Protein AF-A0AAV8UY46-F1 (afdb_monomer)

Sequence (1009 aa):
MSGIRAEFTVKCSTKFGENVGIIGSDRALGRWKTNGVVKLNTNESAYPSWSCQVEIQGEGEVEYKYVILKGNRIKKWELEGRKNNRTILIERTEAGGSVVRDDGEFNKLPSDLVHQPAAVSEERTNGNVSVGDDRQQVARFSPSEGSFLSHLQKESSTSRSWRKRLSYIRALLSDPNCAAQNAFDPKSLNDLAIVVVYLTFVSSGQIACEEDGSHYRPNHHANEARKIEEALSQISNDQNAYLIRKIYPLLPSYRSEFTASVPLTRIRDIAHRNDIPHELKQEIKHTLQNKLHRSAGPEDLVTTENLLNRITAPGAQYSGGFVSEFQIFYRELREFFNATDLDENLKELMQKEEPRKSSFAVLKEFLDLKSAGVKAIVQLEALLNLRREISYAMNDLEPGEVMQRVRLVDIQLEKFSFVLLAGINNTNLKWATTLHAMSLALEGIKLSGVQSVEAGSILSELKLVSESDPLRAKASAERCVRFCDDFTKQTAELFEESVKVVGGAFNVEQRAVSVFIEAEVRSTVVFQFSRLASWTMRNVRTLLGQPPWDVLFPGTATGSLLFAQSISEIPERELQQPRVVVLDRAEGDEDIPQAIKGIVLGHELPHLSHLGVRARQAKVVFINSEDATVFKDFKKGWVSNAENLVKLVVSLGVDSLSMEDAADTRAKEDSDTRDKVVIDIPDPVAKRALVVATTDVSKESAGTKASSAGILEAAAKENQDFEVPRGVVVPFSSFQRAALAGGPELDYFGILQGFDELSLAEKETRAEAVAATILYKFPLNQDIVRKIQGNFGKETLLMVRSSANCEDLEEMSGAGLYDSFANVPVSDRGAIAEAVRKVWSSLWTKRAALSRSQYKVPHEKVVMAVLVQEMLEAELSFIMFSNNPINGATNEVYIEMAVGMGETLASAEVRGSPYRLVYNTDTDRAEVLALASFSYSLEPGGGNLGLEKKAVDYSTVKMTTSSDWREEMTRRLARIAKFLEAHYGKPQDIEGVVVGETIYLVQSRAMVK

Solvent-accessible surface area (backbone atoms only — not comparable to full-atom values): 54528 Å² total; per-residue (Å²): 131,88,56,38,41,37,35,45,31,37,34,53,88,73,58,95,74,46,46,48,27,36,32,13,62,42,76,72,26,25,52,68,39,81,89,33,55,40,69,40,47,68,48,90,89,48,58,49,37,32,35,42,76,47,61,40,83,75,71,49,79,38,42,28,44,49,31,38,25,50,81,88,42,80,73,42,74,40,53,85,64,82,92,56,54,48,74,47,76,40,72,87,47,100,84,72,44,67,48,79,43,80,46,53,42,75,72,46,64,59,90,80,66,80,90,80,84,82,86,80,92,75,81,93,77,91,78,90,83,84,91,80,86,91,70,93,75,72,82,81,60,73,64,59,89,78,38,40,64,36,44,52,48,56,46,45,75,75,33,41,20,45,52,48,44,45,45,47,54,29,30,70,61,68,39,96,77,34,93,43,51,94,47,52,51,83,75,38,64,58,53,49,38,35,52,43,49,49,46,48,33,38,58,71,50,54,40,73,63,42,80,74,88,52,79,43,44,54,21,60,40,8,53,35,32,51,52,34,52,54,38,50,64,77,57,54,43,76,87,39,35,42,61,55,61,64,43,61,67,68,35,43,36,45,41,71,69,32,51,34,99,75,41,80,57,59,51,56,59,62,44,65,55,85,81,58,58,70,68,60,34,50,46,45,35,61,72,43,41,53,34,38,47,28,45,45,45,60,63,53,56,58,53,49,49,55,51,49,54,59,59,67,35,92,88,48,90,63,50,69,70,58,54,51,52,50,52,50,44,51,49,56,50,28,47,42,52,53,64,64,54,62,72,60,54,52,52,48,30,66,73,69,52,48,93,41,74,81,48,46,64,44,49,50,49,34,52,53,42,58,73,68,65,56,61,44,67,63,47,46,51,37,46,50,53,37,46,50,50,48,55,61,47,56,78,76,50,64,93,49,54,66,44,50,52,54,52,51,47,47,55,42,50,50,57,48,45,37,55,30,41,49,54,47,73,75,48,94,69,56,67,63,57,46,48,48,52,50,34,53,46,36,50,54,41,30,75,53,32,49,59,37,65,51,35,44,23,53,37,55,29,44,75,72,53,48,82,91,37,52,54,55,43,28,20,53,19,48,33,44,33,48,53,37,51,52,51,50,50,53,51,42,65,49,40,53,59,36,38,54,51,52,27,48,64,60,68,34,58,64,66,61,50,72,44,43,60,62,49,58,50,65,73,34,53,57,48,46,42,33,55,52,22,52,49,48,27,52,53,35,33,57,73,70,72,49,46,51,40,48,69,52,27,67,42,75,20,62,18,31,29,42,79,42,59,31,73,90,72,57,58,72,82,68,54,78,45,50,20,28,37,40,26,60,47,69,62,23,60,63,80,83,59,86,28,51,28,24,42,42,33,35,44,60,67,43,60,77,10,27,35,34,47,46,29,50,74,71,67,23,24,28,37,25,16,75,29,60,65,60,38,50,52,52,51,64,73,44,59,89,47,58,66,38,46,30,35,40,47,43,63,85,83,34,78,65,86,48,69,44,83,43,75,92,67,78,68,73,78,78,66,85,77,74,66,72,50,88,71,77,64,64,79,86,62,97,81,68,74,54,58,42,52,26,73,78,43,42,48,77,47,22,5,50,59,33,19,34,45,16,53,49,49,55,52,36,75,79,36,88,83,39,45,51,63,61,50,35,28,33,27,31,64,46,46,54,48,22,60,68,69,40,50,88,87,40,49,58,69,66,69,43,58,68,48,85,78,47,55,72,72,54,39,42,59,48,26,48,54,50,19,51,41,39,54,75,58,44,55,77,60,66,66,42,50,52,52,55,42,75,73,52,56,66,88,38,32,26,30,40,30,53,12,31,71,72,41,64,43,99,89,42,78,40,65,63,47,50,45,63,42,44,45,32,44,45,72,38,63,64,51,48,50,48,47,56,29,48,34,55,16,23,61,25,34,60,69,30,46,51,50,31,56,77,58,41,41,58,72,85,50,66,49,46,11,37,30,39,26,54,48,74,82,30,61,28,14,35,42,34,26,33,34,21,82,77,83,66,41,74,54,23,25,32,36,40,32,42,51,18,36,51,61,42,47,37,33,36,81,48,65,35,40,41,24,31,37,39,32,33,68,87,76,76,42,69,45,79,81,39,45,54,20,46,52,48,21,30,41,74,37,96,88,47,78,29,68,36,83,42,66,48,46,55,62,75,34,55,73,71,70,30,70,67,60,37,44,52,50,48,51,54,53,40,53,51,35,52,51,49,21,61,74,71,72,44,53,30,38,35,34,30,34,30,47,92,91,46,38,32,44,74,44,60,45,73,58,82,130

Secondary structure (DSSP, 8-state):
-PPEEEEEEEE----TTEEEEEEESSGGGTTT-TT-PEEPB--TTTTTEEEEEEEE-SSEEEEEEEEEEETTEEEEESSSSGGG-EEEEE---TTT-EEEEEEEETT--GGG----PPPPP---------------------PPTTSHHHHHHHHHHH--SHHHHHHHHHHHHH-TT-TTTTT--TT-HHHHHHHHHHHHHHHTTSS-----S----HHHHHHHHHHHHHHHHHH--TTTHHHHHHHGGGSPP--HHHHSSS--THHHHHHH-SSS-HHHHHHIIIIIIHHHTT---THHHHHHHHHHHHHSSTT----HHHHHHHHHHHHHHHHHTT---HHHHHHHHHHHT-S-GGGHHHHHHHHHHHHHT--HHHHHHHHHHHHHHHHHHHTTPPTTHHHHHHHHHHHHHHHHHHHHHHHHHTS---HHHHHHHHHHHHHHHHHTTSSHHHHHHHHHHHTT--TT-HHHHHHHHHHHHHHHHHHHHHHHHHHHHHHHHHHHHTT--HHHHHHHHHHHHHTSHHHHHHHHHHHHHHHHHHHTT--SEEEEE-EEEEEEEEEES-STTS-GGGGGS-EEEEES---SS----TTEEEEEESS---TTSHHHHHHHHTT-EEEEES-HHHHHHHHHHHGGGTTSEEEEEE-TT-SS-EEEEPP----------PPPP--PPPP--TTS-SSEEGGG--HHHHHHHHHHHHHHHHHHTT-TT-B---EEEE-HHHHHHHHHHT-TT--HHHHHTTGGGS-HHHHHHHHHHHHHIIIIISPPPHHHHHHHHTTS-TT-EEEEEEEETTTTBTTB--TTTS--EEEEETT-HHHHHHHHHHHHHHTTSHHHHHHHHHTT--GGG--EEEEEEEPP--SEEEEEESS-TTT--TTEEEEEEEES-THHHHSSSS-S--EEEEEETTTTEEEEEE----SEEEEE-SSSSSEEEEE--TTS-HHHH-HHHHHHHHHHHHHHHHHHHHHHTS-EEEEEEEETTEEEEEEEEEPP-

Radius of gyration: 35.54 Å; Cα contacts (8 Å, |Δi|>4): 1821; chains: 1; bounding box: 102×83×89 Å

Mean predicted aligned error: 13.57 Å

pLDDT: mean 86.22, std 14.12, range [21.58, 98.44]

Organism: NCBI:txid101924

Structure (mmCIF, N/CA/C/O backbone):
data_AF-A0AAV8UY46-F1
#
_entry.id   AF-A0AAV8UY46-F1
#
loop_
_atom_site.group_PDB
_atom_site.id
_atom_site.type_symbol
_atom_site.label_atom_id
_atom_site.label_alt_id
_atom_site.label_comp_id
_atom_site.label_asym_id
_atom_site.label_entity_id
_atom_site.label_seq_id
_atom_site.pdbx_PDB_ins_code
_atom_site.Cartn_x
_atom_site.Cartn_y
_atom_site.Cartn_z
_atom_site.occupancy
_atom_site.B_iso_or_equiv
_atom_site.auth_seq_id
_atom_site.auth_comp_id
_atom_site.auth_asym_id
_atom_site.auth_atom_id
_atom_site.pdbx_PDB_model_num
ATOM 1 N N . MET A 1 1 ? 40.846 -35.707 25.100 1.00 49.88 1 MET A N 1
ATOM 2 C CA . MET A 1 1 ? 40.142 -36.045 23.845 1.00 49.88 1 MET A CA 1
ATOM 3 C C . MET A 1 1 ? 41.177 -36.011 22.732 1.00 49.88 1 MET A C 1
ATOM 5 O O . MET A 1 1 ? 41.890 -35.020 22.666 1.00 49.88 1 MET A O 1
ATOM 9 N N . SER A 1 2 ? 41.332 -37.081 21.948 1.00 58.94 2 SER A N 1
ATOM 10 C CA . SER A 1 2 ? 42.198 -37.081 20.757 1.00 58.94 2 SER A CA 1
ATOM 11 C C . SER A 1 2 ? 41.636 -36.108 19.718 1.00 58.94 2 SER A C 1
ATOM 13 O O . SER A 1 2 ? 40.417 -36.104 19.510 1.00 58.94 2 SER A O 1
ATOM 15 N N . GLY A 1 3 ? 42.482 -35.249 19.145 1.00 65.56 3 GLY A N 1
ATOM 16 C CA . GLY A 1 3 ? 42.068 -34.300 18.117 1.00 65.56 3 GLY A CA 1
ATOM 17 C C . GLY A 1 3 ? 41.941 -34.972 16.748 1.00 65.56 3 GLY A C 1
ATOM 18 O O . GLY A 1 3 ? 42.462 -36.066 16.523 1.00 65.56 3 GLY A O 1
ATOM 19 N N . ILE A 1 4 ? 41.189 -34.335 15.854 1.00 79.31 4 ILE A N 1
ATOM 20 C CA . ILE A 1 4 ? 40.928 -34.819 14.494 1.00 79.31 4 ILE A CA 1
ATOM 21 C C . ILE A 1 4 ? 41.932 -34.136 13.564 1.00 79.31 4 ILE A C 1
ATOM 23 O O . ILE A 1 4 ? 42.072 -32.911 13.593 1.00 79.31 4 ILE A O 1
ATOM 27 N N . ARG A 1 5 ? 42.666 -34.910 12.755 1.00 82.00 5 ARG A N 1
ATOM 28 C CA . ARG A 1 5 ? 43.624 -34.336 11.796 1.00 82.00 5 ARG A CA 1
ATOM 29 C C . ARG A 1 5 ? 42.871 -33.795 10.585 1.00 82.00 5 ARG A C 1
ATOM 31 O O . ARG A 1 5 ? 42.108 -34.527 9.967 1.00 82.00 5 ARG A O 1
ATOM 38 N N . ALA A 1 6 ? 43.114 -32.541 10.235 1.00 86.12 6 ALA A N 1
ATOM 39 C CA . ALA A 1 6 ? 42.595 -31.901 9.038 1.00 86.12 6 ALA A CA 1
ATOM 40 C C . ALA A 1 6 ? 43.759 -31.464 8.138 1.00 86.12 6 ALA A C 1
ATOM 42 O O . ALA A 1 6 ? 44.659 -30.747 8.583 1.00 86.12 6 ALA A O 1
ATOM 43 N N . GLU A 1 7 ? 43.746 -31.902 6.882 1.00 88.75 7 GLU A N 1
ATOM 44 C CA . GLU A 1 7 ? 44.684 -31.490 5.842 1.00 88.75 7 GLU A CA 1
ATOM 45 C C . GLU A 1 7 ? 44.004 -30.517 4.884 1.00 88.75 7 GLU A C 1
ATOM 47 O O . GLU A 1 7 ? 42.981 -30.834 4.281 1.00 88.75 7 GLU A O 1
ATOM 52 N N . PHE A 1 8 ? 44.596 -29.338 4.737 1.00 90.88 8 PHE A N 1
ATOM 53 C CA . PHE A 1 8 ? 44.108 -28.256 3.892 1.00 90.88 8 PHE A CA 1
ATOM 54 C C . PHE A 1 8 ? 45.043 -28.084 2.705 1.00 90.88 8 PHE A C 1
ATOM 56 O O . PHE A 1 8 ? 46.243 -27.916 2.923 1.00 90.88 8 PHE A O 1
ATOM 63 N N . THR A 1 9 ? 44.507 -28.056 1.484 1.00 89.19 9 THR A N 1
ATOM 64 C CA . THR A 1 9 ? 45.278 -27.828 0.251 1.00 89.19 9 THR A CA 1
ATOM 65 C C . THR A 1 9 ? 44.657 -26.718 -0.594 1.00 89.19 9 THR A C 1
ATOM 67 O O . THR A 1 9 ? 43.458 -26.739 -0.822 1.00 89.19 9 THR A O 1
ATOM 70 N N . VAL A 1 10 ? 45.451 -25.762 -1.089 1.00 92.56 10 VAL A N 1
ATOM 71 C CA . VAL A 1 10 ? 44.982 -24.668 -1.961 1.00 92.56 10 VAL A CA 1
ATOM 72 C C . VAL A 1 10 ? 46.012 -24.313 -3.034 1.00 92.56 10 VAL A C 1
ATOM 74 O O . VAL A 1 10 ? 47.215 -24.257 -2.774 1.00 92.56 10 VAL A O 1
ATOM 77 N N . LYS A 1 11 ? 45.551 -24.001 -4.246 1.00 90.56 11 LYS A N 1
ATOM 78 C CA . LYS A 1 11 ? 46.377 -23.481 -5.342 1.00 90.56 11 LYS A CA 1
ATOM 79 C C . LYS A 1 11 ? 46.453 -21.956 -5.278 1.00 90.56 11 LYS A C 1
ATOM 81 O O . LYS A 1 11 ? 45.442 -21.259 -5.355 1.00 90.56 11 LYS A O 1
ATOM 86 N N . CYS A 1 12 ? 47.663 -21.419 -5.149 1.00 92.38 12 CYS A N 1
ATOM 87 C CA . CYS A 1 12 ? 47.917 -19.984 -5.058 1.00 92.38 12 CYS A CA 1
ATOM 88 C C . CYS A 1 12 ? 49.286 -19.631 -5.654 1.00 92.38 12 CYS A C 1
ATOM 90 O O . CYS A 1 12 ? 50.321 -20.109 -5.186 1.00 92.38 12 CYS A O 1
ATOM 92 N N . SER A 1 13 ? 49.315 -18.757 -6.662 1.00 91.81 13 SER A N 1
ATOM 93 C CA . SER A 1 13 ? 50.573 -18.201 -7.172 1.00 91.81 13 SER A CA 1
ATOM 94 C C . SER A 1 13 ? 51.051 -17.038 -6.297 1.00 91.81 13 SER A C 1
ATOM 96 O O . SER A 1 13 ? 50.298 -16.095 -6.049 1.00 91.81 13 SER A O 1
ATOM 98 N N . THR A 1 14 ? 52.311 -17.070 -5.862 1.00 90.94 14 THR A N 1
ATOM 99 C CA . THR A 1 14 ? 52.913 -16.063 -4.969 1.00 90.94 14 THR A CA 1
ATOM 100 C C . THR A 1 14 ? 54.124 -15.379 -5.615 1.00 90.94 14 THR A C 1
ATOM 102 O O . THR A 1 14 ? 54.693 -15.872 -6.590 1.00 90.94 14 THR A O 1
ATOM 105 N N . LYS A 1 15 ? 54.525 -14.200 -5.110 1.00 89.56 15 LYS A N 1
ATOM 106 C CA . LYS A 1 15 ? 55.782 -13.535 -5.516 1.00 89.56 15 LYS A CA 1
ATOM 107 C C . LYS A 1 15 ? 56.946 -13.973 -4.620 1.00 89.56 15 LYS A C 1
ATOM 109 O O . LYS A 1 15 ? 56.742 -14.401 -3.489 1.00 89.56 15 LYS A O 1
ATOM 114 N N . PHE A 1 16 ? 58.186 -13.802 -5.088 1.00 79.81 16 PHE A N 1
ATOM 115 C CA . PHE A 1 16 ? 59.384 -14.134 -4.305 1.00 79.81 16 PHE A CA 1
ATOM 116 C C . PHE A 1 16 ? 59.367 -13.465 -2.913 1.00 79.81 16 PHE A C 1
ATOM 118 O O . PHE A 1 16 ? 59.203 -12.246 -2.796 1.00 79.81 16 PHE A O 1
ATOM 125 N N . GLY A 1 17 ? 59.519 -14.271 -1.856 1.00 81.94 17 GLY A N 1
ATOM 126 C CA . GLY A 1 17 ? 59.442 -13.837 -0.453 1.00 81.94 17 GLY A CA 1
ATOM 127 C C . GLY A 1 17 ? 58.032 -13.821 0.164 1.00 81.94 17 GLY A C 1
ATOM 128 O O . GLY A 1 17 ? 57.885 -13.398 1.315 1.00 81.94 17 GLY A O 1
ATOM 129 N N . GLU A 1 18 ? 57.005 -14.261 -0.567 1.00 93.19 18 GLU A N 1
ATOM 130 C CA . GLU A 1 18 ? 55.643 -14.457 -0.059 1.00 93.19 18 GLU A CA 1
ATOM 131 C C . GLU A 1 18 ? 55.359 -15.933 0.254 1.00 93.19 18 GLU A C 1
ATOM 133 O O . GLU A 1 18 ? 55.867 -16.829 -0.414 1.00 93.19 18 GLU A O 1
ATOM 138 N N . ASN A 1 19 ? 54.526 -16.177 1.266 1.00 92.00 19 ASN A N 1
ATOM 139 C CA . ASN A 1 19 ? 54.045 -17.506 1.659 1.00 92.00 19 ASN A CA 1
ATOM 140 C C . ASN A 1 19 ? 52.520 -17.503 1.789 1.00 92.00 19 ASN A C 1
ATOM 142 O O . ASN A 1 19 ? 51.924 -16.443 1.973 1.00 92.00 19 ASN A O 1
ATOM 146 N N . VAL A 1 20 ? 51.896 -18.677 1.756 1.00 94.94 20 VAL A N 1
ATOM 147 C CA . VAL A 1 20 ? 50.458 -18.834 2.017 1.00 94.94 20 VAL A CA 1
ATOM 148 C C . VAL A 1 20 ? 50.244 -19.291 3.459 1.00 94.94 20 VAL A C 1
ATOM 150 O O . VAL A 1 20 ? 51.037 -20.057 4.005 1.00 94.94 20 VAL A O 1
ATOM 153 N N . GLY A 1 21 ? 49.196 -18.790 4.103 1.00 94.25 21 GLY A N 1
ATOM 154 C CA . GLY A 1 21 ? 48.773 -19.209 5.435 1.00 94.25 21 GLY A CA 1
ATOM 155 C C . GLY A 1 21 ? 47.264 -19.414 5.518 1.00 94.25 21 GLY A C 1
ATOM 156 O O . GLY A 1 21 ? 46.531 -18.931 4.660 1.00 94.25 21 GLY A O 1
ATOM 157 N N . ILE A 1 22 ? 46.810 -20.108 6.556 1.00 93.75 22 ILE A N 1
ATOM 158 C CA . ILE A 1 22 ? 45.403 -20.340 6.894 1.00 93.75 22 ILE A CA 1
ATOM 159 C C . ILE A 1 22 ? 45.111 -19.788 8.294 1.00 93.75 22 ILE A C 1
ATOM 161 O O . ILE A 1 22 ? 45.949 -19.855 9.198 1.00 93.75 22 ILE A O 1
ATOM 165 N N . ILE A 1 23 ? 43.929 -19.202 8.460 1.00 93.38 23 ILE A N 1
ATOM 166 C CA . ILE A 1 23 ? 43.439 -18.643 9.722 1.00 93.38 23 ILE A CA 1
ATOM 167 C C . ILE A 1 23 ? 41.931 -18.876 9.837 1.00 93.38 23 ILE A C 1
ATOM 169 O O . ILE A 1 23 ? 41.230 -18.783 8.834 1.00 93.38 23 ILE A O 1
ATOM 173 N N . GLY A 1 24 ? 41.421 -19.174 11.030 1.00 92.50 24 GLY A N 1
ATOM 174 C CA . GLY A 1 24 ? 40.022 -19.571 11.201 1.00 92.50 24 GLY A CA 1
ATOM 175 C C . GLY A 1 24 ? 39.490 -19.477 12.625 1.00 92.50 24 GLY A C 1
ATOM 176 O O . GLY A 1 24 ? 40.172 -18.976 13.521 1.00 92.50 24 GLY A O 1
ATOM 177 N N . SER A 1 25 ? 38.251 -19.933 12.817 1.00 89.25 25 SER A N 1
ATOM 178 C CA . SER A 1 25 ? 37.496 -19.863 14.072 1.00 89.25 25 SER A CA 1
ATOM 179 C C . SER A 1 25 ? 38.035 -20.809 15.146 1.00 89.25 25 SER A C 1
ATOM 181 O O . SER A 1 25 ? 37.964 -20.478 16.332 1.00 89.25 25 SER A O 1
ATOM 183 N N . ASP A 1 26 ? 38.632 -21.937 14.750 1.00 89.88 26 ASP A N 1
ATOM 184 C CA . ASP A 1 26 ? 39.192 -22.915 15.682 1.00 89.88 26 ASP A CA 1
ATOM 185 C C . ASP A 1 26 ? 40.506 -22.444 16.340 1.00 89.88 26 ASP A C 1
ATOM 187 O O . ASP A 1 26 ? 41.260 -21.617 15.811 1.00 89.88 26 ASP A O 1
ATOM 191 N N . ARG A 1 27 ? 40.812 -22.995 17.524 1.00 84.50 27 ARG A N 1
ATOM 192 C CA . ARG A 1 27 ? 42.058 -22.719 18.253 1.00 84.50 27 ARG A CA 1
ATOM 193 C C . ARG A 1 27 ? 43.305 -23.106 17.455 1.00 84.50 27 ARG A C 1
ATOM 195 O O . ARG A 1 27 ? 44.275 -22.350 17.502 1.00 84.50 27 ARG A O 1
ATOM 202 N N . ALA A 1 28 ? 43.288 -24.230 16.740 1.00 85.88 28 ALA A N 1
ATOM 203 C CA . ALA A 1 28 ? 44.407 -24.679 15.913 1.00 85.88 28 ALA A CA 1
ATOM 204 C C . ALA A 1 28 ? 44.643 -23.765 14.699 1.00 85.88 28 ALA A C 1
ATOM 206 O O . ALA A 1 28 ? 45.757 -23.702 14.191 1.00 85.88 28 ALA A O 1
ATOM 207 N N . LEU A 1 29 ? 43.621 -23.003 14.292 1.00 89.62 29 LEU A N 1
ATOM 208 C CA . LEU A 1 29 ? 43.667 -22.020 13.205 1.00 89.62 29 LEU A CA 1
ATOM 209 C C . LEU A 1 29 ? 43.753 -20.564 13.710 1.00 89.62 29 LEU A C 1
ATOM 211 O O . LEU A 1 29 ? 43.546 -19.620 12.948 1.00 89.62 29 LEU A O 1
ATOM 215 N N . GLY A 1 30 ? 44.054 -20.359 14.996 1.00 86.44 30 GLY A N 1
ATOM 216 C CA . GLY A 1 30 ? 44.391 -19.046 15.549 1.00 86.44 30 GLY A CA 1
ATOM 217 C C . GLY A 1 30 ? 43.220 -18.161 15.998 1.00 86.44 30 GLY A C 1
ATOM 218 O O . GLY A 1 30 ? 43.476 -17.027 16.411 1.00 86.44 30 GLY A O 1
ATOM 219 N N . ARG A 1 31 ? 41.961 -18.633 15.977 1.00 89.56 31 ARG A N 1
ATOM 220 C CA . ARG A 1 31 ? 40.747 -17.872 16.375 1.00 89.56 31 ARG A CA 1
ATOM 221 C C . ARG A 1 31 ? 40.658 -16.477 15.746 1.00 89.56 31 ARG A C 1
ATOM 223 O O . ARG A 1 31 ? 40.442 -15.486 16.447 1.00 89.56 31 ARG A O 1
ATOM 230 N N . TRP A 1 32 ? 40.911 -16.386 14.444 1.00 89.25 32 TRP A N 1
ATOM 231 C CA . TRP A 1 32 ? 40.939 -15.131 13.682 1.00 89.25 32 TRP A CA 1
ATOM 232 C C . TRP A 1 32 ? 41.956 -14.078 14.170 1.00 89.25 32 TRP A C 1
ATOM 234 O O . TRP A 1 32 ? 41.916 -12.928 13.728 1.00 89.25 32 TRP A O 1
ATOM 244 N N . LYS A 1 33 ? 42.921 -14.445 15.029 1.00 84.69 33 LYS A N 1
ATOM 245 C CA . LYS A 1 33 ? 44.012 -13.551 15.449 1.00 84.69 33 LYS A CA 1
ATOM 246 C C . LYS A 1 33 ? 45.150 -13.574 14.433 1.00 84.69 33 LYS A C 1
ATOM 248 O O . LYS A 1 33 ? 45.710 -14.623 14.133 1.00 84.69 33 LYS A O 1
ATOM 253 N N . THR A 1 34 ? 45.561 -12.405 13.946 1.00 82.88 34 THR A N 1
ATOM 254 C CA . THR A 1 34 ? 46.552 -12.262 12.860 1.00 82.88 34 THR A CA 1
ATOM 255 C C . THR A 1 34 ? 47.952 -12.798 13.183 1.00 82.88 34 THR A C 1
ATOM 257 O O . THR A 1 34 ? 48.751 -12.994 12.273 1.00 82.88 34 THR A O 1
ATOM 260 N N . ASN A 1 35 ? 48.271 -13.030 14.459 1.00 80.12 35 ASN A N 1
ATOM 261 C CA . ASN A 1 35 ? 49.509 -13.675 14.911 1.00 80.12 35 ASN A CA 1
ATOM 262 C C . ASN A 1 35 ? 49.388 -15.205 15.072 1.00 80.12 35 ASN A C 1
ATOM 264 O O . ASN A 1 35 ? 50.388 -15.852 15.362 1.00 80.12 35 ASN A O 1
ATOM 268 N N . GLY A 1 36 ? 48.192 -15.769 14.884 1.00 81.44 36 GLY A N 1
ATOM 269 C CA . GLY A 1 36 ? 47.894 -17.201 14.949 1.00 81.44 36 GLY A CA 1
ATOM 270 C C . GLY A 1 36 ? 47.748 -17.874 13.580 1.00 81.44 36 GLY A C 1
ATOM 271 O O . GLY A 1 36 ? 47.175 -18.954 13.511 1.00 81.44 36 GLY A O 1
ATOM 272 N N . VAL A 1 37 ? 48.221 -17.240 12.498 1.00 91.06 37 VAL A N 1
ATOM 273 C CA . VAL A 1 37 ? 48.171 -17.808 11.140 1.00 91.06 37 VAL A CA 1
ATOM 274 C C . VAL A 1 37 ? 49.065 -19.043 11.054 1.00 91.06 37 VAL A C 1
ATOM 276 O O . VAL A 1 37 ? 50.263 -18.970 11.342 1.00 91.06 37 VAL A O 1
ATOM 279 N N . VAL A 1 38 ? 48.507 -20.151 10.578 1.00 93.19 38 VAL A N 1
ATOM 280 C CA . VAL A 1 38 ? 49.260 -21.375 10.291 1.00 93.19 38 VAL A CA 1
ATOM 281 C C . VAL A 1 38 ? 49.830 -21.269 8.880 1.00 93.19 38 VAL A C 1
ATOM 283 O O . VAL A 1 38 ? 49.093 -21.027 7.928 1.00 93.19 38 VAL A O 1
ATOM 286 N N . LYS A 1 39 ? 51.151 -21.396 8.723 1.00 92.56 39 LYS A N 1
ATOM 287 C CA . LYS A 1 39 ? 51.803 -21.328 7.405 1.00 92.56 39 LYS A CA 1
ATOM 288 C C . LYS A 1 39 ? 51.633 -22.647 6.657 1.00 92.56 39 LYS A C 1
ATOM 290 O O . LYS A 1 39 ? 51.823 -23.709 7.244 1.00 92.56 39 LYS A O 1
ATOM 295 N N . LEU A 1 40 ? 51.317 -22.559 5.370 1.00 93.94 40 LEU A N 1
ATOM 296 C CA . LEU A 1 40 ? 51.279 -23.706 4.473 1.00 93.94 40 LEU A CA 1
ATOM 297 C C . LEU A 1 40 ? 52.663 -23.955 3.871 1.00 93.94 40 LEU A C 1
ATOM 299 O O . LEU A 1 40 ? 53.474 -23.038 3.730 1.00 93.94 40 LEU A O 1
ATOM 303 N N . ASN A 1 41 ? 52.902 -25.204 3.487 1.00 91.38 41 ASN A N 1
ATOM 304 C CA . ASN A 1 41 ? 54.124 -25.660 2.847 1.00 91.38 41 ASN A CA 1
ATOM 305 C C . ASN A 1 41 ? 53.889 -25.892 1.349 1.00 91.38 41 ASN A C 1
ATOM 307 O O . ASN A 1 41 ? 52.810 -26.305 0.932 1.00 91.38 41 ASN A O 1
ATOM 311 N N . THR A 1 42 ? 54.920 -25.651 0.546 1.00 92.06 42 THR A N 1
ATOM 312 C CA . THR A 1 42 ? 54.988 -26.029 -0.871 1.00 92.06 42 THR A CA 1
ATOM 313 C C . THR A 1 42 ? 56.442 -26.353 -1.227 1.00 92.06 42 THR A C 1
ATOM 315 O O . THR A 1 42 ? 57.354 -26.070 -0.447 1.00 92.06 42 THR A O 1
ATOM 318 N N . ASN A 1 43 ? 56.676 -26.953 -2.390 1.00 87.38 43 ASN A N 1
ATOM 319 C CA . ASN A 1 43 ? 58.009 -27.207 -2.934 1.00 87.38 43 ASN A CA 1
ATOM 320 C C . ASN A 1 43 ? 57.996 -27.029 -4.463 1.00 87.38 43 ASN A C 1
ATOM 322 O O . ASN A 1 43 ? 56.945 -26.788 -5.054 1.00 87.38 43 ASN A O 1
ATOM 326 N N . GLU A 1 44 ? 59.162 -27.128 -5.104 1.00 78.69 44 GLU A N 1
ATOM 327 C CA . GLU A 1 44 ? 59.315 -26.854 -6.540 1.00 78.69 44 GLU A CA 1
ATOM 328 C C . GLU A 1 44 ? 58.445 -27.757 -7.432 1.00 78.69 44 GLU A C 1
ATOM 330 O O . GLU A 1 44 ? 57.940 -27.291 -8.449 1.00 78.69 44 GLU A O 1
ATOM 335 N N . SER A 1 45 ? 58.203 -29.013 -7.036 1.00 77.25 45 SER A N 1
ATOM 336 C CA . SER A 1 45 ? 57.350 -29.940 -7.790 1.00 77.25 45 SER A CA 1
ATOM 337 C C . SER A 1 45 ? 55.855 -29.816 -7.472 1.00 77.25 45 SER A C 1
ATOM 339 O O . SER A 1 45 ? 55.034 -30.259 -8.273 1.00 77.25 45 SER A O 1
ATOM 341 N N . ALA A 1 46 ? 55.486 -29.221 -6.334 1.00 82.50 46 ALA A N 1
ATOM 342 C CA . ALA A 1 46 ? 54.099 -29.037 -5.905 1.00 82.50 46 ALA A CA 1
ATOM 343 C C . ALA A 1 46 ? 53.535 -27.641 -6.219 1.00 82.50 46 ALA A C 1
ATOM 345 O O . ALA A 1 46 ? 52.316 -27.479 -6.263 1.00 82.50 46 ALA A O 1
ATOM 346 N N . TYR A 1 47 ? 54.380 -26.629 -6.441 1.00 84.75 47 TYR A N 1
ATOM 347 C CA . TYR A 1 47 ? 53.940 -25.264 -6.740 1.00 84.75 47 TYR A CA 1
ATOM 348 C C . TYR A 1 47 ? 53.106 -25.212 -8.042 1.00 84.75 47 TYR A C 1
ATOM 350 O O . TYR A 1 47 ? 53.528 -25.780 -9.051 1.00 84.75 47 TYR A O 1
ATOM 358 N N . PRO A 1 48 ? 51.940 -24.524 -8.074 1.00 89.06 48 PRO A N 1
ATOM 359 C CA . PRO A 1 48 ? 51.435 -23.539 -7.109 1.00 89.06 48 PRO A CA 1
ATOM 360 C C . PRO A 1 48 ? 50.518 -24.095 -6.003 1.00 89.06 48 PRO A C 1
ATOM 362 O O . PRO A 1 48 ? 49.745 -23.331 -5.429 1.00 89.06 48 PRO A O 1
ATOM 365 N N . SER A 1 49 ? 50.554 -25.394 -5.707 1.00 90.50 49 SER A N 1
ATOM 366 C CA . SER A 1 49 ? 49.771 -26.007 -4.628 1.00 90.50 49 SER A CA 1
ATOM 367 C C . SER A 1 49 ? 50.461 -25.867 -3.270 1.00 90.50 49 SER A C 1
ATOM 369 O O . SER A 1 49 ? 51.662 -26.110 -3.143 1.00 90.50 49 SER A O 1
ATOM 371 N N . TRP A 1 50 ? 49.701 -25.488 -2.249 1.00 93.69 50 TRP A N 1
ATOM 372 C CA . TRP A 1 50 ? 50.151 -25.298 -0.873 1.00 93.69 50 TRP A CA 1
ATOM 373 C C . TRP A 1 50 ? 49.315 -26.165 0.052 1.00 93.69 50 TRP A C 1
ATOM 375 O O . TRP A 1 50 ? 48.098 -26.205 -0.116 1.00 93.69 50 TRP A O 1
ATOM 385 N N . SER A 1 51 ? 49.924 -26.783 1.064 1.00 91.81 51 SER A N 1
ATOM 386 C CA . SER A 1 51 ? 49.172 -27.561 2.049 1.00 91.81 51 SER A CA 1
ATOM 387 C C . SER A 1 51 ? 49.682 -27.449 3.483 1.00 91.81 51 SER A C 1
ATOM 389 O O . SER A 1 51 ? 50.837 -27.104 3.747 1.00 91.81 51 SER A O 1
ATOM 391 N N . CYS A 1 52 ? 48.802 -27.724 4.443 1.00 91.69 52 CYS A N 1
ATOM 392 C CA . CYS A 1 52 ? 49.165 -27.914 5.844 1.00 91.69 52 CYS A CA 1
ATOM 393 C C . CYS A 1 52 ? 48.251 -28.935 6.517 1.00 91.69 52 CYS A C 1
ATOM 395 O O . CYS A 1 52 ? 47.083 -29.062 6.157 1.00 91.69 52 CYS A O 1
ATOM 397 N N . GLN A 1 53 ? 48.769 -29.587 7.554 1.00 89.88 53 GLN A N 1
ATOM 398 C CA . GLN A 1 53 ? 47.991 -30.441 8.445 1.00 89.88 53 GLN A CA 1
ATOM 399 C C . GLN A 1 53 ? 47.881 -29.785 9.822 1.00 89.88 53 GLN A C 1
ATOM 401 O O . GLN A 1 53 ? 48.881 -29.321 10.374 1.00 89.88 53 GLN A O 1
ATOM 406 N N . VAL A 1 54 ? 46.672 -29.751 10.375 1.00 89.44 54 VAL A N 1
ATOM 407 C CA . VAL A 1 54 ? 46.379 -29.234 11.719 1.00 89.44 54 VAL A CA 1
ATOM 408 C C . VAL A 1 54 ? 45.493 -30.211 12.479 1.00 89.44 54 VAL A C 1
ATOM 410 O O . VAL A 1 54 ? 44.745 -30.980 11.884 1.00 89.44 54 VAL A O 1
ATOM 413 N N . GLU A 1 55 ? 45.576 -30.195 13.804 1.00 87.50 55 GLU A N 1
ATOM 414 C CA . GLU A 1 55 ? 44.769 -31.059 14.665 1.00 87.50 55 GLU A CA 1
ATOM 415 C C . GLU A 1 55 ? 43.676 -30.221 15.344 1.00 87.50 55 GLU A C 1
ATOM 417 O O . GLU A 1 55 ? 43.966 -29.408 16.224 1.00 87.50 55 GLU A O 1
ATOM 422 N N . ILE A 1 56 ? 42.429 -30.385 14.898 1.00 85.31 56 ILE A N 1
ATOM 423 C CA . ILE A 1 56 ? 41.265 -29.629 15.377 1.00 85.31 56 ILE A CA 1
ATOM 424 C C . ILE A 1 56 ? 40.648 -30.359 16.575 1.00 85.31 56 ILE A C 1
ATOM 426 O O . ILE A 1 56 ? 40.482 -31.583 16.567 1.00 85.31 56 ILE A O 1
ATOM 430 N N . GLN A 1 57 ? 40.328 -29.610 17.634 1.00 74.12 57 GLN A N 1
ATOM 431 C CA . GLN A 1 57 ? 39.739 -30.157 18.858 1.00 74.12 57 GLN A CA 1
ATOM 432 C C . GLN A 1 57 ? 38.237 -29.868 18.916 1.00 74.12 57 GLN A C 1
ATOM 434 O O . GLN A 1 57 ? 37.843 -28.743 19.201 1.00 74.12 57 GLN A O 1
ATOM 439 N N . GLY A 1 58 ? 37.415 -30.901 18.723 1.00 69.62 58 GLY A N 1
ATOM 440 C CA . GLY A 1 58 ? 35.952 -30.811 18.786 1.00 69.62 58 GLY A CA 1
ATOM 441 C C . GLY A 1 58 ? 35.283 -31.263 17.489 1.00 69.62 58 GLY A C 1
ATOM 442 O O . GLY A 1 58 ? 35.959 -31.490 16.489 1.00 69.62 58 GLY A O 1
ATOM 443 N N . GLU A 1 59 ? 33.964 -31.415 17.542 1.00 72.00 59 GLU A N 1
ATOM 444 C CA . GLU A 1 59 ? 33.098 -31.690 16.390 1.00 72.00 59 GLU A CA 1
ATOM 445 C C . GLU A 1 59 ? 32.271 -30.435 16.083 1.00 72.00 59 GLU A C 1
ATOM 447 O O . GLU A 1 59 ? 31.969 -29.658 16.993 1.00 72.00 59 GLU A O 1
ATOM 452 N N . GLY A 1 60 ? 31.926 -30.224 14.813 1.00 75.50 60 GLY A N 1
ATOM 453 C CA . GLY A 1 60 ? 31.142 -29.073 14.359 1.00 75.50 60 GLY A CA 1
ATOM 454 C C . GLY A 1 60 ? 31.773 -28.312 13.194 1.00 75.50 60 GLY A C 1
ATOM 455 O O . GLY A 1 60 ? 32.804 -28.703 12.644 1.00 75.50 60 GLY A O 1
ATOM 456 N N . GLU A 1 61 ? 31.113 -27.231 12.784 1.00 83.69 61 GLU A N 1
ATOM 457 C CA . GLU A 1 61 ? 31.533 -26.414 11.647 1.00 83.69 61 GLU A CA 1
ATOM 458 C C . GLU A 1 61 ? 32.652 -25.435 12.039 1.00 83.69 61 GLU A C 1
ATOM 460 O O . GLU A 1 61 ? 32.536 -24.655 12.987 1.00 83.69 61 GLU A O 1
ATOM 465 N N . VAL A 1 62 ? 33.757 -25.473 11.295 1.00 86.19 62 VAL A N 1
ATOM 466 C CA . VAL A 1 62 ? 34.915 -24.591 11.463 1.00 86.19 62 VAL A CA 1
ATOM 467 C C . VAL A 1 62 ? 35.023 -23.671 10.256 1.00 86.19 62 VAL A C 1
ATOM 469 O O . VAL A 1 62 ? 35.169 -24.124 9.122 1.00 86.19 62 VAL A O 1
ATOM 472 N N . GLU A 1 63 ? 35.008 -22.364 10.503 1.00 91.12 63 GLU A N 1
ATOM 473 C CA . GLU A 1 63 ? 35.203 -21.349 9.474 1.00 91.12 63 GLU A CA 1
ATOM 474 C C . GLU A 1 63 ? 36.682 -20.967 9.349 1.00 91.12 63 GLU A C 1
ATOM 476 O O . GLU A 1 63 ? 37.378 -20.828 10.355 1.00 91.12 63 GLU A O 1
ATOM 481 N N . TYR A 1 64 ? 37.174 -20.726 8.137 1.00 91.69 64 TYR A N 1
ATOM 482 C CA . TYR A 1 64 ? 38.559 -20.326 7.888 1.00 91.69 64 TYR A CA 1
ATOM 483 C C . TYR A 1 64 ? 38.735 -19.569 6.566 1.00 91.69 64 TYR A C 1
ATOM 485 O O . TYR A 1 64 ? 37.830 -19.488 5.736 1.00 91.69 64 TYR A O 1
ATOM 493 N N . LYS A 1 65 ? 39.919 -18.981 6.377 1.00 93.00 65 LYS A N 1
ATOM 494 C CA . LYS A 1 65 ? 40.361 -18.313 5.146 1.00 93.00 65 LYS A CA 1
ATOM 495 C C . LYS A 1 65 ? 41.843 -18.519 4.893 1.00 93.00 65 LYS A C 1
ATOM 497 O O . LYS A 1 65 ? 42.633 -18.604 5.839 1.00 93.00 65 LYS A O 1
ATOM 502 N N . TYR A 1 66 ? 42.225 -18.475 3.620 1.00 94.62 66 TYR A N 1
ATOM 503 C CA . TYR A 1 66 ? 43.625 -18.349 3.244 1.00 94.62 66 TYR A CA 1
ATOM 504 C C . TYR A 1 66 ? 44.088 -16.890 3.218 1.00 94.62 66 TYR A C 1
ATOM 506 O O . TYR A 1 66 ? 43.329 -15.947 2.986 1.00 94.62 66 TYR A O 1
ATOM 514 N N . VAL A 1 67 ? 45.380 -16.690 3.450 1.00 93.62 67 VAL A N 1
ATOM 515 C CA . VAL A 1 67 ? 46.039 -15.384 3.429 1.00 93.62 67 VAL A CA 1
ATOM 516 C C . VAL A 1 67 ? 47.403 -15.485 2.751 1.00 93.62 67 VAL A C 1
ATOM 518 O O . VAL A 1 67 ? 48.090 -16.496 2.865 1.00 93.62 67 VAL A O 1
ATOM 521 N N . ILE A 1 68 ? 47.833 -14.414 2.083 1.00 94.50 68 ILE A N 1
ATOM 522 C CA . ILE A 1 68 ? 49.211 -14.271 1.599 1.00 94.50 68 ILE A CA 1
ATOM 523 C C . ILE A 1 68 ? 50.006 -13.483 2.637 1.00 94.50 68 ILE A C 1
ATOM 525 O O . ILE A 1 68 ? 49.639 -12.368 3.019 1.00 94.50 68 ILE A O 1
ATOM 529 N N . LEU A 1 69 ? 51.121 -14.057 3.070 1.00 91.19 69 LEU A N 1
ATOM 530 C CA . LEU A 1 69 ? 52.054 -13.519 4.048 1.00 91.19 69 LEU A CA 1
ATOM 531 C C . LEU A 1 69 ? 53.307 -12.984 3.351 1.00 91.19 69 LEU A C 1
ATOM 533 O O . LEU A 1 69 ? 53.841 -13.627 2.453 1.00 91.19 69 LEU A O 1
ATOM 537 N N . LYS A 1 70 ? 53.841 -11.854 3.824 1.00 89.19 70 LYS A N 1
ATOM 538 C CA . LYS A 1 70 ? 55.209 -11.407 3.510 1.00 89.19 70 LYS A CA 1
ATOM 539 C C . LYS A 1 70 ? 55.975 -11.277 4.827 1.00 89.19 70 LYS A C 1
ATOM 541 O O . LYS A 1 70 ? 55.649 -10.430 5.661 1.00 89.19 70 LYS A O 1
ATOM 546 N N . GLY A 1 71 ? 56.939 -12.167 5.062 1.00 83.69 71 GLY A N 1
ATOM 547 C CA . GLY A 1 71 ? 57.515 -12.372 6.398 1.00 83.69 71 GLY A CA 1
ATOM 548 C C . GLY A 1 71 ? 56.492 -12.978 7.373 1.00 83.69 71 GLY A C 1
ATOM 549 O O . GLY A 1 71 ? 56.001 -14.081 7.139 1.00 83.69 71 GLY A O 1
ATOM 550 N N . ASN A 1 72 ? 56.163 -12.255 8.452 1.00 78.56 72 ASN A N 1
ATOM 551 C CA . ASN A 1 72 ? 55.145 -12.641 9.449 1.00 78.56 72 ASN A CA 1
ATOM 552 C C . ASN A 1 72 ? 53.897 -11.730 9.438 1.00 78.56 72 ASN A C 1
ATOM 554 O O . ASN A 1 72 ? 53.106 -11.766 10.376 1.00 78.56 72 ASN A O 1
ATOM 558 N N . ARG A 1 73 ? 53.715 -10.884 8.411 1.00 83.75 73 ARG A N 1
ATOM 559 C CA . ARG A 1 73 ? 52.542 -9.999 8.283 1.00 83.75 73 ARG A CA 1
ATOM 560 C C . ARG A 1 73 ? 51.623 -10.468 7.158 1.00 83.75 73 ARG A C 1
ATOM 562 O O . ARG A 1 73 ? 52.106 -10.822 6.081 1.00 83.75 73 ARG A O 1
ATOM 569 N N . ILE A 1 74 ? 50.312 -10.415 7.401 1.00 90.19 74 ILE A N 1
ATOM 570 C CA . ILE A 1 74 ? 49.287 -10.655 6.379 1.00 90.19 74 ILE A CA 1
ATOM 571 C C . ILE A 1 74 ? 49.307 -9.493 5.391 1.00 90.19 74 ILE A C 1
ATOM 573 O O . ILE A 1 74 ? 49.089 -8.343 5.764 1.00 90.19 74 ILE A O 1
ATOM 577 N N . LYS A 1 75 ? 49.598 -9.807 4.131 1.00 88.94 75 LYS A N 1
ATOM 578 C CA . LYS A 1 75 ? 49.615 -8.855 3.022 1.00 88.94 75 LYS A CA 1
ATOM 579 C C . LYS A 1 75 ? 48.262 -8.795 2.317 1.00 88.94 75 LYS A C 1
ATOM 581 O O . LYS A 1 75 ? 47.847 -7.721 1.899 1.00 88.94 75 LYS A O 1
ATOM 586 N N . LYS A 1 76 ? 47.606 -9.946 2.145 1.00 89.62 76 LYS A N 1
ATOM 587 C CA . LYS A 1 76 ? 46.333 -10.064 1.427 1.00 89.62 76 LYS A CA 1
ATOM 588 C C . LYS A 1 76 ? 45.484 -11.174 2.034 1.00 89.62 76 LYS A C 1
ATOM 590 O O . LYS A 1 76 ? 46.004 -12.256 2.296 1.00 89.62 76 LYS A O 1
ATOM 595 N N . TRP A 1 77 ? 44.198 -10.901 2.214 1.00 90.38 77 TRP A N 1
ATOM 596 C 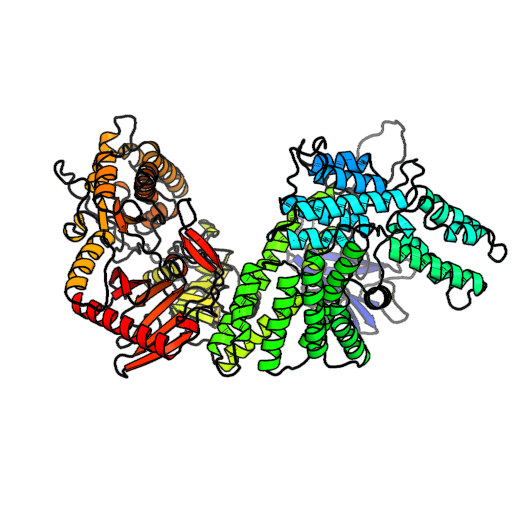CA . TRP A 1 77 ? 43.196 -11.901 2.569 1.00 90.38 77 TRP A CA 1
ATOM 597 C C . TRP A 1 77 ? 42.580 -12.511 1.316 1.00 90.38 77 TRP A C 1
ATOM 599 O O . TRP A 1 77 ? 42.466 -11.846 0.285 1.00 90.38 77 TRP A O 1
ATOM 609 N N . GLU A 1 78 ? 42.186 -13.772 1.411 1.00 84.94 78 GLU A N 1
ATOM 610 C CA . GLU A 1 78 ? 41.266 -14.375 0.461 1.00 84.94 78 GLU A CA 1
ATOM 611 C C . GLU A 1 78 ? 39.851 -13.816 0.666 1.00 84.94 78 GLU A C 1
ATOM 613 O O . GLU A 1 78 ? 39.349 -13.898 1.785 1.00 84.94 78 GLU A O 1
ATOM 618 N N . LEU A 1 79 ? 39.240 -13.287 -0.408 1.00 75.56 79 LEU A N 1
ATOM 619 C CA . LEU A 1 79 ? 37.881 -12.715 -0.503 1.00 75.56 79 LEU A CA 1
ATOM 620 C C . LEU A 1 79 ? 37.511 -11.707 0.612 1.00 75.56 79 LEU A C 1
ATOM 622 O O . LEU A 1 79 ? 37.587 -11.980 1.806 1.00 75.56 79 LEU A O 1
ATOM 626 N N . GLU A 1 80 ? 37.041 -10.508 0.272 1.00 68.81 80 GLU A N 1
ATOM 627 C CA . GLU A 1 80 ? 36.698 -9.512 1.304 1.00 68.81 80 GLU A CA 1
ATOM 628 C C . GLU A 1 80 ? 35.381 -9.846 2.041 1.00 68.81 80 GLU A C 1
ATOM 630 O O . GLU A 1 80 ? 34.440 -10.375 1.455 1.00 68.81 80 GLU A O 1
ATOM 635 N N . GLY A 1 81 ? 35.310 -9.542 3.346 1.00 60.22 81 GLY A N 1
ATOM 636 C CA . GLY A 1 81 ? 34.100 -9.693 4.177 1.00 60.22 81 GLY A CA 1
ATOM 637 C C . GLY A 1 81 ? 33.887 -11.073 4.832 1.00 60.22 81 GLY A C 1
ATOM 638 O O . GLY A 1 81 ? 34.384 -12.091 4.357 1.00 60.22 81 GLY A O 1
ATOM 639 N N . ARG A 1 82 ? 33.142 -11.113 5.954 1.00 55.75 82 ARG A N 1
ATOM 640 C CA . ARG A 1 82 ? 32.885 -12.338 6.757 1.00 55.75 82 ARG A CA 1
ATOM 641 C C . ARG A 1 82 ? 31.952 -13.357 6.085 1.00 55.75 82 ARG A C 1
ATOM 643 O O . ARG A 1 82 ? 32.049 -14.533 6.387 1.00 55.75 82 ARG A O 1
ATOM 650 N N . LYS A 1 83 ? 31.097 -12.931 5.146 1.00 59.47 83 LYS A N 1
ATOM 651 C CA . LYS A 1 83 ? 30.173 -13.818 4.404 1.00 59.47 83 LYS A CA 1
ATOM 652 C C . LYS A 1 83 ? 30.868 -14.774 3.419 1.00 59.47 83 LYS A C 1
ATOM 654 O O . LYS A 1 83 ? 30.210 -15.637 2.864 1.00 59.47 83 LYS A O 1
ATOM 659 N N . ASN A 1 84 ? 32.175 -14.607 3.209 1.00 75.06 84 ASN A N 1
ATOM 660 C CA . ASN A 1 84 ? 32.984 -15.383 2.265 1.00 75.06 84 ASN A CA 1
ATOM 661 C C . ASN A 1 84 ? 34.019 -16.267 2.985 1.00 75.06 84 ASN A C 1
ATOM 663 O O . ASN A 1 84 ? 35.103 -16.511 2.456 1.00 75.06 84 ASN A O 1
ATOM 667 N N . ASN A 1 85 ? 33.756 -16.645 4.240 1.00 84.12 85 ASN A N 1
ATOM 668 C CA . ASN A 1 85 ? 34.590 -17.607 4.954 1.00 84.12 85 ASN A CA 1
ATOM 669 C C . ASN A 1 85 ? 34.368 -19.004 4.352 1.00 84.12 85 ASN A C 1
ATOM 671 O O . ASN A 1 85 ? 33.244 -19.369 4.020 1.00 84.12 85 ASN A O 1
ATOM 675 N N . ARG A 1 86 ? 35.438 -19.788 4.208 1.00 88.56 86 ARG A N 1
ATOM 676 C CA . ARG A 1 86 ? 35.326 -21.216 3.885 1.00 88.56 86 ARG A CA 1
ATOM 677 C C . ARG A 1 86 ? 34.866 -21.947 5.140 1.00 88.56 86 ARG A C 1
ATOM 679 O O . ARG A 1 86 ? 35.305 -21.580 6.228 1.00 88.56 86 ARG A O 1
ATOM 686 N N . THR A 1 87 ? 34.038 -22.977 5.005 1.00 85.19 87 THR A N 1
ATOM 687 C CA . THR A 1 87 ? 33.578 -23.768 6.154 1.00 85.19 87 THR A CA 1
ATOM 688 C C . THR A 1 87 ? 33.862 -25.248 5.963 1.00 85.19 87 THR A C 1
ATOM 690 O O . THR A 1 87 ? 33.701 -25.780 4.863 1.00 85.19 87 THR A O 1
ATOM 693 N N . ILE A 1 88 ? 34.334 -25.916 7.017 1.00 84.19 88 ILE A N 1
ATOM 694 C CA . ILE A 1 88 ? 34.553 -27.364 7.063 1.00 84.19 88 ILE A CA 1
ATOM 695 C C . ILE A 1 88 ? 33.821 -27.963 8.253 1.00 84.19 88 ILE A C 1
ATOM 697 O O . ILE A 1 88 ? 33.992 -27.511 9.381 1.00 84.19 88 ILE A O 1
ATOM 701 N N . LEU A 1 89 ? 33.012 -28.985 7.993 1.00 80.25 89 LEU A N 1
ATOM 702 C CA . LEU A 1 89 ? 32.367 -29.764 9.037 1.00 80.25 89 LEU A CA 1
ATOM 703 C C . LEU A 1 89 ? 33.343 -30.835 9.529 1.00 80.25 89 LEU A C 1
ATOM 705 O O . LEU A 1 89 ? 33.864 -31.620 8.736 1.00 80.25 89 LEU A O 1
ATOM 709 N N . ILE A 1 90 ? 33.623 -30.833 10.830 1.00 81.44 90 ILE A N 1
ATOM 710 C CA . ILE A 1 90 ? 34.496 -31.805 11.482 1.00 81.44 90 ILE A CA 1
ATOM 711 C C . ILE A 1 90 ? 33.619 -32.809 12.229 1.00 81.44 90 ILE A C 1
ATOM 713 O O . ILE A 1 90 ? 33.003 -32.467 13.237 1.00 81.44 90 ILE A O 1
ATOM 717 N N . GLU A 1 91 ? 33.580 -34.048 11.738 1.00 70.81 91 GLU A N 1
ATOM 718 C CA . GLU A 1 91 ? 32.830 -35.160 12.334 1.00 70.81 91 GLU A CA 1
ATOM 719 C C . GLU A 1 91 ? 33.781 -36.285 12.750 1.00 70.81 91 GLU A C 1
ATOM 721 O O . GLU A 1 91 ? 34.784 -36.565 12.083 1.00 70.81 91 GLU A O 1
ATOM 726 N N . ARG A 1 92 ? 33.479 -36.956 13.863 1.00 64.12 92 ARG A N 1
ATOM 727 C CA . ARG A 1 92 ? 34.326 -38.021 14.398 1.00 64.12 92 ARG A CA 1
ATOM 728 C C . ARG A 1 92 ? 33.839 -39.376 13.900 1.00 64.12 92 ARG A C 1
ATOM 730 O O . ARG A 1 92 ? 32.825 -39.892 14.352 1.00 64.12 92 ARG A O 1
ATOM 737 N N . THR A 1 93 ? 34.586 -39.973 12.979 1.00 58.59 93 THR A N 1
ATOM 738 C CA . THR A 1 93 ? 34.312 -41.332 12.493 1.00 58.59 93 THR A CA 1
ATOM 739 C C . THR A 1 93 ? 34.984 -42.384 13.385 1.00 58.59 93 THR A C 1
ATOM 741 O O . THR A 1 93 ? 36.049 -42.137 13.960 1.00 58.59 93 THR A O 1
ATOM 744 N N . GLU A 1 94 ? 34.386 -43.579 13.496 1.00 51.31 94 GLU A N 1
ATOM 745 C CA . GLU A 1 94 ? 34.827 -44.677 14.387 1.00 51.31 94 GLU A CA 1
ATOM 746 C C . GLU A 1 94 ? 36.280 -45.155 14.147 1.00 51.31 94 GLU A C 1
ATOM 748 O O . GLU A 1 94 ? 36.863 -45.823 14.998 1.00 51.31 94 GLU A O 1
ATOM 753 N N . ALA A 1 95 ? 36.905 -44.767 13.027 1.00 52.41 95 ALA A N 1
ATOM 754 C CA . ALA A 1 95 ? 38.251 -45.174 12.615 1.00 52.41 95 ALA A CA 1
ATOM 755 C C . ALA A 1 95 ? 39.379 -44.153 12.913 1.00 52.41 95 ALA A C 1
ATOM 757 O O . ALA A 1 95 ? 40.492 -44.321 12.420 1.00 52.41 95 ALA A O 1
ATOM 758 N N . GLY A 1 96 ? 39.138 -43.101 13.709 1.00 57.81 96 GLY A N 1
ATOM 759 C CA . GLY A 1 96 ? 40.161 -42.079 13.996 1.00 57.81 96 GLY A CA 1
ATOM 760 C C . GLY A 1 96 ? 40.401 -41.142 12.806 1.00 57.81 96 GLY A C 1
ATOM 761 O O . GLY A 1 96 ? 41.520 -41.033 12.305 1.00 57.81 96 GLY A O 1
ATOM 762 N N . GLY A 1 97 ? 39.322 -40.502 12.346 1.00 57.41 97 GLY A N 1
ATOM 763 C CA . GLY A 1 97 ? 39.246 -39.766 11.083 1.00 57.41 97 GLY A CA 1
ATOM 764 C C . GLY A 1 97 ? 40.336 -38.711 10.852 1.00 57.41 97 GLY A C 1
ATOM 765 O O . GLY A 1 97 ? 40.652 -37.899 11.722 1.00 57.41 97 GLY A O 1
ATOM 766 N N . SER A 1 98 ? 40.878 -38.715 9.633 1.00 61.81 98 SER A N 1
ATOM 767 C CA . SER A 1 98 ? 41.609 -37.598 9.035 1.00 61.81 98 SER A CA 1
ATOM 768 C C . SER A 1 98 ? 40.719 -36.997 7.950 1.00 61.81 98 SER A C 1
ATOM 770 O O . SER A 1 98 ? 40.255 -37.732 7.081 1.00 61.81 98 SER A O 1
ATOM 772 N N . VAL A 1 99 ? 40.482 -35.688 7.982 1.00 71.38 99 VAL A N 1
ATOM 773 C CA . VAL A 1 99 ? 39.725 -34.972 6.948 1.00 71.38 99 VAL A CA 1
ATOM 774 C C . VAL A 1 99 ? 40.723 -34.349 5.980 1.00 71.38 99 VAL A C 1
ATOM 776 O O . VAL A 1 99 ? 41.500 -33.487 6.376 1.00 71.38 99 VAL A O 1
ATOM 779 N N . VAL A 1 100 ? 40.739 -34.789 4.723 1.00 69.88 100 VAL A N 1
ATOM 780 C CA . VAL A 1 100 ? 41.579 -34.190 3.673 1.00 69.88 100 VAL A CA 1
ATOM 781 C C . VAL A 1 100 ? 40.692 -33.339 2.779 1.00 69.88 100 VAL A C 1
ATOM 783 O O . VAL A 1 100 ? 39.690 -33.831 2.262 1.00 69.88 100 VAL A O 1
ATOM 786 N N . ARG A 1 101 ? 41.052 -32.068 2.598 1.00 69.06 101 ARG A N 1
ATOM 787 C CA . ARG A 1 101 ? 40.284 -31.110 1.807 1.00 69.06 101 ARG A CA 1
ATOM 788 C C . ARG A 1 101 ? 41.165 -30.415 0.772 1.00 69.06 101 ARG A C 1
ATOM 790 O O . ARG A 1 101 ? 42.119 -29.719 1.120 1.00 69.06 101 ARG A O 1
ATOM 797 N N . ASP A 1 102 ? 40.818 -30.604 -0.500 1.00 73.62 102 ASP A N 1
ATOM 798 C CA . ASP A 1 102 ? 41.293 -29.762 -1.600 1.00 73.62 102 ASP A CA 1
ATOM 799 C C . ASP A 1 102 ? 40.323 -28.588 -1.751 1.00 73.62 102 ASP A C 1
ATOM 801 O O . ASP A 1 102 ? 39.165 -28.746 -2.131 1.00 73.62 102 ASP A O 1
ATOM 805 N N . ASP A 1 103 ? 40.795 -27.407 -1.382 1.00 77.75 103 ASP A N 1
ATOM 806 C CA . ASP A 1 103 ? 40.031 -26.170 -1.359 1.00 77.75 103 ASP A CA 1
ATOM 807 C C . ASP A 1 103 ? 40.097 -25.403 -2.693 1.00 77.75 103 ASP A C 1
ATOM 809 O O . ASP A 1 103 ? 39.570 -24.291 -2.798 1.00 77.75 103 ASP A O 1
ATOM 813 N N . GLY A 1 104 ? 40.706 -25.981 -3.734 1.00 82.31 104 GLY A N 1
ATOM 814 C CA . GLY A 1 104 ? 40.725 -25.400 -5.072 1.00 82.31 104 GLY A CA 1
ATOM 815 C C . GLY A 1 104 ? 41.685 -24.215 -5.181 1.00 82.31 104 GLY A C 1
ATOM 816 O O . GLY A 1 104 ? 42.869 -24.337 -4.873 1.00 82.31 104 GLY A O 1
ATOM 817 N N . GLU A 1 105 ? 41.217 -23.065 -5.671 1.00 84.12 105 GLU A N 1
ATOM 818 C CA . GLU A 1 105 ? 42.060 -21.884 -5.920 1.00 84.12 105 GLU A CA 1
ATOM 819 C C . GLU A 1 105 ? 41.837 -20.760 -4.899 1.00 84.12 105 GLU A C 1
ATOM 821 O O . GLU A 1 105 ? 40.718 -20.488 -4.463 1.00 84.12 105 GLU A O 1
ATOM 826 N N . PHE A 1 106 ? 42.911 -20.036 -4.577 1.00 83.38 106 PHE A N 1
ATOM 827 C CA . PHE A 1 106 ? 42.864 -18.837 -3.739 1.00 83.38 106 PHE A CA 1
ATOM 828 C C . PHE A 1 106 ? 41.954 -17.752 -4.362 1.00 83.38 106 PHE A C 1
ATOM 830 O O . PHE A 1 106 ? 42.238 -17.243 -5.447 1.00 83.38 106 PHE A O 1
ATOM 837 N N . ASN A 1 107 ? 40.921 -17.324 -3.630 1.00 82.81 107 ASN A N 1
ATOM 838 C CA . ASN A 1 107 ? 39.778 -16.479 -4.037 1.00 82.81 107 ASN A CA 1
ATOM 839 C C . ASN A 1 107 ? 38.645 -17.173 -4.813 1.00 82.81 107 ASN A C 1
ATOM 841 O O . ASN A 1 107 ? 37.882 -16.483 -5.487 1.00 82.81 107 ASN A O 1
ATOM 845 N N . LYS A 1 108 ? 38.494 -18.496 -4.711 1.00 77.81 108 LYS A N 1
ATOM 846 C CA . LYS A 1 108 ? 37.313 -19.219 -5.218 1.00 77.81 108 LYS A CA 1
ATOM 847 C C . LYS A 1 108 ? 36.789 -20.177 -4.154 1.00 77.81 108 LYS A C 1
ATOM 849 O O . LYS A 1 108 ? 37.565 -20.989 -3.654 1.00 77.81 108 LYS A O 1
ATOM 854 N N . LEU A 1 109 ? 35.515 -20.076 -3.771 1.00 71.00 109 LEU A N 1
ATOM 855 C CA . LEU A 1 109 ? 34.960 -20.942 -2.726 1.00 71.00 109 LEU A CA 1
ATOM 856 C C . LEU A 1 109 ? 34.682 -22.348 -3.296 1.00 71.00 109 LEU A C 1
ATOM 858 O O . LEU A 1 109 ? 34.360 -22.470 -4.473 1.00 71.00 109 LEU A O 1
ATOM 862 N N . PRO A 1 110 ? 34.764 -23.429 -2.497 1.00 54.28 110 PRO A N 1
ATOM 863 C CA . PRO A 1 110 ? 34.529 -24.792 -2.989 1.00 54.28 110 PRO A CA 1
ATOM 864 C C . PRO A 1 110 ? 33.084 -25.042 -3.454 1.00 54.28 110 PRO A C 1
ATOM 866 O O . PRO A 1 110 ? 32.850 -25.957 -4.234 1.00 54.28 110 PRO A O 1
ATOM 869 N N . SER A 1 111 ? 32.123 -24.202 -3.043 1.00 49.41 111 SER A N 1
ATOM 870 C CA . SER A 1 111 ? 30.758 -24.177 -3.595 1.00 49.41 111 SER A CA 1
ATOM 871 C C . SER A 1 111 ? 30.715 -23.840 -5.093 1.00 49.41 111 SER A C 1
ATOM 873 O O . SER A 1 111 ? 29.709 -24.109 -5.740 1.00 49.41 111 SER A O 1
ATOM 875 N N . ASP A 1 112 ? 31.812 -23.310 -5.646 1.00 40.16 112 ASP A N 1
ATOM 876 C CA . ASP A 1 112 ? 31.993 -23.017 -7.072 1.00 40.16 112 ASP A CA 1
ATOM 877 C C . ASP A 1 112 ? 32.654 -24.194 -7.839 1.00 40.16 112 ASP A C 1
ATOM 879 O O . ASP A 1 112 ? 32.932 -24.080 -9.033 1.00 40.16 112 ASP A O 1
ATOM 883 N N . LEU A 1 113 ? 32.933 -25.326 -7.168 1.00 37.72 113 LEU A N 1
ATOM 884 C CA . LEU A 1 113 ? 33.635 -26.505 -7.701 1.00 37.72 113 LEU A CA 1
ATOM 885 C C . LEU A 1 113 ? 32.991 -27.829 -7.231 1.00 37.72 113 LEU A C 1
ATOM 887 O O . LEU A 1 113 ? 33.632 -28.616 -6.542 1.00 37.72 113 LEU A O 1
ATOM 891 N N . VAL A 1 114 ? 31.749 -28.142 -7.620 1.00 30.25 114 VAL A N 1
ATOM 892 C CA . VAL A 1 114 ? 31.233 -29.523 -7.489 1.00 30.25 114 VAL A CA 1
ATOM 893 C C . VAL A 1 114 ? 30.427 -29.935 -8.720 1.00 30.25 114 VAL A C 1
ATOM 895 O O . VAL A 1 114 ? 29.292 -29.517 -8.895 1.00 30.25 114 VAL A O 1
ATOM 898 N N . HIS A 1 115 ? 31.031 -30.787 -9.555 1.00 25.25 115 HIS A N 1
ATOM 899 C CA . HIS A 1 115 ? 30.441 -32.055 -10.007 1.00 25.25 115 HIS A CA 1
ATOM 900 C C . HIS A 1 115 ? 31.500 -32.899 -10.743 1.00 25.25 115 HIS A C 1
ATOM 902 O O . HIS A 1 115 ? 31.712 -32.754 -11.942 1.00 25.25 115 HIS A O 1
ATOM 908 N N . GLN A 1 116 ? 32.136 -33.828 -10.027 1.00 21.58 116 GLN A N 1
ATOM 909 C CA . GLN A 1 116 ? 32.584 -35.102 -10.599 1.00 21.58 116 GLN A CA 1
ATOM 910 C C . GLN A 1 116 ? 32.134 -36.222 -9.646 1.00 21.58 116 GLN A C 1
ATOM 912 O O . GLN A 1 116 ? 32.501 -36.178 -8.471 1.00 21.58 116 GLN A O 1
ATOM 917 N N . PRO A 1 117 ? 31.312 -37.192 -10.090 1.00 27.12 117 PRO A N 1
ATOM 918 C CA . PRO A 1 117 ? 30.919 -38.324 -9.260 1.00 27.12 117 PRO A CA 1
ATOM 919 C C . PRO A 1 117 ? 32.065 -39.335 -9.136 1.00 27.12 117 PRO A C 1
ATOM 921 O O . PRO A 1 117 ? 32.719 -39.677 -10.121 1.00 27.12 117 PRO A O 1
ATOM 924 N N . ALA A 1 118 ? 32.279 -39.841 -7.920 1.00 24.75 118 ALA A N 1
ATOM 925 C CA . ALA A 1 118 ? 33.172 -40.961 -7.653 1.00 24.75 118 ALA A CA 1
ATOM 926 C C . ALA A 1 118 ? 32.614 -42.265 -8.255 1.00 24.75 118 ALA A C 1
ATOM 928 O O . ALA A 1 118 ? 31.420 -42.549 -8.172 1.00 24.75 118 ALA A O 1
ATOM 929 N N . ALA A 1 119 ? 33.510 -43.041 -8.864 1.00 22.69 119 ALA A N 1
ATOM 930 C CA . ALA A 1 119 ? 33.232 -44.288 -9.559 1.00 22.69 119 ALA A CA 1
ATOM 931 C C . ALA A 1 119 ? 32.666 -45.378 -8.631 1.00 22.69 119 ALA A C 1
ATOM 933 O O . ALA A 1 119 ? 33.281 -45.734 -7.625 1.00 22.69 119 ALA A O 1
ATOM 934 N N . VAL A 1 120 ? 31.534 -45.958 -9.035 1.00 24.72 120 VAL A N 1
ATOM 935 C CA . VAL A 1 120 ? 31.063 -47.268 -8.573 1.00 24.72 120 VAL A CA 1
ATOM 936 C C . VAL A 1 120 ? 31.601 -48.314 -9.545 1.00 24.72 120 VAL A C 1
ATOM 938 O O . VAL A 1 120 ? 31.526 -48.159 -10.762 1.00 24.72 120 VAL A O 1
ATOM 941 N N . SER A 1 121 ? 32.202 -49.356 -8.987 1.00 23.88 121 SER A N 1
ATOM 942 C CA . SER A 1 121 ? 32.712 -50.528 -9.685 1.00 23.88 121 SER A CA 1
ATOM 943 C C . SER A 1 121 ? 31.577 -51.348 -10.297 1.00 23.88 121 SER A C 1
ATOM 945 O O . SER A 1 121 ? 30.814 -51.945 -9.544 1.00 23.88 121 SER A O 1
ATOM 947 N N . GLU A 1 122 ? 31.525 -51.467 -11.622 1.00 23.20 122 GLU A N 1
ATOM 948 C CA . GLU A 1 122 ? 30.800 -52.554 -12.286 1.00 23.20 122 GLU A CA 1
ATOM 949 C C . GLU A 1 122 ? 31.574 -53.101 -13.488 1.00 23.20 122 GLU A C 1
ATOM 951 O O . GLU A 1 122 ? 32.370 -52.428 -14.146 1.00 23.20 122 GLU A O 1
ATOM 956 N N . GLU A 1 123 ? 31.388 -54.400 -13.672 1.00 21.94 123 GLU A N 1
ATOM 957 C CA . GLU A 1 123 ? 32.141 -55.292 -14.528 1.00 21.94 123 GLU A CA 1
ATOM 958 C C . GLU A 1 123 ? 31.994 -54.986 -16.023 1.00 21.94 123 GLU A C 1
ATOM 960 O O . GLU A 1 123 ? 30.989 -54.494 -16.530 1.00 21.94 123 GLU A O 1
ATOM 965 N N . ARG A 1 124 ? 33.054 -55.349 -16.746 1.00 23.42 124 ARG A N 1
ATOM 966 C CA . ARG A 1 124 ? 33.198 -55.271 -18.199 1.00 23.42 124 ARG A CA 1
ATOM 967 C C . ARG A 1 124 ? 32.024 -55.919 -18.940 1.00 23.42 124 ARG A C 1
ATOM 969 O O . ARG A 1 124 ? 31.900 -57.136 -18.890 1.00 23.42 124 ARG A O 1
ATOM 976 N N . THR A 1 125 ? 31.354 -55.168 -19.814 1.00 22.94 125 THR A N 1
ATOM 977 C CA . THR A 1 125 ? 30.974 -55.666 -21.150 1.00 22.94 125 THR A CA 1
ATOM 978 C C . THR A 1 125 ? 31.020 -54.541 -22.195 1.00 22.94 125 THR A C 1
ATOM 980 O O . THR A 1 125 ? 30.645 -53.403 -21.944 1.00 22.94 125 THR A O 1
ATOM 983 N N . ASN A 1 126 ? 31.590 -54.868 -23.356 1.00 24.23 126 ASN A N 1
ATOM 984 C CA . ASN A 1 126 ? 31.922 -53.972 -24.466 1.00 24.23 126 ASN A CA 1
ATOM 985 C C . ASN A 1 126 ? 30.691 -53.457 -25.233 1.00 24.23 126 ASN A C 1
ATOM 987 O O . ASN A 1 126 ? 29.813 -54.247 -25.568 1.00 24.23 126 ASN A O 1
ATOM 991 N N . GLY A 1 127 ? 30.736 -52.200 -25.690 1.00 23.50 127 GLY A N 1
ATOM 992 C CA . GLY A 1 127 ? 29.901 -51.721 -26.798 1.00 23.50 127 GLY A CA 1
ATOM 993 C C . GLY A 1 127 ? 29.954 -50.204 -27.005 1.00 23.50 127 GLY A C 1
ATOM 994 O O . GLY A 1 127 ? 29.424 -49.460 -26.196 1.00 23.50 127 GLY A O 1
ATOM 995 N N . ASN A 1 128 ? 30.604 -49.765 -28.088 1.00 25.62 128 ASN A N 1
ATOM 996 C CA . ASN A 1 128 ? 30.737 -48.382 -28.581 1.00 25.62 128 ASN A CA 1
ATOM 997 C C . ASN A 1 128 ? 29.456 -47.522 -28.496 1.00 25.62 128 ASN A C 1
ATOM 999 O O . ASN A 1 128 ? 28.387 -48.045 -28.793 1.00 25.62 128 ASN A O 1
ATOM 1003 N N . VAL A 1 129 ? 29.601 -46.194 -28.297 1.00 24.62 129 VAL A N 1
ATOM 1004 C CA . VAL A 1 129 ? 29.153 -45.120 -29.233 1.00 24.62 129 VAL A CA 1
ATOM 1005 C C . VAL A 1 129 ? 29.365 -43.691 -28.657 1.00 24.62 129 VAL A C 1
ATOM 1007 O O . VAL A 1 129 ? 28.993 -43.400 -27.530 1.00 24.62 129 VAL A O 1
ATOM 1010 N N . SER A 1 130 ? 29.980 -42.841 -29.498 1.00 24.02 130 SER A N 1
ATOM 1011 C CA . SER A 1 130 ? 30.024 -41.359 -29.615 1.00 24.02 130 SER A CA 1
ATOM 1012 C C . SER A 1 130 ? 30.129 -40.413 -28.399 1.00 24.02 130 SER A C 1
ATOM 1014 O O . SER A 1 130 ? 29.271 -40.366 -27.528 1.00 24.02 130 SER A O 1
ATOM 1016 N N . VAL A 1 131 ? 31.127 -39.527 -28.500 1.00 28.44 131 VAL A N 1
ATOM 1017 C CA . VAL A 1 131 ? 31.442 -38.347 -27.674 1.00 28.44 131 VAL A CA 1
ATOM 1018 C C . VAL A 1 131 ? 30.364 -37.251 -27.784 1.00 28.44 131 VAL A C 1
ATOM 1020 O O . VAL A 1 131 ? 29.966 -36.907 -28.897 1.00 28.44 131 VAL A O 1
ATOM 1023 N N . GLY A 1 132 ? 29.948 -36.674 -26.648 1.00 25.67 132 GLY A N 1
ATOM 1024 C CA . GLY A 1 132 ? 29.031 -35.531 -26.538 1.00 25.67 132 GLY A CA 1
ATOM 1025 C C . GLY A 1 132 ? 29.474 -34.527 -25.458 1.00 25.67 132 GLY A C 1
ATOM 1026 O O . GLY A 1 132 ? 30.103 -34.907 -24.480 1.00 25.67 132 GLY A O 1
ATOM 1027 N N . ASP A 1 133 ? 29.174 -33.256 -25.721 1.00 27.25 133 ASP A N 1
ATOM 1028 C CA . ASP A 1 133 ? 29.631 -31.988 -25.127 1.00 27.25 133 ASP A CA 1
ATOM 1029 C C . ASP A 1 133 ? 28.973 -31.677 -23.753 1.00 27.25 133 ASP A C 1
ATOM 1031 O O . ASP A 1 133 ? 27.747 -31.582 -23.670 1.00 27.25 133 ASP A O 1
ATOM 1035 N N . ASP A 1 134 ? 29.758 -31.502 -22.678 1.00 27.06 134 ASP A N 1
ATOM 1036 C CA . ASP A 1 134 ? 29.265 -31.241 -21.308 1.00 27.06 134 ASP A CA 1
ATOM 1037 C C . ASP A 1 134 ? 29.125 -29.729 -21.017 1.00 27.06 134 ASP A C 1
ATOM 1039 O O . ASP A 1 134 ? 30.035 -29.064 -20.516 1.00 27.06 134 ASP A O 1
ATOM 1043 N N . ARG A 1 135 ? 27.934 -29.177 -21.285 1.00 30.30 135 ARG A N 1
ATOM 1044 C CA . ARG A 1 135 ? 27.421 -27.951 -20.641 1.00 30.30 135 ARG A CA 1
ATOM 1045 C C . ARG A 1 135 ? 26.498 -28.363 -19.490 1.00 30.30 135 ARG A C 1
ATOM 1047 O O . ARG A 1 135 ? 25.502 -29.041 -19.731 1.00 30.30 135 ARG A O 1
ATOM 1054 N N . GLN A 1 136 ? 26.801 -27.941 -18.259 1.00 33.22 136 GLN A N 1
ATOM 1055 C CA . GLN A 1 136 ? 25.953 -28.176 -17.081 1.00 33.22 136 GLN A CA 1
ATOM 1056 C C . GLN A 1 136 ? 24.527 -27.642 -17.323 1.00 33.22 136 GLN A C 1
ATOM 1058 O O . GLN A 1 136 ? 24.323 -26.440 -17.488 1.00 33.22 136 GLN A O 1
ATOM 1063 N N . GLN A 1 137 ? 23.550 -28.555 -17.384 1.00 30.78 137 GLN A N 1
ATOM 1064 C CA . GLN A 1 137 ? 22.132 -28.257 -17.597 1.00 30.78 137 GLN A CA 1
ATOM 1065 C C . GLN A 1 137 ? 21.466 -27.810 -16.291 1.00 30.78 137 GLN A C 1
ATOM 1067 O O . GLN A 1 137 ? 21.536 -28.495 -15.273 1.00 30.78 137 GLN A O 1
ATOM 1072 N N . VAL A 1 138 ? 20.761 -26.681 -16.367 1.00 33.78 138 VAL A N 1
ATOM 1073 C CA . VAL A 1 138 ? 19.736 -26.248 -15.408 1.00 33.78 138 VAL A CA 1
ATOM 1074 C C . VAL A 1 138 ? 18.690 -27.364 -15.266 1.00 33.78 138 VAL A C 1
ATOM 1076 O O . VAL A 1 138 ? 18.350 -28.012 -16.260 1.00 33.78 138 VAL A O 1
ATOM 1079 N N . ALA A 1 139 ? 18.152 -27.593 -14.061 1.00 35.44 139 ALA A N 1
ATOM 1080 C CA . ALA A 1 139 ? 16.966 -28.433 -13.892 1.00 35.44 139 ALA A CA 1
ATOM 1081 C C . ALA A 1 139 ? 15.885 -27.952 -14.876 1.00 35.44 139 ALA A C 1
ATOM 1083 O O . ALA A 1 139 ? 15.462 -26.798 -14.814 1.00 35.44 139 ALA A O 1
ATOM 1084 N N . ARG A 1 140 ? 15.506 -28.800 -15.843 1.00 41.06 140 ARG A N 1
ATOM 1085 C CA . ARG A 1 140 ? 14.609 -28.414 -16.939 1.00 41.06 140 ARG A CA 1
ATOM 1086 C C . ARG A 1 140 ? 13.239 -28.044 -16.379 1.00 41.06 140 ARG A C 1
ATOM 1088 O O . ARG A 1 140 ? 12.411 -28.919 -16.137 1.00 41.06 140 ARG A O 1
ATOM 1095 N N . PHE A 1 141 ? 12.995 -26.750 -16.208 1.00 49.25 141 PHE A N 1
ATOM 1096 C CA . PHE A 1 141 ? 11.650 -26.230 -16.024 1.00 49.25 141 PHE A CA 1
ATOM 1097 C C . PHE A 1 141 ? 10.855 -26.553 -17.294 1.00 49.25 141 PHE A C 1
ATOM 1099 O O . PHE A 1 141 ? 11.198 -26.085 -18.380 1.00 49.25 141 PHE A O 1
ATOM 1106 N N . SER A 1 142 ? 9.842 -27.409 -17.167 1.00 53.09 142 SER A N 1
ATOM 1107 C CA . SER A 1 142 ? 8.912 -27.714 -18.254 1.00 53.09 142 SER A CA 1
ATOM 1108 C C . SER A 1 142 ? 7.626 -26.938 -17.972 1.00 53.09 142 SER A C 1
ATOM 1110 O O . SER A 1 142 ? 6.970 -27.243 -16.974 1.00 53.09 142 SER A O 1
ATOM 1112 N N . PRO A 1 143 ? 7.285 -25.907 -18.766 1.00 58.25 143 PRO A N 1
ATOM 1113 C CA . PRO A 1 143 ? 6.054 -25.151 -18.560 1.00 58.25 143 PRO A CA 1
ATOM 1114 C C . PRO A 1 143 ? 4.833 -26.071 -18.681 1.00 58.25 143 PRO A C 1
ATOM 1116 O O . PRO A 1 143 ? 4.869 -27.058 -19.419 1.00 58.25 143 PRO A O 1
ATOM 1119 N N . SER A 1 144 ? 3.745 -25.750 -17.975 1.00 62.38 144 SER A N 1
ATOM 1120 C CA . SER A 1 144 ? 2.484 -26.487 -18.107 1.00 62.38 144 SER A CA 1
ATOM 1121 C C . SER A 1 144 ? 2.013 -26.469 -19.565 1.00 62.38 144 SER A C 1
ATOM 1123 O O . SER A 1 144 ? 2.075 -25.429 -20.234 1.00 62.38 144 SER A O 1
ATOM 1125 N N . GLU A 1 145 ? 1.580 -27.623 -20.081 1.00 56.62 145 GLU A N 1
ATOM 1126 C CA . GLU A 1 145 ? 1.101 -27.742 -21.462 1.00 56.62 145 GLU A CA 1
ATOM 1127 C C . GLU A 1 145 ? -0.061 -26.768 -21.712 1.00 56.62 145 GLU A C 1
ATOM 1129 O O . GLU A 1 145 ? -1.043 -26.756 -20.974 1.00 56.62 145 GLU A O 1
ATOM 1134 N N . GLY A 1 146 ? 0.062 -25.930 -22.748 1.00 60.19 146 GLY A N 1
ATOM 1135 C CA . GLY A 1 146 ? -0.953 -24.936 -23.117 1.00 60.19 146 GLY A CA 1
ATOM 1136 C C . GLY A 1 146 ? -0.807 -23.567 -22.441 1.00 60.19 146 GLY A C 1
ATOM 1137 O O . GLY A 1 146 ? -1.560 -22.656 -22.769 1.00 60.19 146 GLY A O 1
ATOM 1138 N N . SER A 1 147 ? 0.169 -23.376 -21.547 1.00 73.94 147 SER A N 1
ATOM 1139 C CA . SER A 1 147 ? 0.495 -22.048 -20.997 1.00 73.94 147 SER A CA 1
ATOM 1140 C C . SER A 1 147 ? 1.144 -21.129 -22.038 1.00 73.94 147 SER A C 1
ATOM 1142 O O . SER A 1 147 ? 1.829 -21.607 -22.950 1.00 73.94 147 SER A O 1
ATOM 1144 N N . PHE A 1 148 ? 1.021 -19.806 -21.866 1.00 80.75 148 PHE A N 1
ATOM 1145 C CA . PHE A 1 148 ? 1.689 -18.807 -22.714 1.00 80.75 148 PHE A CA 1
ATOM 1146 C C . PHE A 1 148 ? 3.189 -19.095 -22.887 1.00 80.75 148 PHE A C 1
ATOM 1148 O O . PHE A 1 148 ? 3.720 -19.046 -23.998 1.00 80.75 148 PHE A O 1
ATOM 1155 N N . LEU A 1 149 ? 3.861 -19.495 -21.808 1.00 74.06 149 LEU A N 1
ATOM 1156 C CA . LEU A 1 149 ? 5.288 -19.813 -21.798 1.00 74.06 149 LEU A CA 1
ATOM 1157 C C . LEU A 1 149 ? 5.628 -21.060 -22.621 1.00 74.06 149 LEU A C 1
ATOM 1159 O O . LEU A 1 149 ? 6.633 -21.061 -23.332 1.00 74.06 149 LEU A O 1
ATOM 1163 N N . SER A 1 150 ? 4.772 -22.087 -22.604 1.00 73.94 150 SER A N 1
ATOM 1164 C CA . SER A 1 150 ? 4.944 -23.261 -23.471 1.00 73.94 150 SER A CA 1
ATOM 1165 C C . SER A 1 150 ? 4.852 -22.886 -24.957 1.00 73.94 150 SER A C 1
ATOM 1167 O O . SER A 1 150 ? 5.663 -23.343 -25.769 1.00 73.94 150 SER A O 1
ATOM 1169 N N . HIS A 1 151 ? 3.936 -21.978 -25.310 1.00 80.25 151 HIS A N 1
ATOM 1170 C CA . HIS A 1 151 ? 3.825 -21.442 -26.664 1.00 80.25 151 HIS A CA 1
ATOM 1171 C C . HIS A 1 151 ? 5.036 -20.575 -27.039 1.00 80.25 151 HIS A C 1
ATOM 1173 O O . HIS A 1 151 ? 5.595 -20.759 -28.119 1.00 80.25 151 HIS A O 1
ATOM 1179 N N . LEU A 1 152 ? 5.493 -19.692 -26.143 1.00 80.88 152 LEU A N 1
ATOM 1180 C CA . LEU A 1 152 ? 6.671 -18.842 -26.351 1.00 80.88 152 LEU A CA 1
ATOM 1181 C C . LEU A 1 152 ? 7.951 -19.668 -26.556 1.00 80.88 152 LEU A C 1
ATOM 1183 O O . LEU A 1 152 ? 8.752 -19.336 -27.431 1.00 80.88 152 LEU A O 1
ATOM 1187 N N . GLN A 1 153 ? 8.134 -20.758 -25.804 1.00 76.31 153 GLN A N 1
ATOM 1188 C CA . GLN A 1 153 ? 9.283 -21.657 -25.937 1.00 76.31 153 GLN A CA 1
ATOM 1189 C C . GLN A 1 153 ? 9.219 -22.468 -27.236 1.00 76.31 153 GLN A C 1
ATOM 1191 O O . GLN A 1 153 ? 10.200 -22.519 -27.985 1.00 76.31 153 GLN A O 1
ATOM 1196 N N . LYS A 1 154 ? 8.057 -23.069 -27.536 1.00 77.88 154 LYS A N 1
ATOM 1197 C CA . LYS A 1 154 ? 7.833 -23.822 -28.777 1.00 77.88 154 LYS A CA 1
ATOM 1198 C C . LYS A 1 154 ? 8.099 -22.941 -29.988 1.00 77.88 154 LYS A C 1
ATOM 1200 O O . LYS A 1 154 ? 8.893 -23.318 -30.849 1.00 77.88 154 LYS A O 1
ATOM 1205 N N . GLU A 1 155 ? 7.514 -21.750 -30.014 1.00 75.19 155 GLU A N 1
ATOM 1206 C CA . GLU A 1 155 ? 7.705 -20.820 -31.114 1.00 75.19 155 GLU A CA 1
ATOM 1207 C C . GLU A 1 155 ? 9.168 -20.392 -31.215 1.00 75.19 155 GLU A C 1
ATOM 1209 O O . GLU A 1 155 ? 9.773 -20.554 -32.269 1.00 75.19 155 GLU A O 1
ATOM 1214 N N . SER A 1 156 ? 9.797 -19.951 -30.126 1.00 69.88 156 SER A N 1
ATOM 1215 C CA . SER A 1 156 ? 11.189 -19.478 -30.151 1.00 69.88 156 SER A CA 1
ATOM 1216 C C . SER A 1 156 ? 12.217 -20.558 -30.514 1.00 69.88 156 SER A C 1
ATOM 1218 O O . SER A 1 156 ? 13.276 -20.234 -31.053 1.00 69.88 156 SER A O 1
ATOM 1220 N N . SER A 1 157 ? 11.910 -21.843 -30.293 1.00 69.31 157 SER A N 1
ATOM 1221 C CA . SER A 1 157 ? 12.738 -22.962 -30.771 1.00 69.31 157 SER A CA 1
ATOM 1222 C C . SER A 1 157 ? 12.728 -23.101 -32.305 1.00 69.31 157 SER A C 1
ATOM 1224 O O . SER A 1 157 ? 13.732 -23.507 -32.903 1.00 69.31 157 SER A O 1
ATOM 1226 N N . THR A 1 158 ? 11.619 -22.701 -32.940 1.00 69.81 158 THR A N 1
ATOM 1227 C CA . THR A 1 158 ? 11.402 -22.700 -34.400 1.00 69.81 158 THR A CA 1
ATOM 1228 C C . THR A 1 158 ? 11.709 -21.347 -35.061 1.00 69.81 158 THR A C 1
ATOM 1230 O O . THR A 1 158 ? 12.102 -21.279 -36.229 1.00 69.81 158 THR A O 1
ATOM 1233 N N . SER A 1 159 ? 11.596 -20.264 -34.294 1.00 69.00 159 SER A N 1
ATOM 1234 C CA . SER A 1 159 ? 11.717 -18.863 -34.694 1.00 69.00 159 SER A CA 1
ATOM 1235 C C . SER A 1 159 ? 12.976 -18.251 -34.074 1.00 69.00 159 SER A C 1
ATOM 1237 O O . SER A 1 159 ? 12.922 -17.454 -33.138 1.00 69.00 159 SER A O 1
ATOM 1239 N N . ARG A 1 160 ? 14.141 -18.656 -34.598 1.00 79.50 160 ARG A N 1
ATOM 1240 C CA . ARG A 1 160 ? 15.453 -18.295 -34.031 1.00 79.50 160 ARG A CA 1
ATOM 1241 C C . ARG A 1 160 ? 15.996 -16.929 -34.466 1.00 79.50 160 ARG A C 1
ATOM 1243 O O . ARG A 1 160 ? 16.857 -16.391 -33.777 1.00 79.50 160 ARG A O 1
ATOM 1250 N N . SER A 1 161 ? 15.486 -16.355 -35.558 1.00 87.94 161 SER A N 1
ATOM 1251 C CA . SER A 1 161 ? 15.878 -15.016 -36.020 1.00 87.94 161 SER A CA 1
ATOM 1252 C C . SER A 1 161 ? 15.174 -13.913 -35.240 1.00 87.94 161 SER A C 1
ATOM 1254 O O . SER A 1 161 ? 14.016 -14.056 -34.834 1.00 87.94 161 SER A O 1
ATOM 1256 N N . TRP A 1 162 ? 15.840 -12.766 -35.089 1.00 90.06 162 TRP A N 1
ATOM 1257 C CA . TRP A 1 162 ? 15.273 -11.618 -34.381 1.00 90.06 162 TRP A CA 1
ATOM 1258 C C . TRP A 1 162 ? 13.948 -11.152 -35.003 1.00 90.06 162 TRP A C 1
ATOM 1260 O O . TRP A 1 162 ? 12.962 -10.957 -34.293 1.00 90.06 162 TRP A O 1
ATOM 1270 N N . ARG A 1 163 ? 13.868 -11.091 -36.340 1.00 90.06 163 ARG A N 1
ATOM 1271 C CA . ARG A 1 163 ? 12.629 -10.780 -37.072 1.00 90.06 163 ARG A CA 1
ATOM 1272 C C . ARG A 1 163 ? 11.466 -11.690 -36.689 1.00 90.06 163 ARG A C 1
ATOM 1274 O O . ARG A 1 163 ? 10.360 -11.197 -36.490 1.00 90.06 163 ARG A O 1
ATOM 1281 N N . LYS A 1 164 ? 11.670 -13.014 -36.653 1.00 88.50 164 LYS A N 1
ATOM 1282 C CA . LYS A 1 164 ? 10.583 -13.954 -36.341 1.00 88.50 164 LYS A CA 1
ATOM 1283 C C . LYS A 1 164 ? 10.126 -13.806 -34.895 1.00 88.50 164 LYS A C 1
ATOM 1285 O O . LYS A 1 164 ? 8.928 -13.846 -34.645 1.00 88.50 164 LYS A O 1
ATOM 1290 N N . ARG A 1 165 ? 11.055 -13.541 -33.973 1.00 90.12 165 ARG A N 1
ATOM 1291 C CA . ARG A 1 165 ? 10.727 -13.227 -32.576 1.00 90.12 165 ARG A CA 1
ATOM 1292 C C . ARG A 1 165 ? 9.870 -11.966 -32.470 1.00 90.12 165 ARG A C 1
ATOM 1294 O O . ARG A 1 165 ? 8.824 -12.014 -31.837 1.00 90.12 165 ARG A O 1
ATOM 1301 N N . LEU A 1 166 ? 10.244 -10.882 -33.155 1.00 92.06 166 LEU A N 1
ATOM 1302 C CA . LEU A 1 166 ? 9.420 -9.667 -33.232 1.00 92.06 166 LEU A CA 1
ATOM 1303 C C . LEU A 1 166 ? 8.051 -9.950 -33.871 1.00 92.06 166 LEU A C 1
ATOM 1305 O O . LEU A 1 166 ? 7.024 -9.544 -33.338 1.00 92.06 166 LEU A O 1
ATOM 1309 N N . SER A 1 167 ? 8.014 -10.712 -34.965 1.00 91.12 167 SER A N 1
ATOM 1310 C CA . SER A 1 167 ? 6.763 -11.102 -35.625 1.00 91.12 167 SER A CA 1
ATOM 1311 C C . SER A 1 167 ? 5.845 -11.920 -34.719 1.00 91.12 167 SER A C 1
ATOM 1313 O O . SER A 1 167 ? 4.627 -11.807 -34.843 1.00 91.12 167 SER A O 1
ATOM 1315 N N . TYR A 1 168 ? 6.403 -12.746 -33.833 1.00 90.44 168 TYR A N 1
ATOM 1316 C CA . TYR A 1 168 ? 5.626 -13.478 -32.841 1.00 90.44 168 TYR A CA 1
ATOM 1317 C C . TYR A 1 168 ? 5.058 -12.541 -31.775 1.00 90.44 168 TYR A C 1
ATOM 1319 O O . TYR A 1 168 ? 3.860 -12.591 -31.520 1.00 90.44 168 TYR A O 1
ATOM 1327 N N . ILE A 1 169 ? 5.866 -11.619 -31.234 1.00 92.12 169 ILE A N 1
ATOM 1328 C CA . ILE A 1 169 ? 5.372 -10.586 -30.307 1.00 92.12 169 ILE A CA 1
ATOM 1329 C C . ILE A 1 169 ? 4.253 -9.759 -30.950 1.00 92.12 169 ILE A C 1
ATOM 1331 O O . ILE A 1 169 ? 3.205 -9.560 -30.342 1.00 92.12 169 ILE A O 1
ATOM 1335 N N . ARG A 1 170 ? 4.411 -9.346 -32.212 1.00 93.00 170 ARG A N 1
ATOM 1336 C CA . ARG A 1 170 ? 3.339 -8.677 -32.959 1.00 93.00 170 ARG A CA 1
ATOM 1337 C C . ARG A 1 170 ? 2.081 -9.545 -33.032 1.00 93.00 170 ARG A C 1
ATOM 1339 O O . ARG A 1 170 ? 0.987 -9.036 -32.800 1.00 93.00 170 ARG A O 1
ATOM 1346 N N . ALA A 1 171 ? 2.216 -10.821 -33.395 1.00 90.12 171 ALA A N 1
ATOM 1347 C CA . ALA A 1 171 ? 1.080 -11.731 -33.516 1.00 90.12 171 ALA A CA 1
ATOM 1348 C C . ALA A 1 171 ? 0.351 -11.912 -32.175 1.00 90.12 171 ALA A C 1
ATOM 1350 O O . ALA A 1 171 ? -0.869 -11.825 -32.151 1.00 90.12 171 ALA A O 1
ATOM 1351 N N . LEU A 1 172 ? 1.073 -12.049 -31.058 1.00 89.06 172 LEU A N 1
ATOM 1352 C CA . LEU A 1 172 ? 0.484 -12.098 -29.713 1.00 89.06 172 LEU A CA 1
ATOM 1353 C C . LEU A 1 172 ? -0.380 -10.874 -29.396 1.00 89.06 172 LEU A C 1
ATOM 1355 O O . LEU A 1 172 ? -1.455 -11.008 -28.824 1.00 89.06 172 LEU A O 1
ATOM 1359 N N . LEU A 1 173 ? 0.086 -9.684 -29.777 1.00 89.25 173 LEU A N 1
ATOM 1360 C CA . LEU A 1 173 ? -0.582 -8.427 -29.442 1.00 89.25 173 LEU A CA 1
ATOM 1361 C C . LEU A 1 173 ? -1.741 -8.072 -30.383 1.00 89.25 173 LEU A C 1
ATOM 1363 O O . LEU A 1 173 ? -2.593 -7.272 -30.009 1.00 89.25 173 LEU A O 1
ATOM 1367 N N . SER A 1 174 ? -1.750 -8.590 -31.616 1.00 86.69 174 SER A N 1
ATOM 1368 C CA . SER A 1 174 ? -2.623 -8.062 -32.679 1.00 86.69 174 SER A CA 1
ATOM 1369 C C . SER A 1 174 ? -3.303 -9.093 -33.576 1.00 86.69 174 SER A C 1
ATOM 1371 O O . SER A 1 174 ? -4.196 -8.707 -34.326 1.00 86.69 174 SER A O 1
ATOM 1373 N N . ASP A 1 175 ? -2.907 -10.369 -33.554 1.00 84.00 175 ASP A N 1
ATOM 1374 C CA . ASP A 1 175 ? -3.460 -11.399 -34.441 1.00 84.00 175 ASP A CA 1
ATOM 1375 C C . ASP A 1 175 ? -4.478 -12.283 -33.700 1.00 84.00 175 ASP A C 1
ATOM 1377 O O . ASP A 1 175 ? -4.055 -13.074 -32.858 1.00 84.00 175 ASP A O 1
ATOM 1381 N N . PRO A 1 176 ? -5.785 -12.213 -34.048 1.00 75.75 176 PRO A N 1
ATOM 1382 C CA . PRO A 1 176 ? -6.854 -13.041 -33.483 1.00 75.75 176 PRO A CA 1
ATOM 1383 C C . PRO A 1 176 ? -6.726 -14.557 -33.706 1.00 75.75 176 PRO A C 1
ATOM 1385 O O . PRO A 1 176 ? -7.536 -15.323 -33.187 1.00 75.75 176 PRO A O 1
ATOM 1388 N N . ASN A 1 177 ? -5.754 -14.994 -34.508 1.00 76.38 177 ASN A N 1
ATOM 1389 C CA . ASN A 1 177 ? -5.497 -16.405 -34.783 1.00 76.38 177 ASN A CA 1
ATOM 1390 C C . ASN A 1 177 ? -4.162 -16.884 -34.202 1.00 76.38 177 ASN A C 1
ATOM 1392 O O . ASN A 1 177 ? -3.684 -17.963 -34.564 1.00 76.38 177 ASN A O 1
ATOM 1396 N N . CYS A 1 178 ? -3.523 -16.094 -33.334 1.00 79.38 178 CYS A N 1
ATOM 1397 C CA . CYS A 1 178 ? -2.260 -16.488 -32.732 1.00 79.38 178 CYS A CA 1
ATOM 1398 C C . CYS A 1 178 ? -2.454 -17.753 -31.881 1.00 79.38 178 CYS A C 1
ATOM 1400 O O . CYS A 1 178 ? -3.368 -17.834 -31.063 1.00 79.38 178 CYS A O 1
ATOM 1402 N N . ALA A 1 179 ? -1.578 -18.753 -32.027 1.00 70.00 179 ALA A N 1
ATOM 1403 C CA . ALA A 1 179 ? -1.739 -20.042 -31.342 1.00 70.00 179 ALA A CA 1
ATOM 1404 C C . ALA A 1 179 ? -1.773 -19.931 -29.804 1.00 70.00 179 ALA A C 1
ATOM 1406 O O . ALA A 1 179 ? -2.288 -20.828 -29.144 1.00 70.00 179 ALA A O 1
ATOM 1407 N N . ALA A 1 180 ? -1.231 -18.843 -29.250 1.00 75.81 180 ALA A N 1
ATOM 1408 C CA . ALA A 1 180 ? -1.190 -18.556 -27.820 1.00 75.81 180 ALA A CA 1
ATOM 1409 C C . ALA A 1 180 ? -2.320 -17.626 -27.335 1.00 75.81 180 ALA A C 1
ATOM 1411 O O . ALA A 1 180 ? -2.322 -17.242 -26.172 1.00 75.81 180 ALA A O 1
ATOM 1412 N N . GLN A 1 181 ? -3.274 -17.249 -28.192 1.00 71.62 181 GLN A N 1
ATOM 1413 C CA . GLN A 1 181 ? -4.299 -16.243 -27.881 1.00 71.62 181 GLN A CA 1
ATOM 1414 C C . GLN A 1 181 ? -5.136 -16.558 -26.644 1.00 71.62 181 GLN A C 1
ATOM 1416 O O . GLN A 1 181 ? -5.444 -15.672 -25.861 1.00 71.62 181 GLN A O 1
ATOM 1421 N N . ASN A 1 182 ? -5.493 -17.827 -26.454 1.00 75.25 182 ASN A N 1
ATOM 1422 C CA . ASN A 1 182 ? -6.296 -18.246 -25.305 1.00 75.25 182 ASN A CA 1
ATOM 1423 C C . ASN A 1 182 ? -5.486 -18.298 -23.999 1.00 75.25 182 ASN A C 1
ATOM 1425 O O . ASN A 1 182 ? -6.063 -18.518 -22.940 1.00 75.25 182 ASN A O 1
ATOM 1429 N N . ALA A 1 183 ? -4.163 -18.142 -24.084 1.00 79.56 183 ALA A N 1
ATOM 1430 C CA . ALA A 1 183 ? -3.237 -18.239 -22.965 1.00 79.56 183 ALA A CA 1
ATOM 1431 C C . ALA A 1 183 ? -2.537 -16.908 -22.636 1.00 79.56 183 ALA A C 1
ATOM 1433 O O . ALA A 1 183 ? -1.844 -16.860 -21.628 1.00 79.56 183 ALA A O 1
ATOM 1434 N N . PHE A 1 184 ? -2.695 -15.870 -23.468 1.00 86.00 184 PHE A N 1
ATOM 1435 C CA . PHE A 1 184 ? -2.071 -14.553 -23.319 1.00 86.00 184 PHE A CA 1
ATOM 1436 C C . PHE A 1 184 ? -3.144 -13.463 -23.257 1.00 86.00 184 PHE A C 1
ATOM 1438 O O . PHE A 1 184 ? -3.923 -13.303 -24.198 1.00 86.00 184 PHE A O 1
ATOM 1445 N N . ASP A 1 185 ? -3.148 -12.681 -22.182 1.00 88.19 185 ASP A N 1
ATOM 1446 C CA . ASP A 1 185 ? -3.947 -11.468 -22.061 1.00 88.19 185 ASP A CA 1
ATOM 1447 C C . ASP A 1 185 ? -3.053 -10.228 -22.263 1.00 88.19 185 ASP A C 1
ATOM 1449 O O . ASP A 1 185 ? -2.224 -9.915 -21.405 1.00 88.19 185 ASP A O 1
ATOM 1453 N N . PRO A 1 186 ? -3.232 -9.450 -23.350 1.00 84.69 186 PRO A N 1
ATOM 1454 C CA . PRO A 1 186 ? -2.429 -8.254 -23.605 1.00 84.69 186 PRO A CA 1
ATOM 1455 C C . PRO A 1 186 ? -2.581 -7.163 -22.533 1.00 84.69 186 PRO A C 1
ATOM 1457 O O . PRO A 1 186 ? -1.755 -6.253 -22.473 1.00 84.69 186 PRO A O 1
ATOM 1460 N N . LYS A 1 187 ? -3.622 -7.208 -21.694 1.00 86.75 187 LYS A N 1
ATOM 1461 C CA . LYS A 1 187 ? -3.806 -6.259 -20.586 1.00 86.75 187 LYS A CA 1
ATOM 1462 C C . LYS A 1 187 ? -3.235 -6.767 -19.261 1.00 86.75 187 LYS A C 1
ATOM 1464 O O . LYS A 1 187 ? -3.085 -5.960 -18.344 1.00 86.75 187 LYS A O 1
ATOM 1469 N N . SER A 1 188 ? -2.876 -8.047 -19.170 1.00 90.38 188 SER A N 1
ATOM 1470 C CA . SER A 1 188 ? -2.298 -8.656 -17.972 1.00 90.38 188 SER A CA 1
ATOM 1471 C C . SER A 1 188 ? -0.878 -8.152 -17.719 1.00 90.38 188 SER A C 1
ATOM 1473 O O . SER A 1 188 ? -0.012 -8.184 -18.597 1.00 90.38 188 SER A O 1
ATOM 1475 N N . LEU A 1 189 ? -0.612 -7.714 -16.484 1.00 91.44 189 LEU A N 1
ATOM 1476 C CA . LEU A 1 189 ? 0.726 -7.283 -16.073 1.00 91.44 189 LEU A CA 1
ATOM 1477 C C . LEU A 1 189 ? 1.732 -8.437 -16.136 1.00 91.44 189 LEU A C 1
ATOM 1479 O O . LEU A 1 189 ? 2.852 -8.227 -16.596 1.00 91.44 189 LEU A O 1
ATOM 1483 N N . ASN A 1 190 ? 1.332 -9.645 -15.728 1.00 90.38 190 ASN A N 1
ATOM 1484 C CA . ASN A 1 190 ? 2.207 -10.820 -15.711 1.00 90.38 190 ASN A CA 1
ATOM 1485 C C . ASN A 1 190 ? 2.653 -11.206 -17.127 1.00 90.38 190 ASN A C 1
ATOM 1487 O O . ASN A 1 190 ? 3.837 -11.435 -17.375 1.00 90.38 190 ASN A O 1
ATOM 1491 N N . ASP A 1 191 ? 1.727 -11.198 -18.085 1.00 90.62 191 ASP A N 1
ATOM 1492 C CA . ASP A 1 191 ? 2.035 -11.547 -19.472 1.00 90.62 191 ASP A CA 1
ATOM 1493 C C . ASP A 1 191 ? 2.918 -10.487 -20.143 1.00 90.62 191 ASP A C 1
ATOM 1495 O O . ASP A 1 191 ? 3.880 -10.815 -20.846 1.00 90.62 191 ASP A O 1
ATOM 1499 N N . LEU A 1 192 ? 2.661 -9.204 -19.871 1.00 92.88 192 LEU A N 1
ATOM 1500 C CA . LEU A 1 192 ? 3.532 -8.116 -20.317 1.00 92.88 192 LEU A CA 1
ATOM 1501 C C . LEU A 1 192 ? 4.919 -8.182 -19.660 1.00 92.88 192 LEU A C 1
ATOM 1503 O O . LEU A 1 192 ? 5.917 -7.913 -20.331 1.00 92.88 192 LEU A O 1
ATOM 1507 N N . ALA A 1 193 ? 5.017 -8.579 -18.388 1.00 93.81 193 ALA A N 1
ATOM 1508 C CA . ALA A 1 193 ? 6.294 -8.771 -17.703 1.00 93.81 193 ALA A CA 1
ATOM 1509 C C . ALA A 1 193 ? 7.124 -9.883 -18.361 1.00 93.81 193 ALA A C 1
ATOM 1511 O O . ALA A 1 193 ? 8.318 -9.688 -18.600 1.00 93.81 193 ALA A O 1
ATOM 1512 N N . ILE A 1 194 ? 6.499 -10.997 -18.760 1.00 92.38 194 ILE A N 1
ATOM 1513 C CA . ILE A 1 194 ? 7.155 -12.054 -19.546 1.00 92.38 194 ILE A CA 1
ATOM 1514 C C . ILE A 1 194 ? 7.702 -11.494 -20.866 1.00 92.38 194 ILE A C 1
ATOM 1516 O O . ILE A 1 194 ? 8.855 -11.765 -21.213 1.00 92.38 194 ILE A O 1
ATOM 1520 N N . VAL A 1 195 ? 6.920 -10.682 -21.590 1.00 93.81 195 VAL A N 1
ATOM 1521 C CA . VAL A 1 195 ? 7.367 -10.044 -22.843 1.00 93.81 195 VAL A CA 1
ATOM 1522 C C . VAL A 1 195 ? 8.564 -9.118 -22.599 1.00 93.81 195 VAL A C 1
ATOM 1524 O O . VAL A 1 195 ? 9.541 -9.182 -23.349 1.00 93.81 195 VAL A O 1
ATOM 1527 N N . VAL A 1 196 ? 8.529 -8.301 -21.540 1.00 95.56 196 VAL A N 1
ATOM 1528 C CA . VAL A 1 196 ? 9.637 -7.412 -21.149 1.00 95.56 196 VAL A CA 1
ATOM 1529 C C . VAL A 1 196 ? 10.902 -8.214 -20.848 1.00 95.56 196 VAL A C 1
ATOM 1531 O O . VAL A 1 196 ? 11.954 -7.909 -21.412 1.00 95.56 196 VAL A O 1
ATOM 1534 N N . VAL A 1 197 ? 10.817 -9.258 -20.017 1.00 95.38 197 VAL A N 1
ATOM 1535 C CA . VAL A 1 197 ? 11.966 -10.110 -19.663 1.00 95.38 197 VAL A CA 1
ATOM 1536 C C . VAL A 1 197 ? 12.541 -10.767 -20.914 1.00 95.38 197 VAL A C 1
ATOM 1538 O O . VAL A 1 197 ? 13.748 -10.706 -21.155 1.00 95.38 197 VAL A O 1
ATOM 1541 N N . TYR A 1 198 ? 11.675 -11.353 -21.742 1.00 94.12 198 TYR A N 1
ATOM 1542 C CA . TYR A 1 198 ? 12.074 -12.034 -22.966 1.00 94.12 198 TYR A CA 1
ATOM 1543 C C . TYR A 1 198 ? 12.816 -11.095 -23.922 1.00 94.12 198 TYR A C 1
ATOM 1545 O O . TYR A 1 198 ? 13.944 -11.386 -24.322 1.00 94.12 198 TYR A O 1
ATOM 1553 N N . LEU A 1 199 ? 12.233 -9.936 -24.245 1.00 94.19 199 LEU A N 1
ATOM 1554 C CA . LEU A 1 199 ? 12.869 -8.953 -25.122 1.00 94.19 199 LEU A CA 1
ATOM 1555 C C . LEU A 1 199 ? 14.151 -8.373 -24.512 1.00 94.19 199 LEU A C 1
ATOM 1557 O O . LEU A 1 199 ? 15.104 -8.122 -25.247 1.00 94.19 199 LEU A O 1
ATOM 1561 N N . THR A 1 200 ? 14.225 -8.223 -23.187 1.00 94.56 200 THR A N 1
ATOM 1562 C CA . THR A 1 200 ? 15.443 -7.767 -22.496 1.00 94.56 200 THR A CA 1
ATOM 1563 C C . THR A 1 200 ? 16.575 -8.782 -22.635 1.00 94.56 200 THR A C 1
ATOM 1565 O O . THR A 1 200 ? 17.710 -8.413 -22.949 1.00 94.56 200 THR A O 1
ATOM 1568 N N . PHE A 1 201 ? 16.291 -10.076 -22.474 1.00 93.38 201 PHE A N 1
ATOM 1569 C CA . PHE A 1 201 ? 17.296 -11.119 -22.676 1.00 93.38 201 PHE A CA 1
ATOM 1570 C C . PHE A 1 201 ? 17.696 -11.292 -24.146 1.00 93.38 201 PHE A C 1
ATOM 1572 O O . PHE A 1 201 ? 18.866 -11.550 -24.429 1.00 93.38 201 PHE A O 1
ATOM 1579 N N . VAL A 1 202 ? 16.778 -11.082 -25.093 1.00 90.94 202 VAL A N 1
ATOM 1580 C CA . VAL A 1 202 ? 17.121 -11.018 -26.524 1.00 90.94 202 VAL A CA 1
ATOM 1581 C C . VAL A 1 202 ? 18.032 -9.818 -26.811 1.00 90.94 202 VAL A C 1
ATOM 1583 O O . VAL A 1 202 ? 19.083 -9.978 -27.426 1.00 90.94 202 VAL A O 1
ATOM 1586 N N . SER A 1 203 ? 17.674 -8.625 -26.329 1.00 89.12 203 SER A N 1
ATOM 1587 C CA . SER A 1 203 ? 18.435 -7.388 -26.546 1.00 89.12 203 SER A CA 1
ATOM 1588 C C . SER A 1 203 ? 19.828 -7.414 -25.914 1.00 89.12 203 SER A C 1
ATOM 1590 O O . SER A 1 203 ? 20.752 -6.836 -26.477 1.00 89.12 203 SER A O 1
ATOM 1592 N N . SER A 1 204 ? 19.987 -8.059 -24.757 1.00 88.62 204 SER A N 1
ATOM 1593 C CA . SER A 1 204 ? 21.274 -8.177 -24.054 1.00 88.62 204 SER A CA 1
ATOM 1594 C C . SER A 1 204 ? 22.150 -9.330 -24.561 1.00 88.62 204 SER A C 1
ATOM 1596 O O . SER A 1 204 ? 23.245 -9.538 -24.042 1.00 88.62 204 SER A O 1
ATOM 1598 N N . GLY A 1 205 ? 21.683 -10.092 -25.557 1.00 87.88 205 GLY A N 1
ATOM 1599 C CA . GLY A 1 205 ? 22.402 -11.239 -26.117 1.00 87.88 205 GLY A CA 1
ATOM 1600 C C . GLY A 1 205 ? 22.381 -12.498 -25.243 1.00 87.88 205 GLY A C 1
ATOM 1601 O O . GLY A 1 205 ? 22.999 -13.495 -25.608 1.00 87.88 205 GLY A O 1
ATOM 1602 N N . GLN A 1 206 ? 21.652 -12.486 -24.122 1.00 89.00 206 GLN A N 1
ATOM 1603 C CA . GLN A 1 206 ? 21.442 -13.658 -23.265 1.00 89.00 206 GLN A CA 1
ATOM 1604 C C . GLN A 1 206 ? 20.624 -14.749 -23.974 1.00 89.00 206 GLN A C 1
ATOM 1606 O O . GLN A 1 206 ? 20.840 -15.936 -23.744 1.00 89.00 206 GLN A O 1
ATOM 1611 N N . ILE A 1 207 ? 19.722 -14.353 -24.879 1.00 89.06 207 ILE A N 1
ATOM 1612 C CA . ILE A 1 207 ? 19.044 -15.253 -25.817 1.00 89.06 207 ILE A CA 1
ATOM 1613 C C . ILE A 1 207 ? 19.543 -14.936 -27.228 1.00 89.06 207 ILE A C 1
ATOM 1615 O O . ILE A 1 207 ? 19.070 -14.001 -27.877 1.00 89.06 207 ILE A O 1
ATOM 1619 N N . ALA A 1 208 ? 20.468 -15.755 -27.728 1.00 84.19 208 ALA A N 1
ATOM 1620 C CA . ALA A 1 208 ? 21.076 -15.575 -29.045 1.00 84.19 208 ALA A CA 1
ATOM 1621 C C . ALA A 1 208 ? 20.035 -15.559 -30.178 1.00 84.19 208 ALA A C 1
ATOM 1623 O O . ALA A 1 208 ? 19.070 -16.329 -30.151 1.00 84.19 208 ALA A O 1
ATOM 1624 N N . CYS A 1 209 ? 20.239 -14.695 -31.173 1.00 85.50 209 CYS A N 1
ATOM 1625 C CA . CYS A 1 209 ? 19.508 -14.718 -32.437 1.00 85.50 209 CYS A CA 1
ATOM 1626 C C . CYS A 1 209 ? 20.336 -15.469 -33.495 1.00 85.50 209 CYS A C 1
ATOM 1628 O O . CYS A 1 209 ? 21.539 -15.254 -33.616 1.00 85.50 209 CYS A O 1
ATOM 1630 N N . GLU A 1 210 ? 19.701 -16.359 -34.260 1.00 81.44 210 GLU A N 1
ATOM 1631 C CA . GLU A 1 210 ? 20.353 -17.149 -35.316 1.00 81.44 210 GLU A CA 1
ATOM 1632 C C . GLU A 1 210 ? 19.790 -16.806 -36.704 1.00 81.44 210 GLU A C 1
ATOM 1634 O O . GLU A 1 210 ? 18.651 -16.348 -36.837 1.00 81.44 210 GLU A O 1
ATOM 1639 N N . GLU A 1 211 ? 20.569 -17.067 -37.760 1.00 74.00 211 GLU A N 1
ATOM 1640 C CA . GLU A 1 211 ? 20.069 -16.989 -39.137 1.00 74.00 211 GLU A CA 1
ATOM 1641 C C . GLU A 1 211 ? 18.983 -18.057 -39.362 1.00 74.00 211 GLU A C 1
ATOM 1643 O O . GLU A 1 211 ? 19.177 -19.233 -39.064 1.00 74.00 211 GLU A O 1
ATOM 1648 N N . ASP A 1 212 ? 17.838 -17.671 -39.930 1.00 69.19 212 ASP A N 1
ATOM 1649 C CA . ASP A 1 212 ? 16.710 -18.582 -40.189 1.00 69.19 212 ASP A CA 1
ATOM 1650 C C . ASP A 1 212 ? 16.629 -19.053 -41.655 1.00 69.19 212 ASP A C 1
ATOM 1652 O O . ASP A 1 212 ? 15.585 -19.540 -42.093 1.00 69.19 212 ASP A O 1
ATOM 1656 N N . GLY A 1 213 ? 17.714 -18.880 -42.420 1.00 68.06 213 GLY A N 1
ATOM 1657 C CA . GLY A 1 213 ? 17.806 -19.221 -43.846 1.00 68.06 213 GLY A CA 1
ATOM 1658 C C . GLY A 1 213 ? 17.064 -18.267 -44.789 1.00 68.06 213 GLY A C 1
ATOM 1659 O O . GLY A 1 213 ? 17.141 -18.426 -46.007 1.00 68.06 213 GLY A O 1
ATOM 1660 N N . SER A 1 214 ? 16.368 -17.263 -44.255 1.00 71.50 214 SER A N 1
ATOM 1661 C CA . SER A 1 214 ? 15.633 -16.274 -45.041 1.00 71.50 214 SER A CA 1
ATOM 1662 C C . SER A 1 214 ? 16.524 -15.081 -45.410 1.00 71.50 214 SER A C 1
ATOM 1664 O O . SER A 1 214 ? 17.391 -14.674 -44.642 1.00 71.50 214 SER A O 1
ATOM 1666 N N . HIS A 1 215 ? 16.284 -14.459 -46.566 1.00 75.44 215 HIS A N 1
ATOM 1667 C CA . HIS A 1 215 ? 16.977 -13.235 -46.990 1.00 75.44 215 HIS A CA 1
ATOM 1668 C C . HIS A 1 215 ? 16.154 -11.979 -46.658 1.00 75.44 215 HIS A C 1
ATOM 1670 O O . HIS A 1 215 ? 15.671 -11.298 -47.564 1.00 75.44 215 HIS A O 1
ATOM 1676 N N . TYR A 1 216 ? 15.959 -11.681 -45.367 1.00 83.50 216 TYR A N 1
ATOM 1677 C CA . TYR A 1 216 ? 15.203 -10.499 -44.940 1.00 83.50 216 TYR A CA 1
ATOM 1678 C C . TYR A 1 216 ? 16.121 -9.360 -44.504 1.00 83.50 216 TYR A C 1
ATOM 1680 O O . TYR A 1 216 ? 16.848 -9.440 -43.518 1.00 83.50 216 TYR A O 1
ATOM 1688 N N . ARG A 1 217 ? 16.023 -8.246 -45.227 1.00 86.50 217 ARG A N 1
ATOM 1689 C CA . ARG A 1 217 ? 16.735 -7.012 -44.897 1.00 86.50 217 ARG A CA 1
ATOM 1690 C C . ARG A 1 217 ? 16.175 -6.350 -43.617 1.00 86.50 217 ARG A C 1
ATOM 1692 O O . ARG A 1 217 ? 15.046 -6.645 -43.202 1.00 86.50 217 ARG A O 1
ATOM 1699 N N . PRO A 1 218 ? 16.930 -5.419 -43.000 1.00 89.56 218 PRO A N 1
ATOM 1700 C CA . PRO A 1 218 ? 16.528 -4.692 -41.789 1.00 89.56 218 PRO A CA 1
ATOM 1701 C C . PRO A 1 218 ? 15.141 -4.025 -41.848 1.00 89.56 218 PRO A C 1
ATOM 1703 O O . PRO A 1 218 ? 14.459 -3.942 -40.830 1.00 89.56 218 PRO A O 1
ATOM 1706 N N . ASN A 1 219 ? 14.651 -3.662 -43.036 1.00 91.38 219 ASN A N 1
ATOM 1707 C CA . ASN A 1 219 ? 13.325 -3.069 -43.229 1.00 91.38 219 ASN A CA 1
ATOM 1708 C C . ASN A 1 219 ? 12.164 -3.953 -42.779 1.00 91.38 219 ASN A C 1
ATOM 1710 O O . ASN A 1 219 ? 11.117 -3.442 -42.386 1.00 91.38 219 ASN A O 1
ATOM 1714 N N . HIS A 1 220 ? 12.327 -5.273 -42.792 1.00 91.44 220 HIS A N 1
ATOM 1715 C CA . HIS A 1 220 ? 11.313 -6.163 -42.236 1.00 91.44 220 HIS A CA 1
ATOM 1716 C C . HIS A 1 220 ? 11.238 -6.053 -40.710 1.00 91.44 220 HIS A C 1
ATOM 1718 O O . HIS A 1 220 ? 10.142 -6.065 -40.165 1.00 91.44 220 HIS A O 1
ATOM 1724 N N . HIS A 1 221 ? 12.373 -5.887 -40.029 1.00 92.94 221 HIS A N 1
ATOM 1725 C CA . HIS A 1 221 ? 12.421 -5.718 -38.574 1.00 92.94 221 HIS A CA 1
ATOM 1726 C C . HIS A 1 221 ? 11.802 -4.378 -38.168 1.00 92.94 221 HIS A C 1
ATOM 1728 O O . HIS A 1 221 ? 10.947 -4.343 -37.290 1.00 92.94 221 HIS A O 1
ATOM 1734 N N . ALA A 1 222 ? 12.161 -3.304 -38.880 1.00 93.81 222 ALA A N 1
ATOM 1735 C CA . ALA A 1 222 ? 11.558 -1.982 -38.725 1.00 93.81 222 ALA A CA 1
ATOM 1736 C C . ALA A 1 222 ? 10.025 -2.027 -38.885 1.00 93.81 222 ALA A C 1
ATOM 1738 O O . ALA A 1 222 ? 9.282 -1.503 -38.059 1.00 93.81 222 ALA A O 1
ATOM 1739 N N . ASN A 1 223 ? 9.521 -2.712 -39.915 1.00 93.38 223 ASN A N 1
ATOM 1740 C CA . ASN A 1 223 ? 8.078 -2.840 -40.122 1.00 93.38 223 ASN A CA 1
ATOM 1741 C C . ASN A 1 223 ? 7.373 -3.673 -39.040 1.00 93.38 223 ASN A C 1
ATOM 1743 O O . ASN A 1 223 ? 6.225 -3.374 -38.718 1.00 93.38 223 ASN A O 1
ATOM 1747 N N . GLU A 1 224 ? 8.017 -4.703 -38.484 1.00 94.31 224 GLU A N 1
ATOM 1748 C CA . GLU A 1 224 ? 7.450 -5.437 -37.347 1.00 94.31 224 GLU A CA 1
ATOM 1749 C C . GLU A 1 224 ? 7.438 -4.575 -36.078 1.00 94.31 224 GLU A C 1
ATOM 1751 O O . GLU A 1 224 ? 6.415 -4.533 -35.402 1.00 94.31 224 GLU A O 1
ATOM 1756 N N . ALA A 1 225 ? 8.500 -3.809 -35.809 1.00 95.31 225 ALA A N 1
ATOM 1757 C CA . ALA A 1 225 ? 8.548 -2.862 -34.694 1.00 95.31 225 ALA A CA 1
ATOM 1758 C C . ALA A 1 225 ? 7.423 -1.826 -34.750 1.00 95.31 225 ALA A C 1
ATOM 1760 O O . ALA A 1 225 ? 6.728 -1.632 -33.756 1.00 95.31 225 ALA A O 1
ATOM 1761 N N . ARG A 1 226 ? 7.185 -1.232 -35.928 1.00 95.31 226 ARG A N 1
ATOM 1762 C CA . ARG A 1 226 ? 6.089 -0.277 -36.142 1.00 95.31 226 ARG A CA 1
ATOM 1763 C C . ARG A 1 226 ? 4.730 -0.868 -35.755 1.00 95.31 226 ARG A C 1
ATOM 1765 O O . ARG A 1 226 ? 3.972 -0.243 -35.025 1.00 95.31 226 ARG A O 1
ATOM 1772 N N . LYS A 1 227 ? 4.442 -2.096 -36.198 1.00 94.88 227 LYS A N 1
ATOM 1773 C CA . LYS A 1 227 ? 3.172 -2.781 -35.901 1.00 94.88 227 LYS A CA 1
ATOM 1774 C C . LYS A 1 227 ? 3.046 -3.183 -34.428 1.00 94.88 227 LYS A C 1
ATOM 1776 O O . LYS A 1 227 ? 1.945 -3.160 -33.890 1.00 94.88 227 LYS A O 1
ATOM 1781 N N . ILE A 1 228 ? 4.148 -3.578 -33.782 1.00 95.44 228 ILE A N 1
ATOM 1782 C CA . ILE A 1 228 ? 4.165 -3.851 -32.335 1.00 95.44 228 ILE A CA 1
ATOM 1783 C C . ILE A 1 228 ? 3.811 -2.573 -31.577 1.00 95.44 228 ILE A C 1
ATOM 1785 O O . ILE A 1 228 ? 2.946 -2.599 -30.712 1.00 95.44 228 ILE A O 1
ATOM 1789 N N . GLU A 1 229 ? 4.444 -1.454 -31.922 1.00 94.19 229 GLU A N 1
ATOM 1790 C CA . GLU A 1 229 ? 4.208 -0.161 -31.281 1.00 94.19 229 GLU A CA 1
ATOM 1791 C C . GLU A 1 229 ? 2.765 0.336 -31.475 1.00 94.19 229 GLU A C 1
ATOM 1793 O O . GLU A 1 229 ? 2.138 0.788 -30.515 1.00 94.19 229 GLU A O 1
ATOM 1798 N N . GLU A 1 230 ? 2.203 0.169 -32.676 1.00 92.06 230 GLU A N 1
ATOM 1799 C CA . GLU A 1 230 ? 0.781 0.408 -32.948 1.00 92.06 230 GLU A CA 1
ATOM 1800 C C . GLU A 1 230 ? -0.111 -0.450 -32.033 1.00 92.06 230 GLU A C 1
ATOM 1802 O O . GLU A 1 230 ? -1.003 0.086 -31.379 1.00 92.06 230 GLU A O 1
ATOM 1807 N N . ALA A 1 231 ? 0.159 -1.753 -31.901 1.00 93.00 231 ALA A N 1
ATOM 1808 C CA . ALA A 1 231 ? -0.626 -2.640 -31.039 1.00 93.00 231 ALA A CA 1
ATOM 1809 C C . ALA A 1 231 ? -0.511 -2.281 -29.544 1.00 93.00 231 ALA A C 1
ATOM 1811 O O . ALA A 1 231 ? -1.522 -2.224 -28.846 1.00 93.00 231 ALA A O 1
ATOM 1812 N N . LEU A 1 232 ? 0.699 -1.971 -29.063 1.00 93.75 232 LEU A N 1
ATOM 1813 C CA . LEU A 1 232 ? 0.948 -1.544 -27.681 1.00 93.75 232 LEU A CA 1
ATOM 1814 C C . LEU A 1 232 ? 0.177 -0.264 -27.329 1.00 93.75 232 LEU A C 1
ATOM 1816 O O . LEU A 1 232 ? -0.363 -0.152 -26.229 1.00 93.75 232 LEU A O 1
ATOM 1820 N N . SER A 1 233 ? 0.075 0.682 -28.268 1.00 89.44 233 SER A N 1
ATOM 1821 C CA . SER A 1 233 ? -0.672 1.927 -28.051 1.00 89.44 233 SER A CA 1
ATOM 1822 C C . SER A 1 233 ? -2.168 1.699 -27.798 1.00 89.44 233 SER A C 1
ATOM 1824 O O . SER A 1 233 ? -2.768 2.434 -27.021 1.00 89.44 233 SER A O 1
ATOM 1826 N N . GLN A 1 234 ? -2.760 0.656 -28.393 1.00 89.75 234 GLN A N 1
ATOM 1827 C CA . GLN A 1 234 ? -4.192 0.351 -28.270 1.00 89.75 234 GLN A CA 1
ATOM 1828 C C . GLN A 1 234 ? -4.559 -0.339 -26.949 1.00 89.75 234 GLN A C 1
ATOM 1830 O O . GLN A 1 234 ? -5.719 -0.321 -26.540 1.00 89.75 234 GLN A O 1
ATOM 1835 N N . ILE A 1 235 ? -3.589 -0.973 -26.285 1.00 91.00 235 ILE A N 1
ATOM 1836 C CA . ILE A 1 235 ? -3.802 -1.738 -25.044 1.00 91.00 235 ILE A CA 1
ATOM 1837 C C . ILE A 1 235 ? -3.298 -1.007 -23.792 1.00 91.00 235 ILE A C 1
ATOM 1839 O O . ILE A 1 235 ? -3.581 -1.440 -22.670 1.00 91.00 235 ILE A O 1
ATOM 1843 N N . SER A 1 236 ? -2.551 0.085 -23.982 1.00 89.69 236 SER A N 1
ATOM 1844 C CA . SER A 1 236 ? -1.978 0.888 -22.906 1.00 89.69 236 SER A CA 1
ATOM 1845 C C . SER A 1 236 ? -3.061 1.560 -22.064 1.00 89.69 236 SER A C 1
ATOM 1847 O O . SER A 1 236 ? -3.993 2.164 -22.585 1.00 89.69 236 SER A O 1
ATOM 1849 N N . ASN A 1 237 ? -2.913 1.478 -20.746 1.00 88.50 237 ASN A N 1
ATOM 1850 C CA . ASN A 1 237 ? -3.772 2.103 -19.744 1.00 88.50 237 ASN A CA 1
ATOM 1851 C C . ASN A 1 237 ? -2.959 2.426 -18.476 1.00 88.50 237 ASN A C 1
ATOM 1853 O O . ASN A 1 237 ? -1.785 2.070 -18.380 1.00 88.50 237 ASN A O 1
ATOM 1857 N N . ASP A 1 238 ? -3.585 3.069 -17.490 1.00 82.31 238 ASP A N 1
ATOM 1858 C CA . ASP A 1 238 ? -2.911 3.528 -16.266 1.00 82.31 238 ASP A CA 1
ATOM 1859 C C . ASP A 1 238 ? -2.243 2.409 -15.448 1.00 82.31 238 ASP A C 1
ATOM 1861 O O . ASP A 1 238 ? -1.299 2.677 -14.707 1.00 82.31 238 ASP A O 1
ATOM 1865 N N . GLN A 1 239 ? -2.691 1.157 -15.583 1.00 84.62 239 GLN A N 1
ATOM 1866 C CA . GLN A 1 239 ? -2.130 0.027 -14.839 1.00 84.62 239 GLN A CA 1
ATOM 1867 C C . GLN A 1 239 ? -0.884 -0.553 -15.516 1.00 84.62 239 GLN A C 1
ATOM 1869 O O . GLN A 1 239 ? 0.045 -0.965 -14.827 1.00 84.62 239 GLN A O 1
ATOM 1874 N N . ASN A 1 240 ? -0.844 -0.593 -16.853 1.00 90.31 240 ASN A N 1
ATOM 1875 C CA . ASN A 1 240 ? 0.205 -1.293 -17.607 1.00 90.31 240 ASN A CA 1
ATOM 1876 C C . ASN A 1 240 ? 1.171 -0.374 -18.378 1.00 90.31 240 ASN A C 1
ATOM 1878 O O . ASN A 1 240 ? 2.186 -0.854 -18.894 1.00 90.31 240 ASN A O 1
ATOM 1882 N N . ALA A 1 241 ? 0.909 0.938 -18.431 1.00 89.25 241 ALA A N 1
ATOM 1883 C CA . ALA A 1 241 ? 1.703 1.896 -19.202 1.00 89.25 241 ALA A CA 1
ATOM 1884 C C . ALA A 1 241 ? 3.200 1.859 -18.853 1.00 89.25 241 ALA A C 1
ATOM 1886 O O . ALA A 1 241 ? 4.043 1.903 -19.752 1.00 89.25 241 ALA A O 1
ATOM 1887 N N . TYR A 1 242 ? 3.553 1.721 -17.569 1.00 89.88 242 TYR A N 1
ATOM 1888 C CA . TYR A 1 242 ? 4.954 1.682 -17.136 1.00 89.88 242 TYR A CA 1
ATOM 1889 C C . TYR A 1 242 ? 5.709 0.431 -17.634 1.00 89.88 242 TYR A C 1
ATOM 1891 O O . TYR A 1 242 ? 6.911 0.509 -17.890 1.00 89.88 242 TYR A O 1
ATOM 1899 N N . LEU A 1 243 ? 5.026 -0.711 -17.815 1.00 92.50 243 LEU A N 1
ATOM 1900 C CA . LEU A 1 243 ? 5.616 -1.925 -18.398 1.00 92.50 243 LEU A CA 1
ATOM 1901 C C . LEU A 1 243 ? 5.761 -1.791 -19.906 1.00 92.50 243 LEU A C 1
ATOM 1903 O O . LEU A 1 243 ? 6.830 -2.061 -20.448 1.00 92.50 243 LEU A O 1
ATOM 1907 N N . ILE A 1 244 ? 4.714 -1.313 -20.581 1.00 94.25 244 ILE A N 1
ATOM 1908 C CA . ILE A 1 244 ? 4.739 -1.064 -22.027 1.00 94.25 244 ILE A CA 1
ATOM 1909 C C . ILE A 1 244 ? 5.878 -0.101 -22.380 1.00 94.25 244 ILE A C 1
ATOM 1911 O O . ILE A 1 244 ? 6.609 -0.312 -23.348 1.00 94.25 244 ILE A O 1
ATOM 1915 N N . ARG A 1 245 ? 6.107 0.910 -21.537 1.00 93.38 245 ARG A N 1
ATOM 1916 C CA . ARG A 1 245 ? 7.209 1.862 -21.677 1.00 93.38 245 ARG A CA 1
ATOM 1917 C C . ARG A 1 245 ? 8.595 1.202 -21.700 1.00 93.38 245 ARG A C 1
ATOM 1919 O O . ARG A 1 245 ? 9.491 1.722 -22.365 1.00 93.38 245 ARG A O 1
ATOM 1926 N N . LYS A 1 246 ? 8.774 0.054 -21.035 1.00 93.75 246 LYS A N 1
ATOM 1927 C CA . LYS A 1 246 ? 10.022 -0.733 -21.061 1.00 93.75 246 LYS A CA 1
ATOM 1928 C C . LYS A 1 246 ? 10.218 -1.498 -22.372 1.00 93.75 246 LYS A C 1
ATOM 1930 O O . LYS A 1 246 ? 11.350 -1.848 -22.687 1.00 93.75 246 LYS A O 1
ATOM 1935 N N . ILE A 1 247 ? 9.155 -1.732 -23.145 1.00 95.88 247 ILE A N 1
ATOM 1936 C CA . ILE A 1 247 ? 9.220 -2.466 -24.416 1.00 95.88 247 ILE A CA 1
ATOM 1937 C C . ILE A 1 247 ? 9.767 -1.580 -25.542 1.00 95.88 247 ILE A C 1
ATOM 1939 O O . ILE A 1 247 ? 10.582 -2.052 -26.330 1.00 95.88 247 ILE A O 1
ATOM 1943 N N . TYR A 1 248 ? 9.380 -0.300 -25.615 1.00 95.00 248 TYR A N 1
ATOM 1944 C CA . TYR A 1 248 ? 9.750 0.571 -26.746 1.00 95.00 248 TYR A CA 1
ATOM 1945 C C . TYR A 1 248 ? 11.257 0.644 -27.044 1.00 95.00 248 TYR A C 1
ATOM 1947 O O . TYR A 1 248 ? 11.623 0.514 -28.212 1.00 95.00 248 TYR A O 1
ATOM 1955 N N . PRO A 1 249 ? 12.158 0.788 -26.049 1.00 94.06 249 PRO A N 1
ATOM 1956 C CA . PRO A 1 249 ? 13.597 0.838 -26.310 1.00 94.06 249 PRO A CA 1
ATOM 1957 C C . PRO A 1 249 ? 14.191 -0.486 -26.812 1.00 94.06 249 PRO A C 1
ATOM 1959 O O . PRO A 1 249 ? 15.326 -0.492 -27.271 1.00 94.06 249 PRO A O 1
ATOM 1962 N N . LEU A 1 250 ? 13.458 -1.600 -26.696 1.00 94.75 250 LEU A N 1
ATOM 1963 C CA . LEU A 1 250 ? 13.895 -2.937 -27.114 1.00 94.75 250 LEU A CA 1
ATOM 1964 C C . LEU A 1 250 ? 13.533 -3.240 -28.580 1.00 94.75 250 LEU A C 1
ATOM 1966 O O . LEU A 1 250 ? 13.908 -4.288 -29.111 1.00 94.75 250 LEU A O 1
ATOM 1970 N N . LEU A 1 251 ? 12.784 -2.347 -29.234 1.00 95.25 251 LEU A N 1
ATOM 1971 C CA . LEU A 1 251 ? 12.377 -2.464 -30.632 1.00 95.25 251 LEU A CA 1
ATOM 1972 C C . LEU A 1 251 ? 13.347 -1.697 -31.549 1.00 95.25 251 LEU A C 1
ATOM 1974 O O . LEU A 1 251 ? 13.863 -0.656 -31.141 1.00 95.25 251 LEU A O 1
ATOM 1978 N N . PRO A 1 252 ? 13.578 -2.152 -32.797 1.00 94.81 252 PRO A N 1
ATOM 1979 C CA . PRO A 1 252 ? 14.346 -1.384 -33.770 1.00 94.81 252 PRO A CA 1
ATOM 1980 C C . PRO A 1 252 ? 13.643 -0.091 -34.182 1.00 94.81 252 PRO A C 1
ATOM 1982 O O . PRO A 1 252 ? 12.416 0.048 -34.131 1.00 94.81 252 PRO A O 1
ATOM 1985 N N . SER A 1 253 ? 14.441 0.843 -34.680 1.00 94.88 253 SER A N 1
ATOM 1986 C CA . SER A 1 253 ? 13.954 2.046 -35.323 1.00 94.88 253 SER A CA 1
ATOM 1987 C C . SER A 1 253 ? 13.226 1.716 -36.620 1.00 94.88 253 SER A C 1
ATOM 1989 O O . SER A 1 253 ? 13.665 0.880 -37.417 1.00 94.88 253 SER A O 1
ATOM 1991 N N . TYR A 1 254 ? 12.129 2.426 -36.860 1.00 94.81 254 TYR A N 1
ATOM 1992 C CA . TYR A 1 254 ? 11.390 2.358 -38.115 1.00 94.81 254 TYR A CA 1
ATOM 1993 C C . TYR A 1 254 ? 11.372 3.687 -38.867 1.00 94.81 254 TYR A C 1
ATOM 1995 O O . TYR A 1 254 ? 10.422 3.989 -39.592 1.00 94.81 254 TYR A O 1
ATOM 2003 N N . ARG A 1 255 ? 12.469 4.450 -38.758 1.00 91.88 255 ARG A N 1
ATOM 2004 C CA . ARG A 1 255 ? 12.732 5.601 -39.632 1.00 91.88 255 ARG A CA 1
ATOM 2005 C C . ARG A 1 255 ? 12.528 5.240 -41.103 1.00 91.88 255 ARG A C 1
ATOM 2007 O O . ARG A 1 255 ? 12.769 4.104 -41.527 1.00 91.88 255 ARG A O 1
ATOM 2014 N N . SER A 1 256 ? 12.115 6.221 -41.897 1.00 89.88 256 SER A N 1
ATOM 2015 C CA . SER A 1 256 ? 11.936 6.085 -43.352 1.00 89.88 256 SER A CA 1
ATOM 2016 C C . SER A 1 256 ? 13.153 5.452 -44.054 1.00 89.88 256 SER A C 1
ATOM 2018 O O . SER A 1 256 ? 13.005 4.602 -44.931 1.00 89.88 256 SER A O 1
ATOM 2020 N N . GLU A 1 257 ? 14.362 5.771 -43.593 1.00 90.81 257 GLU A N 1
ATOM 2021 C CA . GLU A 1 257 ? 15.634 5.210 -44.070 1.00 90.81 257 GLU A CA 1
ATOM 2022 C C . GLU A 1 257 ? 15.773 3.700 -43.809 1.00 90.81 257 GLU A C 1
ATOM 2024 O O . GLU A 1 257 ? 16.322 2.970 -44.637 1.00 90.81 257 GLU A O 1
ATOM 2029 N N . PHE A 1 258 ? 15.239 3.207 -42.687 1.00 93.31 258 PHE A N 1
ATOM 2030 C CA . PHE A 1 258 ? 15.277 1.790 -42.322 1.00 93.31 258 PHE A CA 1
ATOM 2031 C C . PHE A 1 258 ? 14.100 1.000 -42.879 1.00 93.31 258 PHE A C 1
ATOM 2033 O O . PHE A 1 258 ? 14.229 -0.204 -43.060 1.00 93.31 258 PHE A O 1
ATOM 2040 N N . THR A 1 259 ? 12.978 1.649 -43.192 1.00 91.62 259 THR A N 1
ATOM 2041 C CA . THR A 1 259 ? 11.812 1.010 -43.831 1.00 91.62 259 THR A CA 1
ATOM 2042 C C . THR A 1 259 ? 11.921 0.940 -45.358 1.00 91.62 259 THR A C 1
ATOM 2044 O O . THR A 1 259 ? 11.160 0.199 -45.989 1.00 91.62 259 THR A O 1
ATOM 2047 N N . ALA A 1 260 ? 12.898 1.636 -45.952 1.00 89.62 260 ALA A N 1
ATOM 2048 C CA . ALA A 1 260 ? 13.238 1.550 -47.370 1.00 89.62 260 ALA A CA 1
ATOM 2049 C C . ALA A 1 260 ? 13.564 0.111 -47.818 1.00 89.62 260 ALA A C 1
ATOM 2051 O O . ALA A 1 260 ? 13.953 -0.744 -47.027 1.00 89.62 260 ALA A O 1
ATOM 2052 N N . SER A 1 261 ? 13.452 -0.178 -49.118 1.00 84.31 261 SER A N 1
ATOM 2053 C CA . SER A 1 261 ? 13.678 -1.533 -49.654 1.00 84.31 261 SER A CA 1
ATOM 2054 C C . SER A 1 261 ? 15.121 -2.035 -49.499 1.00 84.31 261 SER A C 1
ATOM 2056 O O . SER A 1 261 ? 15.357 -3.245 -49.470 1.00 84.31 261 SER A O 1
ATOM 2058 N N . VAL A 1 262 ? 16.094 -1.123 -49.397 1.00 83.38 262 VAL A N 1
ATOM 2059 C CA . VAL A 1 262 ? 17.524 -1.437 -49.284 1.00 83.38 262 VAL A CA 1
ATOM 2060 C C . VAL A 1 262 ? 18.178 -0.553 -48.205 1.00 83.38 262 VAL A C 1
ATOM 2062 O O . VAL A 1 262 ? 18.867 0.404 -48.548 1.00 83.38 262 VAL A O 1
ATOM 2065 N N . PRO A 1 263 ? 17.974 -0.840 -46.907 1.00 83.75 263 PRO A N 1
ATOM 2066 C CA . PRO A 1 263 ? 18.582 -0.073 -45.819 1.00 83.75 263 PRO A CA 1
ATOM 2067 C C . PRO A 1 263 ? 20.022 -0.537 -45.537 1.00 83.75 263 PRO A C 1
ATOM 2069 O O . PRO A 1 263 ? 20.418 -1.632 -45.953 1.00 83.75 263 PRO A O 1
ATOM 2072 N N . LEU A 1 264 ? 20.790 0.280 -44.803 1.00 85.88 264 LEU A N 1
ATOM 2073 C CA . LEU A 1 264 ? 22.160 -0.014 -44.342 1.00 85.88 264 LEU A CA 1
ATOM 2074 C C . LEU A 1 264 ? 23.133 -0.436 -45.466 1.00 85.88 264 LEU A C 1
ATOM 2076 O O . LEU A 1 264 ? 23.953 -1.336 -45.297 1.00 85.88 264 LEU A O 1
ATOM 2080 N N . THR A 1 265 ? 23.082 0.204 -46.640 1.00 86.56 265 THR A N 1
ATOM 2081 C CA . THR A 1 265 ? 23.932 -0.174 -47.788 1.00 86.56 265 THR A CA 1
ATOM 2082 C C . THR A 1 265 ? 25.413 0.136 -47.602 1.00 86.56 265 THR A C 1
ATOM 2084 O O . THR A 1 265 ? 26.236 -0.470 -48.288 1.00 86.56 265 THR A O 1
ATOM 2087 N N . ARG A 1 266 ? 25.777 1.032 -46.677 1.00 89.94 266 ARG A N 1
ATOM 2088 C CA . ARG A 1 266 ? 27.162 1.484 -46.479 1.00 89.94 266 ARG A CA 1
ATOM 2089 C C . ARG A 1 266 ? 28.122 0.341 -46.159 1.00 89.94 266 ARG A C 1
ATOM 2091 O O . ARG A 1 266 ? 29.238 0.318 -46.670 1.00 89.94 266 ARG A O 1
ATOM 2098 N N . ILE A 1 267 ? 27.677 -0.661 -45.398 1.00 89.62 267 ILE A N 1
ATOM 2099 C CA . ILE A 1 267 ? 28.508 -1.827 -45.060 1.00 89.62 267 ILE A CA 1
ATOM 2100 C C . ILE A 1 267 ? 28.932 -2.626 -46.293 1.00 89.62 267 ILE A C 1
ATOM 2102 O O . ILE A 1 267 ? 30.037 -3.165 -46.336 1.00 89.62 267 ILE A O 1
ATOM 2106 N N . ARG A 1 268 ? 28.092 -2.656 -47.337 1.00 87.12 268 ARG A N 1
ATOM 2107 C CA . ARG A 1 268 ? 28.458 -3.247 -48.625 1.00 87.12 268 ARG A CA 1
ATOM 2108 C C . ARG A 1 268 ? 29.610 -2.468 -49.238 1.00 87.12 268 ARG A C 1
ATOM 2110 O O . ARG A 1 268 ? 30.575 -3.083 -49.673 1.00 87.12 268 ARG A O 1
ATOM 2117 N N . ASP A 1 269 ? 29.525 -1.148 -49.278 1.00 89.31 269 ASP A N 1
ATOM 2118 C CA . ASP A 1 269 ? 30.525 -0.322 -49.952 1.00 89.31 269 ASP A CA 1
ATOM 2119 C C . ASP A 1 269 ? 31.866 -0.367 -49.193 1.00 89.31 269 ASP A C 1
ATOM 2121 O O . ASP A 1 269 ? 32.920 -0.548 -49.807 1.00 89.31 269 ASP A O 1
ATOM 2125 N N . ILE A 1 270 ? 31.822 -0.370 -47.853 1.00 88.88 270 ILE A N 1
ATOM 2126 C CA . ILE A 1 270 ? 32.974 -0.623 -46.970 1.00 88.88 270 ILE A CA 1
ATOM 2127 C C . ILE A 1 270 ? 33.628 -1.975 -47.286 1.00 88.88 270 ILE A C 1
ATOM 2129 O O . ILE A 1 270 ? 34.841 -2.047 -47.485 1.00 88.88 270 ILE A O 1
ATOM 2133 N N . ALA A 1 271 ? 32.836 -3.044 -47.394 1.00 87.69 271 ALA A N 1
ATOM 2134 C CA . ALA A 1 271 ? 33.330 -4.388 -47.681 1.00 87.69 271 ALA A CA 1
ATOM 2135 C C . ALA A 1 271 ? 33.902 -4.559 -49.100 1.00 87.69 271 ALA A C 1
ATOM 2137 O O . ALA A 1 271 ? 34.509 -5.590 -49.383 1.00 87.69 271 ALA A O 1
ATOM 2138 N N . HIS A 1 272 ? 33.735 -3.586 -50.007 1.00 87.25 272 HIS A N 1
ATOM 2139 C CA . HIS A 1 272 ? 34.311 -3.617 -51.359 1.00 87.25 272 HIS A CA 1
ATOM 2140 C C . HIS A 1 272 ? 35.553 -2.738 -51.520 1.00 87.25 272 HIS A C 1
ATOM 2142 O O . HIS A 1 272 ? 36.203 -2.817 -52.564 1.00 87.25 272 HIS A O 1
ATOM 2148 N N . ARG A 1 273 ? 35.942 -1.984 -50.488 1.00 89.25 273 ARG A N 1
ATOM 2149 C CA . ARG A 1 273 ? 37.123 -1.117 -50.507 1.00 89.25 273 ARG A CA 1
ATOM 2150 C C . ARG A 1 273 ? 38.418 -1.868 -50.847 1.00 89.25 273 ARG A C 1
ATOM 2152 O O . ARG A 1 273 ? 38.567 -3.063 -50.568 1.00 89.25 273 ARG A O 1
ATOM 2159 N N . ASN A 1 274 ? 39.348 -1.154 -51.481 1.00 86.56 274 ASN A N 1
ATOM 2160 C CA . ASN A 1 274 ? 40.652 -1.681 -51.908 1.00 86.56 274 ASN A CA 1
ATOM 2161 C C . ASN A 1 274 ? 41.793 -1.297 -50.951 1.00 86.56 274 ASN A C 1
ATOM 2163 O O . ASN A 1 274 ? 42.886 -1.836 -51.069 1.00 86.56 274 ASN A O 1
ATOM 2167 N N . ASP A 1 275 ? 41.544 -0.379 -50.015 1.00 86.75 275 ASP A N 1
ATOM 2168 C CA . ASP A 1 275 ? 42.512 0.173 -49.062 1.00 86.75 275 ASP A CA 1
ATOM 2169 C C . ASP A 1 275 ? 42.482 -0.516 -47.683 1.00 86.75 275 ASP A C 1
ATOM 2171 O O . ASP A 1 275 ? 43.005 0.028 -46.713 1.00 86.75 275 ASP A O 1
ATOM 2175 N N . ILE A 1 276 ? 41.884 -1.712 -47.590 1.00 89.44 276 ILE A N 1
ATOM 2176 C CA . ILE A 1 276 ? 41.843 -2.539 -46.372 1.00 89.44 276 ILE A CA 1
ATOM 2177 C C . ILE A 1 276 ? 42.417 -3.946 -46.626 1.00 89.44 276 ILE A C 1
ATOM 2179 O O . ILE A 1 276 ? 42.251 -4.471 -47.733 1.00 89.44 276 ILE A O 1
ATOM 2183 N N . PRO A 1 277 ? 43.066 -4.587 -45.629 1.00 89.00 277 PRO A N 1
ATOM 2184 C CA . PRO A 1 277 ? 43.596 -5.946 -45.763 1.00 89.00 277 PRO A CA 1
ATOM 2185 C C . PRO A 1 277 ? 42.530 -6.962 -46.188 1.00 89.00 277 PRO A C 1
ATOM 2187 O O . PRO A 1 277 ? 41.374 -6.876 -45.770 1.00 89.00 277 PRO A O 1
ATOM 2190 N N . HIS A 1 278 ? 42.928 -7.964 -46.981 1.00 87.44 278 HIS A N 1
ATOM 2191 C CA . HIS A 1 278 ? 42.002 -8.981 -47.493 1.00 87.44 278 HIS A CA 1
ATOM 2192 C C . HIS A 1 278 ? 41.282 -9.742 -46.371 1.00 87.44 278 HIS A C 1
ATOM 2194 O O . HIS A 1 278 ? 40.085 -9.986 -46.475 1.00 87.44 278 HIS A O 1
ATOM 2200 N N . GLU A 1 279 ? 41.984 -10.069 -45.285 1.00 88.00 279 GLU A N 1
ATOM 2201 C CA . GLU A 1 279 ? 41.409 -10.771 -44.131 1.00 88.00 279 GLU A CA 1
ATOM 2202 C C . GLU A 1 279 ? 40.291 -9.957 -43.468 1.00 88.00 279 GLU A C 1
ATOM 2204 O O . GLU A 1 279 ? 39.178 -10.455 -43.314 1.00 88.00 279 GLU A O 1
ATOM 2209 N N . LEU A 1 280 ? 40.541 -8.672 -43.188 1.00 89.50 280 LEU A N 1
ATOM 2210 C CA . LEU A 1 280 ? 39.541 -7.758 -42.630 1.00 89.50 280 LEU A CA 1
ATOM 2211 C C . LEU A 1 280 ? 38.341 -7.585 -43.572 1.00 89.50 280 LEU A C 1
ATOM 2213 O O . LEU A 1 280 ? 37.197 -7.529 -43.129 1.00 89.50 280 LEU A O 1
ATOM 2217 N N . LYS A 1 281 ? 38.594 -7.527 -44.885 1.00 90.19 281 LYS A N 1
ATOM 2218 C CA . LYS A 1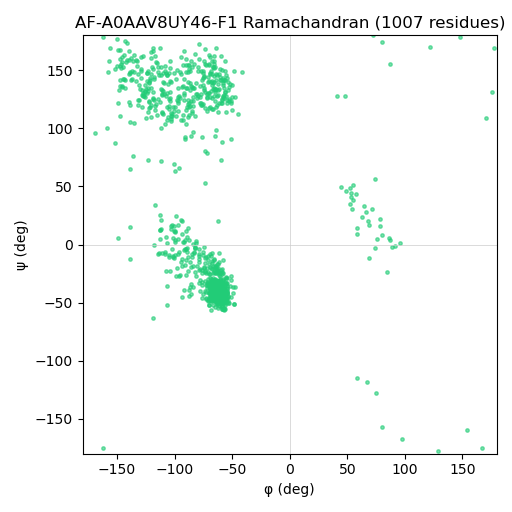 281 ? 37.547 -7.450 -45.910 1.00 90.19 281 LYS A CA 1
ATOM 2219 C C . LYS A 1 281 ? 36.627 -8.673 -45.870 1.00 90.19 281 LYS A C 1
ATOM 2221 O O . LYS A 1 281 ? 35.408 -8.518 -45.938 1.00 90.19 281 LYS A O 1
ATOM 2226 N N . GLN A 1 282 ? 37.194 -9.875 -45.749 1.00 89.56 282 GLN A N 1
ATOM 2227 C CA . GLN A 1 282 ? 36.408 -11.105 -45.624 1.00 89.56 282 GLN A CA 1
ATOM 2228 C C . GLN A 1 282 ? 35.659 -11.161 -44.295 1.00 89.56 282 GLN A C 1
ATOM 2230 O O . GLN A 1 282 ? 34.482 -11.512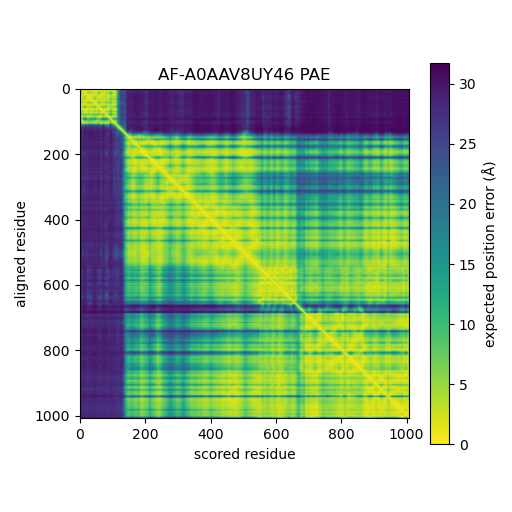 -44.287 1.00 89.56 282 GLN A O 1
ATOM 2235 N N . GLU A 1 283 ? 36.292 -10.758 -43.194 1.00 90.94 283 GLU A N 1
ATOM 2236 C CA . GLU A 1 283 ? 35.642 -10.684 -41.887 1.00 90.94 283 GLU A CA 1
ATOM 2237 C C . GLU A 1 283 ? 34.415 -9.768 -41.940 1.00 90.94 283 GLU A C 1
ATOM 2239 O O . GLU A 1 283 ? 33.311 -10.255 -41.732 1.00 90.94 283 GLU A O 1
ATOM 2244 N N . ILE A 1 284 ? 34.557 -8.502 -42.357 1.00 90.25 284 ILE A N 1
ATOM 2245 C CA . ILE A 1 284 ? 33.434 -7.551 -42.488 1.00 90.25 284 ILE A CA 1
ATOM 2246 C C . ILE A 1 284 ? 32.323 -8.120 -43.383 1.00 90.25 284 ILE A C 1
ATOM 2248 O O . ILE A 1 284 ? 31.133 -7.996 -43.076 1.00 90.25 284 ILE A O 1
ATOM 2252 N N . LYS A 1 285 ? 32.691 -8.767 -44.494 1.00 87.62 285 LYS A N 1
ATOM 2253 C CA . LYS A 1 285 ? 31.723 -9.368 -45.412 1.00 87.62 285 LYS A CA 1
ATOM 2254 C C . LYS A 1 285 ? 30.927 -10.497 -44.751 1.00 87.62 285 LYS A C 1
ATOM 2256 O O . LYS A 1 285 ? 29.712 -10.573 -44.934 1.00 87.62 285 LYS A O 1
ATOM 2261 N N . HIS A 1 286 ? 31.593 -11.385 -44.018 1.00 86.06 286 HIS A N 1
ATOM 2262 C CA . HIS A 1 286 ? 30.984 -12.594 -43.468 1.00 86.06 286 HIS A CA 1
ATOM 2263 C C . HIS A 1 286 ? 30.317 -12.384 -42.106 1.00 86.06 286 HIS A C 1
ATOM 2265 O O . HIS A 1 286 ? 29.262 -12.969 -41.883 1.00 86.06 286 HIS A O 1
ATOM 2271 N N . THR A 1 287 ? 30.878 -11.545 -41.234 1.00 86.12 287 THR A N 1
ATOM 2272 C CA . THR A 1 287 ? 30.371 -11.327 -39.871 1.00 86.12 287 THR A CA 1
ATOM 2273 C C . THR A 1 287 ? 29.345 -10.202 -39.778 1.00 86.12 287 THR A C 1
ATOM 2275 O O . THR A 1 287 ? 28.491 -10.258 -38.901 1.00 86.12 287 THR A O 1
ATOM 2278 N N . LEU A 1 288 ? 29.381 -9.216 -40.687 1.00 87.12 288 LEU A N 1
ATOM 2279 C CA . LEU A 1 288 ? 28.458 -8.075 -40.679 1.00 87.12 288 LEU A CA 1
ATOM 2280 C C . LEU A 1 288 ? 27.600 -7.998 -41.942 1.00 87.12 288 LEU A C 1
ATOM 2282 O O . LEU A 1 288 ? 26.383 -8.129 -41.864 1.00 87.12 288 LEU A O 1
ATOM 2286 N N . GLN A 1 289 ? 28.201 -7.802 -43.122 1.00 87.56 289 GLN A N 1
ATOM 2287 C CA . GLN A 1 289 ? 27.439 -7.492 -44.342 1.00 87.56 289 GLN A CA 1
ATOM 2288 C C . GLN A 1 289 ? 26.431 -8.596 -44.700 1.00 87.56 289 GLN A C 1
ATOM 2290 O O . GLN A 1 289 ? 25.255 -8.316 -44.937 1.00 87.56 289 GLN A O 1
ATOM 2295 N N . ASN A 1 290 ? 26.891 -9.847 -44.802 1.00 85.00 290 ASN A N 1
ATOM 2296 C CA . ASN A 1 290 ? 26.028 -10.967 -45.177 1.00 85.00 290 ASN A CA 1
ATOM 2297 C C . ASN A 1 290 ? 24.967 -11.225 -44.110 1.00 85.00 290 ASN A C 1
ATOM 2299 O O . ASN A 1 290 ? 23.822 -11.497 -44.464 1.00 85.00 290 ASN A O 1
ATOM 2303 N N . LYS A 1 291 ? 25.349 -11.098 -42.838 1.00 84.50 291 LYS A N 1
ATOM 2304 C CA . LYS A 1 291 ? 24.476 -11.336 -41.696 1.00 84.50 291 LYS A CA 1
ATOM 2305 C C . LYS A 1 291 ? 23.356 -10.297 -41.618 1.00 84.50 291 LYS A C 1
ATOM 2307 O O . LYS A 1 291 ? 22.192 -10.669 -41.698 1.00 84.50 291 LYS A O 1
ATOM 2312 N N . LEU A 1 292 ? 23.678 -9.002 -41.647 1.00 85.56 292 LEU A N 1
ATOM 2313 C CA . LEU A 1 292 ? 22.694 -7.908 -41.634 1.00 85.56 292 LEU A CA 1
ATOM 2314 C C . LEU A 1 292 ? 21.700 -7.975 -42.802 1.00 85.56 292 LEU A C 1
ATOM 2316 O O . LEU A 1 292 ? 20.532 -7.629 -42.647 1.00 85.56 292 LEU A O 1
ATOM 2320 N N . HIS A 1 293 ? 22.138 -8.433 -43.979 1.00 79.69 293 HIS A N 1
ATOM 2321 C CA . HIS A 1 293 ? 21.263 -8.606 -45.144 1.00 79.69 293 HIS A CA 1
ATOM 2322 C C . HIS A 1 293 ? 20.395 -9.878 -45.109 1.00 79.69 293 HIS A C 1
ATOM 2324 O O . HIS A 1 293 ? 19.524 -10.031 -45.970 1.00 79.69 293 HIS A O 1
ATOM 2330 N N . ARG A 1 294 ? 20.639 -10.793 -44.166 1.00 78.25 294 ARG A N 1
ATOM 2331 C CA . ARG A 1 294 ? 19.874 -12.035 -43.979 1.00 78.25 294 ARG A CA 1
ATOM 2332 C C . ARG A 1 294 ? 18.975 -11.960 -42.750 1.00 78.25 294 ARG A C 1
ATOM 2334 O O . ARG A 1 294 ? 17.779 -12.211 -42.850 1.00 78.25 294 ARG A O 1
ATOM 2341 N N . SER A 1 295 ? 19.564 -11.606 -41.613 1.00 82.19 295 SER A N 1
ATOM 2342 C CA . SER A 1 295 ? 18.912 -11.457 -40.320 1.00 82.19 295 SER A CA 1
ATOM 2343 C C . SER A 1 295 ? 19.771 -10.556 -39.434 1.00 82.19 295 SER A C 1
ATOM 2345 O O . SER A 1 295 ? 20.748 -11.021 -38.852 1.00 82.19 295 SER A O 1
ATOM 2347 N N . ALA A 1 296 ? 19.393 -9.283 -39.319 1.00 86.06 296 ALA A N 1
ATOM 2348 C CA . ALA A 1 296 ? 19.988 -8.398 -38.326 1.00 86.06 296 ALA A CA 1
ATOM 2349 C C . ALA A 1 296 ? 19.633 -8.879 -36.909 1.00 86.06 296 ALA A C 1
ATOM 2351 O O . ALA A 1 296 ? 18.530 -9.379 -36.682 1.00 86.06 296 ALA A O 1
ATOM 2352 N N . GLY A 1 297 ? 20.548 -8.713 -35.962 1.00 87.12 297 GLY A N 1
ATOM 2353 C CA . GLY A 1 297 ? 20.334 -9.038 -34.554 1.00 87.12 297 GLY A CA 1
ATOM 2354 C C . GLY A 1 297 ? 21.099 -8.088 -33.631 1.00 87.12 297 GLY A C 1
ATOM 2355 O O . GLY A 1 297 ? 22.101 -7.510 -34.058 1.00 87.12 297 GLY A O 1
ATOM 2356 N N . PRO A 1 298 ? 20.658 -7.899 -32.372 1.00 85.19 298 PRO A N 1
ATOM 2357 C CA . PRO A 1 298 ? 21.322 -7.007 -31.413 1.00 85.19 298 PRO A CA 1
ATOM 2358 C C . PRO A 1 298 ? 22.833 -7.256 -31.263 1.00 85.19 298 PRO A C 1
ATOM 2360 O O . PRO A 1 298 ? 23.611 -6.324 -31.060 1.00 85.19 298 PRO A O 1
ATOM 2363 N N . GLU A 1 299 ? 23.283 -8.500 -31.437 1.00 87.19 299 GLU A N 1
ATOM 2364 C CA . GLU A 1 299 ? 24.697 -8.878 -31.401 1.00 87.19 299 GLU A CA 1
ATOM 2365 C C . GLU A 1 299 ? 25.559 -8.249 -32.521 1.00 87.19 299 GLU A C 1
ATOM 2367 O O . GLU A 1 299 ? 26.788 -8.176 -32.402 1.00 87.19 299 GLU A O 1
ATOM 2372 N N . ASP A 1 300 ? 24.943 -7.755 -33.601 1.00 89.50 300 ASP A N 1
ATOM 2373 C CA . ASP A 1 300 ? 25.644 -7.070 -34.693 1.00 89.50 300 ASP A CA 1
ATOM 2374 C C . ASP A 1 300 ? 26.189 -5.709 -34.243 1.00 89.50 300 ASP A C 1
ATOM 2376 O O . ASP A 1 300 ? 27.230 -5.263 -34.737 1.00 89.50 300 ASP A O 1
ATOM 2380 N N . LEU A 1 301 ? 25.533 -5.068 -33.268 1.00 90.00 301 LEU A N 1
ATOM 2381 C CA . LEU A 1 301 ? 26.000 -3.815 -32.681 1.00 90.00 301 LEU A CA 1
ATOM 2382 C C . LEU A 1 301 ? 27.316 -4.029 -31.923 1.00 90.00 301 LEU A C 1
ATOM 2384 O O . LEU A 1 301 ? 28.294 -3.329 -32.180 1.00 90.00 301 LEU A O 1
ATOM 2388 N N . VAL A 1 302 ? 27.366 -5.066 -31.081 1.00 88.75 302 VAL A N 1
ATOM 2389 C CA . VAL A 1 302 ? 28.565 -5.467 -30.322 1.00 88.75 302 VAL A CA 1
ATOM 2390 C C . VAL A 1 302 ? 29.694 -5.883 -31.267 1.00 88.75 302 VAL A C 1
ATOM 2392 O O . VAL A 1 302 ? 30.851 -5.501 -31.089 1.00 88.75 302 VAL A O 1
ATOM 2395 N N . THR A 1 303 ? 29.364 -6.642 -32.315 1.00 90.12 303 THR A N 1
ATOM 2396 C CA . THR A 1 303 ? 30.336 -7.064 -33.335 1.00 90.12 303 THR A CA 1
ATOM 2397 C C . THR A 1 303 ? 30.943 -5.856 -34.053 1.00 90.12 303 THR A C 1
ATOM 2399 O O . THR A 1 303 ? 32.161 -5.780 -34.229 1.00 90.12 303 THR A O 1
ATOM 2402 N N . THR A 1 304 ? 30.111 -4.881 -34.426 1.00 92.88 304 THR A N 1
ATOM 2403 C CA . THR A 1 304 ? 30.555 -3.654 -35.101 1.00 92.88 304 THR A CA 1
ATOM 2404 C C . THR A 1 304 ? 31.390 -2.769 -34.178 1.00 92.88 304 THR A C 1
ATOM 2406 O O . THR A 1 304 ? 32.418 -2.251 -34.608 1.00 92.88 304 THR A O 1
ATOM 2409 N N . GLU A 1 305 ? 31.010 -2.636 -32.906 1.00 92.88 305 GLU A N 1
ATOM 2410 C CA . GLU A 1 305 ? 31.763 -1.866 -31.911 1.00 92.88 305 GLU A CA 1
ATOM 2411 C C . GLU A 1 305 ? 33.161 -2.452 -31.666 1.00 92.88 305 GLU A C 1
ATOM 2413 O O . GLU A 1 305 ? 34.158 -1.728 -31.697 1.00 92.88 305 GLU A O 1
ATOM 2418 N N . ASN A 1 306 ? 33.266 -3.774 -31.508 1.00 93.25 306 ASN A N 1
ATOM 2419 C CA . ASN A 1 306 ? 34.552 -4.459 -31.355 1.00 93.25 306 ASN A CA 1
ATOM 2420 C C . ASN A 1 306 ? 35.467 -4.245 -32.568 1.00 93.25 306 ASN A C 1
ATOM 2422 O O . ASN A 1 306 ? 36.668 -3.998 -32.417 1.00 93.25 306 ASN A O 1
ATOM 2426 N N . LEU A 1 307 ? 34.898 -4.300 -33.776 1.00 92.50 307 LEU A N 1
ATOM 2427 C CA . LEU A 1 307 ? 35.627 -4.009 -35.008 1.00 92.50 307 LEU A CA 1
ATOM 2428 C C . LEU A 1 307 ? 36.080 -2.551 -35.065 1.00 92.50 307 LEU A C 1
ATOM 2430 O O . LEU A 1 307 ? 37.240 -2.307 -35.399 1.00 92.50 307 LEU A O 1
ATOM 2434 N N . LEU A 1 308 ? 35.213 -1.604 -34.694 1.00 93.50 308 LEU A N 1
ATOM 2435 C CA . LEU A 1 308 ? 35.544 -0.182 -34.644 1.00 93.50 308 LEU A CA 1
ATOM 2436 C C . LEU A 1 308 ? 36.710 0.069 -33.678 1.00 93.50 308 LEU A C 1
ATOM 2438 O O . LEU A 1 308 ? 37.718 0.640 -34.084 1.00 93.50 308 LEU A O 1
ATOM 2442 N N . ASN A 1 309 ? 36.626 -0.453 -32.452 1.00 92.88 309 ASN A N 1
ATOM 2443 C CA . ASN A 1 309 ? 37.683 -0.342 -31.445 1.00 92.88 309 ASN A CA 1
ATOM 2444 C C . ASN A 1 309 ? 39.024 -0.893 -31.947 1.00 92.88 309 ASN A C 1
ATOM 2446 O O . ASN A 1 309 ? 40.075 -0.300 -31.700 1.00 92.88 309 ASN A O 1
ATOM 2450 N N . ARG A 1 310 ? 38.997 -2.004 -32.694 1.00 92.44 310 ARG A N 1
ATOM 2451 C CA . ARG A 1 310 ? 40.197 -2.616 -33.278 1.00 92.44 310 ARG A CA 1
ATOM 2452 C C . ARG A 1 310 ? 40.814 -1.756 -34.382 1.00 92.44 310 ARG A C 1
ATOM 2454 O O . ARG A 1 310 ? 42.037 -1.658 -34.451 1.00 92.44 310 ARG A O 1
ATOM 2461 N N . ILE A 1 311 ? 40.002 -1.136 -35.240 1.00 91.19 311 ILE A N 1
ATOM 2462 C CA . ILE A 1 311 ? 40.505 -0.288 -36.336 1.00 91.19 311 ILE A CA 1
ATOM 2463 C C . ILE A 1 311 ? 40.896 1.123 -35.875 1.00 91.19 311 ILE A C 1
ATOM 2465 O O . ILE A 1 311 ? 41.663 1.788 -36.567 1.00 91.19 311 ILE A O 1
ATOM 2469 N N . THR A 1 312 ? 40.419 1.570 -34.709 1.00 91.19 312 THR A N 1
ATOM 2470 C CA . THR A 1 312 ? 40.795 2.853 -34.088 1.00 91.19 312 THR A CA 1
ATOM 2471 C C . THR A 1 312 ? 41.842 2.716 -32.980 1.00 91.19 312 THR A C 1
ATOM 2473 O O . THR A 1 312 ? 42.185 3.712 -32.342 1.00 91.19 312 THR A O 1
ATOM 2476 N N . ALA A 1 313 ? 42.344 1.507 -32.713 1.00 90.94 313 ALA A N 1
ATOM 2477 C CA . ALA A 1 313 ? 43.322 1.268 -31.656 1.00 90.94 313 ALA A CA 1
ATOM 2478 C C . ALA A 1 313 ? 44.636 2.045 -31.901 1.00 90.94 313 ALA A C 1
ATOM 2480 O O . ALA A 1 313 ? 45.061 2.192 -33.053 1.00 90.94 313 ALA A O 1
ATOM 2481 N N . PRO A 1 314 ? 45.332 2.514 -30.845 1.00 84.38 314 PRO A N 1
ATOM 2482 C CA . PRO A 1 314 ? 46.627 3.174 -30.995 1.00 84.38 314 PRO A CA 1
ATOM 2483 C C . PRO A 1 314 ? 47.624 2.295 -31.768 1.00 84.38 314 PRO A C 1
ATOM 2485 O O . PRO A 1 314 ? 47.910 1.172 -31.362 1.00 84.38 314 PRO A O 1
ATOM 2488 N N . GLY A 1 315 ? 48.154 2.804 -32.885 1.00 80.69 315 GLY A N 1
ATOM 2489 C CA . GLY A 1 315 ? 49.078 2.069 -33.761 1.00 80.69 315 GLY A CA 1
ATOM 2490 C C . GLY A 1 315 ? 48.418 1.288 -34.906 1.00 80.69 315 GLY A C 1
ATOM 2491 O O . GLY A 1 315 ? 49.133 0.710 -35.723 1.00 80.69 315 GLY A O 1
ATOM 2492 N N . ALA A 1 316 ? 47.087 1.296 -35.015 1.00 85.06 316 ALA A N 1
ATOM 2493 C CA . ALA A 1 316 ? 46.382 0.734 -36.162 1.00 85.06 316 ALA A CA 1
ATOM 2494 C C . ALA A 1 316 ? 46.656 1.561 -37.436 1.00 85.06 316 ALA A C 1
ATOM 2496 O O . ALA A 1 316 ? 46.459 2.776 -37.461 1.00 85.06 316 ALA A O 1
ATOM 2497 N N . GLN A 1 317 ? 47.121 0.910 -38.507 1.00 84.75 317 GLN A N 1
ATOM 2498 C CA . GLN A 1 317 ? 47.496 1.558 -39.772 1.00 84.75 317 GLN A CA 1
ATOM 2499 C C . GLN A 1 317 ? 46.380 1.436 -40.824 1.00 84.75 317 GLN A C 1
ATOM 2501 O O . GLN A 1 317 ? 46.563 0.806 -41.863 1.00 84.75 317 GLN A O 1
ATOM 2506 N N . TYR A 1 318 ? 45.211 2.023 -40.553 1.00 89.44 318 TYR A N 1
ATOM 2507 C CA . TYR A 1 318 ? 44.092 2.070 -41.504 1.00 89.44 318 TYR A CA 1
ATOM 2508 C C . TYR A 1 318 ? 43.888 3.477 -42.078 1.00 89.44 318 TYR A C 1
ATOM 2510 O O . TYR A 1 318 ? 44.241 4.475 -41.451 1.00 89.44 318 TYR A O 1
ATOM 2518 N N . SER A 1 319 ? 43.314 3.576 -43.283 1.00 88.88 319 SER A N 1
ATOM 2519 C CA . SER A 1 319 ? 43.072 4.876 -43.917 1.00 88.88 319 SER A CA 1
ATOM 2520 C C . SER A 1 319 ? 42.010 5.678 -43.152 1.00 88.88 319 SER A C 1
ATOM 2522 O O . SER A 1 319 ? 40.986 5.138 -42.725 1.00 88.88 319 SER A O 1
ATOM 2524 N N . GLY A 1 320 ? 42.212 6.995 -43.023 1.00 87.19 320 GLY A N 1
ATOM 2525 C CA . GLY A 1 320 ? 41.236 7.872 -42.360 1.00 87.19 320 GLY A CA 1
ATOM 2526 C C . GLY A 1 320 ? 39.856 7.844 -43.029 1.00 87.19 320 GLY A C 1
ATOM 2527 O O . GLY A 1 320 ? 38.837 7.908 -42.348 1.00 87.19 320 GLY A O 1
ATOM 2528 N N . GLY A 1 321 ? 39.812 7.662 -44.355 1.00 88.12 321 GLY A N 1
ATOM 2529 C CA . GLY A 1 321 ? 38.562 7.526 -45.104 1.00 88.12 321 GLY A CA 1
ATOM 2530 C C . GLY A 1 321 ? 37.807 6.223 -44.817 1.00 88.12 321 GLY A C 1
ATOM 2531 O O . GLY A 1 321 ? 36.583 6.239 -44.778 1.00 88.12 321 GLY A O 1
ATOM 2532 N N . PHE A 1 322 ? 38.500 5.100 -44.597 1.00 92.12 322 PHE A N 1
ATOM 2533 C CA . PHE A 1 322 ? 37.853 3.853 -44.172 1.00 92.12 322 PHE A CA 1
ATOM 2534 C C . PHE A 1 322 ? 37.310 3.969 -42.747 1.00 92.12 322 PHE A C 1
ATOM 2536 O O . PHE A 1 322 ? 36.150 3.636 -42.514 1.00 92.12 322 PHE A O 1
ATOM 2543 N N . VAL A 1 323 ? 38.122 4.482 -41.816 1.00 91.50 323 VAL A N 1
ATOM 2544 C CA . VAL A 1 323 ? 37.716 4.649 -40.412 1.00 91.50 323 VAL A CA 1
ATOM 2545 C C . VAL A 1 323 ? 36.497 5.568 -40.306 1.00 91.50 323 VAL A C 1
ATOM 2547 O O . VAL A 1 323 ? 35.545 5.230 -39.609 1.00 91.50 323 VAL A O 1
ATOM 2550 N N . SER A 1 324 ? 36.482 6.684 -41.041 1.00 91.81 324 SER A N 1
ATOM 2551 C CA . SER A 1 324 ? 35.347 7.613 -41.055 1.00 91.81 324 SER A CA 1
ATOM 2552 C C . SER A 1 324 ? 34.064 6.970 -41.593 1.00 91.81 324 SER A C 1
ATOM 2554 O O . SER A 1 324 ? 33.019 7.093 -40.959 1.00 91.81 324 SER A O 1
ATOM 2556 N N . GLU A 1 325 ? 34.127 6.237 -42.708 1.00 92.94 325 GLU A N 1
ATOM 2557 C CA . GLU A 1 325 ? 32.962 5.517 -43.245 1.00 92.94 325 GLU A CA 1
ATOM 2558 C C . GLU A 1 325 ? 32.451 4.442 -42.274 1.00 92.94 325 GLU A C 1
ATOM 2560 O O . GLU A 1 325 ? 31.242 4.288 -42.101 1.00 92.94 325 GLU A O 1
ATOM 2565 N N . PHE A 1 326 ? 33.356 3.729 -41.596 1.00 94.00 326 PHE A N 1
ATOM 2566 C CA . PHE A 1 326 ? 32.989 2.721 -40.601 1.00 94.00 326 PHE A CA 1
ATOM 2567 C C . PHE A 1 326 ? 32.346 3.344 -39.352 1.00 94.00 326 PHE A C 1
ATOM 2569 O O . PHE A 1 326 ? 31.393 2.788 -38.814 1.00 94.00 326 PHE A O 1
ATOM 2576 N N . GLN A 1 327 ? 32.805 4.523 -38.919 1.00 94.12 327 GLN A N 1
ATOM 2577 C CA . GLN A 1 327 ? 32.171 5.290 -37.839 1.00 94.12 327 GLN A CA 1
ATOM 2578 C C . GLN A 1 327 ? 30.755 5.748 -38.208 1.00 94.12 327 GLN A C 1
ATOM 2580 O O . GLN A 1 327 ? 29.859 5.681 -37.367 1.00 94.12 327 GLN A O 1
ATOM 2585 N N . ILE A 1 328 ? 30.534 6.189 -39.454 1.00 92.88 328 ILE A N 1
ATOM 2586 C CA . ILE A 1 328 ? 29.192 6.550 -39.938 1.00 92.88 328 ILE A CA 1
ATOM 2587 C C . ILE A 1 328 ? 28.298 5.309 -39.968 1.00 92.88 328 ILE A C 1
ATOM 2589 O O . ILE A 1 328 ? 27.184 5.359 -39.458 1.00 92.88 328 ILE A O 1
ATOM 2593 N N . PHE A 1 329 ? 28.795 4.181 -40.482 1.00 94.00 329 PHE A N 1
ATOM 2594 C CA . PHE A 1 329 ? 28.049 2.922 -40.468 1.00 94.00 329 PHE A CA 1
ATOM 2595 C C . PHE A 1 329 ? 27.685 2.478 -39.041 1.00 94.00 329 PHE A C 1
ATOM 2597 O O . PHE A 1 329 ? 26.549 2.086 -38.789 1.00 94.00 329 PHE A O 1
ATOM 2604 N N . TYR A 1 330 ? 28.616 2.577 -38.089 1.00 94.25 330 TYR A N 1
ATOM 2605 C CA . TYR A 1 330 ? 28.329 2.268 -36.688 1.00 94.25 330 TYR A CA 1
ATOM 2606 C C . TYR A 1 330 ? 27.233 3.178 -36.115 1.00 94.25 330 TYR A C 1
ATOM 2608 O O . TYR A 1 330 ? 26.359 2.697 -35.398 1.00 94.25 330 TYR A O 1
ATOM 2616 N N . ARG A 1 331 ? 27.222 4.470 -36.475 1.00 91.88 331 ARG A N 1
ATOM 2617 C CA . ARG A 1 331 ? 26.141 5.395 -36.100 1.00 91.88 331 ARG A CA 1
ATOM 2618 C C . ARG A 1 331 ? 24.797 4.991 -36.711 1.00 91.88 331 ARG A C 1
ATOM 2620 O O . ARG A 1 331 ? 23.824 4.903 -35.974 1.00 91.88 331 ARG A O 1
ATOM 2627 N N . GLU A 1 332 ? 24.754 4.672 -38.006 1.00 92.94 332 GLU A N 1
ATOM 2628 C CA . GLU A 1 332 ? 23.544 4.168 -38.683 1.00 92.94 332 GLU A CA 1
ATOM 2629 C C . GLU A 1 332 ? 23.012 2.893 -38.000 1.00 92.94 332 GLU A C 1
ATOM 2631 O O . GLU A 1 332 ? 21.805 2.722 -37.830 1.00 92.94 332 GLU A O 1
ATOM 2636 N N . LEU A 1 333 ? 23.910 2.006 -37.558 1.00 93.56 333 LEU A N 1
ATOM 2637 C CA . LEU A 1 333 ? 23.541 0.789 -36.841 1.00 93.56 333 LEU A CA 1
ATOM 2638 C C . LEU A 1 333 ? 23.010 1.087 -35.430 1.00 93.56 333 LEU A C 1
ATOM 2640 O O . LEU A 1 333 ? 22.001 0.509 -35.028 1.00 93.56 333 LEU A O 1
ATOM 2644 N N . ARG A 1 334 ? 23.637 2.014 -34.691 1.00 94.00 334 ARG A N 1
ATOM 2645 C CA . ARG A 1 334 ? 23.119 2.500 -33.399 1.00 94.00 334 ARG A CA 1
ATOM 2646 C C . ARG A 1 334 ? 21.723 3.097 -33.553 1.00 94.00 334 ARG A C 1
ATOM 2648 O O . ARG A 1 334 ? 20.854 2.793 -32.743 1.00 94.00 334 ARG A O 1
ATOM 2655 N N . GLU A 1 335 ? 21.495 3.897 -34.591 1.00 92.31 335 GLU A N 1
ATOM 2656 C CA . GLU A 1 335 ? 20.175 4.446 -34.911 1.00 92.31 335 GLU A CA 1
ATOM 2657 C C . GLU A 1 335 ? 19.156 3.340 -35.187 1.00 92.31 335 GLU A C 1
ATOM 2659 O O . GLU A 1 335 ? 18.066 3.364 -34.620 1.00 92.31 335 GLU A O 1
ATOM 2664 N N . PHE A 1 336 ? 19.516 2.325 -35.978 1.00 93.75 336 PHE A N 1
ATOM 2665 C CA . PHE A 1 336 ? 18.629 1.196 -36.261 1.00 93.75 336 PHE A CA 1
ATOM 2666 C C . PHE A 1 336 ? 18.223 0.418 -34.999 1.00 93.75 336 PHE A C 1
ATOM 2668 O O . PHE A 1 336 ? 17.074 -0.001 -34.890 1.00 93.75 336 PHE A O 1
ATOM 2675 N N . PHE A 1 337 ? 19.118 0.257 -34.022 1.00 92.56 337 PHE A N 1
ATOM 2676 C CA . PHE A 1 337 ? 18.815 -0.405 -32.745 1.00 92.56 337 PHE A CA 1
ATOM 2677 C C . PHE A 1 337 ? 18.300 0.547 -31.651 1.00 92.56 337 PHE A C 1
ATOM 2679 O O . PHE A 1 337 ? 18.229 0.142 -30.494 1.00 92.56 337 PHE A O 1
ATOM 2686 N N . ASN A 1 338 ? 17.952 1.802 -31.978 1.00 92.50 338 ASN A N 1
ATOM 2687 C CA . ASN A 1 338 ? 17.532 2.821 -31.003 1.00 92.50 338 ASN A CA 1
ATOM 2688 C C . ASN A 1 338 ? 18.545 3.039 -29.850 1.00 92.50 338 ASN A C 1
ATOM 2690 O O . ASN A 1 338 ? 18.186 3.408 -28.731 1.00 92.50 338 ASN A O 1
ATOM 2694 N N . ALA A 1 339 ? 19.835 2.846 -30.136 1.00 89.88 339 ALA A N 1
ATOM 2695 C CA . ALA A 1 339 ? 20.954 2.945 -29.200 1.00 89.88 339 ALA A CA 1
ATOM 2696 C C . ALA A 1 339 ? 21.692 4.301 -29.275 1.00 89.88 339 ALA A C 1
ATOM 2698 O O . ALA A 1 339 ? 22.881 4.379 -28.952 1.00 89.88 339 ALA A O 1
ATOM 2699 N N . THR A 1 340 ? 21.023 5.361 -29.742 1.00 89.62 340 THR A N 1
ATOM 2700 C CA . THR A 1 340 ? 21.552 6.737 -29.796 1.00 89.62 340 THR A CA 1
ATOM 2701 C C . THR A 1 340 ? 21.465 7.445 -28.448 1.00 89.62 340 THR A C 1
ATOM 2703 O O . THR A 1 340 ? 20.591 7.154 -27.629 1.00 89.62 340 THR A O 1
ATOM 2706 N N . ASP A 1 341 ? 22.363 8.403 -28.221 1.00 89.69 341 ASP A N 1
ATOM 2707 C CA . ASP A 1 341 ? 22.431 9.146 -26.962 1.00 89.69 341 ASP A CA 1
ATOM 2708 C C . ASP A 1 341 ? 21.425 10.309 -26.916 1.00 89.69 341 ASP A C 1
ATOM 2710 O O . ASP A 1 341 ? 21.041 10.878 -27.941 1.00 89.69 341 ASP A O 1
ATOM 2714 N N . LEU A 1 342 ? 21.043 10.719 -25.700 1.00 92.81 342 LEU A N 1
ATOM 2715 C CA . LEU A 1 342 ? 20.057 11.783 -25.464 1.00 92.81 342 LEU A CA 1
ATOM 2716 C C . LEU A 1 342 ? 20.402 13.098 -26.180 1.00 92.81 342 LEU A C 1
ATOM 2718 O O . LEU A 1 342 ? 19.522 13.743 -26.743 1.00 92.81 342 LEU A O 1
ATOM 2722 N N . ASP A 1 343 ? 21.674 13.500 -26.176 1.00 91.44 343 ASP A N 1
ATOM 2723 C CA . ASP A 1 343 ? 22.110 14.751 -26.809 1.00 91.44 343 ASP A CA 1
ATOM 2724 C C . ASP A 1 343 ? 21.951 14.745 -28.328 1.00 91.44 343 ASP A C 1
ATOM 2726 O O . ASP A 1 343 ? 21.661 15.785 -28.920 1.00 91.44 343 ASP A O 1
ATOM 2730 N N . GLU A 1 344 ? 22.148 13.591 -28.963 1.00 90.75 344 GLU A N 1
ATOM 2731 C CA . GLU A 1 344 ? 21.973 13.443 -30.407 1.00 90.75 344 GLU A CA 1
ATOM 2732 C C . GLU A 1 344 ? 20.489 13.543 -30.760 1.00 90.75 344 GLU A C 1
ATOM 2734 O O . GLU A 1 344 ? 20.114 14.348 -31.614 1.00 90.75 344 GLU A O 1
ATOM 2739 N N . ASN A 1 345 ? 19.633 12.824 -30.028 1.00 92.25 345 ASN A N 1
ATOM 2740 C CA . ASN A 1 345 ? 18.194 12.831 -30.275 1.00 92.25 345 ASN A CA 1
ATOM 2741 C C . ASN A 1 345 ? 17.545 14.197 -29.981 1.00 92.25 345 ASN A C 1
ATOM 2743 O O . ASN A 1 345 ? 16.677 14.637 -30.732 1.00 92.25 345 ASN A O 1
ATOM 2747 N N . LEU A 1 346 ? 17.979 14.915 -28.935 1.00 93.12 346 LEU A N 1
ATOM 2748 C CA . LEU A 1 346 ? 17.482 16.268 -28.646 1.00 93.12 346 LEU A CA 1
ATOM 2749 C C . LEU A 1 346 ? 17.866 17.268 -29.741 1.00 93.12 346 LEU A C 1
ATOM 2751 O O . LEU A 1 346 ? 17.031 18.065 -30.166 1.00 93.12 346 LEU A O 1
ATOM 2755 N N . LYS A 1 347 ? 19.113 17.217 -30.230 1.00 90.94 347 LYS A N 1
ATOM 2756 C CA . LYS A 1 347 ? 19.552 18.051 -31.360 1.00 90.94 347 LYS A CA 1
ATOM 2757 C C . LYS A 1 347 ? 18.779 17.719 -32.630 1.00 90.94 347 LYS A C 1
ATOM 2759 O O . LYS A 1 347 ? 18.462 18.628 -33.390 1.00 90.94 347 LYS A O 1
ATOM 2764 N N . GLU A 1 348 ? 18.462 16.448 -32.853 1.00 90.94 348 GLU A N 1
ATOM 2765 C CA . GLU A 1 348 ? 17.647 16.033 -33.991 1.00 90.94 348 GLU A CA 1
ATOM 2766 C C . GLU A 1 348 ? 16.217 16.588 -33.904 1.00 90.94 348 GLU A C 1
ATOM 2768 O O . GLU A 1 348 ? 15.741 17.166 -34.881 1.00 90.94 348 GLU A O 1
ATOM 2773 N N . LEU A 1 349 ? 15.561 16.511 -32.738 1.00 92.12 349 LEU A N 1
ATOM 2774 C CA . LEU A 1 349 ? 14.240 17.122 -32.529 1.00 92.12 349 LEU A CA 1
ATOM 2775 C C . LEU A 1 349 ? 14.260 18.637 -32.791 1.00 92.12 349 LEU A C 1
ATOM 2777 O O . LEU A 1 349 ? 13.368 19.158 -33.463 1.00 92.12 349 LEU A O 1
ATOM 2781 N N . MET A 1 350 ? 15.313 19.337 -32.346 1.00 90.00 350 MET A N 1
ATOM 2782 C CA . MET A 1 350 ? 15.501 20.758 -32.670 1.00 90.00 350 MET A CA 1
ATOM 2783 C C . MET A 1 350 ? 15.658 21.016 -34.167 1.00 90.00 350 MET A C 1
ATOM 2785 O O . MET A 1 350 ? 15.159 22.012 -34.673 1.00 90.00 350 MET A O 1
ATOM 2789 N N . GLN A 1 351 ? 16.392 20.168 -34.884 1.00 90.44 351 GLN A N 1
ATOM 2790 C CA . GLN A 1 351 ? 16.612 20.364 -36.317 1.00 90.44 351 GLN A CA 1
ATOM 2791 C C . GLN A 1 351 ? 15.339 20.110 -37.128 1.00 90.44 351 GLN A C 1
ATOM 2793 O O . GLN A 1 351 ? 15.119 20.782 -38.133 1.00 90.44 351 GLN A O 1
ATOM 2798 N N . LYS A 1 352 ? 14.514 19.149 -36.697 1.00 88.69 352 LYS A N 1
ATOM 2799 C CA . LYS A 1 352 ? 13.313 18.705 -37.421 1.00 88.69 352 LYS A CA 1
ATOM 2800 C C . LYS A 1 352 ? 12.031 19.459 -37.067 1.00 88.69 352 LYS A C 1
ATOM 2802 O O . LYS A 1 352 ? 11.005 19.223 -37.689 1.00 88.69 352 LYS A O 1
ATOM 2807 N N . GLU A 1 353 ? 12.069 20.376 -36.107 1.00 87.00 353 GLU A N 1
ATOM 2808 C CA . GLU A 1 353 ? 10.863 21.074 -35.641 1.00 87.00 353 GLU A CA 1
ATOM 2809 C C . GLU A 1 353 ? 9.823 20.190 -34.918 1.00 87.00 353 GLU A C 1
ATOM 2811 O O . GLU A 1 353 ? 8.639 20.522 -34.864 1.00 87.00 353 GLU A O 1
ATOM 2816 N N . GLU A 1 354 ? 10.287 19.104 -34.282 1.00 87.56 354 GLU A N 1
ATOM 2817 C CA . GLU A 1 354 ? 9.475 18.068 -33.616 1.00 87.56 354 GLU A CA 1
ATOM 2818 C C . GLU A 1 354 ? 9.491 18.189 -32.065 1.00 87.56 354 GLU A C 1
ATOM 2820 O O . GLU A 1 354 ? 10.484 18.641 -31.493 1.00 87.56 354 GLU A O 1
ATOM 2825 N N . PRO A 1 355 ? 8.433 17.757 -31.340 1.00 84.31 355 PRO A N 1
ATOM 2826 C CA . PRO A 1 355 ? 7.130 17.345 -31.868 1.00 84.31 355 PRO A CA 1
ATOM 2827 C C . PRO A 1 355 ? 6.281 18.537 -32.342 1.00 84.31 355 PRO A C 1
ATOM 2829 O O . PRO A 1 355 ? 5.397 18.362 -33.175 1.00 84.31 355 PRO A O 1
ATOM 2832 N N . ARG A 1 356 ? 6.536 19.747 -31.820 1.00 86.00 356 ARG A N 1
ATOM 2833 C CA . ARG A 1 356 ? 5.843 20.997 -32.172 1.00 86.00 356 ARG A CA 1
ATOM 2834 C C . ARG A 1 356 ? 6.765 22.198 -32.011 1.00 86.00 356 ARG A C 1
ATOM 2836 O O . ARG A 1 356 ? 7.609 22.223 -31.119 1.00 86.00 356 ARG A O 1
ATOM 2843 N N . LYS A 1 357 ? 6.495 23.267 -32.766 1.00 80.81 357 LYS A N 1
ATOM 2844 C CA . LYS A 1 357 ? 7.200 24.558 -32.649 1.00 80.81 357 LYS A CA 1
ATOM 2845 C C . LYS A 1 357 ? 7.150 25.171 -31.248 1.00 80.81 357 LYS A C 1
ATOM 2847 O O . LYS A 1 357 ? 8.101 25.831 -30.852 1.00 80.81 357 LYS A O 1
ATOM 2852 N N . SER A 1 358 ? 6.072 24.968 -30.491 1.00 78.75 358 SER A N 1
ATOM 2853 C CA . SER A 1 358 ? 5.943 25.500 -29.126 1.00 78.75 358 SER A CA 1
ATOM 2854 C C . SER A 1 358 ? 6.942 24.876 -28.146 1.00 78.75 358 SER A C 1
ATOM 2856 O O . SER A 1 358 ? 7.423 25.563 -27.250 1.00 78.75 358 SER A O 1
ATOM 2858 N N . SER A 1 359 ? 7.326 23.613 -28.354 1.00 84.12 359 SER A N 1
ATOM 2859 C CA . SER A 1 359 ? 8.260 22.888 -27.483 1.00 84.12 359 SER A CA 1
ATOM 2860 C C . SER A 1 359 ? 9.718 23.347 -27.645 1.00 84.12 359 SER A C 1
ATOM 2862 O O . SER A 1 359 ? 10.566 23.018 -26.817 1.00 84.12 359 SER A O 1
ATOM 2864 N N . PHE A 1 360 ? 10.025 24.145 -28.677 1.00 86.62 360 PHE A N 1
ATOM 2865 C CA . PHE A 1 360 ? 11.383 24.599 -29.006 1.00 86.62 360 PHE A CA 1
ATOM 2866 C C . PHE A 1 360 ? 12.045 25.406 -27.911 1.00 86.62 360 PHE A C 1
ATOM 2868 O O . PHE A 1 360 ? 13.221 25.197 -27.619 1.00 86.62 360 PHE A O 1
ATOM 2875 N N . ALA A 1 361 ? 11.305 26.361 -27.350 1.00 87.62 361 ALA A N 1
ATOM 2876 C CA . ALA A 1 361 ? 11.840 27.244 -26.328 1.00 87.62 361 ALA A CA 1
ATOM 2877 C C . ALA A 1 361 ? 12.293 26.428 -25.111 1.00 87.62 361 ALA A C 1
ATOM 2879 O O . ALA A 1 361 ? 13.412 26.609 -24.643 1.00 87.62 361 ALA A O 1
ATOM 2880 N N . VAL A 1 362 ? 11.466 25.465 -24.695 1.00 91.25 362 VAL A N 1
ATOM 2881 C CA . VAL A 1 362 ? 11.717 24.586 -23.546 1.00 91.25 362 VAL A CA 1
ATOM 2882 C C . VAL A 1 362 ? 12.863 23.610 -23.823 1.00 91.25 362 VAL A C 1
ATOM 2884 O O . VAL A 1 362 ? 13.731 23.408 -22.977 1.00 91.25 362 VAL A O 1
ATOM 2887 N N . LEU A 1 363 ? 12.915 23.033 -25.027 1.00 92.75 363 LEU A N 1
ATOM 2888 C CA . LEU A 1 363 ? 13.998 22.132 -25.425 1.00 92.75 363 LEU A CA 1
ATOM 2889 C C . LEU A 1 363 ? 15.343 22.875 -25.461 1.00 92.75 363 LEU A C 1
ATOM 2891 O O . LEU A 1 363 ? 16.333 22.406 -24.896 1.00 92.75 363 LEU A O 1
ATOM 2895 N N . LYS A 1 364 ? 15.367 24.064 -26.075 1.00 91.06 364 LYS A N 1
ATOM 2896 C CA . LYS A 1 364 ? 16.554 24.920 -26.125 1.00 91.06 364 LYS A CA 1
ATOM 2897 C C . LYS A 1 364 ? 17.006 25.329 -24.724 1.00 91.06 364 LYS A C 1
ATOM 2899 O O . LYS A 1 364 ? 18.184 25.195 -24.418 1.00 91.06 364 LYS A O 1
ATOM 2904 N N . GLU A 1 365 ? 16.080 25.771 -23.877 1.00 92.69 365 GLU A N 1
ATOM 2905 C CA . GLU A 1 365 ? 16.361 26.128 -22.485 1.00 92.69 365 GLU A CA 1
ATOM 2906 C C . GLU A 1 365 ? 17.030 24.969 -21.734 1.00 92.69 365 GLU A C 1
ATOM 2908 O O . GLU A 1 365 ? 18.075 25.159 -21.112 1.00 92.69 365 GLU A O 1
ATOM 2913 N N . PHE A 1 366 ? 16.488 23.752 -21.844 1.00 94.38 366 PHE A N 1
ATOM 2914 C CA . PHE A 1 366 ? 17.086 22.574 -21.218 1.00 94.38 366 PHE A CA 1
ATOM 2915 C C . PHE A 1 366 ? 18.516 22.306 -21.717 1.00 94.38 366 PHE A C 1
ATOM 2917 O O . PHE A 1 366 ? 19.414 22.066 -20.906 1.00 94.38 366 PHE A O 1
ATOM 2924 N N . LEU A 1 367 ? 18.760 22.376 -23.029 1.00 92.94 367 LEU A N 1
ATOM 2925 C CA . LEU A 1 367 ? 20.096 22.169 -23.601 1.00 92.94 367 LEU A CA 1
ATOM 2926 C C . LEU A 1 367 ? 21.098 23.252 -23.187 1.00 92.94 367 LEU A C 1
ATOM 2928 O O . LEU A 1 367 ? 22.255 22.928 -22.898 1.00 92.94 367 LEU A O 1
ATOM 2932 N N . ASP A 1 368 ? 20.665 24.512 -23.129 1.00 93.00 368 ASP A N 1
ATOM 2933 C CA . ASP A 1 368 ? 21.490 25.638 -22.691 1.00 93.00 368 ASP A CA 1
ATOM 2934 C C . ASP A 1 368 ? 21.888 25.457 -21.212 1.00 93.00 368 ASP A C 1
ATOM 2936 O O . ASP A 1 368 ? 23.070 25.554 -20.867 1.00 93.00 368 ASP A O 1
ATOM 2940 N N . LEU A 1 369 ? 20.936 25.090 -20.344 1.00 93.12 369 LEU A N 1
ATOM 2941 C CA . LEU A 1 369 ? 21.189 24.820 -18.922 1.00 93.12 369 LEU A CA 1
ATOM 2942 C C . LEU A 1 369 ? 22.093 23.600 -18.708 1.00 93.12 369 LEU A C 1
ATOM 2944 O O . LEU A 1 369 ? 23.014 23.652 -17.885 1.00 93.12 369 LEU A O 1
ATOM 2948 N N . LYS A 1 370 ? 21.864 22.517 -19.461 1.00 91.75 370 LYS A N 1
ATOM 2949 C CA . LYS A 1 370 ? 22.705 21.315 -19.427 1.00 91.75 370 LYS A CA 1
ATOM 2950 C C . LYS A 1 370 ? 24.146 21.642 -19.829 1.00 91.75 370 LYS A C 1
ATOM 2952 O O . LYS A 1 370 ? 25.080 21.220 -19.150 1.00 91.75 370 LYS A O 1
ATOM 2957 N N . SER A 1 371 ? 24.328 22.438 -20.883 1.00 91.44 371 SER A N 1
ATOM 2958 C CA . SER A 1 371 ? 25.650 22.848 -21.382 1.00 91.44 371 SER A CA 1
ATOM 2959 C C . SER A 1 371 ? 26.368 23.806 -20.428 1.00 91.44 371 SER A C 1
ATOM 2961 O O . SER A 1 371 ? 27.586 23.737 -20.285 1.00 91.44 371 SER A O 1
ATOM 2963 N N . ALA A 1 372 ? 25.621 24.675 -19.743 1.00 92.00 372 ALA A N 1
ATOM 2964 C CA . ALA A 1 372 ? 26.157 25.604 -18.752 1.00 92.00 372 ALA A CA 1
ATOM 2965 C C . ALA A 1 372 ? 26.586 24.926 -17.435 1.00 92.00 372 ALA A C 1
ATOM 2967 O O . ALA A 1 372 ? 27.224 25.569 -16.602 1.00 92.00 372 ALA A O 1
ATOM 2968 N N . GLY A 1 373 ? 26.242 23.648 -17.223 1.00 86.12 373 GLY A N 1
ATOM 2969 C CA . GLY A 1 373 ? 26.622 22.910 -16.016 1.00 86.12 373 GLY A CA 1
ATOM 2970 C C . GLY A 1 373 ? 25.998 23.478 -14.738 1.00 86.12 373 GLY A C 1
ATOM 2971 O O . GLY A 1 373 ? 26.627 23.458 -13.679 1.00 86.12 373 GLY A O 1
ATOM 2972 N N . VAL A 1 374 ? 24.775 24.015 -14.824 1.00 92.75 374 VAL A N 1
ATOM 2973 C CA . VAL A 1 374 ? 24.060 24.563 -13.657 1.00 92.75 374 VAL A CA 1
ATOM 2974 C C . VAL A 1 374 ? 23.742 23.469 -12.628 1.00 92.75 374 VAL A C 1
ATOM 2976 O O . VAL A 1 374 ? 23.878 22.275 -12.897 1.00 92.75 374 VAL A O 1
ATOM 2979 N N . LYS A 1 375 ? 23.295 23.853 -11.427 1.00 91.94 375 LYS A N 1
ATOM 2980 C CA . LYS A 1 375 ? 22.952 22.896 -10.359 1.00 91.94 375 LYS A CA 1
ATOM 2981 C C . LYS A 1 375 ? 21.955 21.838 -10.849 1.00 91.94 375 LYS A C 1
ATOM 2983 O O . LYS A 1 375 ? 20.986 22.171 -11.526 1.00 91.94 375 LYS A O 1
ATOM 2988 N N . ALA A 1 376 ? 22.151 20.587 -10.427 1.00 94.00 376 ALA A N 1
ATOM 2989 C CA . ALA A 1 376 ? 21.350 19.443 -10.871 1.00 94.00 376 ALA A CA 1
ATOM 2990 C C . ALA A 1 376 ? 19.834 19.629 -10.676 1.00 94.00 376 ALA A C 1
ATOM 2992 O O . ALA A 1 376 ? 19.062 19.217 -11.532 1.00 94.00 376 ALA A O 1
ATOM 2993 N N . ILE A 1 377 ? 19.407 20.301 -9.600 1.00 94.25 377 ILE A N 1
ATOM 2994 C CA . ILE A 1 377 ? 17.985 20.585 -9.353 1.00 94.25 377 ILE A CA 1
ATOM 2995 C C . ILE A 1 377 ? 17.369 21.523 -10.403 1.00 94.25 377 ILE A C 1
ATOM 2997 O O . ILE A 1 377 ? 16.269 21.264 -10.870 1.00 94.25 377 ILE A O 1
ATOM 3001 N N . VAL A 1 378 ? 18.112 22.538 -10.858 1.00 94.81 378 VAL A N 1
ATOM 3002 C CA . VAL A 1 378 ? 17.662 23.468 -11.909 1.00 94.81 378 VAL A CA 1
ATOM 3003 C C . VAL A 1 378 ? 17.565 22.739 -13.250 1.00 94.81 378 VAL A C 1
ATOM 3005 O O . VAL A 1 378 ? 16.617 22.933 -14.004 1.00 94.81 378 VAL A O 1
ATOM 3008 N N . GLN A 1 379 ? 18.519 21.846 -13.536 1.00 95.69 379 GLN A N 1
ATOM 3009 C CA . GLN A 1 379 ? 18.439 20.992 -14.725 1.00 95.69 379 GLN A CA 1
ATOM 3010 C C . GLN A 1 379 ? 17.247 20.032 -14.653 1.00 95.69 379 GLN A C 1
ATOM 3012 O O . GLN A 1 379 ? 16.614 19.784 -15.674 1.00 95.69 379 GLN A O 1
ATOM 3017 N N . LEU A 1 380 ? 16.935 19.498 -13.467 1.00 96.81 380 LEU A N 1
ATOM 3018 C CA . LEU A 1 380 ? 15.814 18.580 -13.266 1.00 96.81 380 LEU A CA 1
ATOM 3019 C C . LEU A 1 380 ? 14.470 19.282 -13.492 1.00 96.81 380 LEU A C 1
ATOM 3021 O O . LEU A 1 380 ? 13.593 18.709 -14.130 1.00 96.81 380 LEU A O 1
ATOM 3025 N N . GLU A 1 381 ? 14.320 20.524 -13.032 1.00 96.81 381 GLU A N 1
ATOM 3026 C CA . GLU A 1 381 ? 13.140 21.352 -13.317 1.00 96.81 381 GLU A CA 1
ATOM 3027 C C . GLU A 1 381 ? 12.942 21.556 -14.822 1.00 96.81 381 GLU A C 1
ATOM 3029 O O . GLU A 1 381 ? 11.876 21.248 -15.354 1.00 96.81 381 GLU A O 1
ATOM 3034 N N . ALA A 1 382 ? 13.983 22.016 -15.525 1.00 96.38 382 ALA A N 1
ATOM 3035 C CA . ALA A 1 382 ? 13.927 22.222 -16.971 1.00 96.38 382 ALA A CA 1
ATOM 3036 C C . ALA A 1 382 ? 13.662 20.912 -17.734 1.00 96.38 382 ALA A C 1
ATOM 3038 O O . ALA A 1 382 ? 12.904 20.891 -18.703 1.00 96.38 382 ALA A O 1
ATOM 3039 N N . LEU A 1 383 ? 14.231 19.800 -17.263 1.00 96.88 383 LEU A N 1
ATOM 3040 C CA . LEU A 1 383 ? 13.978 18.470 -17.805 1.00 96.88 383 LEU A CA 1
ATOM 3041 C C . LEU A 1 383 ? 12.513 18.066 -17.666 1.00 96.88 383 LEU A C 1
ATOM 3043 O O . LEU A 1 383 ? 11.927 17.563 -18.620 1.00 96.88 383 LEU A O 1
ATOM 3047 N N . LEU A 1 384 ? 11.912 18.262 -16.492 1.00 97.12 384 LEU A N 1
ATOM 3048 C CA . LEU A 1 384 ? 10.516 17.896 -16.255 1.00 97.12 384 LEU A CA 1
ATOM 3049 C C . LEU A 1 384 ? 9.558 18.821 -17.006 1.00 97.12 384 LEU A C 1
ATOM 3051 O O . LEU A 1 384 ? 8.560 18.339 -17.536 1.00 97.12 384 LEU A O 1
ATOM 3055 N N . ASN A 1 385 ? 9.899 20.105 -17.157 1.00 95.69 385 ASN A N 1
ATOM 3056 C CA . ASN A 1 385 ? 9.201 21.006 -18.077 1.00 95.69 385 ASN A CA 1
ATOM 3057 C C . ASN A 1 385 ? 9.189 20.431 -19.497 1.00 95.69 385 ASN A C 1
ATOM 3059 O O . ASN A 1 385 ? 8.127 20.326 -20.107 1.00 95.69 385 ASN A O 1
ATOM 3063 N N . LEU A 1 386 ? 10.348 19.993 -19.996 1.00 95.56 386 LEU A N 1
ATOM 3064 C CA . LEU A 1 386 ? 10.459 19.380 -21.317 1.00 95.56 386 LEU A CA 1
ATOM 3065 C C . LEU A 1 386 ? 9.658 18.073 -21.420 1.00 95.56 386 LEU A C 1
ATOM 3067 O O . LEU A 1 386 ? 8.945 17.878 -22.401 1.00 95.56 386 LEU A O 1
ATOM 3071 N N . ARG A 1 387 ? 9.719 17.197 -20.409 1.00 95.94 387 ARG A N 1
ATOM 3072 C CA . ARG A 1 387 ? 8.931 15.951 -20.383 1.00 95.94 387 ARG A CA 1
ATOM 3073 C C . ARG A 1 387 ? 7.423 16.215 -20.379 1.00 95.94 387 ARG A C 1
ATOM 3075 O O . ARG A 1 387 ? 6.695 15.505 -21.065 1.00 95.94 387 ARG A O 1
ATOM 3082 N N . ARG A 1 388 ? 6.942 17.242 -19.665 1.00 94.75 388 ARG A N 1
ATOM 3083 C CA . ARG A 1 388 ? 5.528 17.660 -19.710 1.00 94.75 388 ARG A CA 1
ATOM 3084 C C . ARG A 1 388 ? 5.115 18.089 -21.113 1.00 94.75 388 ARG A C 1
ATOM 3086 O O . ARG A 1 388 ? 4.123 17.582 -21.625 1.00 94.75 388 ARG A O 1
ATOM 3093 N N . GLU A 1 389 ? 5.893 18.965 -21.744 1.00 93.25 389 GLU A N 1
ATOM 3094 C CA . GLU A 1 389 ? 5.628 19.417 -23.116 1.00 93.25 389 GLU A CA 1
ATOM 3095 C C . GLU A 1 389 ? 5.629 18.256 -24.115 1.00 93.25 389 GLU A C 1
ATOM 3097 O O . GLU A 1 389 ? 4.757 18.183 -24.980 1.00 93.25 389 GLU A O 1
ATOM 3102 N N . ILE A 1 390 ? 6.570 17.318 -23.973 1.00 93.19 390 ILE A N 1
ATOM 3103 C CA . ILE A 1 390 ? 6.609 16.102 -24.788 1.00 93.19 390 ILE A CA 1
ATOM 3104 C C . ILE A 1 390 ? 5.361 15.248 -24.545 1.00 93.19 390 ILE A C 1
ATOM 3106 O O . ILE A 1 390 ? 4.729 14.831 -25.511 1.00 93.19 390 ILE A O 1
ATOM 3110 N N . SER A 1 391 ? 4.978 15.021 -23.288 1.00 91.31 391 SER A N 1
ATOM 3111 C CA . SER A 1 391 ? 3.778 14.257 -22.929 1.00 91.31 391 SER A CA 1
ATOM 3112 C C . SER A 1 391 ? 2.512 14.854 -23.545 1.00 91.31 391 SER A C 1
ATOM 3114 O O . SER A 1 391 ? 1.750 14.142 -24.198 1.00 91.31 391 SER A O 1
ATOM 3116 N N . TYR A 1 392 ? 2.334 16.176 -23.453 1.00 90.06 392 TYR A N 1
ATOM 3117 C CA . TYR A 1 392 ? 1.218 16.859 -24.108 1.00 90.06 392 TYR A CA 1
ATOM 3118 C C . TYR A 1 392 ? 1.262 16.723 -25.627 1.00 90.06 392 TYR A C 1
ATOM 3120 O O . TYR A 1 392 ? 0.237 16.451 -26.244 1.00 90.06 392 TYR A O 1
ATOM 3128 N N . ALA A 1 393 ? 2.435 16.890 -26.237 1.00 90.00 393 ALA A N 1
ATOM 3129 C CA . ALA A 1 393 ? 2.567 16.779 -27.680 1.00 90.00 393 ALA A CA 1
ATOM 3130 C C . ALA A 1 393 ? 2.311 15.350 -28.186 1.00 90.00 393 ALA A C 1
ATOM 3132 O O . ALA A 1 393 ? 1.740 15.196 -29.261 1.00 90.00 393 ALA A O 1
ATOM 3133 N N . MET A 1 394 ? 2.683 14.318 -27.418 1.00 89.56 394 MET A N 1
ATOM 3134 C CA . MET A 1 394 ? 2.466 12.912 -27.779 1.00 89.56 394 MET A CA 1
ATOM 3135 C C . MET A 1 394 ? 0.989 12.550 -27.953 1.00 89.56 394 MET A C 1
ATOM 3137 O O . MET A 1 394 ? 0.698 11.694 -28.784 1.00 89.56 394 MET A O 1
ATOM 3141 N N . ASN A 1 395 ? 0.071 13.205 -27.233 1.00 86.56 395 ASN A N 1
ATOM 3142 C CA . ASN A 1 395 ? -1.374 12.961 -27.362 1.00 86.56 395 ASN A CA 1
ATOM 3143 C C . ASN A 1 395 ? -1.929 13.317 -28.748 1.00 86.56 395 ASN A C 1
ATOM 3145 O O . ASN A 1 395 ? -2.990 12.834 -29.126 1.00 86.56 395 ASN A O 1
ATOM 3149 N N . ASP A 1 396 ? -1.210 14.155 -29.492 1.00 86.06 396 ASP A N 1
ATOM 3150 C CA . ASP A 1 396 ? -1.645 14.690 -30.777 1.00 86.06 396 ASP A CA 1
ATOM 3151 C C . ASP A 1 396 ? -0.798 14.181 -31.957 1.00 86.06 396 ASP A C 1
ATOM 3153 O O . ASP A 1 396 ? -0.942 14.661 -33.084 1.00 86.06 396 ASP A O 1
ATOM 3157 N N . LEU A 1 397 ? 0.141 13.266 -31.703 1.00 88.88 397 LEU A N 1
ATOM 3158 C CA . LEU A 1 397 ? 0.951 12.647 -32.747 1.00 88.88 397 LEU A CA 1
ATOM 3159 C C . LEU A 1 397 ? 0.248 11.402 -33.288 1.00 88.88 397 LEU A C 1
ATOM 3161 O O . LEU A 1 397 ? -0.262 10.582 -32.530 1.00 88.88 397 LEU A O 1
ATOM 3165 N N . GLU A 1 398 ? 0.308 11.218 -34.603 1.00 86.38 398 GLU A N 1
ATOM 3166 C CA . GLU A 1 398 ? -0.079 9.954 -35.228 1.00 86.38 398 GLU A CA 1
ATOM 3167 C C . GLU A 1 398 ? 1.007 8.884 -35.008 1.00 86.38 398 GLU A C 1
ATOM 3169 O O . GLU A 1 398 ? 2.202 9.219 -34.963 1.00 86.38 398 GLU A O 1
ATOM 3174 N N . PRO A 1 399 ? 0.636 7.592 -34.918 1.00 85.69 399 PRO A N 1
ATOM 3175 C CA . PRO A 1 399 ? 1.600 6.497 -34.902 1.00 85.69 399 PRO A CA 1
ATOM 3176 C C . PRO A 1 399 ? 2.562 6.591 -36.095 1.00 85.69 399 PRO A C 1
ATOM 3178 O O . PRO A 1 399 ? 2.152 6.640 -37.255 1.00 85.69 399 PRO A O 1
ATOM 3181 N N . GLY A 1 400 ? 3.865 6.639 -35.820 1.00 89.25 400 GLY A N 1
ATOM 3182 C CA . GLY A 1 400 ? 4.859 6.892 -36.861 1.00 89.25 400 GLY A CA 1
ATOM 3183 C C . GLY A 1 400 ? 6.246 7.222 -36.322 1.00 89.25 400 GLY A C 1
ATOM 3184 O O . GLY A 1 400 ? 6.507 7.107 -35.124 1.00 89.25 400 GLY A O 1
ATOM 3185 N N . GLU A 1 401 ? 7.166 7.563 -37.233 1.00 91.25 401 GLU A N 1
ATOM 3186 C CA . GLU A 1 401 ? 8.587 7.807 -36.923 1.00 91.25 401 GLU A CA 1
ATOM 3187 C C . GLU A 1 401 ? 8.757 8.917 -35.875 1.00 91.25 401 GLU A C 1
ATOM 3189 O O . GLU A 1 401 ? 9.559 8.786 -34.951 1.00 91.25 401 GLU A O 1
ATOM 3194 N N . VAL A 1 402 ? 7.970 9.993 -35.994 1.00 92.06 402 VAL A N 1
ATOM 3195 C CA . VAL A 1 402 ? 8.005 11.136 -35.069 1.00 92.06 402 VAL A CA 1
ATOM 3196 C C . VAL A 1 402 ? 7.598 10.704 -33.662 1.00 92.06 402 VAL A C 1
ATOM 3198 O O . VAL A 1 402 ? 8.308 11.002 -32.703 1.00 92.06 402 VAL A O 1
ATOM 3201 N N . MET A 1 403 ? 6.501 9.947 -33.534 1.00 92.25 403 MET A N 1
ATOM 3202 C CA . MET A 1 403 ? 6.056 9.413 -32.245 1.00 92.25 403 MET A CA 1
ATOM 3203 C C . MET A 1 403 ? 7.131 8.519 -31.613 1.00 92.25 403 MET A C 1
ATOM 3205 O O . MET A 1 403 ? 7.424 8.702 -30.431 1.00 92.25 403 MET A O 1
ATOM 3209 N N . GLN A 1 404 ? 7.774 7.635 -32.391 1.00 93.31 404 GLN A N 1
ATOM 3210 C CA . GLN A 1 404 ? 8.868 6.790 -31.892 1.00 93.31 404 GLN A CA 1
ATOM 3211 C C . GLN A 1 404 ? 10.008 7.641 -31.326 1.00 93.31 404 GLN A C 1
ATOM 3213 O O . GLN A 1 404 ? 10.451 7.432 -30.197 1.00 93.31 404 GLN A O 1
ATOM 3218 N N . ARG A 1 405 ? 10.474 8.630 -32.102 1.00 92.38 405 ARG A N 1
ATOM 3219 C CA . ARG A 1 405 ? 11.609 9.484 -31.728 1.00 92.38 405 ARG A CA 1
ATOM 3220 C C . ARG A 1 405 ? 11.317 10.256 -30.445 1.00 92.38 405 ARG A C 1
ATOM 3222 O O . ARG A 1 405 ? 12.110 10.226 -29.509 1.00 92.38 405 ARG A O 1
ATOM 3229 N N . VAL A 1 406 ? 10.160 10.910 -30.390 1.00 94.25 406 VAL A N 1
ATOM 3230 C CA . VAL A 1 406 ? 9.721 11.736 -29.257 1.00 94.25 406 VAL A CA 1
ATOM 3231 C C . VAL A 1 406 ? 9.564 10.892 -27.989 1.00 94.25 406 VAL A C 1
ATOM 3233 O O . VAL A 1 406 ? 10.035 11.279 -26.920 1.00 94.25 406 VAL A O 1
ATOM 3236 N N . ARG A 1 407 ? 8.980 9.697 -28.113 1.00 93.75 407 ARG A N 1
ATOM 3237 C CA . ARG A 1 407 ? 8.809 8.744 -27.012 1.00 93.75 407 ARG A CA 1
ATOM 3238 C C . ARG A 1 407 ? 10.141 8.231 -26.470 1.00 93.75 407 ARG A C 1
ATOM 3240 O O . ARG A 1 407 ? 10.336 8.193 -25.256 1.00 93.75 407 ARG A O 1
ATOM 3247 N N . LEU A 1 408 ? 11.071 7.862 -27.350 1.00 94.94 408 LEU A N 1
ATOM 3248 C CA . LEU A 1 408 ? 12.408 7.425 -26.944 1.00 94.94 408 LEU A CA 1
ATOM 3249 C C . LEU A 1 408 ? 13.190 8.557 -26.271 1.00 94.94 408 LEU A C 1
ATOM 3251 O O . LEU A 1 408 ? 13.874 8.302 -25.281 1.00 94.94 408 LEU A O 1
ATOM 3255 N N . VAL A 1 409 ? 13.041 9.803 -26.736 1.00 95.81 409 VAL A N 1
ATOM 3256 C CA . VAL A 1 409 ? 13.606 10.976 -26.052 1.00 95.81 409 VAL A CA 1
ATOM 3257 C C . VAL A 1 409 ? 13.032 11.124 -24.649 1.00 95.81 409 VAL A C 1
ATOM 3259 O O . VAL A 1 409 ? 13.806 11.299 -23.714 1.00 95.81 409 VAL A O 1
ATOM 3262 N N . ASP A 1 410 ? 11.718 10.995 -24.457 1.00 95.94 410 ASP A N 1
ATOM 3263 C CA . ASP A 1 410 ? 11.126 11.048 -23.115 1.00 95.94 410 ASP A CA 1
ATOM 3264 C C . ASP A 1 410 ? 11.658 9.935 -22.188 1.00 95.94 410 ASP A C 1
ATOM 3266 O O . ASP A 1 410 ? 11.975 10.192 -21.024 1.00 95.94 410 ASP A O 1
ATOM 3270 N N . ILE A 1 411 ? 11.844 8.713 -22.701 1.00 95.44 411 ILE A N 1
ATOM 3271 C CA . ILE A 1 411 ? 12.465 7.600 -21.954 1.00 95.44 411 ILE A CA 1
ATOM 3272 C C . ILE A 1 411 ? 13.927 7.907 -21.601 1.00 95.44 411 ILE A C 1
ATOM 3274 O O . ILE A 1 411 ? 14.397 7.596 -20.505 1.00 95.44 411 ILE A O 1
ATOM 3278 N N . GLN A 1 412 ? 14.673 8.538 -22.501 1.00 96.00 412 GLN A N 1
ATOM 3279 C CA . GLN A 1 412 ? 16.052 8.941 -22.236 1.00 96.00 412 GLN A CA 1
ATOM 3280 C C . GLN A 1 412 ? 16.139 10.121 -21.254 1.00 96.00 412 GLN A C 1
ATOM 3282 O O . GLN A 1 412 ? 17.045 10.145 -20.418 1.00 96.00 412 GLN A O 1
ATOM 3287 N N . LEU A 1 413 ? 15.192 11.064 -21.294 1.00 96.75 413 LEU A N 1
ATOM 3288 C CA . LEU A 1 413 ? 15.073 12.144 -20.311 1.00 96.75 413 LEU A CA 1
ATOM 3289 C C . LEU A 1 413 ? 14.789 11.582 -18.916 1.00 96.75 413 LEU A C 1
ATOM 3291 O O . LEU A 1 413 ? 15.401 12.017 -17.945 1.00 96.75 413 LEU A O 1
ATOM 3295 N N . GLU A 1 414 ? 13.935 10.567 -18.799 1.00 95.75 414 GLU A N 1
ATOM 3296 C CA . GLU A 1 414 ? 13.744 9.840 -17.542 1.00 95.75 414 GLU A CA 1
ATOM 3297 C C . GLU A 1 414 ? 15.055 9.219 -17.031 1.00 95.75 414 GLU A C 1
ATOM 3299 O O . GLU A 1 414 ? 15.431 9.439 -15.877 1.00 95.75 414 GLU A O 1
ATOM 3304 N N . LYS A 1 415 ? 15.813 8.521 -17.885 1.00 95.12 415 LYS A N 1
ATOM 3305 C CA . LYS A 1 415 ? 17.133 7.979 -17.507 1.00 95.12 415 LYS A CA 1
ATOM 3306 C C . LYS A 1 415 ? 18.111 9.077 -17.078 1.00 95.12 415 LYS A C 1
ATOM 3308 O O . LYS A 1 415 ? 18.900 8.877 -16.159 1.00 95.12 415 LYS A O 1
ATOM 3313 N N . PHE A 1 416 ? 18.062 10.253 -17.699 1.00 96.19 416 PHE A N 1
ATOM 3314 C CA . PHE A 1 416 ? 18.898 11.379 -17.285 1.00 96.19 416 PHE A CA 1
ATOM 3315 C C . PHE A 1 416 ? 18.414 12.015 -15.970 1.00 96.19 416 PHE A C 1
ATOM 3317 O O . PHE A 1 416 ? 19.237 12.430 -15.154 1.00 96.19 416 PHE A O 1
ATOM 3324 N N . SER A 1 417 ? 17.107 12.004 -15.691 1.00 97.00 417 SER A N 1
ATOM 3325 C CA . SER A 1 417 ? 16.559 12.447 -14.402 1.00 97.00 417 SER A CA 1
ATOM 3326 C C . SER A 1 417 ? 17.095 11.615 -13.229 1.00 97.00 417 SER A C 1
ATOM 3328 O O . SER A 1 417 ? 17.429 12.180 -12.188 1.00 97.00 417 SER A O 1
ATOM 3330 N N . PHE A 1 418 ? 17.307 10.306 -13.423 1.00 96.25 418 PHE A N 1
ATOM 3331 C CA . PHE A 1 418 ? 17.995 9.446 -12.454 1.00 96.25 418 PHE A CA 1
ATOM 3332 C C . PHE A 1 418 ? 19.406 9.960 -12.134 1.00 96.25 418 PHE A C 1
ATOM 3334 O O . PHE A 1 418 ? 19.787 10.030 -10.966 1.00 96.25 418 PHE A O 1
ATOM 3341 N N . VAL A 1 419 ? 20.175 10.362 -13.153 1.00 95.56 419 VAL A N 1
ATOM 3342 C CA . VAL A 1 419 ? 21.537 10.899 -12.978 1.00 95.56 419 VAL A CA 1
ATOM 3343 C C . VAL A 1 419 ? 21.509 12.212 -12.194 1.00 95.56 419 VAL A C 1
ATOM 3345 O O . VAL A 1 419 ? 22.299 12.395 -11.266 1.00 95.56 419 VAL A O 1
ATOM 3348 N N . LEU A 1 420 ? 20.575 13.109 -12.518 1.00 96.25 420 LEU A N 1
ATOM 3349 C CA . LEU A 1 420 ? 20.414 14.380 -11.808 1.00 96.25 420 LEU A CA 1
ATOM 3350 C C . LEU A 1 420 ? 20.024 14.163 -10.341 1.00 96.25 420 LEU A C 1
ATOM 3352 O O . LEU A 1 420 ? 20.626 14.769 -9.456 1.00 96.25 420 LEU A O 1
ATOM 3356 N N . LEU A 1 421 ? 19.083 13.257 -10.067 1.00 96.25 421 LEU A N 1
ATOM 3357 C CA . LEU A 1 421 ? 18.666 12.908 -8.707 1.00 96.25 421 LEU A CA 1
ATOM 3358 C C . LEU A 1 421 ? 19.775 12.222 -7.909 1.00 96.25 421 LEU A C 1
ATOM 3360 O O . LEU A 1 421 ? 19.942 12.512 -6.726 1.00 96.25 421 LEU A O 1
ATOM 3364 N N . ALA A 1 422 ? 20.584 11.370 -8.543 1.00 94.94 422 ALA A N 1
ATOM 3365 C CA . ALA A 1 422 ? 21.780 10.814 -7.916 1.00 94.94 422 ALA A CA 1
ATOM 3366 C C . ALA A 1 422 ? 22.769 11.924 -7.520 1.00 94.94 422 ALA A C 1
ATOM 3368 O O . ALA A 1 422 ? 23.323 11.892 -6.421 1.00 94.94 422 ALA A O 1
ATOM 3369 N N . GLY A 1 423 ? 22.946 12.932 -8.382 1.00 93.44 423 GLY A N 1
ATOM 3370 C CA . GLY A 1 423 ? 23.722 14.134 -8.079 1.00 93.44 423 GLY A CA 1
ATOM 3371 C C . GLY A 1 423 ? 23.153 14.917 -6.895 1.00 93.44 423 GLY A C 1
ATOM 3372 O O . GLY A 1 423 ? 23.901 15.273 -5.989 1.00 93.44 423 GLY A O 1
ATOM 3373 N N . ILE A 1 424 ? 21.834 15.122 -6.859 1.00 94.25 424 ILE A N 1
ATOM 3374 C CA . ILE A 1 424 ? 21.132 15.808 -5.764 1.00 94.25 424 ILE A CA 1
ATOM 3375 C C . ILE A 1 424 ? 21.311 15.063 -4.432 1.00 94.25 424 ILE A C 1
ATOM 3377 O O . ILE A 1 424 ? 21.696 15.677 -3.440 1.00 94.25 424 ILE A O 1
ATOM 3381 N N . ASN A 1 425 ? 21.126 13.741 -4.421 1.00 90.62 425 ASN A N 1
ATOM 3382 C CA . ASN A 1 425 ? 21.314 12.881 -3.245 1.00 90.62 425 ASN A CA 1
ATOM 3383 C C . ASN A 1 425 ? 22.727 12.953 -2.641 1.00 90.62 425 ASN A C 1
ATOM 3385 O O . ASN A 1 425 ? 22.915 12.642 -1.467 1.00 90.62 425 ASN A O 1
ATOM 3389 N N . ASN A 1 426 ? 23.729 13.328 -3.437 1.00 88.56 426 ASN A N 1
ATOM 3390 C CA . ASN A 1 426 ? 25.116 13.456 -2.990 1.00 88.56 426 ASN A CA 1
ATOM 3391 C C . ASN A 1 426 ? 25.454 14.876 -2.496 1.00 88.56 426 ASN A C 1
ATOM 3393 O O . ASN A 1 426 ? 26.605 15.155 -2.162 1.00 88.56 426 ASN A O 1
ATOM 3397 N N . THR A 1 427 ? 24.470 15.778 -2.451 1.00 86.19 427 THR A N 1
ATOM 3398 C CA . THR A 1 427 ? 24.621 17.141 -1.930 1.00 86.19 427 THR A CA 1
ATOM 3399 C C . THR A 1 427 ? 23.925 17.293 -0.585 1.00 86.19 427 THR A C 1
ATOM 3401 O O . THR A 1 427 ? 22.897 16.674 -0.330 1.00 86.19 427 THR A O 1
ATOM 3404 N N . ASN A 1 428 ? 24.470 18.147 0.283 1.00 80.06 428 ASN A N 1
ATOM 3405 C CA . ASN A 1 428 ? 23.805 18.500 1.533 1.00 80.06 428 ASN A CA 1
ATOM 3406 C C . ASN A 1 428 ? 22.801 19.630 1.259 1.00 80.06 428 ASN A C 1
ATOM 3408 O O . ASN A 1 428 ? 23.189 20.796 1.133 1.00 80.06 428 ASN A O 1
ATOM 3412 N N . LEU A 1 429 ? 21.531 19.273 1.071 1.00 79.06 429 LEU A N 1
ATOM 3413 C CA . LEU A 1 429 ? 20.472 20.218 0.736 1.00 79.06 429 LEU A CA 1
ATOM 3414 C C . LEU A 1 429 ? 19.826 20.830 1.980 1.00 79.06 429 LEU A C 1
ATOM 3416 O O . LEU A 1 429 ? 19.727 20.214 3.037 1.00 79.06 429 LEU A O 1
ATOM 3420 N N . LYS A 1 430 ? 19.322 22.058 1.819 1.00 85.00 430 LYS A N 1
ATOM 3421 C CA . LYS A 1 430 ? 18.366 22.637 2.768 1.00 85.00 430 LYS A CA 1
ATOM 3422 C C . LYS A 1 430 ? 17.028 21.904 2.673 1.00 85.00 430 LYS A C 1
ATOM 3424 O O . LYS A 1 430 ? 16.727 21.271 1.658 1.00 85.00 430 LYS A O 1
ATOM 3429 N N . TRP A 1 431 ? 16.204 22.054 3.701 1.00 83.31 431 TRP A N 1
ATOM 3430 C CA . TRP A 1 431 ? 14.911 21.388 3.797 1.00 83.31 431 TRP A CA 1
ATOM 3431 C C . TRP A 1 431 ? 13.984 21.680 2.618 1.00 83.31 431 TRP A C 1
ATOM 3433 O O . TRP A 1 431 ? 13.580 20.758 1.913 1.00 83.31 431 TRP A O 1
ATOM 3443 N N . ALA A 1 432 ? 13.728 22.956 2.327 1.00 84.88 432 ALA A N 1
ATOM 3444 C CA . ALA A 1 432 ? 12.876 23.392 1.225 1.00 84.88 432 ALA A CA 1
ATOM 3445 C C . ALA A 1 432 ? 13.390 22.875 -0.119 1.00 84.88 432 ALA A C 1
ATOM 3447 O O . ALA A 1 432 ? 12.613 22.455 -0.968 1.00 84.88 432 ALA A O 1
ATOM 3448 N N . THR A 1 433 ? 14.713 22.848 -0.305 1.00 88.94 433 THR A N 1
ATOM 3449 C CA . THR A 1 433 ? 15.319 22.304 -1.525 1.00 88.94 433 THR A CA 1
ATOM 3450 C C . THR A 1 433 ? 15.124 20.792 -1.630 1.00 88.94 433 THR A C 1
ATOM 3452 O O . THR A 1 433 ? 14.954 20.282 -2.733 1.00 88.94 433 THR A O 1
ATOM 3455 N N . THR A 1 434 ? 15.110 20.077 -0.504 1.00 90.88 434 THR A N 1
ATOM 3456 C CA . THR A 1 434 ? 14.864 18.630 -0.475 1.00 90.88 434 THR A CA 1
ATOM 3457 C C . THR A 1 434 ? 13.400 18.306 -0.761 1.00 90.88 434 THR A C 1
ATOM 3459 O O . THR A 1 434 ? 13.133 17.464 -1.612 1.00 90.88 434 THR A O 1
ATOM 3462 N N . LEU A 1 435 ? 12.453 19.010 -0.130 1.00 91.94 435 LEU A N 1
ATOM 3463 C CA . LEU A 1 435 ? 11.017 18.866 -0.416 1.00 91.94 435 LEU A CA 1
ATOM 3464 C C . LEU A 1 435 ? 10.693 19.185 -1.881 1.00 91.94 435 LEU A C 1
ATOM 3466 O O . LEU A 1 435 ? 9.917 18.482 -2.532 1.00 91.94 435 LEU A O 1
ATOM 3470 N N . HIS A 1 436 ? 11.339 20.215 -2.428 1.00 93.38 436 HIS A N 1
ATOM 3471 C CA . HIS A 1 436 ? 11.215 20.558 -3.839 1.00 93.38 436 HIS A CA 1
ATOM 3472 C C . HIS A 1 436 ? 11.787 19.463 -4.746 1.00 93.38 436 HIS A C 1
ATOM 3474 O O . HIS A 1 436 ? 11.111 19.007 -5.663 1.00 93.38 436 HIS A O 1
ATOM 3480 N N . ALA A 1 437 ? 12.986 18.950 -4.448 1.00 94.88 437 ALA A N 1
ATOM 3481 C CA . ALA A 1 437 ? 13.569 17.827 -5.185 1.00 94.88 437 ALA A CA 1
ATOM 3482 C C . ALA A 1 437 ? 12.693 16.562 -5.122 1.00 94.88 437 ALA A C 1
ATOM 3484 O O . ALA A 1 437 ? 12.556 15.868 -6.128 1.00 94.88 437 ALA A O 1
ATOM 3485 N N . MET A 1 438 ? 12.069 16.282 -3.973 1.00 95.69 438 MET A N 1
ATOM 3486 C CA . MET A 1 438 ? 11.093 15.200 -3.815 1.00 95.69 438 MET A CA 1
ATOM 3487 C C . MET A 1 438 ? 9.863 15.411 -4.704 1.00 95.69 438 MET A C 1
ATOM 3489 O O . MET A 1 438 ? 9.450 14.481 -5.392 1.00 95.69 438 MET A O 1
ATOM 3493 N N . SER A 1 439 ? 9.324 16.632 -4.748 1.00 96.56 439 SER A N 1
ATOM 3494 C CA . SER A 1 439 ? 8.190 16.982 -5.614 1.00 96.56 439 SER A CA 1
ATOM 3495 C C . SER A 1 439 ? 8.525 16.771 -7.094 1.00 96.56 439 SER A C 1
ATOM 3497 O O . SER A 1 439 ? 7.753 16.155 -7.825 1.00 96.56 439 SER A O 1
ATOM 3499 N N . LEU A 1 440 ? 9.706 17.219 -7.533 1.00 97.19 440 LEU A N 1
ATOM 3500 C CA . LEU A 1 440 ? 10.189 17.019 -8.902 1.00 97.19 440 LEU A CA 1
ATOM 3501 C C . LEU A 1 440 ? 10.379 15.531 -9.230 1.00 97.19 440 LEU A C 1
ATOM 3503 O O . LEU A 1 440 ? 9.941 15.064 -10.279 1.00 97.19 440 LEU A O 1
ATOM 3507 N N . ALA A 1 441 ? 11.003 14.765 -8.331 1.00 97.12 441 ALA A N 1
ATOM 3508 C CA . ALA A 1 441 ? 11.196 13.330 -8.521 1.00 97.12 441 ALA A CA 1
ATOM 3509 C C . ALA A 1 441 ? 9.856 12.600 -8.695 1.00 97.12 441 ALA A C 1
ATOM 3511 O O . ALA A 1 441 ? 9.699 11.820 -9.634 1.00 97.12 441 ALA A O 1
ATOM 3512 N N . LEU A 1 442 ? 8.880 12.898 -7.835 1.00 96.88 442 LEU A N 1
ATOM 3513 C CA . LEU A 1 442 ? 7.562 12.275 -7.871 1.00 96.88 442 LEU A CA 1
ATOM 3514 C C . LEU A 1 442 ? 6.745 12.691 -9.102 1.00 96.88 442 LEU A C 1
ATOM 3516 O O . LEU A 1 442 ? 6.061 11.861 -9.697 1.00 96.88 442 LEU A O 1
ATOM 3520 N N . GLU A 1 443 ? 6.872 13.941 -9.551 1.00 96.69 443 GLU A N 1
ATOM 3521 C CA . GLU A 1 443 ? 6.322 14.372 -10.837 1.00 96.69 443 GLU A CA 1
ATOM 3522 C C . GLU A 1 443 ? 6.917 13.567 -12.002 1.00 96.69 443 GLU A C 1
ATOM 3524 O O . GLU A 1 443 ? 6.183 13.087 -12.866 1.00 96.69 443 GLU A O 1
ATOM 3529 N N . GLY A 1 444 ? 8.236 13.357 -11.998 1.00 96.12 444 GLY A N 1
ATOM 3530 C CA . GLY A 1 444 ? 8.918 12.524 -12.986 1.00 96.12 444 GLY A CA 1
ATOM 3531 C C . GLY A 1 444 ? 8.441 11.070 -12.989 1.00 96.12 444 GLY A C 1
ATOM 3532 O O . GLY A 1 444 ? 8.276 10.499 -14.067 1.00 96.12 444 GLY A O 1
ATOM 3533 N N . ILE A 1 445 ? 8.188 10.498 -11.808 1.00 95.88 445 ILE A N 1
ATOM 3534 C CA . ILE A 1 445 ? 7.634 9.146 -11.618 1.00 95.88 445 ILE A CA 1
ATOM 3535 C C . ILE A 1 445 ? 6.202 9.067 -12.168 1.00 95.88 445 ILE A C 1
ATOM 3537 O O . ILE A 1 445 ? 5.886 8.153 -12.933 1.00 95.88 445 ILE A O 1
ATOM 3541 N N . LYS A 1 446 ? 5.359 10.062 -11.861 1.00 94.50 446 LYS A N 1
ATOM 3542 C CA . LYS A 1 446 ? 3.992 10.162 -12.389 1.00 94.50 446 LYS A CA 1
ATOM 3543 C C . LYS A 1 446 ? 3.978 10.246 -13.918 1.00 94.50 446 LYS A C 1
ATOM 3545 O O . LYS A 1 446 ? 3.193 9.547 -14.552 1.00 94.50 446 LYS A O 1
ATOM 3550 N N . LEU A 1 447 ? 4.857 11.056 -14.518 1.00 93.31 447 LEU A N 1
ATOM 3551 C CA . LEU A 1 447 ? 4.996 11.167 -15.980 1.00 93.31 447 LEU A CA 1
ATOM 3552 C C . LEU A 1 447 ? 5.424 9.849 -16.642 1.00 93.31 447 LEU A C 1
ATOM 3554 O O . LEU A 1 447 ? 5.138 9.633 -17.815 1.00 93.31 447 LEU A O 1
ATOM 3558 N N . SER A 1 448 ? 6.091 8.962 -15.903 1.00 92.25 448 SER A N 1
ATOM 3559 C CA . SER A 1 448 ? 6.454 7.621 -16.373 1.00 92.25 448 SER A CA 1
ATOM 3560 C C . SER A 1 448 ? 5.324 6.589 -16.238 1.00 92.25 448 SER A C 1
ATOM 3562 O O . SER A 1 448 ? 5.507 5.444 -16.651 1.00 92.25 448 SER A O 1
ATOM 3564 N N . GLY A 1 449 ? 4.168 6.968 -15.680 1.00 89.94 449 GLY A N 1
ATOM 3565 C CA . GLY A 1 449 ? 3.011 6.084 -15.502 1.00 89.94 449 GLY A CA 1
ATOM 3566 C C . GLY A 1 449 ? 3.130 5.116 -14.322 1.00 89.94 449 GLY A C 1
ATOM 3567 O O . GLY A 1 449 ? 2.396 4.135 -14.263 1.00 89.94 449 GLY A O 1
ATOM 3568 N N . VAL A 1 450 ? 4.054 5.353 -13.387 1.00 90.88 450 VAL A N 1
ATOM 3569 C CA . VAL A 1 450 ? 4.222 4.504 -12.198 1.00 90.88 450 VAL A CA 1
ATOM 3570 C C . VAL A 1 450 ? 3.241 4.955 -11.120 1.00 90.88 450 VAL A C 1
ATOM 3572 O O . VAL A 1 450 ? 3.384 6.064 -10.605 1.00 90.88 450 VAL A O 1
ATOM 3575 N N . GLN A 1 451 ? 2.257 4.104 -10.796 1.00 89.06 451 GLN A N 1
ATOM 3576 C CA . GLN A 1 451 ? 1.266 4.332 -9.727 1.00 89.06 451 GLN A CA 1
ATOM 3577 C C . GLN A 1 451 ? 0.709 5.772 -9.745 1.00 89.06 451 GLN A C 1
ATOM 3579 O O . GLN A 1 451 ? 0.716 6.490 -8.745 1.00 89.06 451 GLN A O 1
ATOM 3584 N N . SER A 1 452 ? 0.271 6.222 -10.927 1.00 90.38 452 SER A N 1
ATOM 3585 C CA . SER A 1 452 ? 0.029 7.638 -11.248 1.00 90.38 452 SER A CA 1
ATOM 3586 C C . SER A 1 452 ? -0.986 8.335 -10.334 1.00 90.38 452 SER A C 1
ATOM 3588 O O . SER A 1 452 ? -0.856 9.540 -10.092 1.00 90.38 452 SER A O 1
ATOM 3590 N N . VAL A 1 453 ? -1.969 7.588 -9.822 1.00 92.00 453 VAL A N 1
ATOM 3591 C CA . VAL A 1 453 ? -2.995 8.079 -8.894 1.00 92.00 453 VAL A CA 1
ATOM 3592 C C . VAL A 1 453 ? -2.376 8.412 -7.534 1.00 92.00 453 VAL A C 1
ATOM 3594 O O . VAL A 1 453 ? -2.438 9.565 -7.115 1.00 92.00 453 VAL A O 1
ATOM 3597 N N . GLU A 1 454 ? -1.704 7.456 -6.884 1.00 94.25 454 GLU A N 1
ATOM 3598 C CA . GLU A 1 454 ? -1.042 7.675 -5.587 1.00 94.25 454 GLU A CA 1
ATOM 3599 C C . GLU A 1 454 ? 0.088 8.708 -5.698 1.00 94.25 454 GLU A C 1
ATOM 3601 O O . GLU A 1 454 ? 0.153 9.648 -4.903 1.00 94.25 454 GLU A O 1
ATOM 3606 N N . ALA A 1 455 ? 0.929 8.601 -6.735 1.00 95.25 455 ALA A N 1
ATOM 3607 C CA . ALA A 1 455 ? 1.979 9.581 -7.003 1.00 95.25 455 ALA A CA 1
ATOM 3608 C C . ALA A 1 455 ? 1.398 10.991 -7.203 1.00 95.25 455 ALA A C 1
ATOM 3610 O O . ALA A 1 455 ? 1.990 11.980 -6.774 1.00 95.25 455 ALA A O 1
ATOM 3611 N N . GLY A 1 456 ? 0.225 11.096 -7.836 1.00 95.81 456 GLY A N 1
ATOM 3612 C CA . GLY A 1 456 ? -0.517 12.343 -7.987 1.00 95.81 456 GLY A CA 1
ATOM 3613 C C . GLY A 1 456 ? -0.966 12.931 -6.652 1.00 95.81 456 GLY A C 1
ATOM 3614 O O . GLY A 1 456 ? -0.693 14.105 -6.405 1.00 95.81 456 GLY A O 1
ATOM 3615 N N . SER A 1 457 ? -1.593 12.123 -5.798 1.00 96.88 457 SER A N 1
ATOM 3616 C CA . SER A 1 457 ? -2.077 12.547 -4.480 1.00 96.88 457 SER A CA 1
ATOM 3617 C C . SER A 1 457 ? -0.940 13.010 -3.563 1.00 96.88 457 SER A C 1
ATOM 3619 O O . SER A 1 457 ? -1.008 14.094 -2.984 1.00 96.88 457 SER A O 1
ATOM 3621 N N . ILE A 1 458 ? 0.159 12.249 -3.491 1.00 97.00 458 ILE A N 1
ATOM 3622 C CA . ILE A 1 458 ? 1.337 12.628 -2.694 1.00 97.00 458 ILE A CA 1
ATOM 3623 C C . ILE A 1 458 ? 1.992 13.903 -3.264 1.00 97.00 458 ILE A C 1
ATOM 3625 O O . ILE A 1 458 ? 2.426 14.774 -2.509 1.00 97.00 458 ILE A O 1
ATOM 3629 N N . LEU A 1 459 ? 2.040 14.065 -4.594 1.00 97.19 459 LEU A N 1
ATOM 3630 C CA . LEU A 1 459 ? 2.603 15.260 -5.234 1.00 97.19 459 LEU A CA 1
ATOM 3631 C C . LEU A 1 459 ? 1.798 16.528 -4.924 1.00 97.19 459 LEU A C 1
ATOM 3633 O O . LEU A 1 459 ? 2.397 17.576 -4.673 1.00 97.19 459 LEU A O 1
ATOM 3637 N N . SER A 1 460 ? 0.464 16.456 -4.966 1.00 96.19 460 SER A N 1
ATOM 3638 C CA . SER A 1 460 ? -0.411 17.578 -4.596 1.00 96.19 460 SER A CA 1
ATOM 3639 C C . SER A 1 460 ? -0.122 18.054 -3.176 1.00 96.19 460 SER A C 1
ATOM 3641 O O . SER A 1 460 ? -0.059 19.256 -2.918 1.00 96.19 460 SER A O 1
ATOM 3643 N N . GLU A 1 461 ? 0.122 17.116 -2.263 1.00 93.38 461 GLU A N 1
ATOM 3644 C CA . GLU A 1 461 ? 0.472 17.435 -0.891 1.00 93.38 461 GLU A CA 1
ATOM 3645 C C . GLU A 1 461 ? 1.867 18.048 -0.761 1.00 93.38 461 GLU A C 1
ATOM 3647 O O . GLU A 1 461 ? 1.984 19.117 -0.162 1.00 93.38 461 GLU A O 1
ATOM 3652 N N . LEU A 1 462 ? 2.907 17.417 -1.321 1.00 94.31 462 LEU A N 1
ATOM 3653 C CA . LEU A 1 462 ? 4.293 17.890 -1.204 1.00 94.31 462 LEU A CA 1
ATOM 3654 C C . LEU A 1 462 ? 4.458 19.344 -1.669 1.00 94.31 462 LEU A C 1
ATOM 3656 O O . LEU A 1 462 ? 5.241 20.088 -1.082 1.00 94.31 462 LEU A O 1
ATOM 3660 N N . LYS A 1 463 ? 3.673 19.775 -2.665 1.00 93.06 463 LYS A N 1
ATOM 3661 C CA . LYS A 1 463 ? 3.638 21.167 -3.149 1.00 93.06 463 LYS A CA 1
ATOM 3662 C C . LYS A 1 463 ? 3.146 22.180 -2.110 1.00 93.06 463 LYS A C 1
ATOM 3664 O O . LYS A 1 463 ? 3.430 23.367 -2.253 1.00 93.06 463 LYS A O 1
ATOM 3669 N N . LEU A 1 464 ? 2.398 21.737 -1.101 1.00 91.38 464 LEU A N 1
ATOM 3670 C CA . LEU A 1 464 ? 1.864 22.569 -0.021 1.00 91.38 464 LEU A CA 1
ATOM 3671 C C . LEU A 1 464 ? 2.663 22.453 1.285 1.00 91.38 464 LEU A C 1
ATOM 3673 O O . LEU A 1 464 ? 2.423 23.231 2.207 1.00 91.38 464 LEU A O 1
ATOM 3677 N N . VAL A 1 465 ? 3.581 21.489 1.394 1.00 91.50 465 VAL A N 1
ATOM 3678 C CA . VAL A 1 465 ? 4.419 21.316 2.586 1.00 91.50 465 VAL A CA 1
ATOM 3679 C C . VAL A 1 465 ? 5.499 22.393 2.626 1.00 91.50 465 VAL A C 1
ATOM 3681 O O . VAL A 1 465 ? 6.217 22.616 1.652 1.00 91.50 465 VAL A O 1
ATOM 3684 N N . SER A 1 466 ? 5.665 23.029 3.784 1.00 85.69 466 SER A N 1
ATOM 3685 C CA . SER A 1 466 ? 6.720 24.011 4.036 1.00 85.69 466 SER A CA 1
ATOM 3686 C C . SER A 1 466 ? 7.653 23.561 5.164 1.00 85.69 466 SER A C 1
ATOM 3688 O O . SER A 1 466 ? 7.342 22.657 5.938 1.00 85.69 466 SER A O 1
ATOM 3690 N N . GLU A 1 467 ? 8.804 24.231 5.303 1.00 83.50 467 GLU A N 1
ATOM 3691 C CA . GLU A 1 467 ? 9.721 24.006 6.436 1.00 83.50 467 GLU A CA 1
ATOM 3692 C C . GLU A 1 467 ? 9.080 24.352 7.797 1.00 83.50 467 GLU A C 1
ATOM 3694 O O . GLU A 1 467 ? 9.553 23.897 8.833 1.00 83.50 467 GLU A O 1
ATOM 3699 N N . SER A 1 468 ? 8.012 25.160 7.804 1.00 87.75 468 SER A N 1
ATOM 3700 C CA . SER A 1 468 ? 7.308 25.577 9.021 1.00 87.75 468 SER A CA 1
ATOM 3701 C C . SER A 1 468 ? 6.280 24.558 9.519 1.00 87.75 468 SER A C 1
ATOM 3703 O O . SER A 1 468 ? 5.709 24.772 10.583 1.00 87.75 468 SER A O 1
ATOM 3705 N N . ASP A 1 469 ? 6.029 23.483 8.766 1.00 90.75 469 ASP A N 1
ATOM 3706 C CA . ASP A 1 469 ? 5.090 22.417 9.131 1.00 90.75 469 ASP A CA 1
ATOM 3707 C C . ASP A 1 469 ? 5.797 21.047 9.153 1.00 90.75 469 ASP A C 1
ATOM 3709 O O . ASP A 1 469 ? 5.635 20.217 8.248 1.00 90.75 469 ASP A O 1
ATOM 3713 N N . PRO A 1 470 ? 6.641 20.798 10.172 1.00 93.44 470 PRO A N 1
ATOM 3714 C CA . PRO A 1 470 ? 7.411 19.565 10.255 1.00 93.44 470 PRO A CA 1
ATOM 3715 C C . PRO A 1 470 ? 6.521 18.325 10.430 1.00 93.44 470 PRO A C 1
ATOM 3717 O O . PRO A 1 470 ? 6.863 17.268 9.913 1.00 93.44 470 PRO A O 1
ATOM 3720 N N . LEU A 1 471 ? 5.350 18.421 11.069 1.00 94.62 471 LEU A N 1
ATOM 3721 C CA . LEU A 1 471 ? 4.441 17.272 11.189 1.00 94.62 471 LEU A CA 1
ATOM 3722 C C . LEU A 1 471 ? 3.898 16.837 9.823 1.00 94.62 471 LEU A C 1
ATOM 3724 O O . LEU A 1 471 ? 3.891 15.645 9.510 1.00 94.62 471 LEU A O 1
ATOM 3728 N N . ARG A 1 472 ? 3.504 17.792 8.971 1.00 94.75 472 ARG A N 1
ATOM 3729 C CA . ARG A 1 472 ? 3.056 17.485 7.607 1.00 94.75 472 ARG A CA 1
ATOM 3730 C C . ARG A 1 472 ? 4.191 17.000 6.719 1.00 94.75 472 ARG A C 1
ATOM 3732 O O . ARG A 1 472 ? 3.989 16.078 5.927 1.00 94.75 472 ARG A O 1
ATOM 3739 N N . ALA A 1 473 ? 5.390 17.560 6.883 1.00 94.50 473 ALA A N 1
ATOM 3740 C CA . ALA A 1 473 ? 6.580 17.075 6.191 1.00 94.50 473 ALA A CA 1
ATOM 3741 C C . ALA A 1 473 ? 6.910 15.624 6.564 1.00 94.50 473 ALA A C 1
ATOM 3743 O O . ALA A 1 473 ? 7.235 14.836 5.675 1.00 94.50 473 ALA A O 1
ATOM 3744 N N . LYS A 1 474 ? 6.776 15.251 7.846 1.00 93.75 474 LYS A N 1
ATOM 3745 C CA . LYS A 1 474 ? 6.968 13.873 8.315 1.00 93.75 474 LYS A CA 1
ATOM 3746 C C . LYS A 1 474 ? 5.951 12.936 7.663 1.00 93.75 474 LYS A C 1
ATOM 3748 O O . LYS A 1 474 ? 6.356 12.000 6.983 1.00 93.75 474 LYS A O 1
ATOM 3753 N N . ALA A 1 475 ? 4.656 13.241 7.777 1.00 95.44 475 ALA A N 1
ATOM 3754 C CA . ALA A 1 475 ? 3.587 12.413 7.215 1.00 95.44 475 ALA A CA 1
ATOM 3755 C C . ALA A 1 475 ? 3.710 12.236 5.688 1.00 95.44 475 ALA A C 1
ATOM 3757 O O . ALA A 1 475 ? 3.545 11.131 5.167 1.00 95.44 475 ALA A O 1
ATOM 3758 N N . SER A 1 476 ? 4.076 13.307 4.972 1.00 95.69 476 SER A N 1
ATOM 3759 C CA . SER A 1 476 ? 4.328 13.256 3.525 1.00 95.69 476 SER A CA 1
ATOM 3760 C C . SER A 1 476 ? 5.536 12.382 3.188 1.00 95.69 476 SER A C 1
ATOM 3762 O O . SER A 1 476 ? 5.492 11.597 2.242 1.00 95.69 476 SER A O 1
ATOM 3764 N N . ALA A 1 477 ? 6.623 12.491 3.958 1.00 94.44 477 ALA A N 1
ATOM 3765 C CA . ALA A 1 477 ? 7.819 11.684 3.753 1.00 94.44 477 ALA A CA 1
ATOM 3766 C C . ALA A 1 477 ? 7.572 10.199 4.059 1.00 94.44 477 ALA A C 1
ATOM 3768 O O . ALA A 1 477 ? 8.063 9.351 3.319 1.00 94.44 477 ALA A O 1
ATOM 3769 N N . GLU A 1 478 ? 6.780 9.874 5.084 1.00 93.94 478 GLU A N 1
ATOM 3770 C CA . GLU A 1 478 ? 6.352 8.501 5.385 1.00 93.94 478 GLU A CA 1
ATOM 3771 C C . GLU A 1 478 ? 5.564 7.884 4.218 1.00 93.94 478 GLU A C 1
ATOM 3773 O O . GLU A 1 478 ? 5.882 6.772 3.791 1.00 93.94 478 GLU A O 1
ATOM 3778 N N . ARG A 1 479 ? 4.612 8.626 3.625 1.00 95.81 479 ARG A N 1
ATOM 3779 C CA . ARG A 1 479 ? 3.924 8.199 2.391 1.00 95.81 479 ARG A CA 1
ATOM 3780 C C . ARG A 1 479 ? 4.904 7.953 1.250 1.00 95.81 479 ARG A C 1
ATOM 3782 O O . ARG A 1 479 ? 4.821 6.928 0.588 1.00 95.81 479 ARG A O 1
ATOM 3789 N N . CYS A 1 480 ? 5.862 8.857 1.040 1.00 96.44 480 CYS A N 1
ATOM 3790 C CA . CYS A 1 480 ? 6.870 8.707 -0.013 1.00 96.44 480 CYS A CA 1
ATOM 3791 C C . CYS A 1 480 ? 7.747 7.459 0.182 1.00 96.44 480 CYS A C 1
ATOM 3793 O O . CYS A 1 480 ? 8.088 6.792 -0.793 1.00 96.44 480 CYS A O 1
ATOM 3795 N N . VAL A 1 481 ? 8.129 7.147 1.426 1.00 94.50 481 VAL A N 1
ATOM 3796 C CA . VAL A 1 481 ? 8.896 5.935 1.748 1.00 94.50 481 VAL A CA 1
ATOM 3797 C C . VAL A 1 481 ? 8.058 4.690 1.460 1.00 94.50 481 VAL A C 1
ATOM 3799 O O . VAL A 1 481 ? 8.532 3.814 0.740 1.00 94.50 481 VAL A O 1
ATOM 3802 N N . ARG A 1 482 ? 6.803 4.643 1.928 1.00 92.88 482 ARG A N 1
ATOM 3803 C CA . ARG A 1 482 ? 5.894 3.519 1.646 1.00 92.88 482 ARG A CA 1
ATOM 3804 C C . ARG A 1 482 ? 5.636 3.329 0.156 1.00 92.88 482 ARG A C 1
ATOM 3806 O O . ARG A 1 482 ? 5.775 2.211 -0.318 1.00 92.88 482 ARG A O 1
ATOM 3813 N N . PHE A 1 483 ? 5.387 4.406 -0.585 1.00 95.62 483 PHE A N 1
ATOM 3814 C CA . PHE A 1 483 ? 5.264 4.379 -2.045 1.00 95.62 483 PHE A CA 1
ATOM 3815 C C . PHE A 1 483 ? 6.464 3.675 -2.706 1.00 95.62 483 PHE A C 1
ATOM 3817 O O . PHE A 1 483 ? 6.306 2.823 -3.578 1.00 95.62 483 PHE A O 1
ATOM 3824 N N . CYS A 1 484 ? 7.689 3.983 -2.262 1.00 95.44 484 CYS A N 1
ATOM 3825 C CA . CYS A 1 484 ? 8.898 3.347 -2.792 1.00 95.44 484 CYS A CA 1
ATOM 3826 C C . CYS A 1 484 ? 9.019 1.865 -2.405 1.00 95.44 484 CYS A C 1
ATOM 3828 O O . CYS A 1 484 ? 9.465 1.049 -3.222 1.00 95.44 484 CYS A O 1
ATOM 3830 N N . ASP A 1 485 ? 8.661 1.521 -1.168 1.00 91.62 485 ASP A N 1
ATOM 3831 C CA . ASP A 1 485 ? 8.674 0.143 -0.673 1.00 91.62 485 ASP A CA 1
ATOM 3832 C C . ASP A 1 485 ? 7.648 -0.717 -1.425 1.00 91.62 485 ASP A C 1
ATOM 3834 O O . ASP A 1 485 ? 7.987 -1.804 -1.900 1.00 91.62 485 ASP A O 1
ATOM 3838 N N . ASP A 1 486 ? 6.431 -0.203 -1.611 1.00 91.44 486 ASP A N 1
ATOM 3839 C CA . ASP A 1 486 ? 5.348 -0.878 -2.324 1.00 91.44 486 ASP A CA 1
ATOM 3840 C C . ASP A 1 486 ? 5.690 -1.052 -3.807 1.00 91.44 486 ASP A C 1
ATOM 3842 O O . ASP A 1 486 ? 5.529 -2.148 -4.342 1.00 91.44 486 ASP A O 1
ATOM 3846 N N . PHE A 1 487 ? 6.266 -0.034 -4.460 1.00 92.94 487 PHE A N 1
ATOM 3847 C CA . PHE A 1 487 ? 6.790 -0.169 -5.823 1.00 92.94 487 PHE A CA 1
ATOM 3848 C C . PHE A 1 487 ? 7.852 -1.273 -5.926 1.00 92.94 487 PHE A C 1
ATOM 3850 O O . PHE A 1 487 ? 7.831 -2.082 -6.857 1.00 92.94 487 PHE A O 1
ATOM 3857 N N . THR A 1 488 ? 8.786 -1.324 -4.971 1.00 92.50 488 THR A N 1
ATOM 3858 C CA . THR A 1 488 ? 9.859 -2.330 -4.954 1.00 92.50 488 THR A CA 1
ATOM 3859 C C . THR A 1 488 ? 9.287 -3.735 -4.782 1.00 92.50 488 THR A C 1
ATOM 3861 O O . THR A 1 488 ? 9.678 -4.647 -5.512 1.00 92.50 488 THR A O 1
ATOM 3864 N N . LYS A 1 489 ? 8.340 -3.901 -3.853 1.00 91.25 489 LYS A N 1
ATOM 3865 C CA . LYS A 1 489 ? 7.659 -5.171 -3.592 1.00 91.25 489 LYS A CA 1
ATOM 3866 C C . LYS A 1 489 ? 6.858 -5.637 -4.809 1.00 91.25 489 LYS A C 1
ATOM 3868 O O . LYS A 1 489 ? 7.083 -6.747 -5.275 1.00 91.25 489 LYS A O 1
ATOM 3873 N N . GLN A 1 490 ? 6.013 -4.773 -5.371 1.00 90.56 490 GLN A N 1
ATOM 3874 C CA . GLN A 1 490 ? 5.206 -5.089 -6.555 1.00 90.56 490 GLN A CA 1
ATOM 3875 C C . GLN A 1 490 ? 6.082 -5.427 -7.765 1.00 90.56 490 GLN A C 1
ATOM 3877 O O . GLN A 1 490 ? 5.787 -6.364 -8.498 1.00 90.56 490 GLN A O 1
ATOM 3882 N N . THR A 1 491 ? 7.192 -4.706 -7.962 1.00 90.75 491 THR A N 1
ATOM 3883 C CA . THR A 1 491 ? 8.150 -5.010 -9.037 1.00 90.75 491 THR A CA 1
ATOM 3884 C C . THR A 1 491 ? 8.789 -6.384 -8.833 1.00 90.75 491 THR A C 1
ATOM 3886 O O . THR A 1 491 ? 8.904 -7.151 -9.787 1.00 90.75 491 THR A O 1
ATOM 3889 N N . ALA A 1 492 ? 9.199 -6.716 -7.606 1.00 91.75 492 ALA A N 1
ATOM 3890 C CA . ALA A 1 492 ? 9.765 -8.025 -7.305 1.00 91.75 492 ALA A CA 1
ATOM 3891 C C . ALA A 1 492 ? 8.748 -9.146 -7.555 1.00 91.75 492 ALA A C 1
ATOM 3893 O O . ALA A 1 492 ? 9.060 -10.068 -8.300 1.00 91.75 492 ALA A O 1
ATOM 3894 N N . GLU A 1 493 ? 7.532 -9.023 -7.019 1.00 91.31 493 GLU A N 1
ATOM 3895 C CA . GLU A 1 493 ? 6.447 -10.001 -7.191 1.00 91.31 493 GLU A CA 1
ATOM 3896 C C . GLU A 1 493 ? 6.090 -10.206 -8.671 1.00 91.31 493 GLU A C 1
ATOM 3898 O O . GLU A 1 493 ? 5.963 -11.339 -9.130 1.00 91.31 493 GLU A O 1
ATOM 3903 N N . LEU A 1 494 ? 6.008 -9.120 -9.442 1.00 91.19 494 LEU A N 1
ATOM 3904 C CA . LEU A 1 494 ? 5.663 -9.159 -10.862 1.00 91.19 494 LEU A CA 1
ATOM 3905 C C . LEU A 1 494 ? 6.719 -9.871 -11.727 1.00 91.19 494 LEU A C 1
ATOM 3907 O O . LEU A 1 494 ? 6.392 -10.614 -12.658 1.00 91.19 494 LEU A O 1
ATOM 3911 N N . PHE A 1 495 ? 8.003 -9.615 -11.464 1.00 92.38 495 PHE A N 1
ATOM 3912 C CA . PHE A 1 495 ? 9.092 -10.146 -12.287 1.00 92.38 495 PHE A CA 1
ATOM 3913 C C . PHE A 1 495 ? 9.666 -11.468 -11.770 1.00 92.38 495 PHE A C 1
ATOM 3915 O O . PHE A 1 495 ? 10.311 -12.164 -12.552 1.00 92.38 495 PHE A O 1
ATOM 3922 N N . GLU A 1 496 ? 9.452 -11.844 -10.505 1.00 89.56 496 GLU A N 1
ATOM 3923 C CA . GLU A 1 496 ? 10.079 -13.025 -9.898 1.00 89.56 496 GLU A CA 1
ATOM 3924 C C . GLU A 1 496 ? 9.791 -14.312 -10.668 1.00 89.56 496 GLU A C 1
ATOM 3926 O O . GLU A 1 496 ? 10.723 -15.034 -11.041 1.00 89.56 496 GLU A O 1
ATOM 3931 N N . GLU A 1 497 ? 8.518 -14.590 -10.938 1.00 87.00 497 GLU A N 1
ATOM 3932 C CA . GLU A 1 497 ? 8.132 -15.770 -11.706 1.00 87.00 497 GLU A CA 1
ATOM 3933 C C . GLU A 1 497 ? 8.575 -15.634 -13.169 1.00 87.00 497 GLU A C 1
ATOM 3935 O O . GLU A 1 497 ? 9.264 -16.509 -13.695 1.00 87.00 497 GLU A O 1
ATOM 3940 N N . SER A 1 498 ? 8.282 -14.493 -13.800 1.00 88.56 498 SER A N 1
ATOM 3941 C CA . SER A 1 498 ? 8.605 -14.212 -15.205 1.00 88.56 498 SER A CA 1
ATOM 3942 C C . SER A 1 498 ? 10.091 -14.425 -15.530 1.00 88.56 498 SER A C 1
ATOM 3944 O O . SER A 1 498 ? 10.434 -15.072 -16.520 1.00 88.56 498 SER A O 1
ATOM 3946 N N . VAL A 1 499 ? 10.995 -13.930 -14.680 1.00 92.25 499 VAL A N 1
ATOM 3947 C CA . VAL A 1 499 ? 12.453 -14.038 -14.855 1.00 92.25 499 VAL A CA 1
ATOM 3948 C C . VAL A 1 499 ? 12.939 -15.471 -14.685 1.00 92.25 499 VAL A C 1
ATOM 3950 O O . VAL A 1 499 ? 13.723 -15.948 -15.511 1.00 92.25 499 VAL A O 1
ATOM 3953 N N . LYS A 1 500 ? 12.464 -16.177 -13.651 1.00 87.38 500 LYS A N 1
ATOM 3954 C CA . LYS A 1 500 ? 12.820 -17.583 -13.412 1.00 87.38 500 LYS A CA 1
ATOM 3955 C C . LYS A 1 500 ? 12.354 -18.463 -14.567 1.00 87.38 500 LYS A C 1
ATOM 3957 O O . LYS A 1 500 ? 13.130 -19.279 -15.066 1.00 87.38 500 LYS A O 1
ATOM 3962 N N . VAL A 1 501 ? 11.115 -18.272 -15.020 1.00 83.50 501 VAL A N 1
ATOM 3963 C CA . VAL A 1 501 ? 10.533 -19.113 -16.063 1.00 83.50 501 VAL A CA 1
ATOM 3964 C C . VAL A 1 501 ? 11.167 -18.841 -17.425 1.00 83.50 501 VAL A C 1
ATOM 3966 O O . VAL A 1 501 ? 11.607 -19.786 -18.079 1.00 83.50 501 VAL A O 1
ATOM 3969 N N . VAL A 1 502 ? 11.286 -17.578 -17.850 1.00 88.56 502 VAL A N 1
ATOM 3970 C CA . VAL A 1 502 ? 11.948 -17.247 -19.125 1.00 88.56 502 VAL A CA 1
ATOM 3971 C C . VAL A 1 502 ? 13.423 -17.656 -19.077 1.00 88.56 502 VAL A C 1
ATOM 3973 O O . VAL A 1 502 ? 13.924 -18.266 -20.022 1.00 88.56 502 VAL A O 1
ATOM 3976 N N . GLY A 1 503 ? 14.115 -17.395 -17.964 1.00 89.00 503 GLY A N 1
ATOM 3977 C CA . GLY A 1 503 ? 15.516 -17.770 -17.792 1.00 89.00 503 GLY A CA 1
ATOM 3978 C C . GLY A 1 503 ? 15.750 -19.279 -17.913 1.00 89.00 503 GLY A C 1
ATOM 3979 O O . GLY A 1 503 ? 16.644 -19.707 -18.646 1.00 89.00 503 GLY A O 1
ATOM 3980 N N . GLY A 1 504 ? 14.907 -20.089 -17.264 1.00 85.06 504 GLY A N 1
ATOM 3981 C CA . GLY A 1 504 ? 14.948 -21.549 -17.363 1.00 85.06 504 GLY A CA 1
ATOM 3982 C C . GLY A 1 504 ? 14.580 -22.071 -18.755 1.00 85.06 504 GLY A C 1
ATOM 3983 O O . GLY A 1 504 ? 15.279 -22.929 -19.291 1.00 85.06 504 GLY A O 1
ATOM 3984 N N . ALA A 1 505 ? 13.529 -21.523 -19.374 1.00 83.88 505 ALA A N 1
ATOM 3985 C CA . ALA A 1 505 ? 13.041 -21.963 -20.684 1.00 83.88 505 ALA A CA 1
ATOM 3986 C C . ALA A 1 505 ? 14.048 -21.720 -21.823 1.00 83.88 505 ALA A C 1
ATOM 3988 O O . ALA A 1 505 ? 14.090 -22.499 -22.781 1.00 83.88 505 ALA A O 1
ATOM 3989 N N . PHE A 1 506 ? 14.857 -20.661 -21.713 1.00 86.25 506 PHE A N 1
ATOM 3990 C CA . PHE A 1 506 ? 15.836 -20.252 -22.724 1.00 86.25 506 PHE A CA 1
ATOM 3991 C C . PHE A 1 506 ? 17.295 -20.506 -22.340 1.00 86.25 506 PHE A C 1
ATOM 3993 O O . PHE A 1 506 ? 18.191 -20.123 -23.091 1.00 86.25 506 PHE A O 1
ATOM 4000 N N . ASN A 1 507 ? 17.543 -21.177 -21.211 1.00 87.69 507 ASN A N 1
ATOM 4001 C CA . ASN A 1 507 ? 18.887 -21.483 -20.718 1.00 87.69 507 ASN A CA 1
ATOM 4002 C C . ASN A 1 507 ? 19.780 -20.226 -20.604 1.00 87.69 507 ASN A C 1
ATOM 4004 O O . ASN A 1 507 ? 20.940 -20.227 -21.021 1.00 87.69 507 ASN A O 1
ATOM 4008 N N . VAL A 1 508 ? 19.206 -19.151 -20.058 1.00 90.88 508 VAL A N 1
ATOM 4009 C CA . VAL A 1 508 ? 19.905 -17.892 -19.757 1.00 90.88 508 VAL A CA 1
ATOM 4010 C C . VAL A 1 508 ? 20.903 -18.111 -18.617 1.00 90.88 508 VAL A C 1
ATOM 4012 O O . VAL A 1 508 ? 20.682 -18.943 -17.735 1.00 90.88 508 VAL A O 1
ATOM 4015 N N . GLU A 1 509 ? 22.009 -17.361 -18.613 1.00 90.00 509 GLU A N 1
ATOM 4016 C CA . GLU A 1 509 ? 23.008 -17.434 -17.545 1.00 90.00 509 GLU A CA 1
ATOM 4017 C C . GLU A 1 509 ? 22.368 -17.148 -16.173 1.00 90.00 509 GLU A C 1
ATOM 4019 O O . GLU A 1 509 ? 21.720 -16.119 -15.975 1.00 90.00 509 GLU A O 1
ATOM 4024 N N . GLN A 1 510 ? 22.597 -18.025 -15.188 1.00 88.81 510 GLN A N 1
ATOM 4025 C CA . GLN A 1 510 ? 22.000 -17.906 -13.847 1.00 88.81 510 GLN A CA 1
ATOM 4026 C C . GLN A 1 510 ? 22.296 -16.565 -13.174 1.00 88.81 510 GLN A C 1
ATOM 4028 O O . GLN A 1 510 ? 21.447 -16.004 -12.481 1.00 88.81 510 GLN A O 1
ATOM 4033 N N . ARG A 1 511 ? 23.481 -16.000 -13.425 1.00 91.75 511 ARG A N 1
ATOM 4034 C CA . ARG A 1 511 ? 23.831 -14.670 -12.936 1.00 91.75 511 ARG A CA 1
ATOM 4035 C C . ARG A 1 511 ? 22.865 -13.610 -13.464 1.00 91.75 511 ARG A C 1
ATOM 4037 O O . ARG A 1 511 ? 22.369 -12.824 -12.664 1.00 91.75 511 ARG A O 1
ATOM 4044 N N . ALA A 1 512 ? 22.566 -13.611 -14.764 1.00 88.88 512 ALA A N 1
ATOM 4045 C CA . ALA A 1 512 ? 21.646 -12.657 -15.382 1.00 88.88 512 ALA A CA 1
ATOM 4046 C C . ALA A 1 512 ? 20.224 -12.787 -14.812 1.00 88.88 512 ALA A C 1
ATOM 4048 O O . ALA A 1 512 ? 19.592 -11.773 -14.530 1.00 88.88 512 ALA A O 1
ATOM 4049 N N . VAL A 1 513 ? 19.766 -14.018 -14.552 1.00 90.69 513 VAL A N 1
ATOM 4050 C CA . VAL A 1 513 ? 18.487 -14.300 -13.874 1.00 90.69 513 VAL A CA 1
ATOM 4051 C C . VAL A 1 513 ? 18.486 -13.732 -12.448 1.00 90.69 513 VAL A C 1
ATOM 4053 O O . VAL A 1 513 ? 17.569 -13.008 -12.072 1.00 90.69 513 VAL A O 1
ATOM 4056 N N . SER A 1 514 ? 19.535 -14.000 -11.662 1.00 90.56 514 SER A N 1
ATOM 4057 C CA . SER A 1 514 ? 19.600 -13.602 -10.246 1.00 90.56 514 SER A CA 1
ATOM 4058 C C . SER A 1 514 ? 19.668 -12.089 -10.009 1.00 90.56 514 SER A C 1
ATOM 4060 O O . SER A 1 514 ? 19.171 -11.613 -8.992 1.00 90.56 514 SER A O 1
ATOM 4062 N N . VAL A 1 515 ? 20.269 -11.326 -10.931 1.00 93.50 515 VAL A N 1
ATOM 4063 C CA . VAL A 1 515 ? 20.466 -9.874 -10.769 1.00 93.50 515 VAL A CA 1
ATOM 4064 C C . VAL A 1 515 ? 19.392 -9.039 -11.464 1.00 93.50 515 VAL A C 1
ATOM 4066 O O . VAL A 1 515 ? 19.371 -7.826 -11.272 1.00 93.50 515 VAL A O 1
ATOM 4069 N N . PHE A 1 516 ? 18.510 -9.653 -12.264 1.00 93.81 516 PHE A N 1
ATOM 4070 C CA . PHE A 1 516 ? 17.532 -8.935 -13.087 1.00 93.81 516 PHE A CA 1
ATOM 4071 C C . PHE A 1 516 ? 16.650 -8.009 -12.247 1.00 93.81 516 PHE A C 1
ATOM 4073 O O . PHE A 1 516 ? 16.618 -6.809 -12.486 1.00 93.81 516 PHE A O 1
ATOM 4080 N N . ILE A 1 517 ? 15.985 -8.546 -11.220 1.00 92.94 517 ILE A N 1
ATOM 4081 C CA . ILE A 1 517 ? 15.035 -7.784 -10.393 1.00 92.94 517 ILE A CA 1
ATOM 4082 C C . ILE A 1 517 ? 15.749 -6.644 -9.656 1.00 92.94 517 ILE A C 1
ATOM 4084 O O . ILE A 1 517 ? 15.258 -5.518 -9.609 1.00 92.94 517 ILE A O 1
ATOM 4088 N N . GLU A 1 518 ? 16.940 -6.910 -9.113 1.00 91.12 518 GLU A N 1
ATOM 4089 C CA . GLU A 1 518 ? 17.745 -5.895 -8.429 1.00 91.12 518 GLU A CA 1
ATOM 4090 C C . GLU A 1 518 ? 18.169 -4.771 -9.388 1.00 91.12 518 GLU A C 1
ATOM 4092 O O . GLU A 1 518 ? 18.112 -3.594 -9.023 1.00 91.12 518 GLU A O 1
ATOM 4097 N N . ALA A 1 519 ? 18.571 -5.115 -10.616 1.00 91.50 519 ALA A N 1
ATOM 4098 C CA . ALA A 1 519 ? 18.913 -4.153 -11.658 1.00 91.50 519 ALA A CA 1
ATOM 4099 C C . ALA A 1 519 ? 17.690 -3.338 -12.108 1.00 91.50 519 ALA A C 1
ATOM 4101 O O . ALA A 1 519 ? 17.791 -2.116 -12.259 1.00 91.50 519 ALA A O 1
ATOM 4102 N N . GLU A 1 520 ? 16.530 -3.982 -12.245 1.00 91.25 520 GLU A N 1
ATOM 4103 C CA . GLU A 1 520 ? 15.273 -3.312 -12.573 1.00 91.25 520 GLU A CA 1
ATOM 4104 C C . GLU A 1 520 ? 14.894 -2.291 -11.502 1.00 91.25 520 GLU A C 1
ATOM 4106 O O . GLU A 1 520 ? 14.635 -1.140 -11.835 1.00 91.25 520 GLU A O 1
ATOM 4111 N N . VAL A 1 521 ? 14.951 -2.647 -10.215 1.00 90.50 521 VAL A N 1
ATOM 4112 C CA . VAL A 1 521 ? 14.656 -1.702 -9.127 1.00 90.50 521 VAL A CA 1
ATOM 4113 C C . VAL A 1 521 ? 15.684 -0.563 -9.095 1.00 90.50 521 VAL A C 1
ATOM 4115 O O . VAL A 1 521 ? 15.309 0.611 -9.073 1.00 90.50 521 VAL A O 1
ATOM 4118 N N . ARG A 1 522 ? 16.989 -0.868 -9.139 1.00 91.25 522 ARG A N 1
ATOM 4119 C CA . ARG A 1 522 ? 18.064 0.135 -8.980 1.00 91.25 522 ARG A CA 1
ATOM 4120 C C . ARG A 1 522 ? 18.238 1.091 -10.155 1.00 91.25 522 ARG A C 1
ATOM 4122 O O . ARG A 1 522 ? 18.842 2.145 -9.969 1.00 91.25 522 ARG A O 1
ATOM 4129 N N . SER A 1 523 ? 17.749 0.740 -11.339 1.00 88.94 523 SER A N 1
ATOM 4130 C CA . SER A 1 523 ? 17.819 1.594 -12.532 1.00 88.94 523 SER A CA 1
ATOM 4131 C C . SER A 1 523 ? 16.707 2.651 -12.602 1.00 88.94 523 SER A C 1
ATOM 4133 O O . SER A 1 523 ? 16.704 3.480 -13.512 1.00 88.94 523 SER A O 1
ATOM 4135 N N . THR A 1 524 ? 15.772 2.656 -11.645 1.00 92.31 524 THR A N 1
ATOM 4136 C CA . THR A 1 524 ? 14.582 3.519 -11.672 1.00 92.31 524 THR A CA 1
ATOM 4137 C C . THR A 1 524 ? 14.781 4.836 -10.931 1.00 92.31 524 THR A C 1
ATOM 4139 O O . THR A 1 524 ? 15.538 4.944 -9.964 1.00 92.31 524 THR A O 1
ATOM 4142 N N . VAL A 1 525 ? 14.013 5.849 -11.337 1.00 95.00 525 VAL A N 1
ATOM 4143 C CA . VAL A 1 525 ? 13.889 7.119 -10.606 1.00 95.00 525 VAL A CA 1
ATOM 4144 C C . VAL A 1 525 ? 13.368 6.896 -9.181 1.00 95.00 525 VAL A C 1
ATOM 4146 O O . VAL A 1 525 ? 13.825 7.572 -8.259 1.00 95.00 525 VAL A O 1
ATOM 4149 N N . VAL A 1 526 ? 12.490 5.903 -8.982 1.00 96.25 526 VAL A N 1
ATOM 4150 C CA . VAL A 1 526 ? 11.938 5.531 -7.667 1.00 96.25 526 VAL A CA 1
ATOM 4151 C C . VAL A 1 526 ? 13.052 5.181 -6.676 1.00 96.25 526 VAL A C 1
ATOM 4153 O O . VAL A 1 526 ? 13.013 5.618 -5.530 1.00 96.25 526 VAL A O 1
ATOM 4156 N N . PHE A 1 527 ? 14.111 4.495 -7.117 1.00 94.75 527 PHE A N 1
ATOM 4157 C CA . PHE A 1 527 ? 15.262 4.199 -6.260 1.00 94.75 527 PHE A CA 1
ATOM 4158 C C . PHE A 1 527 ? 16.022 5.456 -5.800 1.00 94.75 527 PHE A C 1
ATOM 4160 O O . PHE A 1 527 ? 16.475 5.529 -4.660 1.00 94.75 527 PHE A O 1
ATOM 4167 N N . GLN A 1 528 ? 16.183 6.470 -6.657 1.00 95.19 528 GLN A N 1
ATOM 4168 C CA . GLN A 1 528 ? 16.808 7.725 -6.214 1.00 95.19 528 GLN A CA 1
ATOM 4169 C C . GLN A 1 528 ? 15.870 8.535 -5.320 1.00 95.19 528 GLN A C 1
ATOM 4171 O O . GLN A 1 528 ? 16.332 9.186 -4.380 1.00 95.19 528 GLN A O 1
ATOM 4176 N N . PHE A 1 529 ? 14.568 8.478 -5.594 1.00 96.81 529 PHE A N 1
ATOM 4177 C CA . PHE A 1 529 ? 13.542 9.120 -4.786 1.00 96.81 529 PHE A CA 1
ATOM 4178 C C . PHE A 1 529 ? 13.460 8.526 -3.374 1.00 96.81 529 PHE A C 1
ATOM 4180 O O . PHE A 1 529 ? 13.401 9.289 -2.412 1.00 96.81 529 PHE A O 1
ATOM 4187 N N . SER A 1 530 ? 13.573 7.201 -3.220 1.00 95.44 530 SER A N 1
ATOM 4188 C CA . SER A 1 530 ? 13.535 6.543 -1.906 1.00 95.44 530 SER A CA 1
ATOM 4189 C C . SER A 1 530 ? 14.635 7.050 -0.973 1.00 95.44 530 SER A C 1
ATOM 4191 O O . SER A 1 530 ? 14.390 7.298 0.203 1.00 95.44 530 SER A O 1
ATOM 4193 N N . ARG A 1 531 ? 15.835 7.318 -1.504 1.00 92.31 531 ARG A N 1
ATOM 4194 C CA . ARG A 1 531 ? 16.947 7.898 -0.734 1.00 92.31 531 ARG A CA 1
ATOM 4195 C C . ARG A 1 531 ? 16.619 9.297 -0.207 1.00 92.31 531 ARG A C 1
ATOM 4197 O O . ARG A 1 531 ? 16.913 9.572 0.957 1.00 92.31 531 ARG A O 1
ATOM 4204 N N . LEU A 1 532 ? 15.992 10.146 -1.029 1.00 93.31 532 LEU A N 1
ATOM 4205 C CA . LEU A 1 532 ? 15.520 11.472 -0.611 1.00 93.31 532 LEU A CA 1
ATOM 4206 C C . LEU A 1 532 ? 14.423 11.342 0.449 1.00 93.31 532 LEU A C 1
ATOM 4208 O O . LEU A 1 532 ? 14.523 11.962 1.502 1.00 93.31 532 LEU A O 1
ATOM 4212 N N . ALA A 1 533 ? 13.421 10.495 0.207 1.00 94.00 533 ALA A N 1
ATOM 4213 C CA . ALA A 1 533 ? 12.300 10.285 1.117 1.00 94.00 533 ALA A CA 1
ATOM 4214 C C . ALA A 1 533 ? 12.756 9.763 2.491 1.00 94.00 533 ALA A C 1
ATOM 4216 O O . ALA A 1 533 ? 12.407 10.347 3.517 1.00 94.00 533 ALA A O 1
ATOM 4217 N N . SER A 1 534 ? 13.605 8.730 2.530 1.00 91.19 534 SER A N 1
ATOM 4218 C CA . SER A 1 534 ? 14.147 8.175 3.778 1.00 91.19 534 SER A CA 1
ATOM 4219 C C . SER A 1 534 ? 15.097 9.135 4.495 1.00 91.19 534 SER A C 1
ATOM 4221 O O . SER A 1 534 ? 15.207 9.097 5.722 1.00 91.19 534 SER A O 1
ATOM 4223 N N . TRP A 1 535 ? 15.832 9.981 3.766 1.00 90.00 535 TRP A N 1
ATOM 4224 C CA . TRP A 1 535 ? 16.623 11.041 4.390 1.00 90.00 535 TRP A CA 1
ATOM 4225 C C . TRP A 1 535 ? 15.712 12.095 5.020 1.00 90.00 535 TRP A C 1
ATOM 4227 O O . TRP A 1 535 ? 15.897 12.409 6.195 1.00 90.00 535 TRP A O 1
ATOM 4237 N N . THR A 1 536 ? 14.708 12.584 4.288 1.00 91.06 536 THR A N 1
ATOM 4238 C CA . THR A 1 536 ? 13.752 13.579 4.787 1.00 91.06 536 THR A CA 1
ATOM 4239 C C . THR A 1 536 ? 13.042 13.048 6.020 1.00 91.06 536 THR A C 1
ATOM 4241 O O . THR A 1 536 ? 13.176 13.658 7.073 1.00 91.06 536 THR A O 1
ATOM 4244 N N . MET A 1 537 ? 12.403 11.874 5.940 1.00 91.00 537 MET A N 1
ATOM 4245 C CA . MET A 1 537 ? 11.684 11.245 7.057 1.00 91.00 537 MET A CA 1
ATOM 4246 C C . MET A 1 537 ? 12.529 11.216 8.340 1.00 91.00 537 MET A C 1
ATOM 4248 O O . MET A 1 537 ? 12.101 11.738 9.371 1.00 91.00 537 MET A O 1
ATOM 4252 N N . ARG A 1 538 ? 13.771 10.713 8.259 1.00 87.88 538 ARG A N 1
ATOM 4253 C CA . ARG A 1 538 ? 14.669 10.628 9.421 1.00 87.88 538 ARG A CA 1
ATOM 4254 C C . ARG A 1 538 ? 15.014 11.995 10.000 1.00 87.88 538 ARG A C 1
ATOM 4256 O O . ARG A 1 538 ? 14.942 12.169 11.212 1.00 87.88 538 ARG A O 1
ATOM 4263 N N . ASN A 1 539 ? 15.361 12.966 9.155 1.00 88.69 539 ASN A N 1
ATOM 4264 C CA . ASN A 1 539 ? 15.694 14.307 9.633 1.00 88.69 539 ASN A CA 1
ATOM 4265 C C . ASN A 1 539 ? 14.462 15.036 10.194 1.00 88.69 539 ASN A C 1
ATOM 4267 O O . ASN A 1 539 ? 14.617 15.788 11.153 1.00 88.69 539 ASN A O 1
ATOM 4271 N N . VAL A 1 540 ? 13.250 14.797 9.661 1.00 91.38 540 VAL A N 1
ATOM 4272 C CA . VAL A 1 540 ? 12.022 15.430 10.197 1.00 91.38 540 VAL A CA 1
ATOM 4273 C C . VAL A 1 540 ? 11.749 14.908 11.581 1.00 91.38 540 VAL A C 1
ATOM 4275 O O . VAL A 1 540 ? 11.486 15.673 12.501 1.00 91.38 540 VAL A O 1
ATOM 4278 N N . ARG A 1 541 ? 11.857 13.591 11.725 1.00 89.62 541 ARG A N 1
ATOM 4279 C CA . ARG A 1 541 ? 11.639 12.920 12.990 1.00 89.62 541 ARG A CA 1
ATOM 4280 C C . ARG A 1 541 ? 12.618 13.423 14.053 1.00 89.62 541 ARG A C 1
ATOM 4282 O O . ARG A 1 541 ? 12.191 13.788 15.143 1.00 89.62 541 ARG A O 1
ATOM 4289 N N . THR A 1 542 ? 13.906 13.544 13.712 1.00 88.06 542 THR A N 1
ATOM 4290 C CA . THR A 1 542 ? 14.910 14.137 14.611 1.00 88.06 542 THR A CA 1
ATOM 4291 C C . THR A 1 542 ? 14.593 15.595 14.957 1.00 88.06 542 THR A C 1
ATOM 4293 O O . THR A 1 542 ? 14.719 15.973 16.117 1.00 88.06 542 THR A O 1
ATOM 4296 N N . LEU A 1 543 ? 14.152 16.410 13.990 1.00 90.50 543 LEU A N 1
ATOM 4297 C CA . LEU A 1 543 ? 13.749 17.802 14.232 1.00 90.50 543 LEU A CA 1
ATOM 4298 C C . LEU A 1 543 ? 12.558 17.902 15.196 1.00 90.50 543 LEU A C 1
ATOM 4300 O O . LEU A 1 543 ? 12.525 18.794 16.039 1.00 90.50 543 LEU A O 1
ATOM 4304 N N . LEU A 1 544 ? 11.601 16.982 15.079 1.00 91.44 544 LEU A N 1
ATOM 4305 C CA . LEU A 1 544 ? 10.430 16.881 15.950 1.00 91.44 544 LEU A CA 1
ATOM 4306 C C . LEU A 1 544 ? 10.751 16.294 17.334 1.00 91.44 544 LEU A C 1
ATOM 4308 O O . LEU A 1 544 ? 9.863 16.242 18.180 1.00 91.44 544 LEU A O 1
ATOM 4312 N N . GLY A 1 545 ? 11.983 15.827 17.571 1.00 90.19 545 GLY A N 1
ATOM 4313 C CA . GLY A 1 545 ? 12.348 15.125 18.805 1.00 90.19 545 GLY A CA 1
ATOM 4314 C C . GLY A 1 545 ? 11.583 13.812 18.998 1.00 90.19 545 GLY A C 1
ATOM 4315 O O . GLY A 1 545 ? 11.404 13.373 20.130 1.00 90.19 545 GLY A O 1
ATOM 4316 N N . GLN A 1 546 ? 11.092 13.210 17.911 1.00 89.69 546 GLN A N 1
ATOM 4317 C CA . GLN A 1 546 ? 10.332 11.967 17.966 1.00 89.69 546 GLN A CA 1
ATOM 4318 C C . GLN A 1 546 ? 11.289 10.760 17.926 1.00 89.69 546 GLN A C 1
ATOM 4320 O O . GLN A 1 546 ? 12.200 10.725 17.091 1.00 89.69 546 GLN A O 1
ATOM 4325 N N . PRO A 1 547 ? 11.115 9.763 18.807 1.00 89.81 547 PRO A N 1
ATOM 4326 C CA . PRO A 1 547 ? 11.916 8.544 18.773 1.00 89.81 547 PRO A CA 1
ATOM 4327 C C . PRO A 1 547 ? 11.604 7.704 17.519 1.00 89.81 547 PRO A C 1
ATOM 4329 O O . PRO A 1 547 ? 10.525 7.822 16.946 1.00 89.81 547 PRO A O 1
ATOM 4332 N N . PRO A 1 548 ? 12.516 6.816 17.081 1.00 89.50 548 PRO A N 1
ATOM 4333 C CA . PRO A 1 548 ? 12.267 5.877 15.981 1.00 89.50 548 PRO A CA 1
ATOM 4334 C C . PRO A 1 548 ? 11.355 4.699 16.368 1.00 89.50 548 PRO A C 1
ATOM 4336 O O . PRO A 1 548 ? 11.077 3.837 15.530 1.00 89.50 548 PRO A O 1
ATOM 4339 N N . TRP A 1 549 ? 10.947 4.633 17.633 1.00 91.81 549 TRP A N 1
ATOM 4340 C CA . TRP A 1 549 ? 10.088 3.602 18.188 1.00 91.81 549 TRP A CA 1
ATOM 4341 C C . TRP A 1 549 ? 8.826 4.227 18.760 1.00 91.81 549 TRP A C 1
ATOM 4343 O O . TRP A 1 549 ? 8.908 5.200 19.510 1.00 91.81 549 TRP A O 1
ATOM 4353 N N . ASP A 1 550 ? 7.683 3.628 18.453 1.00 92.00 550 ASP A N 1
ATOM 4354 C CA . ASP A 1 550 ? 6.379 4.108 18.880 1.00 92.00 550 ASP A CA 1
ATOM 4355 C C . ASP A 1 550 ? 5.689 3.048 19.760 1.00 92.00 550 ASP A C 1
ATOM 4357 O O . ASP A 1 550 ? 5.662 1.845 19.480 1.00 92.00 550 ASP A O 1
ATOM 4361 N N . VAL A 1 551 ? 5.279 3.482 20.953 1.00 92.69 551 VAL A N 1
ATOM 4362 C CA . VAL A 1 551 ? 4.944 2.593 22.075 1.00 92.69 551 VAL A CA 1
ATOM 4363 C C . VAL A 1 551 ? 3.436 2.451 22.174 1.00 92.69 551 VAL A C 1
ATOM 4365 O O . VAL A 1 551 ? 2.746 3.397 22.545 1.00 92.69 551 VAL A O 1
ATOM 4368 N N . LEU A 1 552 ? 2.941 1.235 21.943 1.00 92.12 552 LEU A N 1
ATOM 4369 C CA . LEU A 1 552 ? 1.524 0.909 22.086 1.00 92.12 552 LEU A CA 1
ATOM 4370 C C . LEU A 1 552 ? 1.177 0.488 23.518 1.00 92.12 552 LEU A C 1
ATOM 4372 O O . LEU A 1 552 ? 0.116 0.846 24.030 1.00 92.12 552 LEU A O 1
ATOM 4376 N N . PHE A 1 553 ? 2.063 -0.271 24.170 1.00 92.44 553 PHE A N 1
ATOM 4377 C CA . PHE A 1 553 ? 1.922 -0.645 25.577 1.00 92.44 553 PHE A CA 1
ATOM 4378 C C . PHE A 1 553 ? 3.296 -0.765 26.261 1.00 92.44 553 PHE A C 1
ATOM 4380 O O . PHE A 1 553 ? 4.058 -1.686 25.941 1.00 92.44 553 PHE A O 1
ATOM 4387 N N . PRO A 1 554 ? 3.643 0.150 27.189 1.00 92.44 554 PRO A N 1
ATOM 4388 C CA . PRO A 1 554 ? 4.920 0.119 27.895 1.00 92.44 554 PRO A CA 1
ATOM 4389 C C . PRO A 1 554 ? 4.952 -0.983 28.960 1.00 92.44 554 PRO A C 1
ATOM 4391 O O . PRO A 1 554 ? 3.922 -1.416 29.472 1.00 92.44 554 PRO A O 1
ATOM 4394 N N . GLY A 1 555 ? 6.151 -1.412 29.352 1.00 92.38 555 GLY A N 1
ATOM 4395 C CA . GLY A 1 555 ? 6.319 -2.385 30.426 1.00 92.38 555 GLY A CA 1
ATOM 4396 C C . GLY A 1 555 ? 7.602 -3.195 30.321 1.00 92.38 555 GLY A C 1
ATOM 4397 O O . GLY A 1 555 ? 8.578 -2.805 29.683 1.00 92.38 555 GLY A O 1
ATOM 4398 N N . THR A 1 556 ? 7.615 -4.341 30.993 1.00 93.56 556 THR A N 1
ATOM 4399 C CA . THR A 1 556 ? 8.715 -5.305 30.936 1.00 93.56 556 THR A CA 1
ATOM 4400 C C . THR A 1 556 ? 8.164 -6.679 30.598 1.00 93.56 556 THR A C 1
ATOM 4402 O O . THR A 1 556 ? 7.246 -7.150 31.266 1.00 93.56 556 THR A O 1
ATOM 4405 N N . ALA A 1 557 ? 8.742 -7.319 29.587 1.00 94.50 557 ALA A N 1
ATOM 4406 C CA . ALA A 1 557 ? 8.402 -8.671 29.170 1.00 94.50 557 ALA A CA 1
ATOM 4407 C C . ALA A 1 557 ? 9.638 -9.566 29.233 1.00 94.50 557 ALA A C 1
ATOM 4409 O O . ALA A 1 557 ? 10.728 -9.153 28.843 1.00 94.50 557 ALA A O 1
ATOM 4410 N N . THR A 1 558 ? 9.460 -10.802 29.691 1.00 93.44 558 THR A N 1
ATOM 4411 C CA . THR A 1 558 ? 10.514 -11.820 29.704 1.00 93.44 558 THR A CA 1
ATOM 4412 C C . THR A 1 558 ? 10.018 -13.053 28.962 1.00 93.44 558 THR A C 1
ATOM 4414 O O . THR A 1 558 ? 8.893 -13.499 29.192 1.00 93.44 558 THR A O 1
ATOM 4417 N N . GLY A 1 559 ? 10.847 -13.604 28.082 1.00 92.94 559 GLY A N 1
ATOM 4418 C CA . GLY A 1 559 ? 10.526 -14.802 27.311 1.00 92.94 559 GLY A CA 1
ATOM 4419 C C . GLY A 1 559 ? 11.642 -15.171 26.343 1.00 92.94 559 GLY A C 1
ATOM 4420 O O . GLY A 1 559 ? 12.571 -14.391 26.137 1.00 92.94 559 GLY A O 1
ATOM 4421 N N . SER A 1 560 ? 11.564 -16.363 25.757 1.00 93.94 560 SER A N 1
ATOM 4422 C CA . SER A 1 560 ? 12.498 -16.775 24.708 1.00 93.94 560 SER A CA 1
ATOM 4423 C C . SER A 1 560 ? 12.263 -15.955 23.442 1.00 93.94 560 SER A C 1
ATOM 4425 O O . SER A 1 560 ? 11.118 -15.786 23.010 1.00 93.94 560 SER A O 1
ATOM 4427 N N . LEU A 1 561 ? 13.342 -15.437 22.860 1.00 95.25 561 LEU A N 1
ATOM 4428 C CA . LEU A 1 561 ? 13.294 -14.590 21.673 1.00 95.25 561 LEU A CA 1
ATOM 4429 C C . LEU A 1 561 ? 12.939 -15.407 20.425 1.00 95.25 561 LEU A C 1
ATOM 4431 O O . LEU A 1 561 ? 13.617 -16.384 20.114 1.00 95.25 561 LEU A O 1
ATOM 4435 N N . LEU A 1 562 ? 11.921 -14.975 19.683 1.00 95.56 562 LEU A N 1
ATOM 4436 C CA . LEU A 1 562 ? 11.490 -15.607 18.437 1.00 95.56 562 LEU A CA 1
ATOM 4437 C C . LEU A 1 562 ? 11.330 -14.565 17.326 1.00 95.56 562 LEU A C 1
ATOM 4439 O O . LEU A 1 562 ? 10.767 -13.493 17.539 1.00 95.56 562 LEU A O 1
ATOM 4443 N N . PHE A 1 563 ? 11.791 -14.896 16.122 1.00 95.44 563 PHE A N 1
ATOM 4444 C CA . PHE A 1 563 ? 11.599 -14.074 14.928 1.00 95.44 563 PHE A CA 1
ATOM 4445 C C . PHE A 1 563 ? 10.567 -14.733 14.017 1.00 95.44 563 PHE A C 1
ATOM 4447 O O . PHE A 1 563 ? 10.701 -15.911 13.694 1.00 95.44 563 PHE A O 1
ATOM 4454 N N . ALA A 1 564 ? 9.574 -13.971 13.569 1.00 94.25 564 ALA A N 1
ATOM 4455 C CA . ALA A 1 564 ? 8.550 -14.449 12.644 1.00 94.25 564 ALA A CA 1
ATOM 4456 C C . ALA A 1 564 ? 8.140 -13.339 11.668 1.00 94.25 564 ALA A C 1
ATOM 4458 O O . ALA A 1 564 ? 8.424 -12.163 11.900 1.00 94.25 564 ALA A O 1
ATOM 4459 N N . GLN A 1 565 ? 7.485 -13.704 10.562 1.00 92.12 565 GLN A N 1
ATOM 4460 C CA . GLN A 1 565 ? 6.893 -12.703 9.672 1.00 92.12 565 GLN A CA 1
ATOM 4461 C C . GLN A 1 565 ? 5.691 -12.034 10.345 1.00 92.12 565 GLN A C 1
ATOM 4463 O O . GLN A 1 565 ? 5.669 -10.813 10.437 1.00 92.12 565 GLN A O 1
ATOM 4468 N N . SER A 1 566 ? 4.739 -12.824 10.843 1.00 92.56 566 SER A N 1
ATOM 4469 C CA . SER A 1 566 ? 3.515 -12.386 11.529 1.00 92.56 566 SER A CA 1
ATOM 4470 C C . SER A 1 566 ? 3.189 -13.318 12.702 1.00 92.56 566 SER A C 1
ATOM 4472 O O . SER A 1 566 ? 3.856 -14.343 12.876 1.00 92.56 566 SER A O 1
ATOM 4474 N N . ILE A 1 567 ? 2.177 -12.988 13.513 1.00 90.44 567 ILE A N 1
ATOM 4475 C CA . ILE A 1 567 ? 1.729 -13.848 14.622 1.00 90.44 567 ILE A CA 1
ATOM 4476 C C . ILE A 1 567 ? 1.135 -15.146 14.065 1.00 90.44 567 ILE A C 1
ATOM 4478 O O . ILE A 1 567 ? 1.432 -16.228 14.571 1.00 90.44 567 ILE A O 1
ATOM 4482 N N . SER A 1 568 ? 0.352 -15.044 12.988 1.00 84.50 568 SER A N 1
ATOM 4483 C CA . SER A 1 568 ? -0.319 -16.176 12.334 1.00 84.50 568 SER A CA 1
ATOM 4484 C C . SER A 1 568 ? 0.639 -17.239 11.778 1.00 84.50 568 SER A C 1
ATOM 4486 O O . SER A 1 568 ? 0.245 -18.391 11.609 1.00 84.50 568 SER A O 1
ATOM 4488 N N . GLU A 1 569 ? 1.891 -16.874 11.489 1.00 87.81 569 GLU A N 1
ATOM 4489 C CA . GLU A 1 569 ? 2.913 -17.788 10.960 1.00 87.81 569 GLU A CA 1
ATOM 4490 C C . GLU A 1 569 ? 3.721 -18.512 12.052 1.00 87.81 569 GLU A C 1
ATOM 4492 O O . GLU A 1 569 ? 4.567 -19.351 11.735 1.00 87.81 569 GLU A O 1
ATOM 4497 N N . ILE A 1 570 ? 3.483 -18.218 13.336 1.00 89.38 570 ILE A N 1
ATOM 4498 C CA . ILE A 1 570 ? 4.202 -18.863 14.439 1.00 89.38 570 ILE A CA 1
ATOM 4499 C C . ILE A 1 570 ? 3.667 -20.292 14.647 1.00 89.38 570 ILE A C 1
ATOM 4501 O O . ILE A 1 570 ? 2.491 -20.464 14.973 1.00 89.38 570 ILE A O 1
ATOM 4505 N N . PRO A 1 571 ? 4.509 -21.340 14.531 1.00 86.88 571 PRO A N 1
ATOM 4506 C CA . PRO A 1 571 ? 4.070 -22.711 14.774 1.00 86.88 571 PRO A CA 1
ATOM 4507 C C . PRO A 1 571 ? 3.642 -22.933 16.232 1.00 86.88 571 PRO A C 1
ATOM 4509 O O . PRO A 1 571 ? 4.327 -22.496 17.154 1.00 86.88 571 PRO A O 1
ATOM 4512 N N . GLU A 1 572 ? 2.587 -23.720 16.465 1.00 80.31 572 GLU A N 1
ATOM 4513 C CA . GLU A 1 572 ? 2.051 -23.992 17.816 1.00 80.31 572 GLU A CA 1
ATOM 4514 C C . GLU A 1 572 ? 3.086 -24.553 18.804 1.00 80.31 572 GLU A C 1
ATOM 4516 O O . GLU A 1 572 ? 3.036 -24.267 20.001 1.00 80.31 572 GLU A O 1
ATOM 4521 N N . ARG A 1 573 ? 4.053 -25.339 18.313 1.00 83.06 573 ARG A N 1
ATOM 4522 C CA . ARG A 1 573 ? 5.152 -25.869 19.137 1.00 83.06 573 ARG A CA 1
ATOM 4523 C C . ARG A 1 573 ? 6.004 -24.765 19.766 1.00 83.06 573 ARG A C 1
ATOM 4525 O O . ARG A 1 573 ? 6.536 -24.956 20.852 1.00 83.06 573 ARG A O 1
ATOM 4532 N N . GLU A 1 574 ? 6.111 -23.610 19.108 1.00 86.25 574 GLU A N 1
ATOM 4533 C CA . GLU A 1 574 ? 6.865 -22.475 19.631 1.00 86.25 574 GLU A CA 1
ATOM 4534 C C . GLU A 1 574 ? 6.088 -21.756 20.740 1.00 86.25 574 GLU A C 1
ATOM 4536 O O . GLU A 1 574 ? 6.692 -21.117 21.596 1.00 86.25 574 GLU A O 1
ATOM 4541 N N . LEU A 1 575 ? 4.762 -21.904 20.788 1.00 85.69 575 LEU A N 1
ATOM 4542 C CA . LEU A 1 575 ? 3.872 -21.230 21.738 1.00 85.69 575 LEU A CA 1
ATOM 4543 C C . LEU A 1 575 ? 3.682 -22.003 23.057 1.00 85.69 575 LEU A C 1
ATOM 4545 O O . LEU A 1 575 ? 2.791 -21.683 23.835 1.00 85.69 575 LEU A O 1
ATOM 4549 N N . GLN A 1 576 ? 4.518 -23.008 23.332 1.00 82.94 576 GLN A N 1
ATOM 4550 C CA . GLN A 1 576 ? 4.472 -23.794 24.577 1.00 82.94 576 GLN A CA 1
ATOM 4551 C C . GLN A 1 576 ? 5.212 -23.129 25.751 1.00 82.94 576 GLN A C 1
ATOM 4553 O O . GLN A 1 576 ? 5.154 -23.615 26.876 1.00 82.94 576 GLN A O 1
ATOM 4558 N N . GLN A 1 577 ? 5.920 -22.024 25.504 1.00 85.44 577 GLN A N 1
ATOM 4559 C CA . GLN A 1 577 ? 6.687 -21.287 26.510 1.00 85.44 577 GLN A CA 1
ATOM 4560 C C . GL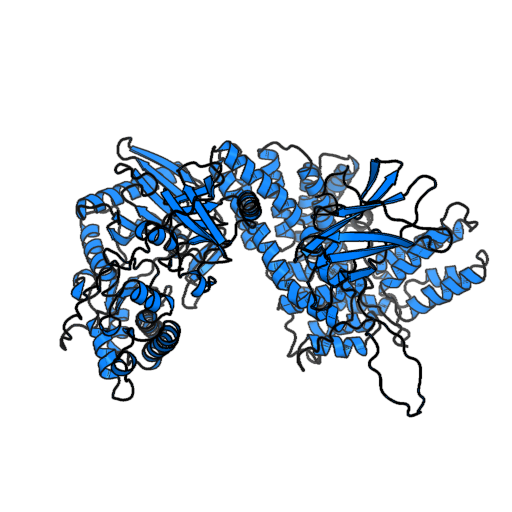N A 1 577 ? 6.540 -19.772 26.316 1.00 85.44 577 GLN A C 1
ATOM 4562 O O . GLN A 1 577 ? 6.217 -19.346 25.207 1.00 85.44 577 GLN A O 1
ATOM 4567 N N . PRO A 1 578 ? 6.796 -18.937 27.344 1.00 93.06 578 PRO A N 1
ATOM 4568 C CA . PRO A 1 578 ? 6.758 -17.485 27.201 1.00 93.06 578 PRO A CA 1
ATOM 4569 C C . PRO A 1 578 ? 7.694 -16.976 26.096 1.00 93.06 578 PRO A C 1
ATOM 4571 O O . PRO A 1 578 ? 8.876 -17.323 26.070 1.00 93.06 578 PRO A O 1
ATOM 4574 N N . ARG A 1 579 ? 7.184 -16.117 25.208 1.00 95.19 579 ARG A N 1
ATOM 4575 C CA . ARG A 1 579 ? 7.905 -15.562 24.055 1.00 95.19 579 ARG A CA 1
ATOM 4576 C C . ARG A 1 579 ? 7.977 -14.044 24.080 1.00 95.19 579 ARG A C 1
ATOM 4578 O O . ARG A 1 579 ? 7.005 -13.362 24.411 1.00 95.19 579 ARG A O 1
ATOM 4585 N N . VAL A 1 580 ? 9.120 -13.531 23.637 1.00 96.56 580 VAL A N 1
ATOM 4586 C CA . VAL A 1 580 ? 9.250 -12.171 23.106 1.00 96.56 580 VAL A CA 1
ATOM 4587 C C . VAL A 1 580 ? 9.419 -12.316 21.601 1.00 96.56 580 VAL A C 1
ATOM 4589 O O . VAL A 1 580 ? 10.363 -12.962 21.149 1.00 96.56 580 VAL A O 1
ATOM 4592 N N . VAL A 1 581 ? 8.485 -11.768 20.829 1.00 96.75 581 VAL A N 1
ATOM 4593 C CA . VAL A 1 581 ? 8.465 -11.939 19.374 1.00 96.75 581 VAL A CA 1
ATOM 4594 C C . VAL A 1 581 ? 8.907 -10.668 18.663 1.00 96.75 581 VAL A C 1
ATOM 4596 O O . VAL A 1 581 ? 8.519 -9.560 19.033 1.00 96.75 581 VAL A O 1
ATOM 4599 N N . VAL A 1 582 ? 9.714 -10.836 17.620 1.00 96.88 582 VAL A N 1
ATOM 4600 C CA . VAL A 1 582 ? 10.098 -9.775 16.689 1.00 96.88 582 VAL A CA 1
ATOM 4601 C C . VAL A 1 582 ? 9.443 -10.082 15.347 1.00 96.88 582 VAL A C 1
ATOM 4603 O O . VAL A 1 582 ? 9.775 -11.087 14.713 1.00 96.88 582 VAL A O 1
ATOM 4606 N N . LEU A 1 583 ? 8.507 -9.227 14.940 1.00 95.62 583 LEU A N 1
ATOM 4607 C CA . LEU A 1 583 ? 7.623 -9.432 13.794 1.00 95.62 583 LEU A CA 1
ATOM 4608 C C . LEU A 1 583 ? 7.944 -8.452 12.668 1.00 95.62 583 LEU A C 1
ATOM 4610 O O . LEU A 1 583 ? 8.092 -7.253 12.907 1.00 95.62 583 LEU A O 1
ATOM 4614 N N . ASP A 1 584 ? 8.021 -8.948 11.434 1.00 91.75 584 ASP A N 1
ATOM 4615 C CA . ASP A 1 584 ? 8.204 -8.092 10.255 1.00 91.75 584 ASP A CA 1
ATOM 4616 C C . ASP A 1 584 ? 6.911 -7.366 9.860 1.00 91.75 584 ASP A C 1
ATOM 4618 O O . ASP A 1 584 ? 6.969 -6.241 9.363 1.00 91.75 584 ASP A O 1
ATOM 4622 N N . ARG A 1 585 ? 5.755 -8.002 10.083 1.00 89.88 585 ARG A N 1
ATOM 4623 C CA . ARG A 1 585 ? 4.428 -7.495 9.731 1.00 89.88 585 ARG A CA 1
ATOM 4624 C C . ARG A 1 585 ? 3.349 -7.903 10.734 1.00 89.88 585 ARG A C 1
ATOM 4626 O O . ARG A 1 585 ? 3.479 -8.914 11.418 1.00 89.88 585 ARG A O 1
ATOM 4633 N N . ALA A 1 586 ? 2.276 -7.124 10.765 1.00 88.12 586 ALA A N 1
ATOM 4634 C CA . ALA A 1 586 ? 1.036 -7.420 11.467 1.00 88.12 586 ALA A CA 1
ATOM 4635 C C . ALA A 1 586 ? -0.159 -7.133 10.548 1.00 88.12 586 ALA A C 1
ATOM 4637 O O . ALA A 1 586 ? -0.163 -6.149 9.810 1.00 88.12 586 ALA A O 1
ATOM 4638 N N . GLU A 1 587 ? -1.174 -7.988 10.610 1.00 76.25 587 GLU A N 1
ATOM 4639 C CA . GLU A 1 587 ? -2.433 -7.851 9.862 1.00 76.25 587 GLU A CA 1
ATOM 4640 C C . GLU A 1 587 ? -3.481 -7.056 10.662 1.00 76.25 587 GLU A C 1
ATOM 4642 O O . GLU A 1 587 ? -4.484 -6.597 10.121 1.00 76.25 587 GLU A O 1
ATOM 4647 N N . GLY A 1 588 ? -3.244 -6.854 11.965 1.00 77.62 588 GLY A N 1
ATOM 4648 C CA . GLY A 1 588 ? -4.071 -6.025 12.855 1.00 77.62 588 GLY A CA 1
ATOM 4649 C C . GLY A 1 588 ? -5.284 -6.738 13.445 1.00 77.62 588 GLY A C 1
ATOM 4650 O O . GLY A 1 588 ? -5.736 -6.385 14.530 1.00 77.62 588 GLY A O 1
ATOM 4651 N N . ASP A 1 589 ? -5.755 -7.784 12.777 1.00 75.94 589 ASP A N 1
ATOM 4652 C CA . ASP A 1 589 ? -6.877 -8.622 13.203 1.00 75.94 589 ASP A CA 1
ATOM 4653 C C . ASP A 1 589 ? -6.432 -9.938 13.874 1.00 75.94 589 ASP A C 1
ATOM 4655 O O . ASP A 1 589 ? -7.266 -10.764 14.266 1.00 75.94 589 ASP A O 1
ATOM 4659 N N . GLU A 1 590 ? -5.123 -10.120 14.051 1.00 80.88 590 GLU A N 1
ATOM 4660 C CA . GLU A 1 590 ? -4.484 -11.283 14.675 1.00 80.88 590 GLU A CA 1
ATOM 4661 C C . GLU A 1 590 ? -4.824 -11.388 16.166 1.00 80.88 590 GLU A C 1
ATOM 4663 O O . GLU A 1 590 ? -4.760 -10.401 16.908 1.00 80.88 590 GLU A O 1
ATOM 4668 N N . ASP A 1 591 ? -5.187 -12.587 16.624 1.00 82.38 591 ASP A N 1
ATOM 4669 C CA . ASP A 1 591 ? -5.279 -12.854 18.061 1.00 82.38 591 ASP A CA 1
ATOM 4670 C C . ASP A 1 591 ? -3.870 -13.001 18.648 1.00 82.38 591 ASP A C 1
ATOM 4672 O O . ASP A 1 591 ? -2.968 -13.479 17.961 1.00 82.38 591 ASP A O 1
ATOM 4676 N N . ILE A 1 592 ? -3.670 -12.595 19.904 1.00 88.12 592 ILE A N 1
ATOM 4677 C CA . ILE A 1 592 ? -2.361 -12.684 20.565 1.00 88.12 592 ILE A CA 1
ATOM 4678 C C . ILE A 1 592 ? -2.344 -13.942 21.449 1.00 88.12 592 ILE A C 1
ATOM 4680 O O . ILE A 1 592 ? -3.023 -13.968 22.484 1.00 88.12 592 ILE A O 1
ATOM 4684 N N . PRO A 1 593 ? -1.559 -14.982 21.097 1.00 87.81 593 PRO A N 1
ATOM 4685 C CA . PRO A 1 593 ? -1.418 -16.165 21.936 1.00 87.81 593 PRO A CA 1
ATOM 4686 C C . PRO A 1 593 ? -0.914 -15.812 23.337 1.00 87.81 593 PRO A C 1
ATOM 4688 O O . PRO A 1 593 ? 0.007 -15.008 23.478 1.00 87.81 593 PRO A O 1
ATOM 4691 N N . GLN A 1 594 ? -1.433 -16.479 24.377 1.00 84.44 594 GLN A N 1
ATOM 4692 C CA . GLN A 1 594 ? -1.027 -16.217 25.774 1.00 84.44 594 GLN A CA 1
ATOM 4693 C C . GLN A 1 594 ? 0.484 -16.335 26.022 1.00 84.44 594 GLN A C 1
ATOM 4695 O O . GLN A 1 594 ? 1.015 -15.713 26.949 1.00 84.44 594 GLN A O 1
ATOM 4700 N N . ALA A 1 595 ? 1.161 -17.171 25.236 1.00 89.75 595 ALA A N 1
ATOM 4701 C CA . ALA A 1 595 ? 2.599 -17.373 25.304 1.00 89.75 595 ALA A CA 1
ATOM 4702 C C . ALA A 1 595 ? 3.378 -16.091 24.982 1.00 89.75 595 ALA A C 1
ATOM 4704 O O . ALA A 1 595 ? 4.445 -15.867 25.544 1.00 89.75 595 ALA A O 1
ATOM 4705 N N . ILE A 1 596 ? 2.849 -15.217 24.127 1.00 94.94 596 ILE A N 1
ATOM 4706 C CA . ILE A 1 596 ? 3.512 -13.971 23.754 1.00 94.94 596 ILE A CA 1
ATOM 4707 C C . ILE A 1 596 ? 3.368 -12.966 24.898 1.00 94.94 596 ILE A C 1
ATOM 4709 O O . ILE A 1 596 ? 2.263 -12.611 25.297 1.00 94.94 596 ILE A O 1
ATOM 4713 N N . LYS A 1 597 ? 4.499 -12.509 25.442 1.00 95.75 597 LYS A N 1
ATOM 4714 C CA . LYS A 1 597 ? 4.561 -11.503 26.519 1.00 95.75 597 LYS A CA 1
ATOM 4715 C C . LYS A 1 597 ? 5.062 -10.147 26.033 1.00 95.75 597 LYS A C 1
ATOM 4717 O O . LYS A 1 597 ? 4.772 -9.134 26.665 1.00 95.75 597 LYS A O 1
ATOM 4722 N N . GLY A 1 598 ? 5.799 -10.129 24.923 1.00 96.56 598 GLY A N 1
ATOM 4723 C CA . GLY A 1 598 ? 6.307 -8.912 24.300 1.00 96.56 598 GLY A CA 1
ATOM 4724 C C . GLY A 1 598 ? 6.32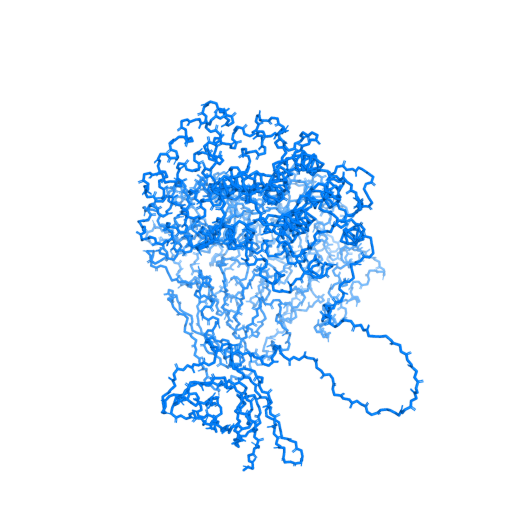5 -9.012 22.777 1.00 96.56 598 GLY A C 1
ATOM 4725 O O . GLY A 1 598 ? 6.644 -10.074 22.243 1.00 96.56 598 GLY A O 1
ATOM 4726 N N . ILE A 1 599 ? 6.004 -7.912 22.098 1.00 96.81 599 ILE A N 1
ATOM 4727 C CA . ILE A 1 599 ? 5.995 -7.779 20.639 1.00 96.81 599 ILE A CA 1
ATOM 4728 C C . ILE A 1 599 ? 6.850 -6.570 20.240 1.00 96.81 599 ILE A C 1
ATOM 4730 O O . ILE A 1 599 ? 6.632 -5.459 20.729 1.00 96.81 599 ILE A O 1
ATOM 4734 N N . VAL A 1 600 ? 7.789 -6.790 19.318 1.00 96.75 600 VAL A N 1
ATOM 4735 C CA . VAL A 1 600 ? 8.521 -5.742 18.594 1.00 96.75 600 VAL A CA 1
ATOM 4736 C C . VAL A 1 600 ? 8.154 -5.830 17.113 1.00 96.75 600 VAL A C 1
ATOM 4738 O O . VAL A 1 600 ? 8.517 -6.800 16.450 1.00 96.75 600 VAL A O 1
ATOM 4741 N N . LEU A 1 601 ? 7.438 -4.835 16.591 1.00 95.31 601 LEU A N 1
ATOM 4742 C CA . LEU A 1 601 ? 6.926 -4.825 15.214 1.00 95.31 601 LEU A CA 1
ATOM 4743 C C . LEU A 1 601 ? 7.744 -3.911 14.289 1.00 95.31 601 LEU A C 1
ATOM 4745 O O . LEU A 1 601 ? 8.126 -2.806 14.666 1.00 95.31 601 LEU A O 1
ATOM 4749 N N . GLY A 1 602 ? 7.988 -4.361 13.057 1.00 92.75 602 GLY A N 1
ATOM 4750 C CA . GLY A 1 602 ? 8.827 -3.669 12.075 1.00 92.75 602 GLY A CA 1
ATOM 4751 C C . GLY A 1 602 ? 8.192 -2.525 11.285 1.00 92.75 602 GLY A C 1
ATOM 4752 O O . GLY A 1 602 ? 8.870 -1.960 10.426 1.00 92.75 602 GLY A O 1
ATOM 4753 N N . HIS A 1 603 ? 6.928 -2.191 11.542 1.00 89.38 603 HIS A N 1
ATOM 4754 C CA . HIS A 1 603 ? 6.218 -1.097 10.878 1.00 89.38 603 HIS A CA 1
ATOM 4755 C C . HIS A 1 603 ? 5.176 -0.444 11.787 1.00 89.38 603 HIS A C 1
ATOM 4757 O O . HIS A 1 603 ? 4.781 -1.006 12.806 1.00 89.38 603 HIS A O 1
ATOM 4763 N N . GLU A 1 604 ? 4.681 0.714 11.363 1.00 88.44 604 GLU A N 1
ATOM 4764 C CA . GLU A 1 604 ? 3.697 1.523 12.075 1.00 88.44 604 GLU A CA 1
ATOM 4765 C C . GLU A 1 604 ? 2.347 0.802 12.221 1.00 88.44 604 GLU A C 1
ATOM 4767 O O . GLU A 1 604 ? 1.924 0.045 11.343 1.00 88.44 604 GLU A O 1
ATOM 4772 N N . LEU A 1 605 ? 1.659 1.056 13.334 1.00 90.75 605 LEU A N 1
ATOM 4773 C CA . LEU A 1 605 ? 0.355 0.495 13.681 1.00 90.75 605 LEU A CA 1
ATOM 4774 C C . LEU A 1 605 ? -0.425 1.535 14.510 1.00 90.75 605 LEU A C 1
ATOM 4776 O O . LEU A 1 605 ? 0.150 2.075 15.461 1.00 90.75 605 LEU A O 1
ATOM 4780 N N . PRO A 1 606 ? -1.711 1.810 14.213 1.00 92.69 606 PRO A N 1
ATOM 4781 C CA . PRO A 1 606 ? -2.539 2.677 15.053 1.00 92.69 606 PRO A CA 1
ATOM 4782 C C . PRO A 1 606 ? -2.622 2.157 16.496 1.00 92.69 606 PRO A C 1
ATOM 4784 O O . PRO A 1 606 ? -2.780 0.952 16.722 1.00 92.69 606 PRO A O 1
ATOM 4787 N N . HIS A 1 607 ? -2.548 3.047 17.486 1.00 92.88 607 HIS A N 1
ATOM 4788 C CA . HIS A 1 607 ? -2.571 2.673 18.907 1.00 92.88 607 HIS A CA 1
ATOM 4789 C C . HIS A 1 607 ? -3.918 2.095 19.346 1.00 92.88 607 HIS A C 1
ATOM 4791 O O . HIS A 1 607 ? -4.001 1.260 20.257 1.00 92.88 607 HIS A O 1
ATOM 4797 N N . LEU A 1 608 ? -4.985 2.563 18.705 1.00 92.25 608 LEU A N 1
ATOM 4798 C CA . LEU A 1 608 ? -6.363 2.182 18.967 1.00 92.25 608 LEU A CA 1
ATOM 4799 C C . LEU A 1 608 ? -6.887 1.146 17.955 1.00 92.25 608 LEU A C 1
ATOM 4801 O O . LEU A 1 608 ? -8.076 0.840 17.969 1.00 92.25 608 LEU A O 1
ATOM 4805 N N . SER A 1 609 ? -6.010 0.561 17.127 1.00 91.38 609 SER A N 1
ATOM 4806 C CA . SER A 1 609 ? -6.335 -0.606 16.289 1.00 91.38 609 SER A CA 1
ATOM 4807 C C . SER A 1 609 ? -6.767 -1.815 17.129 1.00 91.38 609 SER A C 1
ATOM 4809 O O . SER A 1 609 ? -6.460 -1.901 18.324 1.00 91.38 609 SER A O 1
ATOM 4811 N N . HIS A 1 610 ? -7.420 -2.803 16.507 1.00 88.62 610 HIS A N 1
ATOM 4812 C CA . HIS A 1 610 ? -7.816 -4.045 17.182 1.00 88.62 610 HIS A CA 1
ATOM 4813 C C . HIS A 1 610 ? -6.639 -4.720 17.902 1.00 88.62 610 HIS A C 1
ATOM 4815 O O . HIS A 1 610 ? -6.740 -5.018 19.095 1.00 88.62 610 HIS A O 1
ATOM 4821 N N . LEU A 1 611 ? -5.506 -4.908 17.217 1.00 89.19 611 LEU A N 1
ATOM 4822 C CA . LEU A 1 611 ? -4.307 -5.503 17.807 1.00 89.19 611 LEU A CA 1
ATOM 4823 C C . LEU A 1 611 ? -3.737 -4.652 18.955 1.00 89.19 611 LEU A C 1
ATOM 4825 O O . LEU A 1 611 ? -3.366 -5.202 19.992 1.00 89.19 611 LEU A O 1
ATOM 4829 N N . GLY A 1 612 ? -3.719 -3.321 18.819 1.00 90.81 612 GLY A N 1
ATOM 4830 C CA . GLY A 1 612 ? -3.265 -2.412 19.878 1.00 90.81 612 GLY A CA 1
ATOM 4831 C C . GLY A 1 612 ? -4.141 -2.459 21.137 1.00 90.81 612 GLY A C 1
ATOM 4832 O O . GLY A 1 612 ? -3.632 -2.462 22.261 1.00 90.81 612 GLY A O 1
ATOM 4833 N N . VAL A 1 613 ? -5.464 -2.550 20.973 1.00 87.44 613 VAL A N 1
ATOM 4834 C CA . VAL A 1 613 ? -6.416 -2.713 22.085 1.00 87.44 613 VAL A CA 1
ATOM 4835 C C . VAL A 1 613 ? -6.262 -4.087 22.747 1.00 87.44 613 VAL A C 1
ATOM 4837 O O . VAL A 1 613 ? -6.188 -4.166 23.976 1.00 87.44 613 VAL A O 1
ATOM 4840 N N . ARG A 1 614 ? -6.146 -5.164 21.957 1.00 86.12 614 ARG A N 1
ATOM 4841 C CA . ARG A 1 614 ? -5.938 -6.531 22.468 1.00 86.12 614 ARG A CA 1
ATOM 4842 C C . ARG A 1 614 ? -4.639 -6.660 23.253 1.00 86.12 614 ARG A C 1
ATOM 4844 O O . ARG A 1 614 ? -4.650 -7.241 24.333 1.00 86.12 614 ARG A O 1
ATOM 4851 N N . ALA A 1 615 ? -3.542 -6.089 22.755 1.00 89.62 615 ALA A N 1
ATOM 4852 C CA . ALA A 1 615 ? -2.254 -6.121 23.445 1.00 89.62 615 ALA A CA 1
ATOM 4853 C C . ALA A 1 615 ? -2.338 -5.481 24.837 1.00 89.62 615 ALA A C 1
ATOM 4855 O O . ALA A 1 615 ? -1.860 -6.066 25.808 1.00 89.62 615 ALA A O 1
ATOM 4856 N N . ARG A 1 616 ? -3.023 -4.336 24.960 1.00 88.19 616 ARG A N 1
ATOM 4857 C CA . ARG A 1 616 ? -3.253 -3.669 26.252 1.00 88.19 616 ARG A CA 1
ATOM 4858 C C . ARG A 1 616 ? -4.082 -4.526 27.203 1.00 88.19 616 ARG A C 1
ATOM 4860 O O . ARG A 1 616 ? -3.685 -4.731 28.346 1.00 88.19 616 ARG A O 1
ATOM 4867 N N . GLN A 1 617 ? -5.188 -5.089 26.721 1.00 83.00 617 GLN A N 1
ATOM 4868 C CA . GLN A 1 617 ? -6.055 -5.964 27.520 1.00 83.00 617 GLN A CA 1
ATOM 4869 C C . GLN A 1 617 ? -5.333 -7.241 27.978 1.00 83.00 617 GLN A C 1
ATOM 4871 O O . GLN A 1 617 ? -5.479 -7.662 29.123 1.00 83.00 617 GLN A O 1
ATOM 4876 N N . ALA A 1 618 ? -4.503 -7.823 27.110 1.00 84.62 618 ALA A N 1
ATOM 4877 C CA . ALA A 1 618 ? -3.674 -8.984 27.417 1.00 84.62 618 ALA A CA 1
ATOM 4878 C C . ALA A 1 618 ? -2.401 -8.638 28.217 1.00 84.62 618 ALA A C 1
ATOM 4880 O O . ALA A 1 618 ? -1.669 -9.548 28.610 1.00 84.62 618 ALA A O 1
ATOM 4881 N N . LYS A 1 619 ? -2.137 -7.347 28.473 1.00 89.75 619 LYS A N 1
ATOM 4882 C CA . LYS A 1 619 ? -0.929 -6.824 29.136 1.00 89.75 619 LYS A CA 1
ATOM 4883 C C . LYS A 1 619 ? 0.371 -7.268 28.453 1.00 89.75 619 LYS A C 1
ATOM 4885 O O . LYS A 1 619 ? 1.366 -7.565 29.112 1.00 89.75 619 LYS A O 1
ATOM 4890 N N . VAL A 1 620 ? 0.350 -7.321 27.125 1.00 93.44 620 VAL A N 1
ATOM 4891 C CA . VAL A 1 620 ? 1.483 -7.688 26.270 1.00 93.44 620 VAL A CA 1
ATOM 4892 C C . VAL A 1 620 ? 2.263 -6.423 25.947 1.00 93.44 620 VAL A C 1
ATOM 4894 O O . VAL A 1 620 ? 1.719 -5.511 25.327 1.00 93.44 620 VAL A O 1
ATOM 4897 N N . VAL A 1 621 ? 3.534 -6.365 26.354 1.00 95.44 621 VAL A N 1
ATOM 4898 C CA . VAL A 1 621 ? 4.417 -5.230 26.036 1.00 95.44 621 VAL A CA 1
ATOM 4899 C C . VAL A 1 621 ? 4.511 -5.095 24.524 1.00 95.44 621 VAL A C 1
ATOM 4901 O O . VAL A 1 621 ? 4.873 -6.056 23.851 1.00 95.44 621 VAL A O 1
ATOM 4904 N N . PHE A 1 622 ? 4.187 -3.925 23.981 1.00 95.06 622 PHE A N 1
ATOM 4905 C CA . PHE A 1 622 ? 4.078 -3.759 22.538 1.00 95.06 622 PHE A CA 1
ATOM 4906 C C . PHE A 1 622 ? 4.673 -2.430 22.085 1.00 95.06 622 PHE A C 1
ATOM 4908 O O . PHE A 1 622 ? 4.268 -1.352 22.523 1.00 95.06 622 PHE A O 1
ATOM 4915 N N . ILE A 1 623 ? 5.648 -2.535 21.190 1.00 95.44 623 ILE A N 1
ATOM 4916 C CA . ILE A 1 623 ? 6.337 -1.429 20.546 1.00 95.44 623 ILE A CA 1
ATOM 4917 C C . ILE A 1 623 ? 6.507 -1.729 19.059 1.00 95.44 623 ILE A C 1
ATOM 4919 O O . ILE A 1 623 ? 6.762 -2.871 18.666 1.00 95.44 623 ILE A O 1
ATOM 4923 N N . ASN A 1 624 ? 6.375 -0.707 18.226 1.00 94.25 624 ASN A N 1
ATOM 4924 C CA . ASN A 1 624 ? 6.646 -0.800 16.803 1.00 94.25 624 ASN A CA 1
ATOM 4925 C C . ASN A 1 624 ? 7.747 0.187 16.391 1.00 94.25 624 ASN A C 1
ATOM 4927 O O . ASN A 1 624 ? 8.143 1.069 17.156 1.00 94.25 624 ASN A O 1
ATOM 4931 N N . SER A 1 625 ? 8.295 0.002 15.195 1.00 91.50 625 SER A N 1
ATOM 4932 C CA . SER A 1 625 ? 9.288 0.908 14.633 1.00 91.50 625 SER A CA 1
ATOM 4933 C C . SER A 1 625 ? 8.675 1.803 13.565 1.00 91.50 625 SER A C 1
ATOM 4935 O O . SER A 1 625 ? 8.070 1.314 12.614 1.00 91.50 625 SER A O 1
ATOM 4937 N N . GLU A 1 626 ? 8.931 3.104 13.678 1.00 87.12 626 GLU A N 1
ATOM 4938 C CA . GLU A 1 626 ? 8.679 4.091 12.620 1.00 87.12 626 GLU A CA 1
ATOM 4939 C C . GLU A 1 626 ? 9.874 4.211 11.647 1.00 87.12 626 GLU A C 1
ATOM 4941 O O . GLU A 1 626 ? 9.907 5.073 10.768 1.00 87.12 626 GLU A O 1
ATOM 4946 N N . ASP A 1 627 ? 10.916 3.386 11.812 1.00 86.88 627 ASP A N 1
ATOM 4947 C CA . ASP A 1 627 ? 12.096 3.378 10.949 1.00 86.88 627 ASP A CA 1
ATOM 4948 C C . ASP A 1 627 ? 12.517 1.959 10.579 1.00 86.88 627 ASP A C 1
ATOM 4950 O O . ASP A 1 627 ? 13.198 1.259 11.333 1.00 86.88 627 ASP A O 1
ATOM 4954 N N . ALA A 1 628 ? 12.219 1.567 9.344 1.00 84.88 628 ALA A N 1
ATOM 4955 C CA . ALA A 1 628 ? 12.613 0.266 8.820 1.00 84.88 628 ALA A CA 1
ATOM 4956 C C . ALA A 1 628 ? 14.130 -0.001 8.916 1.00 84.88 628 ALA A C 1
ATOM 4958 O O . ALA A 1 628 ? 14.541 -1.159 9.006 1.00 84.88 628 ALA A O 1
ATOM 4959 N N . THR A 1 629 ? 14.983 1.032 8.900 1.00 86.12 629 THR A N 1
ATOM 4960 C CA . THR A 1 629 ? 16.437 0.863 9.065 1.00 86.12 629 THR A CA 1
ATOM 4961 C C . THR A 1 629 ? 16.781 0.520 10.510 1.00 86.12 629 THR A C 1
ATOM 4963 O O . THR A 1 629 ? 17.510 -0.440 10.744 1.00 86.12 629 THR A O 1
ATOM 4966 N N . VAL A 1 630 ? 16.213 1.254 11.474 1.00 88.94 630 VAL A N 1
ATOM 4967 C CA . VAL A 1 630 ? 16.425 1.000 12.910 1.00 88.94 630 VAL A CA 1
ATOM 4968 C C . VAL A 1 630 ? 15.904 -0.383 13.284 1.00 88.94 630 VAL A C 1
ATOM 4970 O O . VAL A 1 630 ? 16.602 -1.125 13.973 1.00 88.94 630 VAL A O 1
ATOM 4973 N N . PHE A 1 631 ? 14.737 -0.778 12.769 1.00 92.44 631 PHE A N 1
ATOM 4974 C CA . PHE A 1 631 ? 14.213 -2.125 12.969 1.00 92.44 631 PHE A CA 1
ATOM 4975 C C . PHE A 1 631 ? 15.124 -3.206 12.378 1.00 92.44 631 PHE A C 1
ATOM 4977 O O . PHE A 1 631 ? 15.431 -4.187 13.055 1.00 92.44 631 PHE A O 1
ATOM 4984 N N . LYS A 1 632 ? 15.606 -3.035 11.138 1.00 90.94 632 LYS A N 1
ATOM 4985 C CA . LYS A 1 632 ? 16.533 -3.990 10.503 1.00 90.94 632 LYS A CA 1
ATOM 4986 C C . LYS A 1 632 ? 17.838 -4.126 11.285 1.00 90.94 632 LYS A C 1
ATOM 4988 O O . LYS A 1 632 ? 18.321 -5.246 11.458 1.00 90.94 632 LYS A O 1
ATOM 4993 N N . ASP A 1 633 ? 18.394 -3.017 11.765 1.00 90.31 633 ASP A N 1
ATOM 4994 C CA . ASP A 1 633 ? 19.619 -3.011 12.565 1.00 90.31 633 ASP A CA 1
ATOM 4995 C C . ASP A 1 633 ? 19.400 -3.662 13.937 1.00 90.31 633 ASP A C 1
ATOM 4997 O O . ASP A 1 633 ? 20.208 -4.500 14.346 1.00 90.31 633 ASP A O 1
ATOM 5001 N N . PHE A 1 634 ? 18.277 -3.364 14.600 1.00 91.12 634 PHE A N 1
ATOM 5002 C CA . PHE A 1 634 ? 17.854 -4.034 15.830 1.00 91.12 634 PHE A CA 1
ATOM 5003 C C . PHE A 1 634 ? 17.725 -5.544 15.613 1.00 91.12 634 PHE A C 1
ATOM 5005 O O . PHE A 1 634 ? 18.408 -6.321 16.278 1.00 91.12 634 PHE A O 1
ATOM 5012 N N . LYS A 1 635 ? 16.927 -5.968 14.625 1.00 92.31 635 LYS A N 1
ATOM 5013 C CA . LYS A 1 635 ? 16.711 -7.381 14.295 1.00 92.31 635 LYS A CA 1
ATOM 5014 C C . LYS A 1 635 ? 18.046 -8.085 14.073 1.00 92.31 635 LYS A C 1
ATOM 5016 O O . LYS A 1 635 ? 18.322 -9.087 14.723 1.00 92.31 635 LYS A O 1
ATOM 5021 N N . LYS A 1 636 ? 18.918 -7.517 13.231 1.00 90.00 636 LYS A N 1
ATOM 5022 C CA . LYS A 1 636 ? 20.255 -8.049 12.920 1.00 90.00 636 LYS A CA 1
ATOM 5023 C C . LYS A 1 636 ? 21.157 -8.186 14.149 1.00 90.00 636 LYS A C 1
ATOM 5025 O O . LYS A 1 636 ? 21.936 -9.135 14.202 1.00 90.00 636 LYS A O 1
ATOM 5030 N N . GLY A 1 637 ? 21.067 -7.260 15.103 1.00 87.75 637 GLY A N 1
ATOM 5031 C CA . GLY A 1 637 ? 21.817 -7.308 16.359 1.00 87.75 637 GLY A CA 1
ATOM 5032 C C . GLY A 1 637 ? 21.419 -8.468 17.274 1.00 87.75 637 GLY A C 1
ATOM 5033 O O . GLY A 1 637 ? 22.245 -8.909 18.065 1.00 87.75 637 GLY A O 1
ATOM 5034 N N . TRP A 1 638 ? 20.198 -8.989 17.124 1.00 88.56 638 TRP A N 1
ATOM 5035 C CA . TRP A 1 638 ? 19.615 -9.995 18.014 1.00 88.56 638 TRP A CA 1
ATOM 5036 C C . TRP A 1 638 ? 19.375 -11.365 17.372 1.00 88.56 638 TRP A C 1
ATOM 5038 O O . TRP A 1 638 ? 19.057 -12.310 18.087 1.00 88.56 638 TRP A O 1
ATOM 5048 N N . VAL A 1 639 ? 19.565 -11.522 16.054 1.00 87.12 639 VAL A N 1
ATOM 5049 C CA . VAL A 1 639 ? 19.381 -12.826 15.378 1.00 87.12 639 VAL A CA 1
ATOM 5050 C C . VAL A 1 639 ? 20.250 -13.928 15.998 1.00 87.12 639 VAL A C 1
ATOM 5052 O O . VAL A 1 639 ? 19.808 -15.066 16.101 1.00 87.12 639 VAL A O 1
ATOM 5055 N N . SER A 1 640 ? 21.467 -13.611 16.456 1.00 84.38 640 SER A N 1
ATOM 5056 C CA . SER A 1 640 ? 22.353 -14.581 17.125 1.00 84.38 640 SER A CA 1
ATOM 5057 C C . SER A 1 640 ? 21.848 -15.061 18.486 1.00 84.38 640 SER A C 1
ATOM 5059 O O . SER A 1 640 ? 22.356 -16.053 18.999 1.00 84.38 640 SER A O 1
ATOM 5061 N N . ASN A 1 641 ? 20.882 -14.352 19.068 1.00 85.19 641 ASN A N 1
ATOM 5062 C CA . ASN A 1 641 ? 20.261 -14.648 20.354 1.00 85.19 641 ASN A CA 1
ATOM 5063 C C . ASN A 1 641 ? 18.871 -15.275 20.160 1.00 85.19 641 ASN A C 1
ATOM 5065 O O . ASN A 1 641 ? 18.081 -15.298 21.100 1.00 85.19 641 ASN A O 1
ATOM 5069 N N . ALA A 1 642 ? 18.544 -15.755 18.953 1.00 83.56 642 ALA A N 1
ATOM 5070 C CA . ALA A 1 642 ? 17.323 -16.521 18.728 1.00 83.56 642 ALA A CA 1
ATOM 5071 C C . ALA A 1 642 ? 17.233 -17.679 19.738 1.00 83.56 642 ALA A C 1
ATOM 5073 O O . ALA A 1 642 ? 18.240 -18.319 20.035 1.00 83.56 642 ALA A O 1
ATOM 5074 N N . GLU A 1 643 ? 16.037 -17.912 20.277 1.00 87.38 643 GLU A N 1
ATOM 5075 C CA . GLU A 1 643 ? 15.730 -18.869 21.352 1.00 87.38 643 GLU A CA 1
ATOM 5076 C C . GLU A 1 643 ? 16.284 -18.533 22.750 1.00 87.38 643 GLU A C 1
ATOM 5078 O O . GLU A 1 643 ? 15.832 -19.127 23.735 1.00 87.38 643 GLU A O 1
ATOM 5083 N N . ASN A 1 644 ? 17.185 -17.552 22.894 1.00 89.62 644 ASN A N 1
ATOM 5084 C CA . ASN A 1 644 ? 17.678 -17.147 24.212 1.00 89.62 644 ASN A CA 1
ATOM 5085 C C . ASN A 1 644 ? 16.569 -16.485 25.034 1.00 89.62 644 ASN A C 1
ATOM 5087 O O . ASN A 1 644 ? 15.714 -15.769 24.507 1.00 89.62 644 ASN A O 1
ATOM 5091 N N . LEU A 1 645 ? 16.621 -16.685 26.352 1.00 91.00 645 LEU A N 1
ATOM 5092 C CA . LEU A 1 645 ? 15.761 -15.975 27.289 1.00 91.00 645 LEU A CA 1
ATOM 5093 C C . LEU A 1 645 ? 16.183 -14.502 27.343 1.00 91.00 645 LEU A C 1
ATOM 5095 O O . LEU A 1 645 ? 17.296 -14.181 27.761 1.00 91.00 645 LEU A O 1
ATOM 5099 N N . VAL A 1 646 ? 15.280 -13.610 26.946 1.00 93.56 646 VAL A N 1
ATOM 5100 C CA . VAL A 1 646 ? 15.522 -12.167 26.930 1.00 93.56 646 VAL A CA 1
ATOM 5101 C C . VAL A 1 646 ? 14.544 -11.438 27.837 1.00 93.56 646 VAL A C 1
ATOM 5103 O O . VAL A 1 646 ? 13.417 -11.883 28.066 1.00 93.56 646 VAL A O 1
ATOM 5106 N N . LYS A 1 647 ? 14.981 -10.285 28.335 1.00 93.44 647 LYS A N 1
ATOM 5107 C CA . LYS A 1 647 ? 14.143 -9.303 29.015 1.00 93.44 647 LYS A CA 1
ATOM 5108 C C . LYS A 1 647 ? 14.032 -8.062 28.136 1.00 93.44 647 LYS A C 1
ATOM 5110 O O . LYS A 1 647 ? 15.019 -7.358 27.945 1.00 93.44 647 LYS A O 1
ATOM 5115 N N . LEU A 1 648 ? 12.835 -7.795 27.629 1.00 93.44 648 LEU A N 1
ATOM 5116 C CA . LEU A 1 648 ? 12.483 -6.591 26.883 1.00 93.44 648 LEU A CA 1
ATOM 5117 C C . LEU A 1 648 ? 11.939 -5.536 27.852 1.00 93.44 648 LEU A C 1
ATOM 5119 O O . LEU A 1 648 ? 10.973 -5.796 28.571 1.00 93.44 648 LEU A O 1
ATOM 5123 N N . VAL A 1 649 ? 12.534 -4.344 27.855 1.00 92.31 649 VAL A N 1
ATOM 5124 C CA . VAL A 1 649 ? 12.079 -3.194 28.646 1.00 92.31 649 VAL A CA 1
ATOM 5125 C C . VAL A 1 649 ? 11.680 -2.066 27.700 1.00 92.31 649 VAL A C 1
ATOM 5127 O O . VAL A 1 649 ? 12.501 -1.558 26.937 1.00 92.31 649 VAL A O 1
ATOM 5130 N N . VAL A 1 650 ? 10.412 -1.663 27.774 1.00 91.69 650 VAL A N 1
ATOM 5131 C CA . VAL A 1 650 ? 9.829 -0.595 26.959 1.00 91.69 650 VAL A CA 1
ATOM 5132 C C . VAL A 1 650 ? 9.307 0.508 27.870 1.00 91.69 650 VAL A C 1
ATOM 5134 O O . VAL A 1 650 ? 8.415 0.287 28.690 1.00 91.69 650 VAL A O 1
ATOM 5137 N N . SER A 1 651 ? 9.842 1.711 27.694 1.00 88.62 651 SER A N 1
ATOM 5138 C CA . SER A 1 651 ? 9.344 2.946 28.303 1.00 88.62 651 SER A CA 1
ATOM 5139 C C . SER A 1 651 ? 8.887 3.921 27.220 1.00 88.62 651 SER A C 1
ATOM 5141 O O . SER A 1 651 ? 9.260 3.781 26.059 1.00 88.62 651 SER A O 1
ATOM 5143 N N . LEU A 1 652 ? 8.083 4.919 27.588 1.00 85.75 652 LEU A N 1
ATOM 5144 C CA . LEU A 1 652 ? 7.681 5.978 26.659 1.00 85.75 652 LEU A CA 1
ATOM 5145 C C . LEU A 1 652 ? 8.905 6.789 26.196 1.00 85.75 652 LEU A C 1
ATOM 5147 O O . LEU A 1 652 ? 9.832 7.002 26.978 1.00 85.75 652 LEU A O 1
ATOM 5151 N N . GLY A 1 653 ? 8.894 7.252 24.942 1.00 76.38 653 GLY A N 1
ATOM 5152 C CA . GLY A 1 653 ? 9.920 8.160 24.413 1.00 76.38 653 GLY A CA 1
ATOM 5153 C C . GLY A 1 653 ? 11.303 7.530 24.189 1.00 76.38 653 GLY A C 1
ATOM 5154 O O . GLY A 1 653 ? 12.308 8.212 24.364 1.00 76.38 653 GLY A O 1
ATOM 5155 N N . VAL A 1 654 ? 11.387 6.233 23.871 1.00 76.44 654 VAL A N 1
ATOM 5156 C CA . VAL A 1 654 ? 12.672 5.514 23.777 1.00 76.44 654 VAL A CA 1
ATOM 5157 C C . VAL A 1 654 ? 13.370 5.672 22.426 1.00 76.44 654 VAL A C 1
ATOM 5159 O O . VAL A 1 654 ? 12.895 5.189 21.404 1.00 76.44 654 VAL A O 1
ATOM 5162 N N . ASP A 1 655 ? 14.576 6.243 22.435 1.00 75.56 655 ASP A N 1
ATOM 5163 C CA . ASP A 1 655 ? 15.445 6.310 21.247 1.00 75.56 655 ASP A CA 1
ATOM 5164 C C . ASP A 1 655 ? 16.004 4.939 20.827 1.00 75.56 655 ASP A C 1
ATOM 5166 O O . ASP A 1 655 ? 16.333 4.704 19.662 1.00 75.56 655 ASP A O 1
ATOM 5170 N N . SER A 1 656 ? 16.105 4.010 21.778 1.00 78.56 656 SER A N 1
ATOM 5171 C CA . SER A 1 656 ? 16.618 2.656 21.572 1.00 78.56 656 SER A CA 1
ATOM 5172 C C . SER A 1 656 ? 15.922 1.662 22.493 1.00 78.56 656 SER A C 1
ATOM 5174 O O . SER A 1 656 ? 15.704 1.962 23.668 1.00 78.56 656 SER A O 1
ATOM 5176 N N . LEU A 1 657 ? 15.644 0.461 21.985 1.00 83.25 657 LEU A N 1
ATOM 5177 C CA . LEU A 1 657 ? 15.093 -0.634 22.779 1.00 83.25 657 LEU A CA 1
ATOM 5178 C C . LEU A 1 657 ? 16.136 -1.205 23.741 1.00 83.25 657 LEU A C 1
ATOM 5180 O O . LEU A 1 657 ? 17.230 -1.588 23.323 1.00 83.25 657 LEU A O 1
ATOM 5184 N N . SER A 1 658 ? 15.767 -1.323 25.017 1.00 81.31 658 SER A N 1
ATOM 5185 C CA . SER A 1 658 ? 16.527 -2.100 25.992 1.00 81.31 658 SER A CA 1
ATOM 5186 C C . SER A 1 658 ? 16.054 -3.550 25.932 1.00 81.31 658 SER A C 1
ATOM 5188 O O . SER A 1 658 ? 14.917 -3.873 26.281 1.00 81.31 658 SER A O 1
ATOM 5190 N N . MET A 1 659 ? 16.934 -4.419 25.447 1.00 84.75 659 MET A N 1
ATOM 5191 C CA . MET A 1 659 ? 16.773 -5.862 25.520 1.00 84.75 659 MET A CA 1
ATOM 5192 C C . MET A 1 659 ? 18.071 -6.436 26.082 1.00 84.75 659 MET A C 1
ATOM 5194 O O . MET A 1 659 ? 19.158 -6.006 25.700 1.00 84.75 659 MET A O 1
ATOM 5198 N N . GLU A 1 660 ? 17.968 -7.337 27.050 1.00 86.75 660 GLU A N 1
ATOM 5199 C CA . GLU A 1 660 ? 19.120 -7.914 27.748 1.00 86.75 660 GLU A CA 1
ATOM 5200 C C . GLU A 1 660 ? 18.933 -9.425 27.882 1.00 86.75 660 GLU A C 1
ATOM 5202 O O . GLU A 1 660 ? 17.799 -9.899 28.016 1.00 86.75 660 GLU A O 1
ATOM 5207 N N . ASP A 1 661 ? 20.036 -10.181 27.868 1.00 80.00 661 ASP A N 1
ATOM 5208 C CA . ASP A 1 661 ? 19.999 -11.603 28.212 1.00 80.00 661 ASP A CA 1
ATOM 5209 C C . ASP A 1 661 ? 19.516 -11.731 29.663 1.00 80.00 661 ASP A C 1
ATOM 5211 O O . ASP A 1 661 ? 20.098 -11.167 30.596 1.00 80.00 661 ASP A O 1
ATOM 5215 N N . ALA A 1 662 ? 18.426 -12.462 29.865 1.00 74.25 662 ALA A N 1
ATOM 5216 C CA . ALA A 1 662 ? 17.909 -12.706 31.198 1.00 74.25 662 ALA A CA 1
ATOM 5217 C C . ALA A 1 662 ? 18.658 -13.892 31.820 1.00 74.25 662 ALA A C 1
ATOM 5219 O O . ALA A 1 662 ? 18.838 -14.935 31.190 1.00 74.25 662 ALA A O 1
ATOM 5220 N N . ALA A 1 663 ? 19.074 -13.762 33.084 1.00 61.41 663 ALA A N 1
ATOM 5221 C CA . ALA A 1 663 ? 19.509 -14.924 33.854 1.00 61.41 663 ALA A CA 1
ATOM 5222 C C . ALA A 1 663 ? 18.358 -15.941 33.916 1.00 61.41 663 ALA A C 1
ATOM 5224 O O . ALA A 1 663 ? 17.204 -15.516 34.029 1.00 61.41 663 ALA A O 1
ATOM 5225 N N . ASP A 1 664 ? 18.691 -17.243 33.869 1.00 51.19 664 ASP A N 1
ATOM 5226 C CA . ASP A 1 664 ? 17.772 -18.392 33.959 1.00 51.19 664 ASP A CA 1
ATOM 5227 C C . ASP A 1 664 ? 17.010 -18.367 35.292 1.00 51.19 664 ASP A C 1
ATOM 5229 O O . ASP A 1 664 ? 17.270 -19.082 36.258 1.00 51.19 664 ASP A O 1
ATOM 5233 N N . THR A 1 665 ? 16.075 -17.438 35.370 1.00 46.84 665 THR A N 1
ATOM 5234 C CA . THR A 1 665 ? 14.974 -17.459 36.294 1.00 46.84 665 THR A CA 1
ATOM 5235 C C . THR A 1 665 ? 13.965 -18.297 35.557 1.00 46.84 665 THR A C 1
ATOM 5237 O O . THR A 1 665 ? 13.229 -17.789 34.717 1.00 46.84 665 THR A O 1
ATOM 5240 N N . ARG A 1 666 ? 13.972 -19.606 35.832 1.00 44.78 666 ARG A N 1
ATOM 5241 C CA . ARG A 1 666 ? 12.813 -20.457 35.580 1.00 44.78 666 ARG A CA 1
ATOM 5242 C C . ARG A 1 666 ? 11.626 -19.759 36.227 1.00 44.78 666 ARG A C 1
ATOM 5244 O O . ARG A 1 666 ? 11.386 -19.906 37.428 1.00 44.78 666 ARG A O 1
ATOM 5251 N N . ALA A 1 667 ? 10.951 -18.915 35.456 1.00 41.62 667 ALA A N 1
ATOM 5252 C CA . ALA A 1 667 ? 9.650 -18.414 35.804 1.00 41.62 667 ALA A CA 1
ATOM 5253 C C . ALA A 1 667 ? 8.833 -19.677 36.045 1.00 41.62 667 ALA A C 1
ATOM 5255 O O . ALA A 1 667 ? 8.844 -20.591 35.218 1.00 41.62 667 ALA A O 1
ATOM 5256 N N . LYS A 1 668 ? 8.231 -19.777 37.233 1.00 40.47 668 LYS A N 1
ATOM 5257 C CA . LYS A 1 668 ? 7.218 -20.800 37.472 1.00 40.47 668 LYS A CA 1
ATOM 5258 C C . LYS A 1 668 ? 6.279 -20.738 36.276 1.00 40.47 668 LYS A C 1
ATOM 5260 O O . LYS A 1 668 ? 5.828 -19.642 35.950 1.00 40.47 668 LYS A O 1
ATOM 5265 N N . GLU A 1 669 ? 6.055 -21.876 35.622 1.00 39.88 669 GLU A N 1
ATOM 5266 C CA . GLU A 1 669 ? 4.912 -22.027 34.733 1.00 39.88 669 GLU A CA 1
ATOM 5267 C C . GLU A 1 669 ? 3.724 -21.439 35.492 1.00 39.88 669 GLU A C 1
ATOM 5269 O O . GLU A 1 669 ? 3.363 -21.938 36.563 1.00 39.88 669 GLU A O 1
ATOM 5274 N N . ASP A 1 670 ? 3.201 -20.313 35.009 1.00 41.47 670 ASP A N 1
ATOM 5275 C CA . ASP A 1 670 ? 1.892 -19.855 35.437 1.00 41.47 670 ASP A CA 1
ATOM 5276 C C . ASP A 1 670 ? 0.960 -20.942 34.916 1.00 41.47 670 ASP A C 1
ATOM 5278 O O . ASP A 1 670 ? 0.602 -20.974 33.738 1.00 41.47 670 ASP A O 1
ATOM 5282 N N . SER A 1 671 ? 0.682 -21.929 35.772 1.00 41.50 671 SER A N 1
ATOM 5283 C CA . SER A 1 671 ? -0.362 -22.908 35.523 1.00 41.50 671 SER A CA 1
ATOM 5284 C C . SER A 1 671 ? -1.599 -22.106 35.162 1.00 41.50 671 SER A C 1
ATOM 5286 O O . SER A 1 671 ? -1.941 -21.199 35.917 1.00 41.50 671 SER A O 1
ATOM 5288 N N . ASP A 1 672 ? -2.226 -22.396 34.027 1.00 47.94 672 ASP A N 1
ATOM 5289 C CA . ASP A 1 672 ? -3.412 -21.688 33.554 1.00 47.94 672 ASP A CA 1
ATOM 5290 C C . ASP A 1 672 ? -4.550 -21.802 34.590 1.00 47.94 672 ASP A C 1
ATOM 5292 O O . ASP A 1 672 ? -5.358 -22.735 34.575 1.00 47.94 672 ASP A O 1
ATOM 5296 N N . THR A 1 673 ? -4.566 -20.855 35.531 1.00 46.06 673 THR A N 1
ATOM 5297 C CA . THR A 1 673 ? -5.478 -20.763 36.675 1.00 46.06 673 THR A CA 1
ATOM 5298 C C . THR A 1 673 ? -6.820 -20.156 36.292 1.00 46.06 673 THR A C 1
ATOM 5300 O O . THR A 1 673 ? -7.659 -19.972 37.169 1.00 46.06 673 THR A O 1
ATOM 5303 N N . ARG A 1 674 ? -7.054 -19.847 35.006 1.00 61.00 674 ARG A N 1
ATOM 5304 C CA . ARG A 1 674 ? -8.332 -19.278 34.571 1.00 61.00 674 ARG A CA 1
ATOM 5305 C C . ARG A 1 674 ? -9.442 -20.291 34.793 1.00 61.00 674 ARG A C 1
ATOM 5307 O O . ARG A 1 674 ? -9.387 -21.410 34.269 1.00 61.00 674 ARG A O 1
ATOM 5314 N N . ASP A 1 675 ? -10.449 -19.892 35.554 1.00 57.00 675 ASP A N 1
ATOM 5315 C CA . ASP A 1 675 ? -11.669 -20.667 35.705 1.00 57.00 675 ASP A CA 1
ATOM 5316 C C . ASP A 1 675 ? -12.424 -20.730 34.369 1.00 57.00 675 ASP A C 1
ATOM 5318 O O . ASP A 1 675 ? -12.266 -19.878 33.492 1.00 57.00 675 ASP A O 1
ATOM 5322 N N . LYS A 1 676 ? -13.252 -21.766 34.182 1.00 62.00 676 LYS A N 1
ATOM 5323 C CA . LYS A 1 676 ? -14.148 -21.819 33.018 1.00 62.00 676 LYS A CA 1
ATOM 5324 C C . LYS A 1 676 ? -15.051 -20.587 33.034 1.00 62.00 676 LYS A C 1
ATOM 5326 O O . LYS A 1 676 ? -15.757 -20.362 34.017 1.00 62.00 676 LYS A O 1
ATOM 5331 N N . VAL A 1 677 ? -15.085 -19.845 31.928 1.00 70.06 677 VAL A N 1
ATOM 5332 C CA . VAL A 1 677 ? -15.993 -18.705 31.783 1.00 70.06 677 VAL A CA 1
ATOM 5333 C C . VAL A 1 677 ? -17.429 -19.220 31.845 1.00 70.06 677 VAL A C 1
ATOM 5335 O O . VAL A 1 677 ? -17.857 -20.046 31.032 1.00 70.06 677 VAL A O 1
ATOM 5338 N N . VAL A 1 678 ? -18.191 -18.726 32.818 1.00 67.12 678 VAL A N 1
ATOM 5339 C CA . VAL A 1 678 ? -19.613 -19.041 32.940 1.00 67.12 678 VAL A CA 1
ATOM 5340 C C . VAL A 1 678 ? -20.386 -18.123 32.003 1.00 67.12 678 VAL A C 1
ATOM 5342 O O . VAL A 1 678 ? -20.468 -16.919 32.220 1.00 67.12 678 VAL A O 1
ATOM 5345 N N . ILE A 1 679 ? -20.949 -18.711 30.950 1.00 72.81 679 ILE A N 1
ATOM 5346 C CA . ILE A 1 679 ? -21.872 -18.036 30.038 1.00 72.81 679 ILE A CA 1
ATOM 5347 C C . ILE A 1 679 ? -23.208 -18.765 30.102 1.00 72.81 679 ILE A C 1
ATOM 5349 O O . ILE A 1 679 ? -23.255 -19.998 30.004 1.00 72.81 679 ILE A O 1
ATOM 5353 N N . ASP A 1 680 ? -24.285 -18.004 30.265 1.00 65.94 680 ASP A N 1
ATOM 5354 C CA . ASP A 1 680 ? -25.643 -18.525 30.195 1.00 65.94 680 ASP A CA 1
ATOM 5355 C C . ASP A 1 680 ? -26.140 -18.522 28.749 1.00 65.94 680 ASP A C 1
ATOM 5357 O O . ASP A 1 680 ? -25.915 -17.576 27.987 1.00 65.94 680 ASP A O 1
ATOM 5361 N N . ILE A 1 681 ? -26.832 -19.598 28.368 1.00 64.31 681 ILE A N 1
ATOM 5362 C CA . ILE A 1 681 ? -27.568 -19.644 27.106 1.00 64.31 681 ILE A CA 1
ATOM 5363 C C . ILE A 1 681 ? -28.849 -18.832 27.326 1.00 64.31 681 ILE A C 1
ATOM 5365 O O . ILE A 1 681 ? -29.638 -19.202 28.199 1.00 64.31 681 ILE A O 1
ATOM 5369 N N . PRO A 1 682 ? -29.095 -17.756 26.560 1.00 63.53 682 PRO A N 1
ATOM 5370 C CA . PRO A 1 682 ? -30.346 -17.019 26.660 1.00 63.53 682 PRO A CA 1
ATOM 5371 C C . PRO A 1 682 ? -31.533 -17.958 26.419 1.00 63.53 682 PRO A C 1
ATOM 5373 O O . PRO A 1 682 ? -31.537 -18.712 25.442 1.00 63.53 682 PRO A O 1
ATOM 5376 N N . ASP A 1 683 ? -32.524 -17.901 27.310 1.00 57.16 683 ASP A N 1
ATOM 5377 C CA . ASP A 1 683 ? -33.688 -18.792 27.329 1.00 57.16 683 ASP A CA 1
ATOM 5378 C C . ASP A 1 683 ? -34.367 -18.847 25.937 1.00 57.16 683 ASP A C 1
ATOM 5380 O O . ASP A 1 683 ? -34.744 -17.792 25.396 1.00 57.16 683 ASP A O 1
ATOM 5384 N N . PRO A 1 684 ? -34.506 -20.031 25.305 1.00 55.56 684 PRO A N 1
ATOM 5385 C CA . PRO A 1 684 ? -35.042 -20.158 23.953 1.00 55.56 684 PRO A CA 1
ATOM 5386 C C . PRO A 1 684 ? -36.561 -19.937 23.954 1.00 55.56 684 PRO A C 1
ATOM 5388 O O . PRO A 1 684 ? -37.357 -20.872 23.913 1.00 55.56 684 PRO A O 1
ATOM 5391 N N . VAL A 1 685 ? -37.008 -18.679 23.983 1.00 51.84 685 VAL A N 1
ATOM 5392 C CA . VAL A 1 685 ? -38.447 -18.382 24.035 1.00 51.84 685 VAL A CA 1
ATOM 5393 C C . VAL A 1 685 ? -39.033 -18.188 22.633 1.00 51.84 685 VAL A C 1
ATOM 5395 O O . VAL A 1 685 ? -38.821 -17.186 21.936 1.00 51.84 685 VAL A O 1
ATOM 5398 N N . ALA A 1 686 ? -39.874 -19.149 22.251 1.00 45.28 686 ALA A N 1
ATOM 5399 C CA . ALA A 1 686 ? -40.603 -19.289 20.988 1.00 45.28 686 ALA A CA 1
ATOM 5400 C C . ALA A 1 686 ? -41.630 -18.170 20.648 1.00 45.28 686 ALA A C 1
ATOM 5402 O O . ALA A 1 686 ? -42.511 -18.380 19.819 1.00 45.28 686 ALA A O 1
ATOM 5403 N N . LYS A 1 687 ? -41.543 -16.968 21.244 1.00 52.50 687 LYS A N 1
ATOM 5404 C CA . LYS A 1 687 ? -42.496 -15.852 21.023 1.00 52.50 687 LYS A CA 1
ATOM 5405 C C . LYS A 1 687 ? -41.886 -14.444 20.904 1.00 52.50 687 LYS A C 1
ATOM 5407 O O . LYS A 1 687 ? -42.610 -13.459 20.980 1.00 52.50 687 LYS A O 1
ATOM 5412 N N . ARG A 1 688 ? -40.572 -14.310 20.701 1.00 66.00 688 ARG A N 1
ATOM 5413 C CA . ARG A 1 688 ? -39.915 -12.998 20.503 1.00 66.00 688 ARG A CA 1
ATOM 5414 C C . ARG A 1 688 ? -39.832 -12.562 19.032 1.00 66.00 688 ARG A C 1
ATOM 5416 O O . ARG A 1 688 ? -39.874 -13.407 18.128 1.00 66.00 688 ARG A O 1
ATOM 5423 N N . ALA A 1 689 ? -39.758 -11.248 18.811 1.00 77.94 689 ALA A N 1
ATOM 5424 C CA . ALA A 1 689 ? -39.627 -10.625 17.495 1.00 77.94 689 ALA A CA 1
ATOM 5425 C C . ALA A 1 689 ? -38.331 -11.064 16.785 1.00 77.94 689 ALA A C 1
ATOM 5427 O O . ALA A 1 689 ? -37.307 -11.271 17.422 1.00 77.94 689 ALA A O 1
ATOM 5428 N N . LEU A 1 690 ? -38.395 -11.221 15.457 1.00 87.81 690 LEU A N 1
ATOM 5429 C CA . LEU A 1 690 ? -37.260 -11.652 14.622 1.00 87.81 690 LEU A CA 1
ATOM 5430 C C . LEU A 1 690 ? -36.227 -10.544 14.366 1.00 87.81 690 LEU A C 1
ATOM 5432 O O . LEU A 1 690 ? -35.074 -10.840 14.067 1.00 87.81 690 LEU A O 1
ATOM 5436 N N . VAL A 1 691 ? -36.683 -9.294 14.448 1.00 92.56 691 VAL A N 1
ATOM 5437 C CA . VAL A 1 691 ? -35.914 -8.054 14.319 1.00 92.56 691 VAL A CA 1
ATOM 5438 C C . VAL A 1 691 ? -36.530 -7.072 15.313 1.00 92.56 691 VAL A C 1
ATOM 5440 O O . VAL A 1 691 ? -37.763 -7.013 15.398 1.00 92.56 691 VAL A O 1
ATOM 5443 N N . VAL A 1 692 ? -35.702 -6.360 16.070 1.00 93.12 692 VAL A N 1
ATOM 5444 C CA . VAL A 1 692 ? -36.108 -5.426 17.136 1.00 93.12 692 VAL A CA 1
ATOM 5445 C C . VAL A 1 692 ? -35.348 -4.107 16.982 1.00 93.12 692 VAL A C 1
ATOM 5447 O O . VAL A 1 692 ? -34.291 -4.087 16.350 1.00 93.12 692 VAL A O 1
ATOM 5450 N N . ALA A 1 693 ? -35.875 -3.012 17.531 1.00 93.25 693 ALA A N 1
ATOM 5451 C CA . ALA A 1 693 ? -35.136 -1.754 17.596 1.00 93.25 693 ALA A CA 1
ATOM 5452 C C . ALA A 1 693 ? -33.928 -1.881 18.541 1.00 93.25 693 ALA A C 1
ATOM 5454 O O . ALA A 1 693 ? -33.942 -2.678 19.481 1.00 93.25 693 ALA A O 1
ATOM 5455 N N . THR A 1 694 ? -32.892 -1.083 18.297 1.00 93.12 694 THR A N 1
ATOM 5456 C CA . THR A 1 694 ? -31.675 -0.987 19.124 1.00 93.12 694 THR A CA 1
ATOM 5457 C C . THR A 1 694 ? -31.986 -0.628 20.575 1.00 93.12 694 THR A C 1
ATOM 5459 O O . THR A 1 694 ? -31.385 -1.190 21.484 1.00 93.12 694 THR A O 1
ATOM 5462 N N . THR A 1 695 ? -32.974 0.234 20.816 1.00 91.88 695 THR A N 1
ATOM 5463 C CA . THR A 1 695 ? -33.413 0.633 22.167 1.00 91.88 695 THR A CA 1
ATOM 5464 C C . THR A 1 695 ? -34.140 -0.461 22.948 1.00 91.88 695 THR A C 1
ATOM 5466 O O . THR A 1 695 ? -34.285 -0.346 24.161 1.00 91.88 695 THR A O 1
ATOM 5469 N N . ASP A 1 696 ? -34.610 -1.511 22.270 1.00 90.75 696 ASP A N 1
ATOM 5470 C CA . ASP A 1 696 ? -35.476 -2.543 22.851 1.00 90.75 696 ASP A CA 1
ATOM 5471 C C . ASP A 1 696 ? -34.714 -3.835 23.202 1.00 90.75 696 ASP A C 1
ATOM 5473 O O . ASP A 1 696 ? -35.326 -4.844 23.571 1.00 90.75 696 ASP A O 1
ATOM 5477 N N . VAL A 1 697 ? -33.383 -3.839 23.063 1.00 90.06 697 VAL A N 1
ATOM 5478 C CA . VAL A 1 697 ? -32.527 -4.996 23.354 1.00 90.06 697 VAL A CA 1
ATOM 5479 C C . VAL A 1 697 ? -31.662 -4.778 24.596 1.00 90.06 697 VAL A C 1
ATOM 5481 O O . VAL A 1 697 ? -31.204 -3.680 24.890 1.00 90.06 697 VAL A O 1
ATOM 5484 N N . SER A 1 698 ? -31.399 -5.866 25.317 1.00 89.69 698 SER A N 1
ATOM 5485 C CA . SER A 1 698 ? -30.445 -5.943 26.428 1.00 89.69 698 SER A CA 1
ATOM 5486 C C . SER A 1 698 ? -29.245 -6.832 26.085 1.00 89.69 698 SER A C 1
ATOM 5488 O O . SER A 1 698 ? -29.296 -7.602 25.113 1.00 89.69 698 SER A O 1
ATOM 5490 N N . LYS A 1 699 ? -28.199 -6.796 26.925 1.00 87.94 699 LYS A N 1
ATOM 5491 C CA . LYS A 1 699 ? -27.008 -7.654 26.803 1.00 87.94 699 LYS A CA 1
ATOM 5492 C C . LYS A 1 699 ? -27.373 -9.143 26.741 1.00 87.94 699 LYS A C 1
ATOM 5494 O O . LYS A 1 699 ? -26.801 -9.887 25.952 1.00 87.94 699 LYS A O 1
ATOM 5499 N N . GLU A 1 700 ? -28.383 -9.570 27.492 1.00 87.12 700 GLU A N 1
ATOM 5500 C CA . GLU A 1 700 ? -28.857 -10.961 27.543 1.00 87.12 700 GLU A CA 1
ATOM 5501 C C . GLU A 1 700 ? -29.611 -11.369 26.270 1.00 87.12 700 GLU A C 1
ATOM 5503 O O . GLU A 1 700 ? -29.694 -12.549 25.938 1.00 87.12 700 GLU A O 1
ATOM 5508 N N . SER A 1 701 ? -30.187 -10.403 25.548 1.00 88.25 701 SER A N 1
ATOM 5509 C CA . SER A 1 701 ? -30.991 -10.662 24.347 1.00 88.25 701 SER A CA 1
ATOM 5510 C C . SER A 1 701 ? -30.214 -10.534 23.033 1.00 88.25 701 SER A C 1
ATOM 5512 O O . SER A 1 701 ? -30.599 -11.164 22.039 1.00 88.25 701 SER A O 1
ATOM 5514 N N . ALA A 1 702 ? -29.152 -9.720 23.023 1.00 90.38 702 ALA A N 1
ATOM 5515 C CA . ALA A 1 702 ? -28.421 -9.369 21.811 1.00 90.38 702 ALA A CA 1
ATOM 5516 C C . ALA A 1 702 ? -26.921 -9.078 21.997 1.00 90.38 702 ALA A C 1
ATOM 5518 O O . ALA A 1 702 ? -26.269 -8.677 21.038 1.00 90.38 702 ALA A O 1
ATOM 5519 N N . GLY A 1 703 ? -26.351 -9.268 23.187 1.00 89.31 703 GLY A N 1
ATOM 5520 C CA . GLY A 1 703 ? -24.931 -9.025 23.440 1.00 89.31 703 GLY A CA 1
ATOM 5521 C C . GLY A 1 703 ? -24.596 -7.551 23.662 1.00 89.31 703 GLY A C 1
ATOM 5522 O O . GLY A 1 703 ? -25.450 -6.667 23.552 1.00 89.31 703 GLY A O 1
ATOM 5523 N N . THR A 1 704 ? -23.336 -7.297 24.020 1.00 87.81 704 THR A N 1
ATOM 5524 C CA . THR A 1 704 ? -22.883 -5.982 24.490 1.00 87.81 704 THR A CA 1
ATOM 5525 C C . THR A 1 704 ? -22.981 -4.926 23.390 1.00 87.81 704 THR A C 1
ATOM 5527 O O . THR A 1 704 ? -23.671 -3.933 23.601 1.00 87.81 704 THR A O 1
ATOM 5530 N N . LYS A 1 705 ? -22.398 -5.153 22.202 1.00 90.38 705 LYS A N 1
ATOM 5531 C CA . LYS A 1 705 ? -22.370 -4.158 21.111 1.00 90.38 705 LYS A CA 1
ATOM 5532 C C . LYS A 1 705 ? -23.763 -3.684 20.697 1.00 90.38 705 LYS A C 1
ATOM 5534 O O . LYS A 1 705 ? -24.008 -2.482 20.637 1.00 90.38 705 LYS A O 1
ATOM 5539 N N . ALA A 1 706 ? -24.691 -4.615 20.464 1.00 92.44 706 ALA A N 1
ATOM 5540 C CA . ALA A 1 706 ? -26.059 -4.276 20.077 1.00 92.44 706 ALA A CA 1
ATOM 5541 C C . ALA A 1 706 ? -26.807 -3.500 21.176 1.00 92.44 706 ALA A C 1
ATOM 5543 O O . ALA A 1 706 ? -27.490 -2.524 20.874 1.00 92.44 706 ALA A O 1
ATOM 5544 N N . SER A 1 707 ? -26.656 -3.896 22.446 1.00 91.25 707 SER A N 1
ATOM 5545 C CA . SER A 1 707 ? -27.280 -3.176 23.566 1.00 91.25 707 SER A CA 1
ATOM 5546 C C . SER A 1 707 ? -26.672 -1.787 23.792 1.00 91.25 707 SER A C 1
ATOM 5548 O O . SER A 1 707 ? -27.405 -0.826 24.020 1.00 91.25 707 SER A O 1
ATOM 5550 N N . SER A 1 708 ? -25.350 -1.647 23.642 1.00 91.00 708 SER A N 1
ATOM 5551 C CA . SER A 1 708 ? -24.654 -0.361 23.733 1.00 91.00 708 SER A CA 1
ATOM 5552 C C . SER A 1 708 ? -25.115 0.613 22.653 1.00 91.00 708 SER A C 1
ATOM 5554 O O . SER A 1 708 ? -25.248 1.797 22.942 1.00 91.00 708 SER A O 1
ATOM 5556 N N . ALA A 1 709 ? -25.420 0.140 21.439 1.00 93.56 709 ALA A N 1
ATOM 5557 C CA . ALA A 1 709 ? -25.966 0.992 20.383 1.00 93.56 709 ALA A CA 1
ATOM 5558 C C . ALA A 1 709 ? -27.312 1.628 20.787 1.00 93.56 709 ALA A C 1
ATOM 5560 O O . ALA A 1 709 ? -27.523 2.814 20.551 1.00 93.56 709 ALA A O 1
ATOM 5561 N N . GLY A 1 710 ? -28.192 0.875 21.458 1.00 92.50 710 GLY A N 1
ATOM 5562 C CA . GLY A 1 710 ? -29.457 1.401 21.983 1.00 92.50 710 GLY A CA 1
ATOM 5563 C C . GLY A 1 710 ? -29.283 2.427 23.102 1.00 92.50 710 GLY A C 1
ATOM 5564 O O . GLY A 1 710 ? -29.993 3.432 23.136 1.00 92.50 710 GLY A O 1
ATOM 5565 N N . ILE A 1 711 ? -28.320 2.205 24.002 1.00 93.56 711 ILE A N 1
ATOM 5566 C CA . ILE A 1 711 ? -27.999 3.166 25.071 1.00 93.56 711 ILE A CA 1
ATOM 5567 C C . ILE A 1 711 ? -27.404 4.445 24.472 1.00 93.56 711 ILE A C 1
ATOM 5569 O O . ILE A 1 711 ? -27.783 5.548 24.862 1.00 93.56 711 ILE A O 1
ATOM 5573 N N . LEU A 1 712 ? -26.524 4.309 23.480 1.00 95.00 712 LEU A N 1
ATOM 5574 C CA . LEU A 1 712 ? -25.916 5.435 22.780 1.00 95.00 712 LEU A CA 1
ATOM 5575 C C . LEU A 1 712 ? -26.963 6.274 22.034 1.00 95.00 712 LEU A C 1
ATOM 5577 O O . LEU A 1 712 ? -26.915 7.500 22.090 1.00 95.00 712 LEU A O 1
ATOM 5581 N N . GLU A 1 713 ? -27.947 5.629 21.402 1.00 94.25 713 GLU A N 1
ATOM 5582 C CA . GLU A 1 713 ? -29.087 6.303 20.770 1.00 94.25 713 GLU A CA 1
ATOM 5583 C C . GLU A 1 713 ? -29.928 7.098 21.786 1.00 94.25 713 GLU A C 1
ATOM 5585 O O . GLU A 1 713 ? -30.435 8.177 21.474 1.00 94.25 713 GLU A O 1
ATOM 5590 N N . ALA A 1 714 ? -30.075 6.598 23.016 1.00 92.69 714 ALA A N 1
ATOM 5591 C CA . ALA A 1 714 ? -30.727 7.346 24.088 1.00 92.69 714 ALA A CA 1
ATOM 5592 C C . ALA A 1 714 ? -29.879 8.549 24.536 1.00 92.69 714 ALA A C 1
ATOM 5594 O O . ALA A 1 714 ? -30.413 9.652 24.638 1.00 92.69 714 ALA A O 1
ATOM 5595 N N . ALA A 1 715 ? -28.567 8.366 24.717 1.00 94.12 715 ALA A N 1
ATOM 5596 C CA . ALA A 1 715 ? -27.641 9.434 25.095 1.00 94.12 715 ALA A CA 1
ATOM 5597 C C . ALA A 1 715 ? -27.571 10.561 24.045 1.00 94.12 715 ALA A C 1
ATOM 5599 O O . ALA A 1 715 ? -27.487 11.734 24.403 1.00 94.12 715 ALA A O 1
ATOM 5600 N N . ALA A 1 716 ? -27.685 10.233 22.753 1.00 94.88 716 ALA A N 1
ATOM 5601 C CA . ALA A 1 716 ? -27.734 11.217 21.667 1.00 94.88 716 ALA A CA 1
ATOM 5602 C C . ALA A 1 716 ? -28.953 12.158 21.752 1.00 94.88 716 ALA A C 1
ATOM 5604 O O . ALA A 1 716 ? -28.926 13.274 21.247 1.00 94.88 716 ALA A O 1
ATOM 5605 N N . LYS A 1 717 ? -30.036 11.752 22.431 1.00 93.56 717 LYS A N 1
ATOM 5606 C CA . LYS A 1 717 ? -31.201 12.630 22.664 1.00 93.56 717 LYS A CA 1
ATOM 5607 C C . LYS A 1 717 ? -30.923 13.695 23.727 1.00 93.56 717 LYS A C 1
ATOM 5609 O O . LYS A 1 717 ? -31.636 14.695 23.782 1.00 93.56 717 LYS A O 1
ATOM 5614 N N . GLU A 1 718 ? -29.913 13.481 24.566 1.00 94.31 718 GLU A N 1
ATOM 5615 C CA . GLU A 1 718 ? -29.510 14.383 25.649 1.00 94.31 718 GLU A CA 1
ATOM 5616 C C . GLU A 1 718 ? -28.393 15.351 25.227 1.00 94.31 718 GLU A C 1
ATOM 5618 O O . GLU A 1 718 ? -28.164 16.348 25.911 1.00 94.31 718 GLU A O 1
ATOM 5623 N N . ASN A 1 719 ? -27.711 15.091 24.106 1.00 93.00 719 ASN A N 1
ATOM 5624 C CA . ASN A 1 719 ? -26.581 15.886 23.637 1.00 93.00 719 ASN A CA 1
ATOM 5625 C C . ASN A 1 719 ? -26.624 16.092 22.114 1.00 93.00 719 ASN A C 1
ATOM 5627 O O . ASN A 1 719 ? -26.556 15.137 21.353 1.00 93.00 719 ASN A O 1
ATOM 5631 N N . GLN A 1 720 ? -26.687 17.353 21.682 1.00 93.00 720 GLN A N 1
ATOM 5632 C CA . GLN A 1 720 ? -26.772 17.736 20.267 1.00 93.00 720 GLN A CA 1
ATOM 5633 C C . GLN A 1 720 ? -25.415 17.758 19.541 1.00 93.00 720 GLN A C 1
ATOM 5635 O O . GLN A 1 720 ? -25.378 18.026 18.343 1.00 93.00 720 GLN A O 1
ATOM 5640 N N . ASP A 1 721 ? -24.302 17.499 20.236 1.00 95.38 721 ASP A N 1
ATOM 5641 C CA . ASP A 1 721 ? -22.963 17.506 19.634 1.00 95.38 721 ASP A CA 1
ATOM 5642 C C . ASP A 1 721 ? -22.705 16.279 18.735 1.00 95.38 721 ASP A C 1
ATOM 5644 O O . ASP A 1 721 ? -21.755 16.302 17.945 1.00 95.38 721 ASP A O 1
ATOM 5648 N N . PHE A 1 722 ? -23.523 15.223 18.836 1.00 97.69 722 PHE A N 1
ATOM 5649 C CA . PHE A 1 722 ? -23.399 14.011 18.025 1.00 97.69 722 PHE A CA 1
ATOM 5650 C C . PHE A 1 722 ? -24.745 13.348 17.707 1.00 97.69 722 PHE A C 1
ATOM 5652 O O . PHE A 1 722 ? -25.737 13.525 18.409 1.00 97.69 722 PHE A O 1
ATOM 5659 N N . GLU A 1 723 ? -24.746 12.519 16.667 1.00 97.69 723 GLU A N 1
ATOM 5660 C CA . GLU A 1 723 ? -25.858 11.656 16.267 1.00 97.69 723 GLU A CA 1
ATOM 5661 C C . GLU A 1 723 ? -25.448 10.173 16.319 1.00 97.69 723 GLU A C 1
ATOM 5663 O O . GLU A 1 723 ? -24.274 9.833 16.476 1.00 97.69 723 GLU A O 1
ATOM 5668 N N . VAL A 1 724 ? -26.414 9.261 16.191 1.00 96.56 724 VAL A N 1
ATOM 5669 C CA . VAL A 1 724 ? -26.175 7.809 16.123 1.00 96.56 724 VAL A CA 1
ATOM 5670 C C . VAL A 1 724 ? -26.881 7.266 14.883 1.00 96.56 724 VAL A C 1
ATOM 5672 O O . VAL A 1 724 ? -28.062 7.575 14.697 1.00 96.56 724 VAL A O 1
ATOM 5675 N N . PRO A 1 725 ? -26.209 6.469 14.028 1.00 95.56 725 PRO A N 1
ATOM 5676 C CA . PRO A 1 725 ? -26.848 5.896 12.852 1.00 95.56 725 PRO A CA 1
ATOM 5677 C C . PRO A 1 725 ? -28.031 5.020 13.249 1.00 95.56 725 PRO A C 1
ATOM 5679 O O . PRO A 1 725 ? -27.963 4.256 14.220 1.00 95.56 725 PRO A O 1
ATOM 5682 N N . ARG A 1 726 ? -29.104 5.078 12.457 1.00 94.69 726 ARG A N 1
ATOM 5683 C CA . ARG A 1 726 ? -30.278 4.236 12.683 1.00 94.69 726 ARG A CA 1
ATOM 5684 C C . ARG A 1 726 ? -29.872 2.763 12.653 1.00 94.69 726 ARG A C 1
ATOM 5686 O O . ARG A 1 726 ? -29.129 2.339 11.770 1.00 94.69 726 ARG A O 1
ATOM 5693 N N . GLY A 1 727 ? -30.403 1.970 13.581 1.00 95.94 727 GLY A N 1
ATOM 5694 C CA . GLY A 1 727 ? -30.093 0.548 13.666 1.00 95.94 727 GLY A CA 1
ATOM 5695 C C . GLY A 1 727 ? -31.284 -0.331 14.027 1.00 95.94 727 GLY A C 1
ATOM 5696 O O . GLY A 1 727 ? -32.276 0.110 14.602 1.00 95.94 727 GLY A O 1
ATOM 5697 N N . VAL A 1 728 ? -31.167 -1.610 13.685 1.00 97.31 728 VAL A N 1
ATOM 5698 C CA . VAL A 1 728 ? -32.040 -2.692 14.146 1.00 97.31 728 VAL A CA 1
ATOM 5699 C C . VAL A 1 728 ? -31.200 -3.911 14.494 1.00 97.31 728 VAL A C 1
ATOM 5701 O O . VAL A 1 728 ? -30.066 -4.060 14.045 1.00 97.31 728 VAL A O 1
ATOM 5704 N N . VAL A 1 729 ? -31.767 -4.812 15.286 1.00 97.19 729 VAL A N 1
ATOM 5705 C CA . VAL A 1 729 ? -31.053 -5.974 15.808 1.00 97.19 729 VAL A CA 1
ATOM 5706 C C . VAL A 1 729 ? -31.795 -7.255 15.462 1.00 97.19 729 VAL A C 1
ATOM 5708 O O . VAL A 1 729 ? -32.998 -7.377 15.698 1.00 97.19 729 VAL A O 1
ATOM 5711 N N . VAL A 1 730 ? -31.063 -8.236 14.937 1.00 96.12 730 VAL A N 1
ATOM 5712 C CA . VAL A 1 730 ? -31.487 -9.636 14.843 1.00 96.12 730 VAL A CA 1
ATOM 5713 C C . VAL A 1 730 ? -31.033 -10.333 16.135 1.00 96.12 730 VAL A C 1
ATOM 5715 O O . VAL A 1 730 ? -29.840 -10.590 16.287 1.00 96.12 730 VAL A O 1
ATOM 5718 N N . PRO A 1 731 ? -31.935 -10.610 17.095 1.00 93.56 731 PRO A N 1
ATOM 5719 C CA . PRO A 1 731 ? -31.557 -11.065 18.434 1.00 93.56 731 PRO A CA 1
ATOM 5720 C C . PRO A 1 731 ? -31.082 -12.525 18.441 1.00 93.56 731 PRO A C 1
ATOM 5722 O O . PRO A 1 731 ? -31.361 -13.279 17.504 1.00 93.56 731 PRO A O 1
ATOM 5725 N N . PHE A 1 732 ? -30.484 -12.973 19.552 1.00 91.12 732 PHE A N 1
ATOM 5726 C CA . PHE A 1 732 ? -30.015 -14.361 19.722 1.00 91.12 732 PHE A CA 1
ATOM 5727 C C . PHE A 1 732 ? -31.092 -15.410 19.413 1.00 91.12 732 PHE A C 1
ATOM 5729 O O . PHE A 1 732 ? -30.812 -16.449 18.815 1.00 91.12 732 PHE A O 1
ATOM 5736 N N . SER A 1 733 ? -32.353 -15.109 19.741 1.00 88.12 733 SER A N 1
ATOM 5737 C CA . SER A 1 733 ? -33.478 -16.012 19.470 1.00 88.12 733 SER A CA 1
ATOM 5738 C C . SER A 1 733 ? -33.686 -16.315 17.980 1.00 88.12 733 SER A C 1
ATOM 5740 O O . SER A 1 733 ? -34.198 -17.381 17.643 1.00 88.12 733 SER A O 1
ATOM 5742 N N . SER A 1 734 ? -33.280 -15.419 17.074 1.00 89.62 734 SER A N 1
ATOM 5743 C CA . SER A 1 734 ? -33.356 -15.652 15.627 1.00 89.62 734 SER A CA 1
ATOM 5744 C C . SER A 1 734 ? -32.303 -16.663 15.165 1.00 89.62 734 SER A C 1
ATOM 5746 O O . SER A 1 734 ? -32.636 -17.553 14.384 1.00 89.62 734 SER A O 1
ATOM 5748 N N . PHE A 1 735 ? -31.079 -16.584 15.700 1.00 89.50 735 PHE A N 1
ATOM 5749 C CA . PHE A 1 735 ? -30.025 -17.578 15.465 1.00 89.50 735 PHE A CA 1
ATOM 5750 C C . PHE A 1 735 ? -30.438 -18.959 15.995 1.00 89.50 735 PHE A C 1
ATOM 5752 O O . PHE A 1 735 ? -30.415 -19.9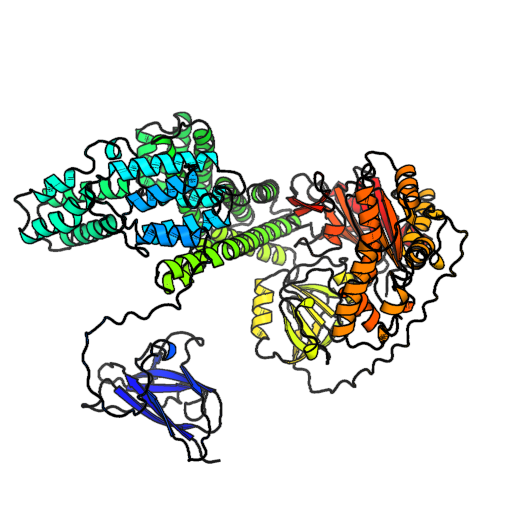44 15.260 1.00 89.50 735 PHE A O 1
ATOM 5759 N N . GLN A 1 736 ? -30.918 -19.021 17.243 1.00 85.50 736 GLN A N 1
ATOM 5760 C CA . GLN A 1 736 ? -31.375 -20.268 17.870 1.00 85.50 736 GLN A CA 1
ATOM 5761 C C . GLN A 1 736 ? -32.523 -20.926 17.083 1.00 85.50 736 GLN A C 1
ATOM 5763 O O . GLN A 1 736 ? -32.546 -22.142 16.910 1.00 85.50 736 GLN A O 1
ATOM 5768 N N . ARG A 1 737 ? -33.467 -20.134 16.551 1.00 83.94 737 ARG A N 1
ATOM 5769 C CA . ARG A 1 737 ? -34.539 -20.649 15.681 1.00 83.94 737 ARG A CA 1
ATOM 5770 C C . ARG A 1 737 ? -34.006 -21.227 14.378 1.00 83.94 737 ARG A C 1
ATOM 5772 O O . ARG A 1 737 ? -34.504 -22.264 13.956 1.00 83.94 737 ARG A O 1
ATOM 5779 N N . ALA A 1 738 ? -33.030 -20.575 13.747 1.00 85.94 738 ALA A N 1
ATOM 5780 C CA . ALA A 1 738 ? -32.415 -21.087 12.525 1.00 85.94 738 ALA A CA 1
ATOM 5781 C C . ALA A 1 738 ? -31.699 -22.423 12.784 1.00 85.94 738 ALA A C 1
ATOM 5783 O O . ALA A 1 738 ? -31.889 -23.365 12.019 1.00 85.94 738 ALA A O 1
ATOM 5784 N N . ALA A 1 739 ? -30.979 -22.533 13.907 1.00 82.50 739 ALA A N 1
ATOM 5785 C CA . ALA A 1 739 ? -30.330 -23.774 14.326 1.00 82.50 739 ALA A CA 1
ATOM 5786 C C . ALA A 1 739 ? -31.335 -24.924 14.548 1.00 82.50 739 ALA A C 1
ATOM 5788 O O . ALA A 1 739 ? -31.079 -26.049 14.135 1.00 82.50 739 ALA A O 1
ATOM 5789 N N . LEU A 1 740 ? -32.502 -24.646 15.146 1.00 80.19 740 LEU A N 1
ATOM 5790 C CA . LEU A 1 740 ? -33.547 -25.653 15.397 1.00 80.19 740 LEU A CA 1
ATOM 5791 C C . LEU A 1 740 ? -34.379 -26.015 14.153 1.00 80.19 740 LEU A C 1
ATOM 5793 O O . LEU A 1 740 ? -34.879 -27.133 14.047 1.00 80.19 740 LEU A O 1
ATOM 5797 N N . ALA A 1 741 ? -34.572 -25.079 13.221 1.00 77.50 741 ALA A N 1
ATOM 5798 C CA . ALA A 1 741 ? -35.450 -25.257 12.061 1.00 77.50 741 ALA A CA 1
ATOM 5799 C C . ALA A 1 741 ? -34.826 -26.079 10.918 1.00 77.50 741 ALA A C 1
ATOM 5801 O O . ALA A 1 741 ? -35.523 -26.408 9.961 1.00 77.50 741 ALA A O 1
ATOM 5802 N N . GLY A 1 742 ? -33.535 -26.406 10.998 1.00 67.94 742 GLY A N 1
ATOM 5803 C CA . GLY A 1 742 ? -32.791 -27.097 9.945 1.00 67.94 742 GLY A CA 1
ATOM 5804 C C . GLY A 1 742 ? -33.216 -28.538 9.629 1.00 67.94 742 GLY A C 1
ATOM 5805 O O . GLY A 1 742 ? -32.823 -29.072 8.596 1.00 67.94 742 GLY A O 1
ATOM 5806 N N . GLY A 1 743 ? -34.027 -29.170 10.482 1.00 65.38 743 GLY A N 1
ATOM 5807 C CA . GLY A 1 743 ? -34.363 -30.592 10.368 1.00 65.38 743 GLY A CA 1
ATOM 5808 C C . GLY A 1 743 ? -33.193 -31.524 10.747 1.00 65.38 743 GLY A C 1
ATOM 5809 O O . GLY A 1 743 ? -32.118 -31.045 11.099 1.00 65.38 743 GLY A O 1
ATOM 5810 N N . PRO A 1 744 ? -33.376 -32.859 10.684 1.00 61.16 744 PRO A N 1
ATOM 5811 C CA . PRO A 1 744 ? -32.375 -33.841 11.132 1.00 61.16 744 PRO A CA 1
ATOM 5812 C C . PRO A 1 744 ? -31.049 -33.816 10.354 1.00 61.16 744 PRO A C 1
ATOM 5814 O O . PRO A 1 744 ? -30.041 -34.304 10.847 1.00 61.16 744 PRO A O 1
ATOM 5817 N N . GLU A 1 745 ? -31.047 -33.270 9.135 1.00 59.12 745 GLU A N 1
ATOM 5818 C CA . GLU A 1 745 ? -29.854 -33.156 8.277 1.00 59.12 745 GLU A CA 1
ATOM 5819 C C . GLU A 1 745 ? -28.929 -31.991 8.680 1.00 59.12 745 GLU A C 1
ATOM 5821 O O . GLU A 1 745 ? -27.773 -31.916 8.253 1.00 59.12 745 GLU A O 1
ATOM 5826 N N . LEU A 1 746 ? -29.439 -31.078 9.511 1.00 69.94 746 LEU A N 1
ATOM 5827 C CA . LEU A 1 746 ? -28.725 -29.969 10.132 1.00 69.94 746 LEU A CA 1
ATOM 5828 C C . LEU A 1 746 ? -28.392 -30.366 11.568 1.00 69.94 746 LEU A C 1
ATOM 5830 O O . LEU A 1 746 ? -28.945 -29.838 12.528 1.00 69.94 746 LEU A O 1
ATOM 5834 N N . ASP A 1 747 ? -27.484 -31.329 11.716 1.00 73.38 747 ASP A N 1
ATOM 5835 C CA . ASP A 1 747 ? -26.998 -31.776 13.023 1.00 73.38 747 ASP A CA 1
ATOM 5836 C C . ASP A 1 747 ? -26.054 -30.738 13.663 1.00 73.38 747 ASP A C 1
ATOM 5838 O O . ASP A 1 747 ? -24.917 -31.026 14.013 1.00 73.38 747 ASP A O 1
ATOM 5842 N N . TYR A 1 748 ? -26.491 -29.480 13.772 1.00 82.38 748 TYR A N 1
ATOM 5843 C CA . TYR A 1 748 ? -25.687 -28.397 14.338 1.00 82.38 748 TYR A CA 1
ATOM 5844 C C . TYR A 1 748 ? -25.215 -28.755 15.750 1.00 82.38 748 TYR A C 1
ATOM 5846 O O . TYR A 1 748 ? -24.022 -28.705 16.030 1.00 82.38 748 TYR A O 1
ATOM 5854 N N . PHE A 1 749 ? -26.137 -29.185 16.613 1.00 80.94 749 PHE A N 1
ATOM 5855 C CA . PHE A 1 749 ? -25.820 -29.541 17.994 1.00 80.94 749 PHE A CA 1
ATOM 5856 C C . PHE A 1 749 ? -24.947 -30.799 18.103 1.00 80.94 749 PHE A C 1
ATOM 5858 O O . PHE A 1 749 ? -24.058 -30.817 18.948 1.00 80.94 749 PHE A O 1
ATOM 5865 N N . GLY A 1 750 ? -25.122 -31.812 17.246 1.00 80.38 750 GLY A N 1
ATOM 5866 C CA . GLY A 1 750 ? -24.227 -32.973 17.225 1.00 80.38 750 GLY A CA 1
ATOM 5867 C C . GLY A 1 750 ? -22.837 -32.650 16.674 1.00 80.38 750 GLY A C 1
ATOM 5868 O O . GLY A 1 750 ? -21.846 -33.169 17.183 1.00 80.38 750 GLY A O 1
ATOM 5869 N N . ILE A 1 751 ? -22.712 -31.714 15.722 1.00 82.25 751 ILE A N 1
ATOM 5870 C CA . ILE A 1 751 ? -21.402 -31.207 15.277 1.00 82.25 751 ILE A CA 1
ATOM 5871 C C . ILE A 1 751 ? -20.685 -30.483 16.430 1.00 82.25 751 ILE A C 1
ATOM 5873 O O . ILE A 1 751 ? -19.458 -30.580 16.520 1.00 82.25 751 ILE A O 1
ATOM 5877 N N . LEU A 1 752 ? -21.419 -29.797 17.315 1.00 86.06 752 LEU A N 1
ATOM 5878 C CA . LEU A 1 752 ? -20.847 -29.129 18.492 1.00 86.06 752 LEU A CA 1
ATOM 5879 C C . LEU A 1 752 ? -20.520 -30.071 19.651 1.00 86.06 752 LEU A C 1
ATOM 5881 O O . LEU A 1 752 ? -19.706 -29.707 20.498 1.00 86.06 752 LEU A O 1
ATOM 5885 N N . GLN A 1 753 ? -21.133 -31.255 19.694 1.00 85.69 753 GLN A N 1
ATOM 5886 C CA . GLN A 1 753 ? -20.982 -32.165 20.818 1.00 85.69 753 GLN A CA 1
ATOM 5887 C C . GLN A 1 753 ? -19.513 -32.547 21.023 1.00 85.69 753 GLN A C 1
ATOM 5889 O O . GLN A 1 753 ? -18.858 -33.095 20.132 1.00 85.69 753 GLN A O 1
ATOM 5894 N N . GLY A 1 754 ? -19.018 -32.253 22.222 1.00 85.19 754 GLY A N 1
ATOM 5895 C CA . GLY A 1 754 ? -17.650 -32.547 22.635 1.00 85.19 754 GLY A CA 1
ATOM 5896 C C . GLY A 1 754 ? -16.570 -31.743 21.909 1.00 85.19 754 GLY A C 1
ATOM 5897 O O . GLY A 1 754 ? -15.400 -32.125 21.893 1.00 85.19 754 GLY A O 1
ATOM 5898 N N . PHE A 1 755 ? -16.945 -30.609 21.304 1.00 89.44 755 PHE A N 1
ATOM 5899 C CA . PHE A 1 755 ? -16.013 -29.707 20.624 1.00 89.44 755 PHE A CA 1
ATOM 5900 C C . PHE A 1 755 ? -14.863 -29.274 21.542 1.00 89.44 755 PHE A C 1
ATOM 5902 O O . PHE A 1 755 ? -13.709 -29.208 21.119 1.00 89.44 755 PHE A O 1
ATOM 5909 N N . ASP A 1 756 ? -15.166 -28.988 22.809 1.00 87.31 756 ASP A N 1
ATOM 5910 C CA . ASP A 1 756 ? -14.188 -28.487 23.775 1.00 87.31 756 ASP A CA 1
ATOM 5911 C C . ASP A 1 756 ? -13.105 -29.524 24.129 1.00 87.31 756 ASP A C 1
ATOM 5913 O O . ASP A 1 756 ? -11.987 -29.121 24.468 1.00 87.31 756 ASP A O 1
ATOM 5917 N N . GLU A 1 757 ? -13.391 -30.825 23.984 1.00 88.81 757 GLU A N 1
ATOM 5918 C CA . GLU A 1 757 ? -12.449 -31.924 24.252 1.00 88.81 757 GLU A CA 1
ATOM 5919 C C . GLU A 1 757 ? -11.526 -32.269 23.071 1.00 88.81 757 GLU A C 1
ATOM 5921 O O . GLU A 1 757 ? -10.591 -33.054 23.234 1.00 88.81 757 GLU A O 1
ATOM 5926 N N . LEU A 1 758 ? -11.761 -31.687 21.893 1.00 87.31 758 LEU A N 1
ATOM 5927 C CA . LEU A 1 758 ? -10.955 -31.925 20.694 1.00 87.31 758 LEU A CA 1
ATOM 5928 C C . LEU A 1 758 ? -9.547 -31.308 20.801 1.00 87.31 758 LEU A C 1
ATOM 5930 O O . LEU A 1 758 ? -9.332 -30.299 21.485 1.00 87.31 758 LEU A O 1
ATOM 5934 N N . SER A 1 759 ? -8.592 -31.870 20.054 1.00 84.88 759 SER A N 1
ATOM 5935 C CA . SER A 1 759 ? -7.293 -31.222 19.820 1.00 84.88 759 SER A CA 1
ATOM 5936 C C . SER A 1 759 ? -7.447 -29.931 18.998 1.00 84.88 759 SER A C 1
ATOM 5938 O O . SER A 1 759 ? -8.461 -29.729 18.335 1.00 84.88 759 SER A O 1
ATOM 5940 N N . LEU A 1 760 ? -6.447 -29.039 19.004 1.00 79.44 760 LEU A N 1
ATOM 5941 C CA . LEU A 1 760 ? -6.511 -27.758 18.275 1.00 79.44 760 LEU A CA 1
ATOM 5942 C C . LEU A 1 760 ? -6.764 -27.937 16.765 1.00 79.44 760 LEU A C 1
ATOM 5944 O O . LEU A 1 760 ? -7.652 -27.288 16.216 1.00 79.44 760 LEU A O 1
ATOM 5948 N N . ALA A 1 761 ? -6.063 -28.872 16.117 1.00 80.69 761 ALA A N 1
ATOM 5949 C CA . ALA A 1 761 ? -6.245 -29.165 14.691 1.00 80.69 761 ALA A CA 1
ATOM 5950 C C . ALA A 1 761 ? -7.648 -29.725 14.370 1.00 80.69 761 ALA A C 1
ATOM 5952 O O . ALA A 1 761 ? -8.257 -29.393 13.348 1.00 80.69 761 ALA A O 1
ATOM 5953 N N . GLU A 1 762 ? -8.197 -30.554 15.262 1.00 87.69 762 GLU A N 1
ATOM 5954 C CA . GLU A 1 762 ? -9.567 -31.062 15.135 1.00 87.69 762 GLU A CA 1
ATOM 5955 C C . GLU A 1 762 ? -10.602 -29.958 15.372 1.00 87.69 762 GLU A C 1
ATOM 5957 O O . GLU A 1 762 ? -11.609 -29.915 14.665 1.00 87.69 762 GLU A O 1
ATOM 5962 N N . LYS A 1 763 ? -10.349 -29.041 16.318 1.00 88.25 763 LYS A N 1
ATOM 5963 C CA . LYS A 1 763 ? -11.188 -27.857 16.557 1.00 88.25 763 LYS A CA 1
ATOM 5964 C C . LYS A 1 763 ? -11.243 -26.959 15.334 1.00 88.25 763 LYS A C 1
ATOM 5966 O O . LYS A 1 763 ? -12.329 -26.511 14.989 1.00 88.25 763 LYS A O 1
ATOM 5971 N N . GLU A 1 764 ? -10.117 -26.724 14.666 1.00 86.69 764 GLU A N 1
ATOM 5972 C CA . GLU A 1 764 ? -10.062 -25.941 13.427 1.00 86.69 764 GLU A CA 1
ATOM 5973 C C . GLU A 1 764 ? -10.943 -26.565 12.340 1.00 86.69 764 GLU A C 1
ATOM 5975 O O . GLU A 1 764 ? -11.896 -25.938 11.878 1.00 86.69 764 GLU A O 1
ATOM 5980 N N . THR A 1 765 ? -10.709 -27.840 12.027 1.00 88.56 765 THR A N 1
ATOM 5981 C CA . THR A 1 765 ? -11.485 -28.572 11.012 1.00 88.56 765 THR A CA 1
ATOM 5982 C C . THR A 1 765 ? -12.979 -28.599 11.359 1.00 88.56 765 THR A C 1
ATOM 5984 O O . THR A 1 765 ? -13.851 -28.427 10.503 1.00 88.56 765 THR A O 1
ATOM 5987 N N . ARG A 1 766 ? -13.307 -28.809 12.641 1.00 90.69 766 ARG A N 1
ATOM 5988 C CA . ARG A 1 766 ? -14.692 -28.832 13.115 1.00 90.69 766 ARG A CA 1
ATOM 5989 C C . ARG A 1 766 ? -15.331 -27.447 13.034 1.00 90.69 766 ARG A C 1
ATOM 5991 O O . ARG A 1 766 ? -16.484 -27.356 12.625 1.00 90.69 766 ARG A O 1
ATOM 5998 N N . ALA A 1 767 ? -14.609 -26.386 13.387 1.00 91.81 767 ALA A N 1
ATOM 5999 C CA . ALA A 1 767 ? -15.092 -25.013 13.299 1.00 91.81 767 ALA A CA 1
ATOM 6000 C C . ALA A 1 767 ? -15.421 -24.639 11.849 1.00 91.81 767 ALA A C 1
ATOM 6002 O O . ALA A 1 767 ? -16.514 -24.139 11.589 1.00 91.81 767 ALA A O 1
ATOM 6003 N N . GLU A 1 768 ? -14.557 -24.987 10.893 1.00 91.19 768 GLU A N 1
ATOM 6004 C CA . GLU A 1 768 ? -14.822 -24.794 9.462 1.00 91.19 768 GLU A CA 1
ATOM 6005 C C . GLU A 1 768 ? -16.100 -25.513 9.008 1.00 91.19 768 GLU A C 1
ATOM 6007 O O . GLU A 1 768 ? -16.941 -24.930 8.317 1.00 91.19 768 GLU A O 1
ATOM 6012 N N . ALA A 1 769 ? -16.306 -26.758 9.453 1.00 89.69 769 ALA A N 1
ATOM 6013 C CA . ALA A 1 769 ? -17.521 -27.511 9.152 1.00 89.69 769 ALA A CA 1
ATOM 6014 C C . ALA A 1 769 ? -18.785 -26.855 9.744 1.00 89.69 769 ALA A C 1
ATOM 6016 O O . ALA A 1 769 ? -19.833 -26.815 9.084 1.00 89.69 769 ALA A O 1
ATOM 6017 N N . VAL A 1 770 ? -18.704 -26.308 10.963 1.00 91.38 770 VAL A N 1
ATOM 6018 C CA . VAL A 1 770 ? -19.810 -25.557 11.581 1.00 91.38 770 VAL A CA 1
ATOM 6019 C C . VAL A 1 770 ? -20.076 -24.259 10.818 1.00 91.38 770 VAL A C 1
ATOM 6021 O O . VAL A 1 770 ? -21.230 -23.974 10.488 1.00 91.38 770 VAL A O 1
ATOM 6024 N N . ALA A 1 771 ? -19.033 -23.496 10.484 1.00 92.94 771 ALA A N 1
ATOM 6025 C CA . ALA A 1 771 ? -19.139 -22.253 9.727 1.00 92.94 771 ALA A CA 1
ATOM 6026 C C . ALA A 1 771 ? -19.817 -22.485 8.368 1.00 92.94 771 ALA A C 1
ATOM 6028 O O . ALA A 1 771 ? -20.791 -21.805 8.039 1.00 92.94 771 ALA A O 1
ATOM 6029 N N . ALA A 1 772 ? -19.378 -23.503 7.620 1.00 91.25 772 ALA A N 1
ATOM 6030 C CA . ALA A 1 772 ? -19.979 -23.894 6.347 1.00 91.25 772 ALA A CA 1
ATOM 6031 C C . ALA A 1 772 ? -21.443 -24.338 6.509 1.00 91.25 772 ALA A C 1
ATOM 6033 O O . ALA A 1 772 ? -22.300 -23.999 5.689 1.00 91.25 772 ALA A O 1
ATOM 6034 N N . THR A 1 773 ? -21.763 -25.056 7.589 1.00 89.62 773 THR A N 1
ATOM 6035 C CA . THR A 1 773 ? -23.141 -25.463 7.902 1.00 89.62 773 THR A CA 1
ATOM 6036 C C . THR A 1 773 ? -24.041 -24.251 8.150 1.00 89.62 773 THR A C 1
ATOM 6038 O O . THR A 1 773 ? -25.142 -24.180 7.599 1.00 89.62 773 THR A O 1
ATOM 6041 N N . ILE A 1 774 ? -23.579 -23.261 8.915 1.00 90.75 774 ILE A N 1
ATOM 6042 C CA . ILE A 1 774 ? -24.324 -22.016 9.139 1.00 90.75 774 ILE A CA 1
ATOM 6043 C C . ILE A 1 774 ? -24.499 -21.250 7.825 1.00 90.75 774 ILE A C 1
ATOM 6045 O O . ILE A 1 774 ? -25.608 -20.836 7.486 1.00 90.75 774 ILE A O 1
ATOM 6049 N N . LEU A 1 775 ? -23.423 -21.092 7.057 1.00 91.06 775 LEU A N 1
ATOM 6050 C CA . LEU A 1 775 ? -23.439 -20.287 5.844 1.00 91.06 775 LEU A CA 1
ATOM 6051 C C . LEU A 1 775 ? -24.392 -20.868 4.789 1.00 91.06 775 LEU A C 1
ATOM 6053 O O . LEU A 1 775 ? -25.284 -20.165 4.306 1.00 91.06 775 LEU A O 1
ATOM 6057 N N . TYR A 1 776 ? -24.262 -22.162 4.488 1.00 88.62 776 TYR A N 1
ATOM 6058 C CA . TYR A 1 776 ? -24.948 -22.790 3.357 1.00 88.62 776 TYR A CA 1
ATOM 6059 C C . TYR A 1 776 ? -26.229 -23.538 3.726 1.00 88.62 776 TYR A C 1
ATOM 6061 O O . TYR A 1 776 ? -27.111 -23.663 2.877 1.00 88.62 776 TYR A O 1
ATOM 6069 N N . LYS A 1 777 ? -26.360 -24.039 4.962 1.00 85.69 777 LYS A N 1
ATOM 6070 C CA . LYS A 1 777 ? -27.487 -24.908 5.337 1.00 85.69 777 LYS A CA 1
ATOM 6071 C C . LYS A 1 777 ? -28.528 -24.223 6.219 1.00 85.69 777 LYS A C 1
ATOM 6073 O O . LYS A 1 777 ? -29.708 -24.501 6.027 1.00 85.69 777 LYS A O 1
ATOM 6078 N N . PHE A 1 778 ? -28.158 -23.326 7.147 1.00 86.44 778 PHE A N 1
ATOM 6079 C CA . PHE A 1 778 ? -29.146 -22.723 8.067 1.00 86.44 778 PHE A CA 1
ATOM 6080 C C . PHE A 1 778 ? -30.321 -22.102 7.290 1.00 86.44 778 PHE A C 1
ATOM 6082 O O . PHE A 1 778 ? -30.095 -21.357 6.339 1.00 86.44 778 PHE A O 1
ATOM 6089 N N . PRO A 1 779 ? -31.588 -22.341 7.650 1.00 84.25 779 PRO A N 1
ATOM 6090 C CA . PRO A 1 779 ? -32.697 -21.628 7.031 1.00 84.25 779 PRO A CA 1
ATOM 6091 C C . PRO A 1 779 ? -32.743 -20.183 7.552 1.00 84.25 779 PRO A C 1
ATOM 6093 O O . PRO A 1 779 ? -32.965 -19.944 8.738 1.00 84.25 779 PRO A O 1
ATOM 6096 N N . LEU A 1 780 ? -32.574 -19.196 6.665 1.00 86.62 780 LEU A N 1
ATOM 6097 C CA . LEU A 1 780 ? -32.804 -17.794 7.015 1.00 86.62 780 LEU A CA 1
ATOM 6098 C C . LEU A 1 780 ? -34.277 -17.451 6.784 1.00 86.62 780 LEU A C 1
ATOM 6100 O O . LEU A 1 780 ? -34.770 -17.509 5.655 1.00 86.62 780 LEU A O 1
ATOM 6104 N N . ASN A 1 781 ? -34.980 -17.070 7.851 1.00 86.25 781 ASN A N 1
ATOM 6105 C CA . ASN A 1 781 ? -36.364 -16.628 7.744 1.00 86.25 781 ASN A CA 1
ATOM 6106 C C . ASN A 1 781 ? -36.439 -15.340 6.903 1.00 86.25 781 ASN A C 1
ATOM 6108 O O . ASN A 1 781 ? -35.905 -14.306 7.298 1.00 86.25 781 ASN A O 1
ATOM 6112 N N . GLN A 1 782 ? -37.142 -15.390 5.769 1.00 90.50 782 GLN A N 1
ATOM 6113 C CA . GLN A 1 782 ? -37.313 -14.254 4.854 1.00 90.50 782 GLN A CA 1
ATOM 6114 C C . GLN A 1 782 ? -37.977 -13.033 5.520 1.00 90.50 782 GLN A C 1
ATOM 6116 O O . GLN A 1 782 ? -37.801 -11.905 5.063 1.00 90.50 782 GLN A O 1
ATOM 6121 N N . ASP A 1 783 ? -38.700 -13.216 6.629 1.00 91.69 783 ASP A N 1
ATOM 6122 C CA . ASP A 1 783 ? -39.224 -12.116 7.445 1.00 91.69 783 ASP A CA 1
ATOM 6123 C C . ASP A 1 783 ? -38.126 -11.286 8.103 1.00 91.69 783 ASP A C 1
ATOM 6125 O O . ASP A 1 783 ? -38.339 -10.096 8.316 1.00 91.69 783 ASP A O 1
ATOM 6129 N N . ILE A 1 784 ? -36.965 -11.877 8.417 1.00 93.81 784 ILE A N 1
ATOM 6130 C CA . ILE A 1 784 ? -35.806 -11.134 8.932 1.00 93.81 784 ILE A CA 1
ATOM 6131 C C . ILE A 1 784 ? -35.370 -10.118 7.876 1.00 93.81 784 ILE A C 1
ATOM 6133 O O . ILE A 1 784 ? -35.341 -8.923 8.155 1.00 93.81 784 ILE A O 1
ATOM 6137 N N . VAL A 1 785 ? -35.143 -10.576 6.641 1.00 95.44 785 VAL A N 1
ATOM 6138 C CA . VAL A 1 785 ? -34.731 -9.724 5.515 1.00 95.44 785 VAL A CA 1
ATOM 6139 C C . VAL A 1 785 ? -35.779 -8.648 5.231 1.00 95.44 785 VAL A C 1
ATOM 6141 O O . VAL A 1 785 ? -35.445 -7.469 5.148 1.00 95.44 785 VAL A O 1
ATOM 6144 N N . ARG A 1 786 ? -37.066 -9.021 5.155 1.00 95.44 786 ARG A N 1
ATOM 6145 C CA . ARG A 1 786 ? -38.161 -8.062 4.927 1.00 95.44 786 ARG A CA 1
ATOM 6146 C C . ARG A 1 786 ? -38.252 -6.997 6.020 1.00 95.44 786 ARG A C 1
ATOM 6148 O O . ARG A 1 786 ? -38.501 -5.836 5.707 1.00 95.44 786 ARG A O 1
ATOM 6155 N N . LYS A 1 787 ? -38.070 -7.375 7.289 1.00 95.69 787 LYS A N 1
ATOM 6156 C CA . LYS A 1 787 ? -38.113 -6.437 8.419 1.00 95.69 787 LYS A CA 1
ATOM 6157 C C . LYS A 1 787 ? -36.892 -5.530 8.467 1.00 95.69 787 LYS A C 1
ATOM 6159 O O . LYS A 1 787 ? -37.066 -4.360 8.780 1.00 95.69 787 LYS A O 1
ATOM 6164 N N . ILE A 1 788 ? -35.703 -6.036 8.138 1.00 96.31 788 ILE A N 1
ATOM 6165 C CA . ILE A 1 788 ? -34.511 -5.197 7.965 1.00 96.31 788 ILE A CA 1
ATOM 6166 C C . ILE A 1 788 ? -34.790 -4.167 6.867 1.00 96.31 788 ILE A C 1
ATOM 6168 O O . ILE A 1 788 ? -34.780 -2.978 7.154 1.00 96.31 788 ILE A O 1
ATOM 6172 N N . GLN A 1 789 ? -35.174 -4.602 5.661 1.00 95.25 789 GLN A N 1
ATOM 6173 C CA . GLN A 1 789 ? -35.479 -3.691 4.549 1.00 95.25 789 GLN A CA 1
ATOM 6174 C C . GLN A 1 789 ? -36.536 -2.638 4.900 1.00 95.25 789 GLN A C 1
ATOM 6176 O O . GLN A 1 789 ? -36.374 -1.472 4.568 1.00 95.25 789 GLN A O 1
ATOM 6181 N N . GLY A 1 790 ? -37.610 -3.030 5.592 1.00 95.19 790 GLY A N 1
ATOM 6182 C CA . GLY A 1 790 ? -38.684 -2.111 5.981 1.00 95.19 790 GLY A CA 1
ATOM 6183 C C . GLY A 1 790 ? -38.273 -1.028 6.986 1.00 95.19 790 GLY A C 1
ATOM 6184 O O . GLY A 1 790 ? -39.040 -0.090 7.194 1.00 95.19 790 GLY A O 1
ATOM 6185 N N . ASN A 1 791 ? -37.097 -1.143 7.611 1.00 95.06 791 ASN A N 1
ATOM 6186 C CA . ASN A 1 791 ? -36.567 -0.154 8.546 1.00 95.06 791 ASN A CA 1
ATOM 6187 C C . ASN A 1 791 ? -35.598 0.849 7.908 1.00 95.06 791 ASN A C 1
ATOM 6189 O O . ASN A 1 791 ? -35.233 1.805 8.580 1.00 95.06 791 ASN A O 1
ATOM 6193 N N . PHE A 1 792 ? -35.203 0.692 6.646 1.00 96.38 792 PHE A N 1
ATOM 6194 C CA . PHE A 1 792 ? -34.223 1.580 6.012 1.00 96.38 792 PHE A CA 1
ATOM 6195 C C . PHE A 1 792 ? -34.734 2.142 4.683 1.00 96.38 792 PHE A C 1
ATOM 6197 O O . PHE A 1 792 ? -35.697 1.638 4.101 1.00 96.38 792 PHE A O 1
ATOM 6204 N N . GLY A 1 793 ? -34.107 3.224 4.214 1.00 94.56 793 GLY A N 1
ATOM 6205 C CA . GLY A 1 793 ? -34.353 3.762 2.880 1.00 94.56 793 GLY A CA 1
ATOM 6206 C C . GLY A 1 793 ? -33.876 2.789 1.800 1.00 94.56 793 GLY A C 1
ATOM 6207 O O . GLY A 1 793 ? -32.963 2.000 2.019 1.00 94.56 793 GLY A O 1
ATOM 6208 N N . LYS A 1 794 ? -34.487 2.833 0.611 1.00 91.06 794 LYS A N 1
ATOM 6209 C CA . LYS A 1 794 ? -34.162 1.893 -0.480 1.00 91.06 794 LYS A CA 1
ATOM 6210 C C . LYS A 1 794 ? -32.717 2.025 -0.988 1.00 91.06 794 LYS A C 1
ATOM 6212 O O . LYS A 1 794 ? -32.120 1.019 -1.357 1.00 91.06 794 LYS A O 1
ATOM 6217 N N . GLU A 1 795 ? -32.192 3.247 -0.987 1.00 90.88 795 GLU A N 1
ATOM 6218 C CA . GLU A 1 795 ? -30.834 3.583 -1.442 1.00 90.88 795 GLU A CA 1
ATOM 6219 C C . GLU A 1 795 ? -29.805 3.553 -0.297 1.00 90.88 795 GLU A C 1
ATOM 6221 O O . GLU A 1 795 ? -28.638 3.859 -0.506 1.00 90.88 795 GLU A O 1
ATOM 6226 N N . THR A 1 796 ? -30.225 3.201 0.923 1.00 94.00 796 THR A N 1
ATOM 6227 C CA . THR A 1 796 ? -29.332 3.108 2.081 1.00 94.00 796 THR A CA 1
ATOM 6228 C C . THR A 1 796 ? -28.395 1.902 1.934 1.00 94.00 796 THR A C 1
ATOM 6230 O O . THR A 1 796 ? -28.810 0.816 1.511 1.00 94.00 796 THR A O 1
ATOM 6233 N N . LEU A 1 797 ? -27.136 2.083 2.328 1.00 94.25 797 LEU A N 1
ATOM 6234 C CA . LEU A 1 797 ? -26.174 1.003 2.538 1.00 94.25 797 LEU A CA 1
ATOM 6235 C C . LEU A 1 797 ? -26.178 0.601 4.013 1.00 94.25 797 LEU A C 1
ATOM 6237 O O . LEU A 1 797 ? -26.401 1.434 4.889 1.00 94.25 797 LEU A O 1
ATOM 6241 N N . LEU A 1 798 ? -25.952 -0.677 4.298 1.00 95.94 798 LEU A N 1
ATOM 6242 C CA . LEU A 1 798 ? -25.952 -1.215 5.655 1.00 95.94 798 LEU A CA 1
ATOM 6243 C C . LEU A 1 798 ? -24.565 -1.690 6.072 1.00 95.94 798 LEU A C 1
ATOM 6245 O O . LEU A 1 798 ? -23.815 -2.261 5.277 1.00 95.94 798 LEU A O 1
ATOM 6249 N N . MET A 1 799 ? -24.294 -1.510 7.361 1.00 95.19 799 MET A N 1
ATOM 6250 C CA . MET A 1 799 ? -23.204 -2.129 8.095 1.00 95.19 799 MET A CA 1
ATOM 6251 C C . MET A 1 799 ? -23.790 -3.236 8.976 1.00 95.19 799 MET A C 1
ATOM 6253 O O . MET A 1 799 ? -24.612 -2.982 9.861 1.00 95.19 799 MET A O 1
ATOM 6257 N N . VAL A 1 800 ? -23.402 -4.482 8.712 1.00 96.38 800 VAL A N 1
ATOM 6258 C CA . VAL A 1 800 ? -23.941 -5.681 9.368 1.00 96.38 800 VAL A CA 1
ATOM 6259 C C . VAL A 1 800 ? -22.876 -6.236 10.312 1.00 96.38 800 VAL A C 1
ATOM 6261 O O . VAL A 1 800 ? -21.894 -6.827 9.868 1.00 96.38 800 VAL A O 1
ATOM 6264 N N . ARG A 1 801 ? -23.048 -6.011 11.616 1.00 95.00 801 ARG A N 1
ATOM 6265 C CA . ARG A 1 801 ? -22.029 -6.212 12.658 1.00 95.00 801 ARG A CA 1
ATOM 6266 C C . ARG A 1 801 ? -22.376 -7.374 13.584 1.00 95.00 801 ARG A C 1
ATOM 6268 O O . ARG A 1 801 ? -23.545 -7.611 13.907 1.00 95.00 801 ARG A O 1
ATOM 6275 N N . SER A 1 802 ? -21.344 -8.069 14.048 1.00 94.50 802 SER A N 1
ATOM 6276 C CA . SER A 1 802 ? -21.458 -9.102 15.077 1.00 94.50 802 SER A CA 1
ATOM 6277 C C . SER A 1 802 ? -21.812 -8.513 16.445 1.00 94.50 802 SER A C 1
ATOM 6279 O O . SER A 1 802 ? -21.401 -7.404 16.781 1.00 94.50 802 SER A O 1
ATOM 6281 N N . SER A 1 803 ? -22.558 -9.269 17.249 1.00 93.56 803 SER A N 1
ATOM 6282 C CA . SER A 1 803 ? -22.758 -9.001 18.675 1.00 93.56 803 SER A CA 1
ATOM 6283 C C . SER A 1 803 ? -23.013 -10.327 19.399 1.00 93.56 803 SER A C 1
ATOM 6285 O O . SER A 1 803 ? -24.153 -10.788 19.500 1.00 93.56 803 SER A O 1
ATOM 6287 N N . ALA A 1 804 ? -21.946 -11.003 19.834 1.00 91.69 804 ALA A N 1
ATOM 6288 C CA . ALA A 1 804 ? -22.043 -12.310 20.496 1.00 91.69 804 ALA A CA 1
ATOM 6289 C C . ALA A 1 804 ? -22.281 -12.185 22.012 1.00 91.69 804 ALA A C 1
ATOM 6291 O O . ALA A 1 804 ? -21.931 -11.184 22.637 1.00 91.69 804 ALA A O 1
ATOM 6292 N N . ASN A 1 805 ? -22.821 -13.236 22.639 1.00 88.56 805 ASN A N 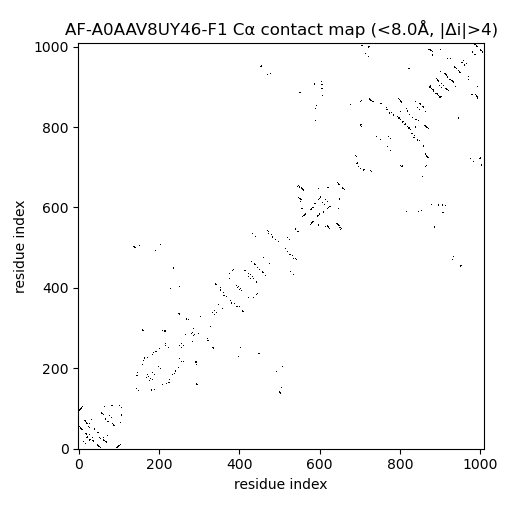1
ATOM 6293 C CA . ASN A 1 805 ? -23.004 -13.294 24.101 1.00 88.56 805 ASN A CA 1
ATOM 6294 C C . ASN A 1 805 ? -21.690 -13.442 24.890 1.00 88.56 805 ASN A C 1
ATOM 6296 O O . ASN A 1 805 ? -21.693 -13.318 26.112 1.00 88.56 805 ASN A O 1
ATOM 6300 N N . CYS A 1 806 ? -20.583 -13.700 24.196 1.00 84.50 806 CYS A N 1
ATOM 6301 C CA . CYS A 1 806 ? -19.245 -13.809 24.764 1.00 84.50 806 CYS A CA 1
ATOM 6302 C C . CYS A 1 806 ? -18.305 -12.676 24.310 1.00 84.50 806 CYS A C 1
ATOM 6304 O O . CYS A 1 806 ? -17.097 -12.807 24.464 1.00 84.50 806 CYS A O 1
ATOM 6306 N N . GLU A 1 807 ? -18.814 -11.606 23.690 1.00 75.12 807 GLU A N 1
ATOM 6307 C CA . GLU A 1 807 ? -17.993 -10.426 23.386 1.00 75.12 807 GLU A CA 1
ATOM 6308 C C . GLU A 1 807 ? -17.753 -9.578 24.646 1.00 75.12 807 GLU A C 1
ATOM 6310 O O . GLU A 1 807 ? -18.664 -9.387 25.459 1.00 75.12 807 GLU A O 1
ATOM 6315 N N . ASP A 1 808 ? -16.533 -9.040 24.764 1.00 67.50 808 ASP A N 1
ATOM 6316 C CA . ASP A 1 808 ? -16.104 -8.117 25.823 1.00 67.50 808 ASP A CA 1
ATOM 6317 C C . ASP A 1 808 ? -16.337 -8.675 27.243 1.00 67.50 808 ASP A C 1
ATOM 6319 O O . ASP A 1 808 ? -16.956 -8.045 28.109 1.00 67.50 808 ASP A O 1
ATOM 6323 N N . LEU A 1 809 ? -15.852 -9.901 27.468 1.00 69.75 809 LEU A N 1
ATOM 6324 C CA . LEU A 1 809 ? -15.728 -10.483 28.805 1.00 69.75 809 LEU A CA 1
ATOM 6325 C C . LEU A 1 809 ? -14.572 -9.799 29.548 1.00 69.75 809 LEU A C 1
ATOM 6327 O O . LEU A 1 809 ? -13.631 -9.319 28.923 1.00 69.75 809 LEU A O 1
ATOM 6331 N N . GLU A 1 810 ? -14.614 -9.792 30.881 1.00 63.47 810 GLU A N 1
ATOM 6332 C CA . GLU A 1 810 ? -13.632 -9.082 31.722 1.00 63.47 810 GLU A CA 1
ATOM 6333 C C . GLU A 1 810 ? -12.174 -9.484 31.422 1.00 63.47 810 GLU A C 1
ATOM 6335 O O . GLU A 1 810 ? -11.273 -8.653 31.516 1.00 63.47 810 GLU A O 1
ATOM 6340 N N . GLU A 1 811 ? -11.958 -10.724 30.969 1.00 62.50 811 GLU A N 1
ATOM 6341 C CA . GLU A 1 811 ? -10.642 -11.250 30.590 1.00 62.50 811 GLU A CA 1
ATOM 6342 C C . GLU A 1 811 ? -10.440 -11.453 29.073 1.00 62.50 811 GLU A C 1
ATOM 6344 O O . GLU A 1 811 ? -9.323 -11.766 28.669 1.00 62.50 811 GLU A O 1
ATOM 6349 N N . MET A 1 812 ? -11.462 -11.281 28.218 1.00 69.62 812 MET A N 1
ATOM 6350 C CA . MET A 1 812 ? -11.381 -11.579 26.773 1.00 69.62 812 MET A CA 1
ATOM 6351 C C . MET A 1 812 ? -11.899 -10.428 25.903 1.00 69.62 812 MET A C 1
ATOM 6353 O O . MET A 1 812 ? -13.065 -10.036 25.984 1.00 69.62 812 MET A O 1
ATOM 6357 N N . SER A 1 813 ? -11.045 -9.957 24.990 1.00 68.31 813 SER A N 1
ATOM 6358 C CA . SER A 1 813 ? -11.399 -8.945 23.991 1.00 68.31 813 SER A CA 1
ATOM 6359 C C . SER A 1 813 ? -12.289 -9.502 22.885 1.00 68.31 813 SER A C 1
ATOM 6361 O O . SER A 1 813 ? -11.941 -10.501 22.258 1.00 68.31 813 SER A O 1
ATOM 6363 N N . GLY A 1 814 ? -13.389 -8.812 22.572 1.00 68.75 814 GLY A N 1
ATOM 6364 C CA . GLY A 1 814 ? -14.151 -9.059 21.345 1.00 68.75 814 GLY A CA 1
ATOM 6365 C C . GLY A 1 814 ? -13.716 -8.199 20.150 1.00 68.75 814 GLY A C 1
ATOM 6366 O O . GLY A 1 814 ? -14.282 -8.358 19.064 1.00 68.75 814 GLY A O 1
ATOM 6367 N N . ALA A 1 815 ? -12.767 -7.266 20.323 1.00 72.12 815 ALA A N 1
ATOM 6368 C CA . ALA A 1 815 ? -12.345 -6.338 19.265 1.00 72.12 815 ALA A CA 1
ATOM 6369 C C . ALA A 1 815 ? -11.827 -7.130 18.062 1.00 72.12 815 ALA A C 1
ATOM 6371 O O . ALA A 1 815 ? -10.977 -7.983 18.269 1.00 72.12 815 ALA A O 1
ATOM 6372 N N . GLY A 1 816 ? -12.360 -6.918 16.853 1.00 75.44 816 GLY A N 1
ATOM 6373 C CA . GLY A 1 816 ? -11.958 -7.624 15.621 1.00 75.44 816 GLY A CA 1
ATOM 6374 C C . GLY A 1 816 ? -12.087 -9.155 15.615 1.00 75.44 816 GLY A C 1
ATOM 6375 O O . GLY A 1 816 ? -11.516 -9.805 14.744 1.00 75.44 816 GLY A O 1
ATOM 6376 N N . LEU A 1 817 ? -12.717 -9.776 16.626 1.00 83.56 817 LEU A N 1
ATOM 6377 C CA . LEU A 1 817 ? -12.726 -11.244 16.754 1.00 83.56 817 LEU A CA 1
ATOM 6378 C C . LEU A 1 817 ? -13.695 -11.905 15.763 1.00 83.56 817 LEU A C 1
ATOM 6380 O O . LEU A 1 817 ? -13.441 -12.996 15.254 1.00 83.56 817 LEU A O 1
ATOM 6384 N N . TYR A 1 818 ? -14.805 -11.222 15.509 1.00 90.19 818 TYR A N 1
ATOM 6385 C CA . TYR A 1 818 ? -15.899 -11.658 14.656 1.00 90.19 818 TYR A CA 1
ATOM 6386 C C . TYR A 1 818 ? -16.076 -10.687 13.491 1.00 90.19 818 TYR A C 1
ATOM 6388 O O . TYR A 1 818 ? -15.810 -9.491 13.617 1.00 90.19 818 TYR A O 1
ATOM 6396 N N . ASP A 1 819 ? -16.560 -11.208 12.368 1.00 90.19 819 ASP A N 1
ATOM 6397 C CA . ASP A 1 819 ? -16.646 -10.442 11.126 1.00 90.19 819 ASP A CA 1
ATOM 6398 C C . ASP A 1 819 ? -17.806 -9.440 11.152 1.00 90.19 819 ASP A C 1
ATOM 6400 O O . ASP A 1 819 ? -18.898 -9.730 11.654 1.00 90.19 819 ASP A O 1
ATOM 6404 N N . SER A 1 820 ? -17.571 -8.278 10.544 1.00 91.25 820 SER A N 1
ATOM 6405 C CA . SER A 1 820 ? -18.593 -7.296 10.176 1.00 91.25 820 SER A CA 1
ATOM 6406 C C . SER A 1 820 ? -18.548 -7.069 8.666 1.00 91.25 820 SER A C 1
ATOM 6408 O O . SER A 1 820 ? -17.481 -7.147 8.062 1.00 91.25 820 SER A O 1
ATOM 6410 N N . PHE A 1 821 ? -19.698 -6.801 8.049 1.00 92.50 821 PHE A N 1
ATOM 6411 C CA . PHE A 1 821 ? -19.820 -6.647 6.599 1.00 92.50 821 PHE A CA 1
ATOM 6412 C C . PHE A 1 821 ? -20.363 -5.268 6.252 1.00 92.50 821 PHE A C 1
ATOM 6414 O O . PHE A 1 821 ? -21.484 -4.919 6.629 1.00 92.50 821 PHE A O 1
ATOM 6421 N N . ALA A 1 822 ? -19.550 -4.513 5.522 1.00 92.31 822 ALA A N 1
ATOM 6422 C CA . ALA A 1 822 ? -19.865 -3.187 5.020 1.00 92.31 822 ALA A CA 1
ATOM 6423 C C . ALA A 1 822 ? -20.484 -3.239 3.617 1.00 92.31 822 ALA A C 1
ATOM 6425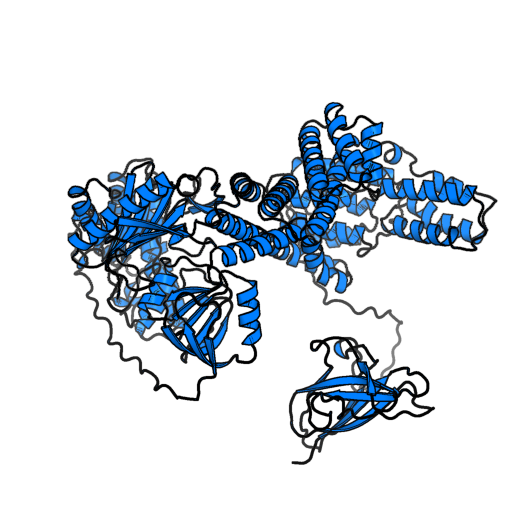 O O . ALA A 1 822 ? -20.405 -4.251 2.915 1.00 92.31 822 ALA A O 1
ATOM 6426 N N . ASN A 1 823 ? -21.047 -2.105 3.202 1.00 93.25 823 ASN A N 1
ATOM 6427 C CA . ASN A 1 823 ? -21.554 -1.852 1.856 1.00 93.25 823 ASN A CA 1
ATOM 6428 C C . ASN A 1 823 ? -22.624 -2.867 1.421 1.00 93.25 823 ASN A C 1
ATOM 6430 O O . ASN A 1 823 ? -22.591 -3.394 0.311 1.00 93.25 823 ASN A O 1
ATOM 6434 N N . VAL A 1 824 ? -23.561 -3.190 2.322 1.00 94.75 824 VAL A N 1
ATOM 6435 C CA . VAL A 1 824 ? -24.667 -4.114 2.033 1.00 94.75 824 VAL A CA 1
ATOM 6436 C C . VAL A 1 824 ? -25.883 -3.307 1.562 1.00 94.75 824 VAL A C 1
ATOM 6438 O O . VAL A 1 824 ? -26.521 -2.648 2.386 1.00 94.75 824 VAL A O 1
ATOM 6441 N N . PRO A 1 825 ? -26.247 -3.326 0.268 1.00 93.88 825 PRO A N 1
ATOM 6442 C CA . PRO A 1 825 ? -27.338 -2.499 -0.236 1.00 93.88 825 PRO A CA 1
ATOM 6443 C C . PRO A 1 825 ? -28.703 -2.989 0.251 1.00 93.88 825 PRO A C 1
ATOM 6445 O O . PRO A 1 825 ? -29.059 -4.156 0.079 1.00 93.88 825 PRO A O 1
ATOM 6448 N N . VAL A 1 826 ? -29.521 -2.077 0.796 1.00 94.81 826 VAL A N 1
ATOM 6449 C CA . VAL A 1 826 ? -30.889 -2.397 1.249 1.00 94.81 826 VAL A CA 1
ATOM 6450 C C . VAL A 1 826 ? -31.745 -2.952 0.111 1.00 94.81 826 VAL A C 1
ATOM 6452 O O . VAL A 1 826 ? -32.615 -3.796 0.337 1.00 94.81 826 VAL A O 1
ATOM 6455 N N . SER A 1 827 ? -31.517 -2.493 -1.119 1.00 92.94 827 SER A N 1
ATOM 6456 C CA . SER A 1 827 ? -32.250 -2.921 -2.310 1.00 92.94 827 SER A CA 1
ATOM 6457 C C . SER A 1 827 ? -32.027 -4.397 -2.677 1.00 92.94 827 SER A C 1
ATOM 6459 O O . SER A 1 827 ? -32.910 -4.992 -3.304 1.00 92.94 827 SER A O 1
ATOM 6461 N N . ASP A 1 828 ? -30.932 -5.018 -2.224 1.00 92.94 828 ASP A N 1
ATOM 6462 C CA . ASP A 1 828 ? -30.594 -6.415 -2.499 1.00 92.94 828 ASP A CA 1
ATOM 6463 C C . ASP A 1 828 ? -30.884 -7.328 -1.293 1.00 92.94 828 ASP A C 1
ATOM 6465 O O . ASP A 1 828 ? -30.171 -7.382 -0.289 1.00 92.94 828 ASP A O 1
ATOM 6469 N N . ARG A 1 829 ? -31.953 -8.119 -1.413 1.00 93.38 829 ARG A N 1
ATOM 6470 C CA . ARG A 1 829 ? -32.340 -9.113 -0.397 1.00 93.38 829 ARG A CA 1
ATOM 6471 C C . ARG A 1 829 ? -31.319 -10.236 -0.239 1.00 93.38 829 ARG A C 1
ATOM 6473 O O . ARG A 1 829 ? -31.195 -10.769 0.863 1.00 93.38 829 ARG A O 1
ATOM 6480 N N . GLY A 1 830 ? -30.663 -10.627 -1.332 1.00 92.81 830 GLY A N 1
ATOM 6481 C CA . GLY A 1 830 ? -29.640 -11.666 -1.341 1.00 92.81 830 GLY A CA 1
ATOM 6482 C C . GLY A 1 830 ? -28.430 -11.220 -0.535 1.00 92.81 830 GLY A C 1
ATOM 6483 O O . GLY A 1 830 ? -28.026 -11.935 0.379 1.00 92.81 830 GLY A O 1
ATOM 6484 N N . ALA A 1 831 ? -27.962 -9.995 -0.775 1.00 92.56 831 ALA A N 1
ATOM 6485 C CA . ALA A 1 831 ? -26.859 -9.382 -0.039 1.00 92.56 831 ALA A CA 1
ATOM 6486 C C . ALA A 1 831 ? -27.124 -9.299 1.477 1.00 92.56 831 ALA A C 1
ATOM 6488 O O . ALA A 1 831 ? -26.282 -9.709 2.274 1.00 92.56 831 ALA A O 1
ATOM 6489 N N . ILE A 1 832 ? -28.315 -8.846 1.898 1.00 95.12 832 ILE A N 1
ATOM 6490 C CA . ILE A 1 832 ? -28.694 -8.807 3.327 1.00 95.12 832 ILE A CA 1
ATOM 6491 C C . ILE A 1 832 ? -28.687 -10.214 3.932 1.00 95.12 832 ILE A C 1
ATOM 6493 O O . ILE A 1 832 ? -28.172 -10.428 5.031 1.00 95.12 832 ILE A O 1
ATOM 6497 N N . ALA A 1 833 ? -29.283 -11.181 3.228 1.00 94.75 833 ALA A N 1
ATOM 6498 C CA . ALA A 1 833 ? -29.356 -12.557 3.696 1.00 94.75 833 ALA A CA 1
ATOM 6499 C C . ALA A 1 833 ? -27.965 -13.186 3.845 1.00 94.75 833 ALA A C 1
ATOM 6501 O O . ALA A 1 833 ? -27.696 -13.867 4.837 1.00 94.75 833 ALA A O 1
ATOM 6502 N N . GLU A 1 834 ? -27.095 -12.947 2.869 1.00 93.50 834 GLU A N 1
ATOM 6503 C CA . GLU A 1 834 ? -25.712 -13.400 2.867 1.00 93.50 834 GLU A CA 1
ATOM 6504 C C . GLU A 1 834 ? -24.920 -12.764 4.011 1.00 93.50 834 GLU A C 1
ATOM 6506 O O . GLU A 1 834 ? -24.289 -13.489 4.777 1.00 93.50 834 GLU A O 1
ATOM 6511 N N . ALA A 1 835 ? -25.016 -11.446 4.201 1.00 94.75 835 ALA A N 1
ATOM 6512 C CA . ALA A 1 835 ? -24.324 -10.738 5.275 1.00 94.75 835 ALA A CA 1
ATOM 6513 C C . ALA A 1 835 ? -24.728 -11.257 6.667 1.00 94.75 835 ALA A C 1
ATOM 6515 O O . ALA A 1 835 ? -23.863 -11.559 7.486 1.00 94.75 835 ALA A O 1
ATOM 6516 N N . VAL A 1 836 ? -26.028 -11.456 6.928 1.00 96.06 836 VAL A N 1
ATOM 6517 C CA . VAL A 1 836 ? -26.512 -12.018 8.207 1.00 96.06 836 VAL A CA 1
ATOM 6518 C C . VAL A 1 836 ? -25.959 -13.427 8.442 1.00 96.06 836 VAL A C 1
ATOM 6520 O O . VAL A 1 836 ? -25.499 -13.733 9.543 1.00 96.06 836 VAL A O 1
ATOM 6523 N N . ARG A 1 837 ? -25.967 -14.288 7.415 1.00 94.81 837 ARG A N 1
ATOM 6524 C CA . ARG A 1 837 ? -25.403 -15.645 7.510 1.00 94.81 837 ARG A CA 1
ATOM 6525 C C . ARG A 1 837 ? -23.904 -15.620 7.753 1.00 94.81 837 ARG A C 1
ATOM 6527 O O . ARG A 1 837 ? -23.430 -16.400 8.573 1.00 94.81 837 ARG A O 1
ATOM 6534 N N . LYS A 1 838 ? -23.178 -14.732 7.073 1.00 95.19 838 LYS A N 1
ATOM 6535 C CA . LYS A 1 838 ? -21.735 -14.577 7.241 1.00 95.19 838 LYS A CA 1
ATOM 6536 C C . LYS A 1 838 ? -21.384 -14.117 8.658 1.00 95.19 838 LYS A C 1
ATOM 6538 O O . LYS A 1 838 ? -20.526 -14.736 9.282 1.00 95.19 838 LYS A O 1
ATOM 6543 N N . VAL A 1 839 ? -22.114 -13.148 9.224 1.00 96.06 839 VAL A N 1
ATOM 6544 C CA . VAL A 1 839 ? -21.960 -12.757 10.642 1.00 96.06 839 VAL A CA 1
ATOM 6545 C C . VAL A 1 839 ? -22.247 -13.927 11.582 1.00 96.06 839 VAL A C 1
ATOM 6547 O O . VAL A 1 839 ? -21.512 -14.152 12.536 1.00 96.06 839 VAL A O 1
ATOM 6550 N N . TRP A 1 840 ? -23.289 -14.719 11.330 1.00 95.50 840 TRP A N 1
ATOM 6551 C CA . TRP A 1 840 ? -23.541 -15.913 12.139 1.00 95.50 840 TRP A CA 1
ATOM 6552 C C . TRP A 1 840 ? -22.438 -16.965 12.007 1.00 95.50 840 TRP A C 1
ATOM 6554 O O . TRP A 1 840 ? -22.050 -17.564 13.009 1.00 95.50 840 TRP A O 1
ATOM 6564 N N . SER A 1 841 ? -21.918 -17.190 10.798 1.00 94.94 841 SER A N 1
ATOM 6565 C CA . SER A 1 841 ? -20.833 -18.145 10.568 1.00 94.94 841 SER A CA 1
ATOM 6566 C C . SER A 1 841 ? -19.506 -17.672 11.150 1.00 94.94 841 SER A C 1
ATOM 6568 O O . SER A 1 841 ? -18.688 -18.516 11.507 1.00 94.94 841 SER A O 1
ATOM 6570 N N . SER A 1 842 ? -19.307 -16.357 11.314 1.00 94.62 842 SER A N 1
ATOM 6571 C CA . SER A 1 842 ? -18.055 -15.797 11.832 1.00 94.62 842 SER A CA 1
ATOM 6572 C C . SER A 1 842 ? -17.773 -16.205 13.278 1.00 94.62 842 SER A C 1
ATOM 6574 O O . SER A 1 842 ? -16.607 -16.244 13.682 1.00 94.62 842 SER A O 1
ATOM 6576 N N . LEU A 1 843 ? -18.810 -16.640 14.017 1.00 92.31 843 LEU A N 1
ATOM 6577 C CA . LEU A 1 843 ? -18.653 -17.358 15.283 1.00 92.31 843 LEU A CA 1
ATOM 6578 C C . LEU A 1 843 ? -17.631 -18.490 15.170 1.00 92.31 843 LEU A C 1
ATOM 6580 O O . LEU A 1 843 ? -16.900 -18.726 16.118 1.00 92.31 843 LEU A O 1
ATOM 6584 N N . TRP A 1 844 ? -17.564 -19.183 14.039 1.00 93.50 844 TRP A N 1
ATOM 6585 C CA . TRP A 1 844 ? -16.774 -20.398 13.853 1.00 93.50 844 TRP A CA 1
ATOM 6586 C C . TRP A 1 844 ? -15.602 -20.207 12.892 1.00 93.50 844 TRP A C 1
ATOM 6588 O O . TRP A 1 844 ? -15.070 -21.178 12.365 1.00 93.50 844 TRP A O 1
ATOM 6598 N N . THR A 1 845 ? -15.160 -18.964 12.686 1.00 90.75 845 THR A N 1
ATOM 6599 C CA . THR A 1 845 ? -13.841 -18.732 12.085 1.00 90.75 845 THR A CA 1
ATOM 6600 C C . THR A 1 845 ? -12.761 -19.376 12.952 1.00 90.75 845 THR A C 1
ATOM 6602 O O . THR A 1 845 ? -12.899 -19.450 14.179 1.00 90.75 845 THR A O 1
ATOM 6605 N N . LYS A 1 846 ? -11.656 -19.801 12.325 1.00 86.44 846 LYS A N 1
ATOM 6606 C CA . LYS A 1 846 ? -10.486 -20.343 13.031 1.00 86.44 846 LYS A CA 1
ATOM 6607 C C . LYS A 1 846 ? -10.072 -19.431 14.189 1.00 86.44 846 LYS A C 1
ATOM 6609 O O . LYS A 1 846 ? -10.003 -19.884 15.328 1.00 86.44 846 LYS A O 1
ATOM 6614 N N . ARG A 1 847 ? -9.901 -18.130 13.918 1.00 83.19 847 ARG A N 1
ATOM 6615 C CA . ARG A 1 847 ? -9.528 -17.130 14.935 1.00 83.19 847 ARG A CA 1
ATOM 6616 C C . ARG A 1 847 ? -10.492 -17.110 16.121 1.00 83.19 847 ARG A C 1
ATOM 6618 O O . ARG A 1 847 ? -10.052 -17.167 17.264 1.00 83.19 847 ARG A O 1
ATOM 6625 N N . ALA A 1 848 ? -11.801 -17.113 15.870 1.00 88.50 848 ALA A N 1
ATOM 6626 C CA . ALA A 1 848 ? -12.795 -17.026 16.930 1.00 88.50 848 ALA A CA 1
ATOM 6627 C C . ALA A 1 848 ? -12.872 -18.300 17.785 1.00 88.50 848 ALA A C 1
ATOM 6629 O O . ALA A 1 848 ? -12.965 -18.214 19.010 1.00 88.50 848 ALA A O 1
ATOM 6630 N N . ALA A 1 849 ? -12.811 -19.483 17.164 1.00 88.88 849 ALA A N 1
ATOM 6631 C CA . ALA A 1 849 ? -12.847 -20.761 17.878 1.00 88.88 849 ALA A CA 1
ATOM 6632 C C . ALA A 1 849 ? -11.585 -21.003 18.720 1.00 88.88 849 ALA A C 1
ATOM 6634 O O . ALA A 1 849 ? -11.666 -21.444 19.872 1.00 88.88 849 ALA A O 1
ATOM 6635 N N . LEU A 1 850 ? -10.413 -20.671 18.175 1.00 84.31 850 LEU A N 1
ATOM 6636 C CA . LEU A 1 850 ? -9.154 -20.804 18.902 1.00 84.31 850 LEU A CA 1
ATOM 6637 C C . LEU A 1 850 ? -9.064 -19.796 20.051 1.00 84.31 850 LEU A C 1
ATOM 6639 O O . LEU A 1 850 ? -8.741 -20.197 21.169 1.00 84.31 850 LEU A O 1
ATOM 6643 N N . SER A 1 851 ? -9.458 -18.539 19.827 1.00 83.69 851 SER A N 1
ATOM 6644 C CA . SER A 1 851 ? -9.496 -17.528 20.888 1.00 83.69 851 SER A CA 1
ATOM 6645 C C . SER A 1 851 ? -10.417 -17.958 22.034 1.00 83.69 851 SER A C 1
ATOM 6647 O O . SER A 1 851 ? -10.011 -18.027 23.192 1.00 83.69 851 SER A O 1
ATOM 6649 N N . ARG A 1 852 ? -11.643 -18.404 21.736 1.00 88.12 852 ARG A N 1
ATOM 6650 C CA . ARG A 1 852 ? -12.552 -18.926 22.771 1.00 88.12 852 ARG A CA 1
ATOM 6651 C C . ARG A 1 852 ? -11.988 -20.127 23.524 1.00 88.12 852 ARG A C 1
ATOM 6653 O O . ARG A 1 852 ? -12.169 -20.209 24.738 1.00 88.12 852 ARG A O 1
ATOM 6660 N N . SER A 1 853 ? -11.282 -21.026 22.837 1.00 85.44 853 SER A N 1
ATOM 6661 C CA . SER A 1 853 ? -10.584 -22.145 23.485 1.00 85.44 853 SER A CA 1
ATOM 6662 C C . SER A 1 853 ? -9.512 -21.642 24.456 1.00 85.44 853 SER A C 1
ATOM 6664 O O . SER A 1 853 ? -9.452 -22.115 25.590 1.00 85.44 853 SER A O 1
ATOM 6666 N N . GLN A 1 854 ? -8.727 -20.639 24.048 1.00 80.69 854 GLN A N 1
ATOM 6667 C CA . GLN A 1 854 ? -7.710 -19.980 24.874 1.00 80.69 854 GLN A CA 1
ATOM 6668 C C . GLN A 1 854 ? -8.299 -19.336 26.142 1.00 80.69 854 GLN A C 1
ATOM 6670 O O . GLN A 1 854 ? -7.627 -19.281 27.173 1.00 80.69 854 GLN A O 1
ATOM 6675 N N . TYR A 1 855 ? -9.539 -18.854 26.087 1.00 80.94 855 TYR A N 1
ATOM 6676 C CA . TYR A 1 855 ? -10.236 -18.248 27.226 1.00 80.94 855 TYR A CA 1
ATOM 6677 C C . TYR A 1 855 ? -11.227 -19.196 27.918 1.00 80.94 855 TYR A C 1
ATOM 6679 O O . TYR A 1 855 ? -12.017 -18.749 28.743 1.00 80.94 855 TYR A O 1
ATOM 6687 N N . LYS A 1 856 ? -11.199 -20.503 27.612 1.00 84.75 856 LYS A N 1
ATOM 6688 C CA . LYS A 1 856 ? -12.095 -21.525 28.195 1.00 84.75 856 LYS A CA 1
ATOM 6689 C C . LYS A 1 856 ? -13.584 -21.161 28.090 1.00 84.75 856 LYS A C 1
ATOM 6691 O O . LYS A 1 856 ? -14.376 -21.480 28.982 1.00 84.75 856 LYS A O 1
ATOM 6696 N N . VAL A 1 857 ? -13.965 -20.498 26.998 1.00 86.94 857 VAL A N 1
ATOM 6697 C CA . VAL A 1 857 ? -15.360 -20.189 26.677 1.00 86.94 857 VAL A CA 1
ATOM 6698 C C . VAL A 1 857 ? -16.027 -21.455 26.124 1.00 86.94 857 VAL A C 1
ATOM 6700 O O . VAL A 1 857 ? -15.556 -21.976 25.113 1.00 86.94 857 VAL A O 1
ATOM 6703 N N . PRO A 1 858 ? -17.116 -21.952 26.741 1.00 87.94 858 PRO A N 1
ATOM 6704 C CA . PRO A 1 858 ? -17.769 -23.183 26.301 1.00 87.94 858 PRO A CA 1
ATOM 6705 C C . PRO A 1 858 ? -18.427 -23.008 24.929 1.00 87.94 858 PRO A C 1
ATOM 6707 O O . PRO A 1 858 ? -19.375 -22.231 24.776 1.00 87.94 858 PRO A O 1
ATOM 6710 N N . HIS A 1 859 ? -17.948 -23.760 23.937 1.00 89.19 859 HIS A N 1
ATOM 6711 C CA . HIS A 1 859 ? -18.350 -23.613 22.534 1.00 89.19 859 HIS A CA 1
ATOM 6712 C C . HIS A 1 859 ? -19.830 -23.926 22.293 1.00 89.19 859 HIS A C 1
ATOM 6714 O O . HIS A 1 859 ? -20.463 -23.314 21.439 1.00 89.19 859 HIS A O 1
ATOM 6720 N N . GLU A 1 860 ? -20.419 -24.822 23.083 1.00 86.38 860 GLU A N 1
ATOM 6721 C CA . GLU A 1 860 ? -21.838 -25.187 22.976 1.00 86.38 860 GLU A CA 1
ATOM 6722 C C . GLU A 1 860 ? -22.794 -24.076 23.449 1.00 86.38 860 GLU A C 1
ATOM 6724 O O . GLU A 1 860 ? -23.998 -24.143 23.197 1.00 86.38 860 GLU A O 1
ATOM 6729 N N . LYS A 1 861 ? -22.284 -23.043 24.138 1.00 86.38 861 LYS A N 1
ATOM 6730 C CA . LYS A 1 861 ? -23.104 -21.977 24.738 1.00 86.38 861 LYS A CA 1
ATOM 6731 C C . LYS A 1 861 ? -23.043 -20.638 24.003 1.00 86.38 861 LYS A C 1
ATOM 6733 O O . LYS A 1 861 ? -23.665 -19.670 24.452 1.00 86.38 861 LYS A O 1
ATOM 6738 N N . VAL A 1 862 ? -22.296 -20.545 22.906 1.00 89.38 862 VAL A N 1
ATOM 6739 C CA . VAL A 1 862 ? -22.130 -19.278 22.183 1.00 89.38 862 VAL A CA 1
ATOM 6740 C C . VAL A 1 862 ? -23.271 -19.042 21.200 1.00 89.38 862 VAL A C 1
ATOM 6742 O O . VAL A 1 862 ? -23.682 -19.936 20.463 1.00 89.38 862 VAL A O 1
ATOM 6745 N N . VAL A 1 863 ? -23.786 -17.816 21.179 1.00 90.06 863 VAL A N 1
ATOM 6746 C CA . VAL A 1 863 ? -24.836 -17.375 20.254 1.00 90.06 863 VAL A CA 1
ATOM 6747 C C . VAL A 1 863 ? -24.509 -15.988 19.708 1.00 90.06 863 VAL A C 1
ATOM 6749 O O . VAL A 1 863 ? -23.879 -15.173 20.384 1.00 90.06 863 VAL A O 1
ATOM 6752 N N . MET A 1 864 ? -24.949 -15.719 18.476 1.00 92.88 864 MET A N 1
ATOM 6753 C CA . MET A 1 864 ? -24.677 -14.469 17.763 1.00 92.88 864 MET A CA 1
ATOM 6754 C C . MET A 1 864 ? -25.967 -13.712 17.464 1.00 92.88 864 MET A C 1
ATOM 6756 O O . MET A 1 864 ? -26.882 -14.243 16.830 1.00 92.88 864 MET A O 1
ATOM 6760 N N . ALA A 1 865 ? -26.024 -12.461 17.906 1.00 94.50 865 ALA A N 1
ATOM 6761 C CA . ALA A 1 865 ? -26.967 -11.481 17.405 1.00 94.50 865 ALA A CA 1
ATOM 6762 C C . ALA A 1 865 ? -26.297 -10.674 16.290 1.00 94.50 865 ALA A C 1
ATOM 6764 O O . ALA A 1 865 ? -25.073 -10.659 16.163 1.00 94.50 865 ALA A O 1
ATOM 6765 N N . VAL A 1 866 ? -27.107 -10.012 15.471 1.00 97.12 866 VAL A N 1
ATOM 6766 C CA . VAL A 1 866 ? -26.614 -9.177 14.372 1.00 97.12 866 VAL A CA 1
ATOM 6767 C C . VAL A 1 866 ? -27.140 -7.768 14.556 1.00 97.12 866 VAL A C 1
ATOM 6769 O O . VAL A 1 866 ? -28.353 -7.557 14.539 1.00 97.12 866 VAL A O 1
ATOM 6772 N N . LEU A 1 867 ? -26.231 -6.816 14.733 1.00 97.19 867 LEU A N 1
ATOM 6773 C CA . LEU A 1 867 ? -26.538 -5.393 14.713 1.00 97.19 867 LEU A CA 1
ATOM 6774 C C . LEU A 1 867 ? -26.477 -4.918 13.259 1.00 97.19 867 LEU A C 1
ATOM 6776 O O . LEU A 1 867 ? -25.442 -5.023 12.613 1.00 97.19 867 LEU A O 1
ATOM 6780 N N . VAL A 1 868 ? -27.589 -4.416 12.736 1.00 97.88 868 VAL A N 1
ATOM 6781 C CA . VAL A 1 868 ? -27.683 -3.864 11.383 1.00 97.88 868 VAL A CA 1
ATOM 6782 C C . VAL A 1 868 ? -27.869 -2.363 11.510 1.00 97.88 868 VAL A C 1
ATOM 6784 O O . VAL A 1 868 ? -28.908 -1.921 11.996 1.00 97.88 868 VAL A O 1
ATOM 6787 N N . GLN A 1 869 ? -26.874 -1.592 11.092 1.00 96.88 869 GLN A N 1
ATOM 6788 C CA . GLN A 1 869 ? -26.896 -0.132 11.127 1.00 96.88 869 GLN A CA 1
ATOM 6789 C C . GLN A 1 869 ? -26.880 0.437 9.712 1.00 96.88 869 GLN A C 1
ATOM 6791 O O . GLN A 1 869 ? -26.354 -0.185 8.790 1.00 96.88 869 GLN A O 1
ATOM 6796 N N . GLU A 1 870 ? -27.441 1.629 9.552 1.00 95.81 870 GLU A N 1
ATOM 6797 C CA . GLU A 1 870 ? -27.145 2.473 8.401 1.00 95.81 870 GLU A CA 1
ATOM 6798 C C . GLU A 1 870 ? -25.630 2.704 8.315 1.00 95.81 870 GLU A C 1
ATOM 6800 O O . GLU A 1 870 ? -24.984 3.073 9.298 1.00 95.81 870 GLU A O 1
ATOM 6805 N N . MET A 1 871 ? -25.063 2.438 7.142 1.00 94.50 871 MET A N 1
ATOM 6806 C CA . MET A 1 871 ? -23.673 2.728 6.838 1.00 94.50 871 MET A CA 1
ATOM 6807 C C . MET A 1 871 ? -23.579 4.154 6.316 1.00 94.50 871 MET A C 1
ATOM 6809 O O . MET A 1 871 ? -24.199 4.503 5.313 1.00 94.50 871 MET A O 1
ATOM 6813 N N . LEU A 1 872 ? -22.778 4.959 7.000 1.00 93.31 872 LEU A N 1
ATOM 6814 C CA . LEU A 1 872 ? -22.514 6.337 6.625 1.00 93.31 872 LEU A CA 1
ATOM 6815 C C . LEU A 1 872 ? -21.264 6.406 5.748 1.00 93.31 872 LEU A C 1
ATOM 6817 O O . LEU A 1 872 ? -20.255 5.774 6.060 1.00 93.31 872 LEU A O 1
ATOM 6821 N N . GLU A 1 873 ? -21.324 7.195 4.679 1.00 90.81 873 GLU A N 1
ATOM 6822 C CA . GLU A 1 873 ? -20.164 7.499 3.839 1.00 90.81 873 GLU A CA 1
ATOM 6823 C C . GLU A 1 873 ? -19.281 8.523 4.566 1.00 90.81 873 GLU A C 1
ATOM 6825 O O . GLU A 1 873 ? -19.531 9.728 4.545 1.00 90.81 873 GLU A O 1
ATOM 6830 N N . ALA A 1 874 ? -18.302 8.014 5.312 1.00 93.25 874 ALA A N 1
ATOM 6831 C CA . ALA A 1 874 ? -17.473 8.810 6.205 1.00 93.25 874 ALA A CA 1
ATOM 6832 C C . ALA A 1 874 ? -16.397 9.603 5.447 1.00 93.25 874 ALA A C 1
ATOM 6834 O O . ALA A 1 874 ? -15.598 9.024 4.714 1.00 93.25 874 ALA A O 1
ATOM 6835 N N . GLU A 1 875 ? -16.300 10.912 5.703 1.00 95.56 875 GLU A N 1
ATOM 6836 C CA . GLU A 1 875 ? -15.137 11.710 5.280 1.00 95.56 875 GLU A CA 1
ATOM 6837 C C . GLU A 1 875 ? -13.935 11.418 6.183 1.00 95.56 875 GLU A C 1
ATOM 6839 O O . GLU A 1 875 ? -12.803 11.245 5.722 1.00 95.56 875 GLU A O 1
ATOM 6844 N N . LEU A 1 876 ? -14.197 11.339 7.490 1.00 97.31 876 LEU A N 1
ATOM 6845 C CA . LEU A 1 876 ? -13.236 10.932 8.504 1.00 97.31 876 LEU A CA 1
ATOM 6846 C C . LEU A 1 876 ? -13.870 9.890 9.419 1.00 97.31 876 LEU A C 1
ATOM 6848 O O . LEU A 1 876 ? -15.049 9.977 9.756 1.00 97.31 876 LEU A O 1
ATOM 6852 N N . SER A 1 877 ? -13.060 8.967 9.903 1.00 97.19 877 SER A N 1
ATOM 6853 C CA . SER A 1 877 ? -13.393 8.078 11.010 1.00 97.19 877 SER A CA 1
ATOM 6854 C C . SER A 1 877 ? -12.483 8.356 12.195 1.00 97.19 877 SER A C 1
ATOM 6856 O O . SER A 1 877 ? -11.390 8.910 12.037 1.00 97.19 877 SER A O 1
ATOM 6858 N N . PHE A 1 878 ? -12.941 8.007 13.394 1.00 97.81 878 PHE A N 1
ATOM 6859 C CA . PHE A 1 878 ? -12.162 8.178 14.608 1.00 97.81 878 PHE A CA 1
ATOM 6860 C C . PHE A 1 878 ? -12.424 7.091 15.642 1.00 97.81 878 PHE A C 1
ATOM 6862 O O . PHE A 1 878 ? -13.523 6.545 15.749 1.00 97.81 878 PHE A O 1
ATOM 6869 N N . ILE A 1 879 ? -11.394 6.849 16.446 1.00 96.69 879 ILE A N 1
ATOM 6870 C CA . ILE A 1 879 ? -11.469 6.120 17.706 1.00 96.69 879 ILE A CA 1
ATOM 6871 C C . ILE A 1 879 ? -10.924 7.062 18.778 1.00 96.69 879 ILE A C 1
ATOM 6873 O O . ILE A 1 879 ? -9.878 7.687 18.587 1.00 96.69 879 ILE A O 1
ATOM 6877 N N . MET A 1 880 ? -11.629 7.211 19.896 1.00 96.75 880 MET A N 1
ATOM 6878 C CA . MET A 1 880 ? -11.182 8.061 20.994 1.00 96.75 880 MET A CA 1
ATOM 6879 C C . MET A 1 880 ? -11.406 7.429 22.355 1.00 96.75 880 MET A C 1
ATOM 6881 O O . MET A 1 880 ? -12.417 6.780 22.612 1.00 96.75 880 MET A O 1
ATOM 6885 N N . PHE A 1 881 ? -10.439 7.645 23.234 1.00 96.56 881 PHE A N 1
ATOM 6886 C CA . PHE A 1 881 ? -10.446 7.171 24.605 1.00 96.56 881 PHE A CA 1
ATOM 6887 C C . PHE A 1 881 ? -10.600 8.382 25.521 1.00 96.56 881 PHE A C 1
ATOM 6889 O O . PHE A 1 881 ? -9.851 9.355 25.402 1.00 96.56 881 PHE A O 1
ATOM 6896 N N . SER A 1 882 ? -11.567 8.340 26.441 1.00 97.00 882 SER A N 1
ATOM 6897 C CA . SER A 1 882 ? -11.842 9.474 27.335 1.00 97.00 882 SER A CA 1
ATOM 6898 C C . SER A 1 882 ? -10.706 9.748 28.327 1.00 97.00 882 SER A C 1
ATOM 6900 O O . SER A 1 882 ? -10.637 10.858 28.850 1.00 97.00 882 SER A O 1
ATOM 6902 N N . ASN A 1 883 ? -9.823 8.765 28.544 1.00 95.50 883 ASN A N 1
ATOM 6903 C CA . ASN A 1 883 ? -8.559 8.878 29.272 1.00 95.50 883 ASN A CA 1
ATOM 6904 C C . ASN A 1 883 ? -7.406 8.423 28.372 1.00 95.50 883 ASN A C 1
ATOM 6906 O O . ASN A 1 883 ? -7.574 7.492 27.584 1.00 95.50 883 ASN A O 1
ATOM 6910 N N . ASN A 1 884 ? -6.221 9.010 28.522 1.00 94.75 884 ASN A N 1
ATOM 6911 C CA . ASN A 1 884 ? -5.085 8.695 27.668 1.00 94.75 884 ASN A CA 1
ATOM 6912 C C . ASN A 1 884 ? -4.525 7.299 27.996 1.00 94.75 884 ASN A C 1
ATOM 6914 O O . ASN A 1 884 ? -4.005 7.079 29.095 1.00 94.75 884 ASN A O 1
ATOM 6918 N N . PRO A 1 885 ? -4.602 6.338 27.056 1.00 91.38 885 PRO A N 1
ATOM 6919 C CA . PRO A 1 885 ? -4.193 4.967 27.320 1.00 91.38 885 PRO A CA 1
ATOM 6920 C C . PRO A 1 885 ? -2.679 4.749 27.277 1.00 91.38 885 PRO A C 1
ATOM 6922 O O . PRO A 1 885 ? -2.219 3.678 27.661 1.00 91.38 885 PRO A O 1
ATOM 6925 N N . ILE A 1 886 ? -1.915 5.722 26.777 1.00 89.62 886 ILE A N 1
ATOM 6926 C CA . ILE A 1 886 ? -0.471 5.597 26.568 1.00 89.62 886 ILE A CA 1
ATOM 6927 C C . ILE A 1 886 ? 0.292 5.990 27.836 1.00 89.62 886 ILE A C 1
ATOM 6929 O O . ILE A 1 886 ? 1.215 5.291 28.250 1.00 89.62 886 ILE A O 1
ATOM 6933 N N . ASN A 1 887 ? -0.110 7.091 28.477 1.00 90.19 887 ASN A N 1
ATOM 6934 C CA . ASN A 1 887 ? 0.514 7.603 29.704 1.00 90.19 887 ASN A CA 1
ATOM 6935 C C . ASN A 1 887 ? -0.355 7.412 30.968 1.00 90.19 887 ASN A C 1
ATOM 6937 O O . ASN A 1 887 ? 0.125 7.654 32.074 1.00 90.19 887 ASN A O 1
ATOM 6941 N N . GLY A 1 888 ? -1.614 6.979 30.822 1.00 89.88 888 GLY A N 1
ATOM 6942 C CA . GLY A 1 888 ? -2.561 6.773 31.922 1.00 89.88 888 GLY A CA 1
ATOM 6943 C C . GLY A 1 888 ? -3.242 8.045 32.445 1.00 89.88 888 GLY A C 1
ATOM 6944 O O . GLY A 1 888 ? -3.917 7.985 33.475 1.00 89.88 888 GLY A O 1
ATOM 6945 N N . ALA A 1 889 ? -3.075 9.194 31.786 1.00 94.06 889 ALA A N 1
ATOM 6946 C CA . ALA A 1 889 ? -3.628 10.468 32.232 1.00 94.06 889 ALA A CA 1
ATOM 6947 C C . ALA A 1 889 ? -5.165 10.503 32.114 1.00 94.06 889 ALA A C 1
ATOM 6949 O O . ALA A 1 889 ? -5.740 10.256 31.055 1.00 94.06 889 ALA A O 1
ATOM 6950 N N . THR A 1 890 ? -5.853 10.838 33.210 1.00 94.75 890 THR A N 1
ATOM 6951 C CA . THR A 1 890 ? -7.330 10.882 33.273 1.00 94.75 890 THR A CA 1
ATOM 6952 C C . THR A 1 890 ? -7.924 12.221 32.822 1.00 94.75 890 THR A C 1
ATOM 6954 O O . THR A 1 890 ? -9.124 12.338 32.574 1.00 94.75 890 THR A O 1
ATOM 6957 N N . ASN A 1 891 ? -7.086 13.252 32.736 1.00 95.31 891 ASN A N 1
ATOM 6958 C CA . ASN A 1 891 ? -7.415 14.594 32.253 1.00 95.31 891 ASN A CA 1
ATOM 6959 C C . ASN A 1 891 ? -7.124 14.769 30.751 1.00 95.31 891 ASN A C 1
ATOM 6961 O O . ASN A 1 891 ? -7.169 15.885 30.243 1.00 95.31 891 ASN A O 1
ATOM 6965 N N . GLU A 1 892 ? -6.809 13.691 30.034 1.00 97.62 892 GLU A N 1
ATOM 6966 C CA . GLU A 1 892 ? -6.476 13.730 28.612 1.00 97.62 892 GLU A CA 1
ATOM 6967 C C . GLU A 1 892 ? -7.418 12.829 27.816 1.00 97.62 892 GLU A C 1
ATOM 6969 O O . GLU A 1 892 ? -7.509 11.634 28.084 1.00 97.62 892 GLU A O 1
ATOM 6974 N N . VAL A 1 893 ? -8.096 13.396 26.816 1.00 98.31 893 VAL A N 1
ATOM 6975 C CA . VAL A 1 893 ? -8.806 12.620 25.792 1.00 98.31 893 VAL A CA 1
ATOM 6976 C C . VAL A 1 893 ? -7.822 12.328 24.667 1.00 98.31 893 VAL A C 1
ATOM 6978 O O . VAL A 1 893 ? -7.234 13.255 24.108 1.00 98.31 893 VAL A O 1
ATOM 6981 N N . TYR A 1 894 ? -7.643 11.050 24.341 1.00 98.06 894 TYR A N 1
ATOM 6982 C CA . TYR A 1 894 ? -6.738 10.596 23.287 1.00 98.06 894 TYR A CA 1
ATOM 6983 C C . TYR A 1 894 ? -7.539 10.174 22.059 1.00 98.06 894 TYR A C 1
ATOM 6985 O O . TYR A 1 894 ? -8.437 9.342 22.176 1.00 98.06 894 TYR A O 1
ATOM 6993 N N . ILE A 1 895 ? -7.235 10.744 20.894 1.00 98.44 895 ILE A N 1
ATOM 6994 C CA . ILE A 1 895 ? -8.026 10.575 19.671 1.00 98.44 895 ILE A CA 1
ATOM 6995 C C . ILE A 1 895 ? -7.102 10.135 18.534 1.00 98.44 895 ILE A C 1
ATOM 6997 O O . ILE A 1 895 ? -6.101 10.798 18.250 1.00 98.44 895 ILE A O 1
ATOM 7001 N N . GLU A 1 896 ? -7.477 9.058 17.845 1.00 98.06 896 GLU A N 1
ATOM 7002 C CA . GLU A 1 896 ? -6.928 8.690 16.541 1.00 98.06 896 GLU A CA 1
ATOM 7003 C C . GLU A 1 896 ? -7.984 8.886 15.450 1.00 98.06 896 GLU A C 1
ATOM 7005 O O . GLU A 1 896 ? -9.124 8.454 15.609 1.00 98.06 896 GLU A O 1
ATOM 7010 N N . MET A 1 897 ? -7.618 9.539 14.341 1.00 97.69 897 MET A N 1
ATOM 7011 C CA . MET A 1 897 ? -8.514 9.752 13.194 1.00 97.69 897 MET A CA 1
ATOM 7012 C C . MET A 1 897 ? -7.873 9.326 11.869 1.00 97.69 897 MET A C 1
ATOM 7014 O O . MET A 1 897 ? -6.657 9.434 11.699 1.00 97.69 897 MET A O 1
ATOM 7018 N N . ALA A 1 898 ? -8.685 8.913 10.897 1.00 97.06 898 ALA A N 1
ATOM 7019 C CA . ALA A 1 898 ? -8.264 8.630 9.523 1.00 97.06 898 ALA A CA 1
ATOM 7020 C C . ALA A 1 898 ? -9.294 9.135 8.508 1.00 97.06 898 ALA A C 1
ATOM 7022 O O . ALA A 1 898 ? -10.418 9.473 8.868 1.00 97.06 898 ALA A O 1
ATOM 7023 N N . VAL A 1 899 ? -8.895 9.193 7.237 1.00 97.19 899 VAL A N 1
ATOM 7024 C CA . VAL A 1 899 ? -9.792 9.499 6.113 1.00 97.19 899 VAL A CA 1
ATOM 7025 C C . VAL A 1 899 ? -10.543 8.233 5.709 1.00 97.19 899 VAL A C 1
ATOM 7027 O O . VAL A 1 899 ? -9.941 7.161 5.657 1.00 97.19 899 VAL A O 1
ATOM 7030 N N . GLY A 1 900 ? -11.834 8.364 5.404 1.00 95.12 900 GLY A N 1
ATOM 7031 C CA . GLY A 1 900 ? -12.696 7.249 5.015 1.00 95.12 900 GLY A CA 1
ATOM 7032 C C . GLY A 1 900 ? -13.208 6.417 6.193 1.00 95.12 900 GLY A C 1
ATOM 7033 O O . GLY A 1 900 ? -13.280 6.879 7.336 1.00 95.12 900 GLY A O 1
ATOM 7034 N N . MET A 1 901 ? -13.581 5.171 5.902 1.00 93.69 901 MET A N 1
ATOM 7035 C CA . MET A 1 901 ? -14.253 4.262 6.834 1.00 93.69 901 MET A CA 1
ATOM 7036 C C . MET A 1 901 ? -13.379 3.877 8.038 1.00 93.69 901 MET A C 1
ATOM 7038 O O . MET A 1 901 ? -12.148 3.849 7.941 1.00 93.69 901 MET A O 1
ATOM 7042 N N . GLY A 1 902 ? -14.025 3.547 9.166 1.00 91.75 902 GLY A N 1
ATOM 7043 C CA . GLY A 1 902 ? -13.376 3.217 10.447 1.00 91.75 902 GLY A CA 1
ATOM 7044 C C . GLY A 1 902 ? -12.443 2.014 10.390 1.00 91.75 902 GLY A C 1
ATOM 7045 O O . GLY A 1 902 ? -11.476 1.943 11.145 1.00 91.75 902 GLY A O 1
ATOM 7046 N N . GLU A 1 903 ? -12.658 1.117 9.434 1.00 89.69 903 GLU A N 1
ATOM 7047 C CA . GLU A 1 903 ? -11.784 -0.011 9.133 1.00 89.69 903 GLU A CA 1
ATOM 7048 C C . GLU A 1 903 ? -10.362 0.438 8.767 1.00 89.69 903 GLU A C 1
ATOM 7050 O O . GLU A 1 903 ? -9.422 -0.308 9.026 1.00 89.69 903 GLU A O 1
ATOM 7055 N N . THR A 1 904 ? -10.178 1.664 8.259 1.00 91.94 904 THR A N 1
ATOM 7056 C CA . THR A 1 904 ? -8.850 2.258 8.010 1.00 91.94 904 THR A CA 1
ATOM 7057 C C . THR A 1 904 ? -8.034 2.405 9.306 1.00 91.94 904 THR A C 1
ATOM 7059 O O . THR A 1 904 ? -6.811 2.322 9.268 1.00 91.94 904 THR A O 1
ATOM 7062 N N . LEU A 1 905 ? -8.699 2.621 10.451 1.00 89.69 905 LEU A N 1
ATOM 7063 C CA . LEU A 1 905 ? -8.078 2.706 11.784 1.00 89.69 905 LEU A CA 1
ATOM 7064 C C . LEU A 1 905 ? -8.075 1.367 12.519 1.00 89.69 905 LEU A C 1
ATOM 7066 O O . LEU A 1 905 ? -7.099 1.010 13.180 1.00 89.69 905 LEU A O 1
ATOM 7070 N N . ALA A 1 906 ? -9.219 0.686 12.480 1.00 85.75 906 ALA A N 1
ATOM 7071 C CA . ALA A 1 906 ? -9.482 -0.476 13.312 1.00 85.75 906 ALA A CA 1
ATOM 7072 C C . ALA A 1 906 ? -8.696 -1.702 12.829 1.00 85.75 906 ALA A C 1
ATOM 7074 O O . ALA A 1 906 ? -8.139 -2.435 13.652 1.00 85.75 906 ALA A O 1
ATOM 7075 N N . SER A 1 907 ? -8.614 -1.884 11.506 1.00 76.56 907 SER A N 1
ATOM 7076 C CA . SER A 1 907 ? -7.782 -2.908 10.874 1.00 76.56 907 SER A CA 1
ATOM 7077 C C . SER A 1 907 ? -6.372 -2.366 10.616 1.00 76.56 907 SER A C 1
ATOM 7079 O O . SER A 1 907 ? -6.187 -1.164 10.437 1.00 76.56 907 SER A O 1
ATOM 7081 N N . ALA A 1 908 ? -5.368 -3.243 10.544 1.00 71.75 908 ALA A N 1
ATOM 7082 C CA . ALA A 1 908 ? -4.041 -2.862 10.045 1.00 71.75 908 ALA A CA 1
ATOM 7083 C C . ALA A 1 908 ? -3.881 -3.169 8.546 1.00 71.75 908 ALA A C 1
ATOM 7085 O O . ALA A 1 908 ? -2.761 -3.301 8.051 1.00 71.75 908 ALA A O 1
ATOM 7086 N N . GLU A 1 909 ? -4.993 -3.295 7.810 1.00 78.62 909 GLU A N 1
ATOM 7087 C CA . GLU A 1 909 ? -4.982 -3.630 6.382 1.00 78.62 909 GLU A CA 1
ATOM 7088 C C . GLU A 1 909 ? -4.367 -2.508 5.525 1.00 78.62 909 GLU A C 1
ATOM 7090 O O . GLU A 1 909 ? -3.796 -2.743 4.450 1.00 78.62 909 GLU A O 1
ATOM 7095 N N . VAL A 1 910 ? -4.481 -1.267 6.003 1.00 87.00 910 VAL A N 1
ATOM 7096 C CA . VAL A 1 910 ? -3.848 -0.093 5.408 1.00 87.00 910 VAL A CA 1
ATOM 7097 C C . VAL A 1 910 ? -2.660 0.314 6.274 1.00 87.00 910 VAL A C 1
ATOM 7099 O O . VAL A 1 910 ? -2.810 0.672 7.438 1.00 87.00 910 VAL A O 1
ATOM 7102 N N . ARG A 1 911 ? -1.455 0.297 5.694 1.00 86.31 911 ARG A N 1
ATOM 7103 C CA . ARG A 1 911 ? -0.240 0.748 6.383 1.00 86.31 911 ARG A CA 1
ATOM 7104 C C . ARG A 1 911 ? -0.192 2.272 6.475 1.00 86.31 911 ARG A C 1
ATOM 7106 O O . ARG A 1 911 ? -0.383 2.971 5.477 1.00 86.31 911 ARG A O 1
ATOM 7113 N N . GLY A 1 912 ? 0.153 2.772 7.653 1.00 90.00 912 GLY A N 1
ATOM 7114 C CA . GLY A 1 912 ? 0.351 4.190 7.929 1.00 90.00 912 GLY A CA 1
ATOM 7115 C C . GLY A 1 912 ? -0.035 4.544 9.357 1.00 90.00 912 GLY A C 1
ATOM 7116 O O . GLY A 1 912 ? -0.489 3.694 10.123 1.00 90.00 912 GLY A O 1
ATOM 7117 N N . SER A 1 913 ? 0.150 5.814 9.695 1.00 91.56 913 SER A N 1
ATOM 7118 C CA . SER A 1 913 ? -0.206 6.356 11.004 1.00 91.56 913 SER A CA 1
ATOM 7119 C C . SER A 1 913 ? -1.457 7.229 10.896 1.00 91.56 913 SER A C 1
ATOM 7121 O O . SER A 1 913 ? -1.641 7.905 9.878 1.00 91.56 913 SER A O 1
ATOM 7123 N N . PRO A 1 914 ? -2.321 7.259 11.920 1.00 96.12 914 PRO A N 1
ATOM 7124 C CA . PRO A 1 914 ? -3.477 8.145 11.948 1.00 96.12 914 PRO A CA 1
ATOM 7125 C C . PRO A 1 914 ? -3.098 9.579 12.327 1.00 96.12 914 PRO A C 1
ATOM 7127 O O . PRO A 1 914 ? -1.973 9.867 12.739 1.00 96.12 914 PRO A O 1
ATOM 7130 N N . TYR A 1 915 ? -4.061 10.496 12.230 1.00 98.00 915 TYR A N 1
ATOM 7131 C CA . TYR A 1 915 ? -3.979 11.730 13.007 1.00 98.00 915 TYR A CA 1
ATOM 7132 C C . TYR A 1 915 ? -4.005 11.345 14.481 1.00 98.00 915 TYR A C 1
ATOM 7134 O O . TYR A 1 915 ? -4.906 10.616 14.885 1.00 98.00 915 TYR A O 1
ATOM 7142 N N . ARG A 1 916 ? -3.057 11.841 15.275 1.00 97.44 916 ARG A N 1
ATOM 7143 C CA . ARG A 1 916 ? -3.031 11.623 16.727 1.00 97.44 916 ARG A CA 1
ATOM 7144 C C . ARG A 1 916 ? -3.188 12.949 17.430 1.00 97.44 916 ARG A C 1
ATOM 7146 O O . ARG A 1 916 ? -2.379 13.858 17.224 1.00 97.44 916 ARG A O 1
ATOM 7153 N N . LEU A 1 917 ? -4.226 13.048 18.246 1.00 98.12 917 LEU A N 1
ATOM 7154 C CA . LEU A 1 917 ? -4.605 14.271 18.935 1.00 98.12 917 LEU A CA 1
ATOM 7155 C C . LEU A 1 917 ? -4.776 13.970 20.416 1.00 98.12 917 LEU A C 1
ATOM 7157 O O . LEU A 1 917 ? -5.290 12.916 20.797 1.00 98.12 917 LEU A O 1
ATOM 7161 N N . VAL A 1 918 ? -4.379 14.928 21.239 1.00 98.06 918 VAL A N 1
ATOM 7162 C CA . VAL A 1 918 ? -4.643 14.916 22.673 1.00 98.06 918 VAL A CA 1
ATOM 7163 C C . VAL A 1 918 ? -5.387 16.185 23.024 1.00 98.06 918 VAL A C 1
ATOM 7165 O O . VAL A 1 918 ? -5.017 17.269 22.585 1.00 98.06 918 VAL A O 1
ATOM 7168 N N . TYR A 1 919 ? -6.435 16.059 23.824 1.00 98.38 919 TYR A N 1
ATOM 7169 C CA . TYR A 1 919 ? -7.090 17.206 24.430 1.00 98.38 919 TYR A CA 1
ATOM 7170 C C . TYR A 1 919 ? -6.957 17.129 25.943 1.00 98.38 919 TYR A C 1
ATOM 7172 O O . TYR A 1 919 ? -7.484 16.210 26.571 1.00 98.38 919 TYR A O 1
ATOM 7180 N N . ASN A 1 920 ? -6.257 18.100 26.525 1.00 97.69 920 ASN A N 1
ATOM 7181 C CA . ASN A 1 920 ? -6.079 18.201 27.963 1.00 97.69 920 ASN A CA 1
ATOM 7182 C C . ASN A 1 920 ? -7.203 19.054 28.569 1.00 97.69 920 ASN A C 1
ATOM 7184 O O . ASN A 1 920 ? -7.304 20.255 28.305 1.00 97.69 920 ASN A O 1
ATOM 7188 N N . THR A 1 921 ? -8.034 18.434 29.405 1.00 94.88 921 THR A N 1
ATOM 7189 C CA . THR A 1 921 ? -9.226 19.062 29.987 1.00 94.88 921 THR A CA 1
ATOM 7190 C C . THR A 1 921 ? -8.914 20.084 31.072 1.00 94.88 921 THR A C 1
ATOM 7192 O O . THR A 1 921 ? -9.736 20.958 31.321 1.00 94.88 921 THR A O 1
ATOM 7195 N N . ASP A 1 922 ? -7.744 20.001 31.711 1.00 95.00 922 ASP A N 1
ATOM 7196 C CA . ASP A 1 922 ? -7.354 20.945 32.767 1.00 95.00 922 ASP A CA 1
ATOM 7197 C C . ASP A 1 922 ? -6.859 22.271 32.184 1.00 95.00 922 ASP A C 1
ATOM 7199 O O . ASP A 1 922 ? -7.034 23.332 32.782 1.00 95.00 922 ASP A O 1
ATOM 7203 N N . THR A 1 923 ? -6.219 22.210 31.015 1.00 96.19 923 THR A N 1
ATOM 7204 C CA . THR A 1 923 ? -5.637 23.379 30.342 1.00 96.19 923 THR A CA 1
ATOM 7205 C C . THR A 1 923 ? -6.492 23.920 29.200 1.00 96.19 923 THR A C 1
ATOM 7207 O O . THR A 1 923 ? -6.179 25.003 28.706 1.00 96.19 923 THR A O 1
ATOM 7210 N N . ASP A 1 924 ? -7.546 23.198 28.796 1.00 95.06 924 ASP A N 1
ATOM 7211 C CA . ASP A 1 924 ? -8.364 23.475 27.603 1.00 95.06 924 ASP A CA 1
ATOM 7212 C C . ASP A 1 924 ? -7.496 23.630 26.342 1.00 95.06 924 ASP A C 1
ATOM 7214 O O . ASP A 1 924 ? -7.581 24.604 25.592 1.00 95.06 924 ASP A O 1
ATOM 7218 N N . ARG A 1 925 ? -6.579 22.675 26.140 1.00 95.62 925 ARG A N 1
ATOM 7219 C CA . ARG A 1 925 ? -5.644 22.684 25.007 1.00 95.62 925 ARG A CA 1
ATOM 7220 C C . ARG A 1 925 ? -5.737 21.408 24.196 1.00 95.62 925 ARG A C 1
ATOM 7222 O O . ARG A 1 925 ? -5.631 20.311 24.741 1.00 95.62 925 ARG A O 1
ATOM 7229 N N . ALA A 1 926 ? -5.871 21.584 22.885 1.00 96.44 926 ALA A N 1
ATOM 7230 C CA . ALA A 1 926 ? -5.659 20.534 21.904 1.00 96.44 926 ALA A CA 1
ATOM 7231 C C . ALA A 1 926 ? -4.188 20.521 21.464 1.00 96.44 926 ALA A C 1
ATOM 7233 O O . ALA A 1 926 ? -3.610 21.563 21.151 1.00 96.44 926 ALA A O 1
ATOM 7234 N N . GLU A 1 927 ? -3.603 19.336 21.403 1.00 95.81 927 GLU A N 1
ATOM 7235 C CA . GLU A 1 927 ? -2.257 19.078 20.916 1.00 95.81 927 GLU A CA 1
ATOM 7236 C C . GLU A 1 927 ? -2.312 18.078 19.759 1.00 95.81 927 GLU A C 1
ATOM 7238 O O . GLU A 1 927 ? -3.065 17.103 19.787 1.00 95.81 927 GLU A O 1
ATOM 7243 N N . VAL A 1 928 ? -1.500 18.324 18.731 1.00 96.44 928 VAL A N 1
ATOM 7244 C CA . VAL A 1 928 ? -1.373 17.451 17.561 1.00 96.44 928 VAL A CA 1
ATOM 7245 C C . VAL A 1 928 ? -0.049 16.713 17.663 1.00 96.44 928 VAL A C 1
ATOM 7247 O O . VAL A 1 928 ? 1.009 17.311 17.489 1.00 96.44 928 VAL A O 1
ATOM 7250 N N . LEU A 1 929 ? -0.115 15.410 17.917 1.00 94.62 929 LEU A N 1
ATOM 7251 C CA . LEU A 1 929 ? 1.065 14.557 18.049 1.00 94.62 929 LEU A CA 1
ATOM 7252 C C . LEU A 1 929 ? 1.545 14.033 16.689 1.00 94.62 929 LEU A C 1
ATOM 7254 O O . LEU A 1 929 ? 2.745 13.868 16.467 1.00 94.62 929 LEU A O 1
ATOM 7258 N N . ALA A 1 930 ? 0.608 13.775 15.773 1.00 95.31 930 ALA A N 1
ATOM 7259 C CA . ALA A 1 930 ? 0.897 13.301 14.423 1.00 95.31 930 ALA A CA 1
ATOM 7260 C C . ALA A 1 930 ? -0.187 13.732 13.428 1.00 95.31 930 ALA A C 1
ATOM 7262 O O . ALA A 1 930 ? -1.362 13.861 13.782 1.00 95.31 930 ALA A O 1
ATOM 7263 N N . LEU A 1 931 ? 0.212 13.906 12.166 1.00 96.88 931 LEU A N 1
ATOM 7264 C CA . LEU A 1 931 ? -0.715 13.952 11.037 1.00 96.88 931 LEU A CA 1
ATOM 7265 C C . LEU A 1 931 ? -0.778 12.592 10.358 1.00 96.88 931 LEU A C 1
ATOM 7267 O O . LEU A 1 931 ? 0.213 11.865 10.343 1.00 96.88 931 LEU A O 1
ATOM 7271 N N . ALA A 1 932 ? -1.936 12.279 9.778 1.00 96.31 932 ALA A N 1
ATOM 7272 C CA . ALA A 1 932 ? -2.142 10.991 9.144 1.00 96.31 932 ALA A CA 1
ATOM 7273 C C . ALA A 1 932 ? -1.188 10.781 7.968 1.00 96.31 932 ALA A C 1
ATOM 7275 O O . ALA A 1 932 ? -0.983 11.681 7.145 1.00 96.31 932 ALA A O 1
ATOM 7276 N N . SER A 1 933 ? -0.653 9.567 7.874 1.00 94.94 933 SER A N 1
ATOM 7277 C CA . SER A 1 933 ? 0.283 9.147 6.842 1.00 94.94 933 SER A CA 1
ATOM 7278 C C . SER A 1 933 ? -0.236 8.011 5.953 1.00 94.94 933 SER A C 1
ATOM 7280 O O . SER A 1 933 ? 0.439 7.647 5.002 1.00 94.94 933 SER A O 1
ATOM 7282 N N . PHE A 1 934 ? -1.440 7.476 6.154 1.00 95.31 934 PHE A N 1
ATOM 7283 C CA . PHE A 1 934 ? -2.006 6.477 5.230 1.00 95.31 934 PHE A CA 1
ATOM 7284 C C . PHE A 1 934 ? -1.931 6.932 3.762 1.00 95.31 934 PHE A C 1
ATOM 7286 O O . PHE A 1 934 ? -2.173 8.097 3.471 1.00 95.31 934 PHE A O 1
ATOM 7293 N N . SER A 1 935 ? -1.568 6.048 2.829 1.00 94.94 935 SER A N 1
ATOM 7294 C CA . SER A 1 935 ? -1.638 6.370 1.388 1.00 94.94 935 SER A CA 1
ATOM 7295 C C . SER A 1 935 ? -3.052 6.191 0.828 1.00 94.94 935 SER A C 1
ATOM 7297 O O . SER A 1 935 ? -3.434 6.851 -0.139 1.00 94.94 935 SER A O 1
ATOM 7299 N N . TYR A 1 936 ? -3.828 5.303 1.451 1.00 95.19 936 TYR A N 1
ATOM 7300 C CA . TYR A 1 936 ? -5.155 4.898 1.012 1.00 95.19 936 TYR A CA 1
ATOM 7301 C C . TYR A 1 936 ? -6.157 5.006 2.165 1.00 95.19 936 TYR A C 1
ATOM 7303 O O . TYR A 1 936 ? -5.791 4.810 3.318 1.00 95.19 936 TYR A O 1
ATOM 7311 N N . SER A 1 937 ? -7.412 5.297 1.852 1.00 94.81 937 SER A N 1
ATOM 7312 C CA . SER A 1 937 ? -8.566 5.107 2.729 1.00 94.81 937 SER A CA 1
ATOM 7313 C C . SER A 1 937 ? -9.341 3.875 2.272 1.00 94.81 937 SER A C 1
ATOM 7315 O O . SER A 1 937 ? -9.230 3.461 1.113 1.00 94.81 937 SER A O 1
ATOM 7317 N N . LEU A 1 938 ? -10.128 3.289 3.172 1.00 93.62 938 LEU A N 1
ATOM 7318 C CA . LEU A 1 938 ? -11.156 2.321 2.800 1.00 93.62 938 LEU A CA 1
ATOM 7319 C C . LEU A 1 938 ? -12.484 3.051 2.573 1.00 93.62 938 LEU A C 1
ATOM 7321 O O . LEU A 1 938 ? -12.917 3.826 3.425 1.00 93.62 938 LEU A O 1
ATOM 7325 N N . GLU A 1 939 ? -13.124 2.804 1.431 1.00 91.62 939 GLU A N 1
ATOM 7326 C CA . GLU A 1 939 ? -14.408 3.397 1.024 1.00 91.62 939 GLU A CA 1
ATOM 7327 C C . GLU A 1 939 ? -15.366 2.319 0.480 1.00 91.62 939 GLU A C 1
ATOM 7329 O O . GLU A 1 939 ? -14.904 1.245 0.090 1.00 91.62 939 GLU A O 1
ATOM 7334 N N . PRO A 1 940 ? -16.695 2.544 0.455 1.00 87.56 940 PRO A N 1
ATOM 7335 C CA . PRO A 1 940 ? -17.638 1.600 -0.146 1.00 87.56 940 PRO A CA 1
ATOM 7336 C C . PRO A 1 940 ? -17.314 1.330 -1.626 1.00 87.56 940 PRO A C 1
ATOM 7338 O O . PRO A 1 940 ? -17.203 2.263 -2.422 1.00 87.56 940 PRO A O 1
ATOM 7341 N N . GLY A 1 941 ? -17.191 0.055 -2.007 1.00 78.69 941 GLY A N 1
ATOM 7342 C CA . GLY A 1 941 ? -16.922 -0.338 -3.392 1.00 78.69 941 GLY A CA 1
ATOM 7343 C C . GLY A 1 941 ? -18.094 -0.069 -4.344 1.00 78.69 941 GLY A C 1
ATOM 7344 O O . GLY A 1 941 ? -19.269 -0.190 -3.978 1.00 78.69 941 GLY A O 1
ATOM 7345 N N . GLY A 1 942 ? -17.786 0.268 -5.597 1.00 67.19 942 GLY A N 1
ATOM 7346 C CA . GLY A 1 942 ? -18.778 0.577 -6.632 1.00 67.19 942 GLY A CA 1
ATOM 7347 C C . GLY A 1 942 ? -19.543 -0.657 -7.127 1.00 67.19 942 GLY A C 1
ATOM 7348 O O . GLY A 1 942 ? -19.251 -1.172 -8.202 1.00 67.19 942 GLY A O 1
ATOM 7349 N N . GLY A 1 943 ? -20.543 -1.121 -6.370 1.00 61.28 943 GLY A N 1
ATOM 7350 C CA . GLY A 1 943 ? -21.470 -2.193 -6.773 1.00 61.28 943 GLY A CA 1
ATOM 7351 C C . GLY A 1 943 ? -21.128 -3.611 -6.292 1.00 61.28 943 GLY A C 1
ATOM 7352 O O . GLY A 1 943 ? -21.885 -4.532 -6.591 1.00 61.28 943 GLY A O 1
ATOM 7353 N N . ASN A 1 944 ? -20.050 -3.788 -5.521 1.00 62.03 944 ASN A N 1
ATOM 7354 C CA . ASN A 1 944 ? -19.680 -5.052 -4.871 1.00 62.03 944 ASN A CA 1
ATOM 7355 C C . ASN A 1 944 ? -19.751 -4.921 -3.339 1.00 62.03 944 ASN A C 1
ATOM 7357 O O . ASN A 1 944 ? -19.475 -3.855 -2.796 1.00 62.03 944 ASN A O 1
ATOM 7361 N N . LEU A 1 945 ? -20.084 -6.011 -2.638 1.00 71.31 945 LEU A N 1
ATOM 7362 C CA . LEU A 1 945 ? -20.014 -6.076 -1.171 1.00 71.31 945 LEU A CA 1
ATOM 7363 C C . LEU A 1 945 ? -18.596 -5.747 -0.670 1.00 71.31 945 LEU A C 1
ATOM 7365 O O . LEU A 1 945 ? -17.620 -6.232 -1.238 1.00 71.31 945 LEU A O 1
ATOM 7369 N N . GLY A 1 946 ? -18.494 -5.015 0.443 1.00 84.38 946 GLY A N 1
ATOM 7370 C CA . GLY A 1 946 ? -17.219 -4.684 1.089 1.00 84.38 946 GLY A CA 1
ATOM 7371 C C . GLY A 1 946 ? -16.651 -3.302 0.749 1.00 84.38 946 GLY A C 1
ATOM 7372 O O . GLY A 1 946 ? -17.344 -2.426 0.225 1.00 84.38 946 GLY A O 1
ATOM 7373 N N . LEU A 1 947 ? -15.385 -3.109 1.124 1.00 89.69 947 LEU A N 1
ATOM 7374 C CA . LEU A 1 947 ? -14.653 -1.849 1.006 1.00 89.69 947 LEU A CA 1
ATOM 7375 C C . LEU A 1 947 ? -13.540 -1.961 -0.041 1.00 89.69 947 LEU A C 1
ATOM 7377 O O . LEU A 1 947 ? -12.986 -3.036 -0.261 1.00 89.69 947 LEU A O 1
ATOM 7381 N N . GLU A 1 948 ? -13.187 -0.835 -0.648 1.00 90.56 948 GLU A N 1
ATOM 7382 C CA . GLU A 1 948 ? -12.109 -0.704 -1.623 1.00 90.56 948 GLU A CA 1
ATOM 7383 C C . GLU A 1 948 ? -11.095 0.348 -1.164 1.00 90.56 948 GLU A C 1
ATOM 7385 O O . GLU A 1 948 ? -11.435 1.319 -0.484 1.00 90.56 948 GLU A O 1
ATOM 7390 N N . LYS A 1 949 ? -9.828 0.157 -1.551 1.00 92.56 949 LYS A N 1
ATOM 7391 C CA . LYS A 1 949 ? -8.749 1.110 -1.273 1.00 92.56 949 LYS A CA 1
ATOM 7392 C C . LYS A 1 949 ? -8.801 2.264 -2.266 1.00 92.56 949 LYS A C 1
ATOM 7394 O O . LYS A 1 949 ? -8.727 2.043 -3.474 1.00 92.56 949 LYS A O 1
ATOM 7399 N N . LYS A 1 950 ? -8.818 3.496 -1.762 1.00 93.06 950 LYS A N 1
ATOM 7400 C CA . LYS A 1 950 ? -8.760 4.712 -2.579 1.00 93.06 950 LYS A CA 1
ATOM 7401 C C . LYS A 1 950 ? -7.627 5.615 -2.124 1.00 93.06 950 LYS A C 1
ATOM 7403 O O . LYS A 1 950 ? -7.468 5.860 -0.935 1.00 93.06 950 LYS A O 1
ATOM 7408 N N . ALA A 1 951 ? -6.814 6.088 -3.066 1.00 94.81 951 ALA A N 1
ATOM 7409 C CA . ALA A 1 951 ? -5.689 6.961 -2.743 1.00 94.81 951 ALA A CA 1
ATOM 7410 C C . ALA A 1 951 ? -6.189 8.290 -2.159 1.00 94.81 951 ALA A C 1
ATOM 7412 O O . ALA A 1 951 ? -7.084 8.922 -2.725 1.00 94.81 951 ALA A O 1
ATOM 7413 N N . VAL A 1 952 ? -5.581 8.736 -1.062 1.00 96.50 952 VAL A N 1
ATOM 7414 C CA . VAL A 1 952 ? -6.009 9.945 -0.345 1.00 96.50 952 VAL A CA 1
ATOM 7415 C C . VAL A 1 952 ? -5.170 11.144 -0.767 1.00 96.50 952 VAL A C 1
ATOM 7417 O O . VAL A 1 952 ? -3.949 11.142 -0.616 1.00 96.50 952 VAL A O 1
ATOM 7420 N N . ASP A 1 953 ? -5.826 12.203 -1.243 1.00 96.44 953 ASP A N 1
ATOM 7421 C CA . ASP A 1 953 ? -5.186 13.501 -1.469 1.00 96.44 953 ASP A CA 1
ATOM 7422 C C . ASP A 1 953 ? -5.305 14.387 -0.219 1.00 96.44 953 ASP A C 1
ATOM 7424 O O . ASP A 1 953 ? -6.265 15.132 -0.023 1.00 96.44 953 ASP A O 1
ATOM 7428 N N . TYR A 1 954 ? -4.292 14.341 0.648 1.00 97.12 954 TYR A N 1
ATOM 7429 C CA . TYR A 1 954 ? -4.258 15.161 1.864 1.00 97.12 954 TYR A CA 1
ATOM 7430 C C . TYR A 1 954 ? -4.119 16.666 1.601 1.00 97.12 954 TYR A C 1
ATOM 7432 O O . TYR A 1 954 ? -4.248 17.458 2.539 1.00 97.12 954 TYR A O 1
ATOM 7440 N N . SER A 1 955 ? -3.888 17.097 0.354 1.00 96.00 955 SER A N 1
ATOM 7441 C CA . SER A 1 955 ? -3.950 18.516 -0.010 1.00 96.00 955 SER A CA 1
ATOM 7442 C C . SER A 1 955 ? -5.373 19.081 0.051 1.00 96.00 955 SER A C 1
ATOM 7444 O O . SER A 1 955 ? -5.534 20.290 0.215 1.00 96.00 955 SER A O 1
ATOM 7446 N N . THR A 1 956 ? -6.398 18.223 -0.002 1.00 95.88 956 THR A N 1
ATOM 7447 C CA . THR A 1 956 ? -7.811 18.626 0.039 1.00 95.88 956 THR A CA 1
ATOM 7448 C C . THR A 1 956 ? -8.485 18.350 1.384 1.00 95.88 956 THR A C 1
ATOM 7450 O O . THR A 1 956 ? -9.603 18.804 1.617 1.00 95.88 956 THR A O 1
ATOM 7453 N N . VAL A 1 957 ? -7.824 17.634 2.298 1.00 97.00 957 VAL A N 1
ATOM 7454 C CA . VAL A 1 957 ? -8.398 17.233 3.591 1.00 97.00 957 VAL A CA 1
ATOM 7455 C C . VAL A 1 957 ? -8.233 18.352 4.625 1.00 97.00 957 VAL A C 1
ATOM 7457 O O . VAL A 1 957 ? -7.113 18.656 5.043 1.00 97.00 957 VAL A O 1
ATOM 7460 N N . LYS A 1 958 ? -9.349 18.931 5.098 1.00 95.69 958 LYS A N 1
ATOM 7461 C CA . LYS A 1 958 ? -9.358 20.027 6.096 1.00 95.69 958 LYS A CA 1
ATOM 7462 C C . LYS A 1 958 ? -8.590 19.681 7.373 1.00 95.69 958 LYS A C 1
ATOM 7464 O O . LYS A 1 958 ? -7.860 20.524 7.888 1.00 95.69 958 LYS A O 1
ATOM 7469 N N . MET A 1 959 ? -8.689 18.430 7.832 1.00 96.31 959 MET A N 1
ATOM 7470 C CA . MET A 1 959 ? -7.954 17.928 8.997 1.00 96.31 959 MET A CA 1
ATOM 7471 C C . MET A 1 959 ? -6.428 18.073 8.848 1.00 96.31 959 MET A C 1
ATOM 7473 O O . MET A 1 959 ? -5.728 18.331 9.827 1.00 96.31 959 MET A O 1
ATOM 7477 N N . THR A 1 960 ? -5.894 17.983 7.624 1.00 96.38 960 THR A N 1
ATOM 7478 C CA . THR A 1 960 ? -4.472 18.235 7.331 1.00 96.38 960 THR A CA 1
ATOM 7479 C C . THR A 1 960 ? -4.181 19.711 7.095 1.00 96.38 960 THR A C 1
ATOM 7481 O O . THR A 1 960 ? -3.166 20.208 7.575 1.00 96.38 960 THR A O 1
ATOM 7484 N N . THR A 1 961 ? -5.033 20.419 6.356 1.00 95.00 961 THR A N 1
ATOM 7485 C CA . THR A 1 961 ? -4.690 21.745 5.817 1.00 95.00 961 THR A CA 1
ATOM 7486 C C . THR A 1 961 ? -5.062 22.926 6.707 1.00 95.00 961 THR A C 1
ATOM 7488 O O . THR A 1 961 ? -4.515 24.008 6.506 1.00 95.00 961 THR A O 1
ATOM 7491 N N . SER A 1 962 ? -5.946 22.749 7.692 1.00 95.25 962 SER A N 1
ATOM 7492 C CA . SER A 1 962 ? -6.406 23.822 8.580 1.00 95.25 962 SER A CA 1
ATOM 7493 C C . SER A 1 962 ? -6.153 23.479 10.049 1.00 95.25 962 SER A C 1
ATOM 7495 O O . SER A 1 962 ? -6.757 22.556 10.596 1.00 95.25 962 SER A O 1
ATOM 7497 N N . SER A 1 963 ? -5.271 24.247 10.700 1.00 94.44 963 SER A N 1
ATOM 7498 C CA . SER A 1 963 ? -5.026 24.156 12.147 1.00 94.44 963 SER A CA 1
ATOM 7499 C C . SER A 1 963 ? -6.286 24.452 12.954 1.00 94.44 963 SER A C 1
ATOM 7501 O O . SER A 1 963 ? -6.610 23.700 13.865 1.00 94.44 963 SER A O 1
ATOM 7503 N N . ASP A 1 964 ? -7.018 25.501 12.579 1.00 96.19 964 ASP A N 1
ATOM 7504 C CA . ASP A 1 964 ? -8.178 25.990 13.328 1.00 96.19 964 ASP A CA 1
ATOM 7505 C C . ASP A 1 964 ? -9.326 24.977 13.279 1.00 96.19 964 ASP A C 1
ATOM 7507 O O . ASP A 1 964 ? -9.950 24.676 14.296 1.00 96.19 964 ASP A O 1
ATOM 7511 N N . TRP A 1 965 ? -9.565 24.391 12.100 1.00 96.50 965 TRP A N 1
ATOM 7512 C CA . TRP A 1 965 ? -10.569 23.341 11.942 1.00 96.50 965 TRP A CA 1
ATOM 7513 C C . TRP A 1 965 ? -10.206 22.095 12.753 1.00 96.50 965 TRP A C 1
ATOM 7515 O O . TRP A 1 965 ? -11.060 21.519 13.425 1.00 96.50 965 TRP A O 1
ATOM 7525 N N . ARG A 1 966 ? -8.927 21.697 12.732 1.00 96.62 966 ARG A N 1
ATOM 7526 C CA . ARG A 1 966 ? -8.421 20.561 13.512 1.00 96.62 966 ARG A CA 1
ATOM 7527 C C . ARG A 1 966 ? -8.570 20.795 15.014 1.00 96.62 966 ARG A C 1
ATOM 7529 O O . ARG A 1 966 ? -9.000 19.888 15.723 1.00 96.62 966 ARG A O 1
ATOM 7536 N N . GLU A 1 967 ? -8.224 21.983 15.501 1.00 96.88 967 GLU A N 1
ATOM 7537 C CA . GLU A 1 967 ? -8.355 22.342 16.914 1.00 96.88 967 GLU A CA 1
ATOM 7538 C C . GLU A 1 967 ? -9.820 22.289 17.364 1.00 96.88 967 GLU A C 1
ATOM 7540 O O . GLU A 1 967 ? -10.131 21.649 18.371 1.00 96.88 967 GLU A O 1
ATOM 7545 N N . GLU A 1 968 ? -10.735 22.885 16.593 1.00 96.31 968 GLU A N 1
ATOM 7546 C CA . GLU A 1 968 ? -12.160 22.862 16.929 1.00 96.31 968 GLU A CA 1
ATOM 7547 C C . GLU A 1 968 ? -12.740 21.445 16.873 1.00 96.31 968 GLU A C 1
ATOM 7549 O O . GLU A 1 968 ? -13.462 21.046 17.787 1.00 96.31 968 GLU A O 1
ATOM 7554 N N . MET A 1 969 ? -12.384 20.645 15.864 1.00 97.31 969 MET A N 1
ATOM 7555 C CA . MET A 1 969 ? -12.803 19.242 15.791 1.00 97.31 969 MET A CA 1
ATOM 7556 C C . MET A 1 969 ? -12.308 18.444 17.008 1.00 97.31 969 MET A C 1
ATOM 7558 O O . MET A 1 969 ? -13.084 17.722 17.634 1.00 97.31 969 MET A O 1
ATOM 7562 N N . THR A 1 970 ? -11.045 18.633 17.403 1.00 97.94 970 THR A N 1
ATOM 7563 C CA . THR A 1 970 ? -10.456 17.988 18.591 1.00 97.94 970 THR A CA 1
ATOM 7564 C C . THR A 1 970 ? -11.232 18.355 19.859 1.00 97.94 970 THR A C 1
ATOM 7566 O O . THR A 1 970 ? -11.584 17.483 20.654 1.00 97.94 970 THR A O 1
ATOM 7569 N N . ARG A 1 971 ? -11.560 19.642 20.027 1.00 97.19 971 ARG A N 1
ATOM 7570 C CA . ARG A 1 971 ? -12.345 20.144 21.162 1.00 97.19 971 ARG A CA 1
ATOM 7571 C C . ARG A 1 971 ? -13.762 19.560 21.179 1.00 97.19 971 ARG A C 1
ATOM 7573 O O . ARG A 1 971 ? -14.230 19.141 22.237 1.00 97.19 971 ARG A O 1
ATOM 7580 N N . ARG A 1 972 ? -14.445 19.503 20.028 1.00 97.38 972 ARG A N 1
ATOM 7581 C CA . ARG A 1 972 ? -15.787 18.898 19.889 1.00 97.38 972 ARG A CA 1
ATOM 7582 C C . ARG A 1 972 ? -15.788 17.430 20.309 1.00 97.38 972 ARG A C 1
ATOM 7584 O O . ARG A 1 972 ? -16.599 17.038 21.145 1.00 97.38 972 ARG A O 1
ATOM 7591 N N . LEU A 1 973 ? -14.843 16.645 19.792 1.00 98.19 973 LEU A N 1
ATOM 7592 C CA . LEU A 1 973 ? -14.689 15.230 20.140 1.00 98.19 973 LEU A CA 1
ATOM 7593 C C . LEU A 1 973 ? -14.423 15.037 21.638 1.00 98.19 973 LEU A C 1
ATOM 7595 O O . LEU A 1 973 ? -15.051 14.192 22.275 1.00 98.19 973 LEU A O 1
ATOM 7599 N N . ALA A 1 974 ? -13.573 15.872 22.236 1.00 97.75 974 ALA A N 1
ATOM 7600 C CA . ALA A 1 974 ? -13.292 15.797 23.665 1.00 97.75 974 ALA A CA 1
ATOM 7601 C C . ALA A 1 974 ? -14.515 16.097 24.548 1.00 97.75 974 ALA A C 1
ATOM 7603 O O . ALA A 1 974 ? -14.724 15.408 25.552 1.00 97.75 974 ALA A O 1
ATOM 7604 N N . ARG A 1 975 ? -15.361 17.068 24.167 1.00 97.06 975 ARG A N 1
ATOM 7605 C CA . ARG A 1 975 ? -16.632 17.337 24.870 1.00 97.06 975 ARG A CA 1
ATOM 7606 C C . ARG A 1 975 ? -17.552 16.119 24.848 1.00 97.06 975 ARG A C 1
ATOM 7608 O O . ARG A 1 975 ? -18.098 15.752 25.887 1.00 97.06 975 ARG A O 1
ATOM 7615 N N . ILE A 1 976 ? -17.667 15.462 23.694 1.00 98.12 976 ILE A N 1
ATOM 7616 C CA . ILE A 1 976 ? -18.453 14.232 23.535 1.00 98.12 976 ILE A CA 1
ATOM 7617 C C . ILE A 1 976 ? -17.879 13.110 24.411 1.00 98.12 976 ILE A C 1
ATOM 7619 O O . ILE A 1 976 ? -18.625 12.463 25.146 1.00 98.12 976 ILE A O 1
ATOM 7623 N N . ALA A 1 977 ? -16.557 12.908 24.396 1.00 97.81 977 ALA A N 1
ATOM 7624 C CA . ALA A 1 977 ? -15.900 11.875 25.195 1.00 97.81 977 ALA A CA 1
ATOM 7625 C C . ALA A 1 977 ? -16.157 12.050 26.699 1.00 97.81 977 ALA A C 1
ATOM 7627 O O . ALA A 1 977 ? -16.508 11.086 27.382 1.00 97.81 977 ALA A O 1
ATOM 7628 N N . LYS A 1 978 ? -16.033 13.280 27.215 1.00 96.38 978 LYS A N 1
ATOM 7629 C CA . LYS A 1 978 ? -16.281 13.575 28.635 1.00 96.38 978 LYS A CA 1
ATOM 7630 C C . LYS A 1 978 ? -17.761 13.526 29.008 1.00 96.38 978 LYS A C 1
ATOM 7632 O O . LYS A 1 978 ? -18.085 13.080 30.107 1.00 96.38 978 LYS A O 1
ATOM 7637 N N . PHE A 1 979 ? -18.661 13.903 28.099 1.00 97.50 979 PHE A N 1
ATOM 7638 C CA . PHE A 1 979 ? -20.095 13.684 28.284 1.00 97.50 979 PHE A CA 1
ATOM 7639 C C . PHE A 1 979 ? -20.413 12.191 28.449 1.00 97.50 979 PHE A C 1
ATOM 7641 O O . PHE A 1 979 ? -21.082 11.815 29.410 1.00 97.50 979 PHE A O 1
ATOM 7648 N N . LEU A 1 980 ? -19.891 11.331 27.567 1.00 97.38 980 LEU A N 1
ATOM 7649 C CA . LEU A 1 980 ? -20.125 9.888 27.650 1.00 97.38 980 LEU A CA 1
ATOM 7650 C C . LEU A 1 980 ? -19.466 9.258 28.882 1.00 97.38 980 LEU A C 1
ATOM 7652 O O . LEU A 1 980 ? -20.088 8.426 29.537 1.00 97.38 980 LEU A O 1
ATOM 7656 N N . GLU A 1 981 ? -18.253 9.672 29.254 1.00 96.12 981 GLU A N 1
ATOM 7657 C CA . GLU A 1 981 ? -17.616 9.225 30.500 1.00 96.12 981 GLU A CA 1
ATOM 7658 C C . GLU A 1 981 ? -18.485 9.536 31.728 1.00 96.12 981 GLU A C 1
ATOM 7660 O O . GLU A 1 981 ? -18.678 8.666 32.581 1.00 96.12 981 GLU A O 1
ATOM 7665 N N . ALA A 1 982 ? -19.065 10.739 31.793 1.00 95.56 982 ALA A N 1
ATOM 7666 C CA . ALA A 1 982 ? -19.987 11.121 32.859 1.00 95.56 982 ALA A CA 1
ATOM 7667 C C . ALA A 1 982 ? -21.303 10.327 32.805 1.00 95.56 982 ALA A C 1
ATOM 7669 O O . ALA A 1 982 ? -21.771 9.859 33.843 1.00 95.56 982 ALA A O 1
ATOM 7670 N N . HIS A 1 983 ? -21.873 10.132 31.611 1.00 94.50 983 HIS A N 1
ATOM 7671 C CA . HIS A 1 983 ? -23.125 9.396 31.406 1.00 94.50 983 HIS A CA 1
ATOM 7672 C C . HIS A 1 983 ? -23.001 7.915 31.810 1.00 94.50 983 HIS A C 1
ATOM 7674 O O . HIS A 1 983 ? -23.880 7.373 32.478 1.00 94.50 983 HIS A O 1
ATOM 7680 N N . TYR A 1 984 ? -21.888 7.261 31.465 1.00 92.19 984 TYR A N 1
ATOM 7681 C CA . TYR A 1 984 ? -21.631 5.855 31.799 1.00 92.19 984 TYR A CA 1
ATOM 7682 C C . TYR A 1 984 ? -20.943 5.644 33.159 1.00 92.19 984 TYR A C 1
ATOM 7684 O O . TYR A 1 984 ? -20.835 4.502 33.617 1.00 92.19 984 TYR A O 1
ATOM 7692 N N . GLY A 1 985 ? -20.446 6.712 33.791 1.00 94.00 985 GLY A N 1
ATOM 7693 C CA . GLY A 1 985 ? -19.760 6.681 35.088 1.00 94.00 985 GLY A CA 1
ATOM 7694 C C . GLY A 1 985 ? -18.387 5.997 35.079 1.00 94.00 985 GLY A C 1
ATOM 7695 O O . GLY A 1 985 ? -17.895 5.594 36.134 1.00 94.00 985 GLY A O 1
ATOM 7696 N N . LYS A 1 986 ? -17.780 5.806 33.903 1.00 93.56 986 LYS A N 1
ATOM 7697 C CA . LYS A 1 986 ? -16.480 5.137 33.724 1.00 93.56 986 LYS A CA 1
ATOM 7698 C C . LYS A 1 986 ? -15.817 5.571 32.412 1.00 93.56 986 LYS A C 1
ATOM 7700 O O . LYS A 1 986 ? -16.545 5.960 31.497 1.00 93.56 986 LYS A O 1
ATOM 7705 N N . PRO A 1 987 ? -14.484 5.446 32.276 1.00 94.56 987 PRO A N 1
ATOM 7706 C CA . PRO A 1 987 ? -13.791 5.822 31.047 1.00 94.56 987 PRO A CA 1
ATOM 7707 C C . PRO A 1 987 ? -14.276 5.015 29.837 1.00 94.56 987 PRO A C 1
ATOM 7709 O O . PRO A 1 987 ? -14.557 3.818 29.965 1.00 94.56 987 PRO A O 1
ATOM 7712 N N . GLN A 1 988 ? -14.385 5.668 28.679 1.00 94.81 988 GLN A N 1
ATOM 7713 C CA . GLN A 1 988 ? -14.977 5.104 27.462 1.00 94.81 988 GLN A CA 1
ATOM 7714 C C . GLN A 1 988 ? -13.978 5.016 26.304 1.00 94.81 988 GLN A C 1
ATOM 7716 O O . GLN A 1 988 ? -13.171 5.920 26.104 1.00 94.81 988 GLN A O 1
ATOM 7721 N N . ASP A 1 989 ? -14.093 3.931 25.542 1.00 93.56 989 ASP A N 1
ATOM 7722 C CA . ASP A 1 989 ? -13.574 3.710 24.190 1.00 93.56 989 ASP A CA 1
ATOM 7723 C C . ASP A 1 989 ? -14.738 3.944 23.211 1.00 93.56 989 ASP A C 1
ATOM 7725 O O . ASP A 1 989 ? -15.793 3.305 23.325 1.00 93.56 989 ASP A O 1
ATOM 7729 N N . ILE A 1 990 ? -14.592 4.930 22.327 1.00 95.81 990 ILE A N 1
ATOM 7730 C CA . ILE A 1 990 ? -15.663 5.465 21.484 1.00 95.81 990 ILE A CA 1
ATOM 7731 C C . ILE A 1 990 ? -15.213 5.441 20.027 1.00 95.81 990 ILE A C 1
ATOM 7733 O O . ILE A 1 990 ? -14.180 6.011 19.685 1.00 95.81 990 ILE A O 1
ATOM 7737 N N . GLU A 1 991 ? -16.036 4.852 19.165 1.00 96.31 991 GLU A N 1
ATOM 7738 C CA . GLU A 1 991 ? -15.838 4.835 17.716 1.00 96.31 991 GLU A CA 1
ATOM 7739 C C . GLU A 1 991 ? -16.892 5.718 17.044 1.00 96.31 991 GLU A C 1
ATOM 7741 O O . GLU A 1 991 ? -18.080 5.685 17.399 1.00 96.31 991 GLU A O 1
ATOM 7746 N N . GLY A 1 992 ? -16.482 6.467 16.025 1.00 97.00 992 GLY A N 1
ATOM 7747 C CA . GLY A 1 992 ? -17.388 7.317 15.269 1.00 97.00 992 GLY A CA 1
ATOM 7748 C C . GLY A 1 992 ? -16.847 7.752 13.916 1.00 97.00 992 GLY A C 1
ATOM 7749 O O . GLY A 1 992 ? -15.738 7.406 13.508 1.00 97.00 992 GLY A O 1
ATOM 7750 N N . VAL A 1 993 ? -17.674 8.508 13.205 1.00 97.69 993 VAL A N 1
ATOM 7751 C CA . VAL A 1 993 ? -17.378 9.066 11.887 1.00 97.69 993 VAL A CA 1
ATOM 7752 C C . VAL A 1 993 ? -17.820 10.521 11.804 1.00 97.69 993 VAL A C 1
ATOM 7754 O O . VAL A 1 993 ? -18.677 10.974 12.563 1.00 97.69 993 VAL A O 1
ATOM 7757 N N . VAL A 1 994 ? -17.230 11.259 10.873 1.00 97.81 994 VAL A N 1
ATOM 7758 C CA . VAL A 1 994 ? -17.594 12.632 10.529 1.00 97.81 994 VAL A CA 1
ATOM 7759 C C . VAL A 1 994 ? -18.141 12.633 9.107 1.00 97.81 994 VAL A C 1
ATOM 7761 O O . VAL A 1 994 ? -17.476 12.162 8.182 1.00 97.81 994 VAL A O 1
ATOM 7764 N N . VAL A 1 995 ? -19.352 13.167 8.949 1.00 96.25 995 VAL A N 1
ATOM 7765 C CA . VAL A 1 995 ? -20.029 13.343 7.657 1.00 96.25 995 VAL A CA 1
ATOM 7766 C C . VAL A 1 995 ? -20.406 14.817 7.542 1.00 96.25 995 VAL A C 1
ATOM 7768 O O . VAL A 1 995 ? -21.257 15.309 8.290 1.00 96.25 995 VAL A O 1
ATOM 7771 N N . GLY A 1 996 ? -19.731 15.555 6.657 1.00 93.12 996 GLY A N 1
ATOM 7772 C CA . GLY A 1 996 ? -19.797 17.012 6.628 1.00 93.12 996 GLY A CA 1
ATOM 7773 C C . GLY A 1 996 ? -19.360 17.642 7.958 1.00 93.12 996 GLY A C 1
ATOM 7774 O O . GLY A 1 996 ? -18.202 17.565 8.359 1.00 93.12 996 GLY A O 1
ATOM 7775 N N . GLU A 1 997 ? -20.294 18.298 8.646 1.00 90.81 997 GLU A N 1
ATOM 7776 C CA . GLU A 1 997 ? -20.065 18.957 9.945 1.00 90.81 997 GLU A CA 1
ATOM 7777 C C . GLU A 1 997 ? -20.539 18.100 11.137 1.00 90.81 997 GLU A C 1
ATOM 7779 O O . GLU A 1 997 ? -20.275 18.448 12.297 1.00 90.81 997 GLU A O 1
ATOM 7784 N N . THR A 1 998 ? -21.249 17.000 10.866 1.00 97.06 998 THR A N 1
ATOM 7785 C CA . THR A 1 998 ? -21.928 16.177 11.872 1.00 97.06 998 THR A CA 1
ATOM 7786 C C . THR A 1 998 ? -21.035 15.029 12.327 1.00 97.06 998 THR A C 1
ATOM 7788 O O . THR A 1 998 ? -20.406 14.346 11.518 1.00 97.06 998 THR A O 1
ATOM 7791 N N . ILE A 1 999 ? -20.996 14.810 13.642 1.00 98.44 999 ILE A N 1
ATOM 7792 C CA . ILE A 1 999 ? -20.290 13.694 14.272 1.00 98.44 999 ILE A CA 1
ATOM 7793 C C . ILE A 1 999 ? -21.308 12.591 14.549 1.00 98.44 999 ILE A C 1
ATOM 7795 O O . ILE A 1 999 ? -22.292 12.822 15.246 1.00 98.44 999 ILE A O 1
ATOM 7799 N N . TYR A 1 1000 ? -21.054 11.394 14.036 1.00 98.12 1000 TYR A N 1
ATOM 7800 C CA . TYR A 1 1000 ? -21.852 10.206 14.309 1.00 98.12 1000 TYR A CA 1
ATOM 7801 C C . TYR A 1 1000 ? -21.064 9.242 15.179 1.00 98.12 1000 TYR A C 1
ATOM 7803 O O . TYR A 1 1000 ? -19.931 8.896 14.852 1.00 98.12 1000 TYR A O 1
ATOM 7811 N N . LEU A 1 1001 ? -21.661 8.765 16.266 1.00 97.69 1001 LEU A N 1
ATOM 7812 C CA . LEU A 1 1001 ? -21.076 7.708 17.081 1.00 97.69 1001 LEU A CA 1
ATOM 7813 C C . LEU A 1 1001 ? -21.665 6.364 16.676 1.00 97.69 1001 LEU A C 1
ATOM 7815 O O . LEU A 1 1001 ? -22.882 6.183 16.646 1.00 97.69 1001 LEU A O 1
ATOM 7819 N N . VAL A 1 1002 ? -20.789 5.410 16.374 1.00 95.00 1002 VAL A N 1
ATOM 7820 C CA . VAL A 1 1002 ? -21.185 4.075 15.909 1.00 95.00 1002 VAL A CA 1
ATOM 7821 C C . VAL A 1 1002 ? -21.048 3.023 17.003 1.00 95.00 1002 VAL A C 1
ATOM 7823 O O . VAL A 1 1002 ? -21.705 1.984 16.930 1.00 95.00 1002 VAL A O 1
ATOM 7826 N N . GLN A 1 1003 ? -20.206 3.273 18.011 1.00 92.75 1003 GLN A N 1
ATOM 7827 C CA . GLN A 1 1003 ? -19.989 2.371 19.139 1.00 92.75 1003 GLN A CA 1
ATOM 7828 C C . GLN A 1 1003 ? -19.437 3.128 20.354 1.00 92.75 1003 GLN A C 1
ATOM 7830 O O . GLN A 1 1003 ? -18.677 4.084 20.219 1.00 92.75 1003 GLN A O 1
ATOM 7835 N N . SER A 1 1004 ? -19.784 2.665 21.555 1.00 92.69 1004 SER A N 1
ATOM 7836 C CA . SER A 1 1004 ? -19.145 3.088 22.801 1.00 92.69 1004 SER A CA 1
ATOM 7837 C C . SER A 1 1004 ? -19.100 1.917 23.782 1.00 92.69 1004 SER A C 1
ATOM 7839 O O . SER A 1 1004 ? -20.075 1.168 23.915 1.00 92.69 1004 SER A O 1
ATOM 7841 N N . ARG A 1 1005 ? -17.951 1.724 24.435 1.00 88.12 1005 ARG A N 1
ATOM 7842 C CA . ARG A 1 1005 ? -17.736 0.679 25.443 1.00 88.12 1005 ARG A CA 1
ATOM 7843 C C . ARG A 1 1005 ? -16.787 1.152 26.540 1.00 88.12 1005 ARG A C 1
ATOM 7845 O O . ARG A 1 1005 ? -16.019 2.089 26.360 1.00 88.12 1005 ARG A O 1
ATOM 7852 N N . ALA A 1 1006 ? -16.809 0.467 27.680 1.00 87.50 1006 ALA A N 1
ATOM 7853 C CA . ALA A 1 1006 ? -15.907 0.780 28.783 1.00 87.50 1006 ALA A CA 1
ATOM 7854 C C . ALA A 1 1006 ? -14.446 0.474 28.418 1.00 87.50 1006 ALA A C 1
ATOM 7856 O O . ALA A 1 1006 ? -14.156 -0.584 27.858 1.00 87.50 1006 ALA A O 1
ATOM 7857 N N . MET A 1 1007 ? -13.528 1.358 28.807 1.00 84.44 1007 MET A N 1
ATOM 7858 C CA . MET A 1 1007 ? -12.095 1.078 28.732 1.00 84.44 1007 MET A CA 1
ATOM 7859 C C . MET A 1 1007 ? -11.711 -0.017 29.733 1.00 84.44 1007 MET A C 1
ATOM 7861 O O . MET A 1 1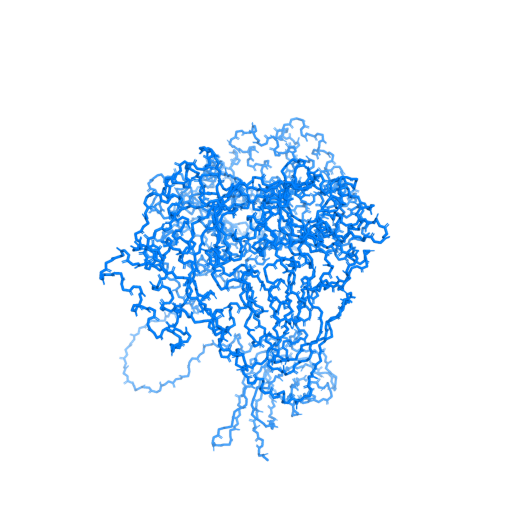007 ? -12.159 -0.013 30.883 1.00 84.44 1007 MET A O 1
ATOM 7865 N N . VAL A 1 1008 ? -10.832 -0.922 29.307 1.00 69.62 1008 VAL A N 1
ATOM 7866 C CA . VAL A 1 1008 ? -10.185 -1.897 30.196 1.00 69.62 1008 VAL A CA 1
ATOM 7867 C C . VAL A 1 1008 ? -8.941 -1.244 30.806 1.00 69.62 1008 VAL A C 1
ATOM 7869 O O . VAL A 1 1008 ? -8.232 -0.520 30.106 1.00 69.62 1008 VAL A O 1
ATOM 7872 N N . LYS A 1 1009 ? -8.733 -1.440 32.113 1.00 52.94 1009 LYS A N 1
ATOM 7873 C CA . LYS A 1 1009 ? -7.645 -0.821 32.889 1.00 52.94 1009 LYS A CA 1
ATOM 7874 C C . LYS A 1 1009 ? -6.284 -1.458 32.658 1.00 52.94 1009 LYS A C 1
ATOM 7876 O O . LYS A 1 1009 ? -6.226 -2.708 32.606 1.00 52.94 1009 LYS A O 1
#

Foldseek 3Di:
DFFAKEKEKAFDDDDPQKFKWKAWCFVQRPNPDLQNTHTWDDDPVRPPMTMDMTTGPDFAKIWMWMFMDRPSGTPGTQDDDPVPTAIDGGDDDPPRHYHYDYQYYRNDGCVNPDDDDDDDDDDDDDDDDDDDDDDDADPFDDDDPLALLNLLLVQCVLQQFPLSNLVLLLCCLPPPPRSNVVRADLLDLLNLLLVLLLLVCQLVCLQPHDQNVAQDAQLSQLVSLLSSLVSLVVNDDLVCLLSSLSVLLSGFANPPQRNDPDHLCLLVVLLPDPQDDPVVSVCSVPVAVRCNRRGDGSVNLVVLVVVLCVCPPVPRDGDPVSSVSSVVSSVSVCNRSVNDALVVLLVVCLVVCPPHVVLNVLSVVLVVCVVVVDQLLVNLVSLLVSLVVLLVSLVVDDRDNRNSSSSSSSVNSQLVNLVSLVSVLPDDDDLLSLLSNLLSLLSSCLSSSQVVQLSVLLSLQSVVDDPVCLQSLLLSLLLLLVSLVVSLVVLCVSNVVSLVSSCSSSVGDVVCSVCVSVCVSCSGSSVSSNSSSLVSNVVSCVVVLAAQKDWLAFDKAKWAEEEDQEPVGDDVVRLPAAYAYEHADYFLLFQDRLSYQEYEYQADAESQALNSQNCVLSNRGYMYGNHNVLSVVVCVVCVVRHRFIKMWGGDPSDNDTDIDRDDPPPPPPPPPPFDADDFAFQDLDPDDDQKAFLLPDDCSWARDWSVQLNVVQVLCVVDVLAHAFGKMKRTLNQQVCLQVVLPPVSVLLVLLVCLLVDDLVVVLVSLVVNLCCLQPRRDRDLVSLVVLLVRDDQAWWKKKDKHKSPDPDLNAHPQSQFDIWTRQGSNDSPSVSNRNSRRFSSCSHSSNSVRCSSNNHRSSRMTIMIMMGGDDFFQKKKKKKLADPHPRHNQKIWMFMDGTDPCCRHTCNFGWGTFIWIQGNVVRDIDTPHHTNTQWYWGRDDPDIGTDTDGDNLSPRCCNPPPVVVRVVRSSVNVVQVSVCVVVVAMKTWIWGDDPNHIYTHGIDHRRD

InterPro domains:
  IPR002044 Carbohydrate binding module family 20 [PF00686] (7-91)
  IPR002044 Carbohydrate binding module family 20 [PS51166] (1-108)
  IPR002044 Carbohydrate binding module family 20 [SM01065] (3-100)
  IPR002192 Pyruvate phosphate dikinase, AMP/ATP-binding [PF01326] (700-1006)
  IPR013783 Immunoglobulin-like fold [G3DSA:2.60.40.10] (2-112)
  IPR013784 Carbohydrate-binding-like fold [SSF49452] (6-95)
  IPR013815 ATP-grasp fold, subdomain 1 [G3DSA:3.30.1490.20] (684-871)
  IPR054481 Alpha-glucan water dikinase, phosphohistidine-like domain [PF22973] (549-636)

Nearest PDB structures (foldseek):
  5hv1-assembly1_A  TM=8.525E-01  e=1.301E-15  Listeria monocytogenes
  5hv3-assembly1_A  TM=8.639E-01  e=1.444E-14  Listeria monocytogenes
  5hv2-assembly1_A  TM=8.634E-01  e=2.143E-14  Listeria monocytogenes
  5hv6-assembly1_A  TM=8.430E-01  e=3.974E-13  Listeria monocytogenes
  2z0b-assembly1_A  TM=7.978E-01  e=1.554E-05  Homo sapiens